Protein 8VVX (pdb70)

Foldseek 3Di:
DDDCLPVLLVLLLQLQLQLLLQQLVLQFCDPVDGNDLLSNLLRNLLSQLCSCVVSVQSYLRLLALLLVLLCVLLQLDDPVSNVSSVVSSQVSLLNSLVVNVVVDDDPRLPVSLAFDAADDDALVVLLLLLQQLLLQLSLQSLVQLWQVDPVCNDDNRNSSSVSSSVSCSPSCHRTNHPSGCSSNPNSCVVPPDCPSPCSNVRSSNNSSNVSSCCVRPVVDDVTNDNPVSNCASNVGPPGDVPPCVVVVVVVD/DDDLLVVQLVLQLQLQLPLQLQQLVQQFQDPVDGDDLLSSLLSNLVSQLVSCVPRQLHHNRPLALLLVLLCVLLLLDDDPVSVVSVVSNLVSLLVNLVVVVVVDDDPRLPQSLAWDAADDDDLVQLLQLLLQLLLQLSLLQCVQLDPPPPVPNDDHSNSNSVSQSVSSVVNCRGTNRCLHCSSNVNSCVVHPDCPPPCSVVRNNNNSSNCSSCCVCPVCPPVVCNNVVSNVVSVVSDDDDDDVVVVVVVVVD/DDDQLVVLLLLLLQLLLQLLLQLLVQQFCAVVDHRQQLSSLLRNLLSQLCSCVVSCQRHVNCSALLLLLLCVLLLVDDDPSSVSSVCSNLNSLQVSLVVSVVVDDDPRCVPSLAQDFDDDDDLVVVLVLLLVLLLVLSLLSVVQPFPVDDPCNPDSSVVRSVSSSVSSSPSSRGGSDPSHLSSNNNSCVVVVPCDSVCSSVVSSNPSSNVSSCVLRPVVDDVGSYNPVSSLQSVQGVHNRDPVVVVVVVPVD/DDDDVVVVLLVLLVLLLQLLVQLVVQVFDDDPDDDDLLSSLCRNLLSQLVVCQVCVLPFLCLNALLSVLLCDLLLLDDDPNNVSNVVSLQVSLAVSLVVVVVVDDDPRCPPVQAQAFDDDDDLVVLLLLLLVLLLQLSLLSVVQSDVVVVVRPDGSRNSSSSSSSVSQVPSCVGGNHDSHLSSNNHNCNVPVDNPSSCSVVVSSNVSSNVSSVCCPPVCPPVRQHHDVSNVCSVCVPPDDVVVVVVVVVVVD

Solvent-accessible surface area: 44309 Å² total; per-residue (Å²): 267,59,162,45,54,64,64,25,51,57,0,5,65,9,1,2,17,2,4,0,0,0,0,0,1,1,7,1,86,5,80,154,39,113,13,58,54,80,12,19,0,42,0,0,0,10,2,0,4,7,4,1,11,2,3,15,22,35,9,11,1,3,4,0,23,2,0,2,38,0,2,55,48,0,51,4,7,53,92,122,80,11,63,116,28,51,50,8,6,69,129,0,0,30,26,0,0,43,66,0,34,133,15,2,22,73,132,12,66,56,34,0,5,23,15,36,43,39,134,120,28,76,14,18,92,0,17,63,16,0,20,108,12,0,20,38,0,0,50,28,0,2,60,28,13,15,27,113,133,16,132,85,25,24,42,24,4,32,41,0,0,76,7,4,5,101,0,2,78,74,0,24,77,71,0,6,0,2,0,6,37,4,8,15,58,0,0,23,88,42,61,54,121,147,121,71,65,85,0,15,148,57,0,1,50,42,0,0,55,49,0,0,61,56,20,0,104,108,94,54,86,119,15,20,18,59,93,56,9,55,64,27,34,50,46,41,45,98,24,15,63,45,102,112,156,23,89,27,136,140,150,102,289,89,164,30,70,62,136,0,31,124,6,9,78,60,2,16,23,49,18,3,57,138,2,0,17,40,20,29,108,116,94,176,72,112,21,60,21,42,95,34,0,67,24,11,1,90,17,4,4,84,16,20,129,47,34,26,122,47,18,42,6,46,22,4,36,2,0,28,33,0,4,56,50,0,51,2,29,69,124,129,79,21,65,134,41,60,48,15,27,62,117,0,0,41,23,0,0,47,86,15,63,132,102,15,89,71,144,90,84,50,76,8,14,34,19,49,68,41,58,102,11,93,19,34,32,0,22,43,0,0,24,20,0,0,3,2,1,0,2,1,4,0,1,13,45,12,56,80,41,52,40,8,83,20,34,61,16,84,8,8,0,50,1,14,4,1,0,10,3,2,0,28,16,0,0,21,5,5,2,21,41,10,28,17,49,0,0,16,84,54,54,55,145,115,135,86,80,118,0,22,156,71,1,2,60,51,0,0,52,51,0,0,56,28,0,1,60,75,2,127,56,21,56,3,44,68,79,67,3,49,64,51,72,112,29,85,148,126,100,122,76,110,104,88,152,6,74,56,69,75,155,125,235,63,148,52,58,63,32,2,5,92,1,0,59,55,0,0,25,27,6,0,29,12,0,0,0,0,12,1,81,18,83,168,65,103,14,54,17,64,9,0,0,16,0,0,0,3,2,10,2,5,4,26,21,3,10,24,19,24,6,23,5,11,3,2,4,0,5,1,23,1,17,57,50,0,56,17,19,63,115,129,41,8,63,102,5,26,38,12,0,24,100,0,0,38,15,1,3,18,77,4,61,74,15,4,36,73,133,23,76,56,34,6,2,25,15,34,72,49,121,113,54,89,23,40,112,9,28,76,49,2,30,130,13,0,23,59,9,2,64,34,34,12,59,38,74,16,59,135,134,56,146,95,67,30,28,28,4,7,55,2,1,73,9,2,2,107,5,0,62,90,1,24,91,93,9,5,0,0,5,2,1,0,0,8,23,0,0,12,53,45,51,50,119,96,90,53,56,128,1,12,77,73,0,0,55,56,0,0,56,79,0,0,77,71,39,3,141,110,117,74,78,133,16,45,23,67,79,34,27,59,51,48,72,86,18,46,55,97,117,42,117,149,116,105,130,71,87,56,159,199,150,123,271,73,162,35,72,75,188,29,27,121,22,5,54,92,2,6,70,78,17,28,110,117,0,10,30,30,37,58,120,132,103,170,77,125,41,55,30,15,77,29,0,42,19,17,0,67,14,3,0,80,14,3,106,40,45,21,111,83,10,9,2,1,9,1,4,0,0,0,24,0,4,58,63,5,57,7,4,57,129,113,15,7,68,87,2,26,45,11,2,50,118,5,15,34,51,15,11,38,124,28,59,127,122,18,84,73,141,104,86,54,82,17,25,44,10,36,44,56,101,110,38,102,22,40,68,5,22,59,12,0,30,80,9,0,14,3,10,0,22,2,5,10,1,15,35,6,23,55,49,45,124,28,92,19,21,29,0,56,6,1,0,13,0,2,0,1,0,6,0,11,0,52,41,25,0,26,2,3,4,3,0,1,19,10,28,2,4,2,67,38,54,59,104,101,106,45,32,102,0,2,68,84,1,0,35,62,0,0,52,54,2,1,69,51,9,24,157,60,14,114,75,18,17,18,45,91,97,59,8,51,50,21,12,115,37,35,128,112,30,72,90,116,75,99,96,49,60,42,162,186,136,134

B-factor: mean 119.58, std 36.82, range [1.33, 213.24]

Secondary structure (DSSP, 8-state):
--SSHHHHHHHHHHHHHHHHHHHHHHT---SS----HHHHHHHHHHHHHHHHHHHTTTT----SHHHHHHHHHTT-S-SHHHHHHHHHHHHHHHHHHHHHHHHS-TTT-SS-S-----SS--HHHHHHHHHHHHHHHHHHHHHHS-TT--SS---HHHHHHHHHHHHHHHHHHHT---SSHHHHHHHHHHH---TTTTHHHHHHHHHHHHHHHIIIIIT-SSSS-SHHHHHHHHH-SSS--HHHHHHHHH--/--SSHHHHHHHHHHHHHHHHHHHHHTTS--SSSPPPHHHHHHHHHHHHHHHHHHHTTTT----SHHHHHHHHHTTSS-SHHHHHHHHHHHHHHHHHHHHHHHHS-TTT-SS-------SS--HHHHHHHHHHHHHHHHHHHHHHS-STTTT--S-HHHHHHHHHHHHHHHHTTTT---SSHHHHHHHHHHH---TTHHHHHHHHHHHHHHHHHIIIIIT---S--SHHHHHHHHT-SS--HHHHHHHHHH--/--SSTTHHHHHHHHHHHHHHHHHHHHHS--SSSPPPHHHHHHHHHHHHHHHHHHTHHHH-----HHHHHHHHHTTSS-SHHHHHHHHHHHHHHHHHHHHHHHHS-TTSTTT-S-----SS--HHHHHHHHHHHHHHHHHHHHHHH-TT--SS---IIIIIHHHHHHHHHHHHHHTS--SSHHHHHHHHHHH---TT-THHHHHHHHHHHHHHHIIIIIS-SSSS-SHHHHHHHHH-SS-TTHHHHHHHHHH-/--SSHHHHHHHHHHHHHHHHHHHHHHTS--SSSPPPHHHHHHHHHHHHHHHHHHTTTTS-----HHHHHHHHHTTSS-SHHHHHHHHHHHHHHHHHHHHHHHHS-TTT-SS-S-----SS--HHHHHHHHHHHHHHHHHHHHHHS-SS--SS---HHHHHHHHHHHHHHHHHHHTS--SSTHHHHHHHHHH---TTTTHHHHHHHHHHHHHHHIIIIIT---S-TTHHHHHHHHH-SSS--HHHHHHHHHT-

Radius of gyration: 34.93 Å; Cα contacts (8 Å, |Δi|>4): 1776; chains: 4; bounding box: 101×84×69 Å

InterPro domains:
  IPR000425 Major intrinsic protein [PF00230] (3-219)
  IPR000425 Major intrinsic protein [PR00783] (11-30)
  IPR000425 Major intrinsic protein [PR00783] (48-72)
  IPR000425 Major intrinsic protein [PR00783] (85-104)
  IPR000425 Major intrinsic protein [PR00783] (133-151)
  IPR000425 Major intrinsic protein [PR00783] (165-187)
  IPR000425 Major intrinsic protein [PR00783] (202-222)
  IPR000425 Major intrinsic protein [TIGR00861] (15-219)
  IPR000425 Major intrinsic protein [cd00333] (11-222)
  IPR022357 Major intrinsic protein, conserved site [PS00221] (66-74)
  IPR023271 Aquaporin-like [G3DSA:1.20.1080.10] (2-242)
  IPR023271 Aquaporin-like [SSF81338] (2-229)
  IPR034294 Aquaporin transporter [PTHR19139] (2-245)

Structure (mmCIF, N/CA/C/O backbone):
data_8VVX
#
_entry.id   8VVX
#
_cell.length_a   94.700
_cell.length_b   94.700
_cell.length_c   250.000
_cell.angle_alpha   90.00
_cell.angle_beta   90.00
_cell.angle_gamma   90.00
#
_symmetry.space_group_name_H-M   'P 2 21 2'
#
loop_
_atom_site.group_PDB
_atom_site.id
_atom_site.type_symbol
_atom_site.label_atom_id
_atom_site.label_alt_id
_atom_site.label_comp_id
_atom_site.label_asym_id
_atom_site.label_entity_id
_atom_site.label_seq_id
_atom_site.pdbx_PDB_ins_code
_atom_site.Cartn_x
_atom_site.Cartn_y
_atom_site.Cartn_z
_atom_site.occupancy
_atom_site.B_iso_or_equiv
_atom_site.auth_seq_id
_atom_site.auth_comp_id
_atom_site.auth_asym_id
_atom_site.auth_atom_id
_atom_site.pdbx_PDB_model_num
ATOM 1 N N . ARG A 1 1 ? -43.013 -35.208 -118.448 1.00 170.21 5 ARG X N 1
ATOM 2 C CA . ARG A 1 1 ? -42.360 -34.626 -117.283 1.00 176.01 5 ARG X CA 1
ATOM 3 C C . ARG A 1 1 ? -40.890 -35.024 -117.298 1.00 181.41 5 ARG X C 1
ATOM 4 O O . ARG A 1 1 ? -40.567 -36.055 -117.887 1.00 178.58 5 ARG X O 1
ATOM 12 N N . SER A 1 2 ? -39.976 -34.243 -116.707 1.00 185.70 6 SER X N 1
ATOM 13 C CA . SER A 1 2 ? -40.174 -32.899 -116.143 1.00 194.60 6 SER X CA 1
ATOM 14 C C . SER A 1 2 ? -39.014 -32.019 -116.615 1.00 198.63 6 SER X C 1
ATOM 15 O O . SER A 1 2 ? -38.045 -32.541 -117.167 1.00 197.38 6 SER X O 1
ATOM 18 N N . ILE A 1 3 ? -39.091 -30.702 -116.407 1.00 190.77 7 ILE X N 1
ATOM 19 C CA . ILE A 1 3 ? -37.940 -29.835 -116.692 1.00 184.56 7 ILE X CA 1
ATOM 20 C C . ILE A 1 3 ? -37.618 -28.911 -115.501 1.00 174.26 7 ILE X C 1
ATOM 21 O O . ILE A 1 3 ? -36.870 -29.293 -114.601 1.00 172.57 7 ILE X O 1
ATOM 26 N N . ALA A 1 4 ? -38.189 -27.708 -115.497 1.00 169.00 8 ALA X N 1
ATOM 27 C CA . ALA A 1 4 ? -37.870 -26.687 -114.502 1.00 155.99 8 ALA X CA 1
ATOM 28 C C . ALA A 1 4 ? -38.860 -26.776 -113.348 1.00 146.39 8 ALA X C 1
ATOM 29 O O . ALA A 1 4 ? -38.619 -26.236 -112.270 1.00 139.58 8 ALA X O 1
ATOM 31 N N . PHE A 1 5 ? -39.954 -27.498 -113.590 1.00 148.83 9 PHE X N 1
ATOM 32 C CA . PHE A 1 5 ? -41.051 -27.695 -112.640 1.00 144.21 9 PHE X CA 1
ATOM 33 C C . PHE A 1 5 ? -40.494 -27.832 -111.222 1.00 144.58 9 PHE X C 1
ATOM 34 O O . PHE A 1 5 ? -41.062 -27.316 -110.258 1.00 142.66 9 PHE X O 1
ATOM 42 N N . SER A 1 6 ? -39.367 -28.530 -111.130 1.00 147.40 10 SER X N 1
ATOM 43 C CA . SER A 1 6 ? -38.630 -28.761 -109.889 1.00 141.18 10 SER X CA 1
ATOM 44 C C . SER A 1 6 ? -38.140 -27.518 -109.133 1.00 134.52 10 SER X C 1
ATOM 45 O O . SER A 1 6 ? -38.338 -27.403 -107.924 1.00 131.20 10 SER X O 1
ATOM 48 N N . ARG A 1 7 ? -37.475 -26.604 -109.835 1.00 131.00 11 ARG X N 1
ATOM 49 C CA . ARG A 1 7 ? -36.834 -25.471 -109.166 1.00 126.24 11 ARG X CA 1
ATOM 50 C C . ARG A 1 7 ? -37.867 -24.671 -108.396 1.00 125.54 11 ARG X C 1
ATOM 51 O O . ARG A 1 7 ? -37.640 -24.280 -107.246 1.00 122.97 11 ARG X O 1
ATOM 59 N N . ALA A 1 8 ? -39.047 -24.566 -108.991 1.00 125.99 12 ALA X N 1
ATOM 60 C CA . ALA A 1 8 ? -40.158 -23.833 -108.412 1.00 129.11 12 ALA X CA 1
ATOM 61 C C . ALA A 1 8 ? -40.533 -24.434 -107.068 1.00 129.52 12 ALA X C 1
ATOM 62 O O . ALA A 1 8 ? -41.059 -23.746 -106.194 1.00 125.52 12 ALA X O 1
ATOM 64 N N . VAL A 1 9 ? -40.257 -25.721 -106.906 1.00 132.04 13 VAL X N 1
ATOM 65 C CA . VAL A 1 9 ? -40.454 -26.361 -105.616 1.00 134.04 13 VAL X CA 1
ATOM 66 C C . VAL A 1 9 ? -39.509 -25.751 -104.588 1.00 127.21 13 VAL X C 1
ATOM 67 O O . VAL A 1 9 ? -39.930 -25.459 -103.467 1.00 125.22 13 VAL X O 1
ATOM 71 N N . PHE A 1 10 ? -38.236 -25.575 -104.941 1.00 124.36 14 PHE X N 1
ATOM 72 C CA . PHE A 1 10 ? -37.303 -25.011 -103.974 1.00 126.10 14 PHE X CA 1
ATOM 73 C C . PHE A 1 10 ? -37.744 -23.609 -103.598 1.00 128.38 14 PHE X C 1
ATOM 74 O O . PHE A 1 10 ? -37.847 -23.285 -102.416 1.00 129.33 14 PHE X O 1
ATOM 82 N N . ALA A 1 11 ? -38.116 -22.831 -104.610 1.00 124.44 15 ALA X N 1
ATOM 83 C CA . ALA A 1 11 ? -38.585 -21.469 -104.409 1.00 125.00 15 ALA X CA 1
ATOM 84 C C . ALA A 1 11 ? -39.691 -21.474 -103.366 1.00 123.54 15 ALA X C 1
ATOM 85 O O . ALA A 1 11 ? -39.719 -20.648 -102.466 1.00 123.79 15 ALA X O 1
ATOM 87 N N . GLU A 1 12 ? -40.581 -22.445 -103.458 1.00 124.78 16 GLU X N 1
ATOM 88 C CA . GLU A 1 12 ? -41.625 -22.560 -102.463 1.00 128.33 16 GLU X CA 1
ATOM 89 C C . GLU A 1 12 ? -41.042 -23.144 -101.173 1.00 129.23 16 GLU X C 1
ATOM 90 O O . GLU A 1 12 ? -41.478 -22.778 -100.077 1.00 127.46 16 GLU X O 1
ATOM 96 N N . PHE A 1 13 ? -40.065 -24.046 -101.290 1.00 126.54 17 PHE X N 1
ATOM 97 C CA . PHE A 1 13 ? -39.440 -24.612 -100.096 1.00 126.62 17 PHE X CA 1
ATOM 98 C C . PHE A 1 13 ? -38.791 -23.521 -99.265 1.00 125.50 17 PHE X C 1
ATOM 99 O O . PHE A 1 13 ? -39.113 -23.315 -98.095 1.00 123.30 17 PHE X O 1
ATOM 107 N N . LEU A 1 14 ? -37.864 -22.829 -99.922 1.00 126.78 18 LEU X N 1
ATOM 108 C CA . LEU A 1 14 ? -37.115 -21.741 -99.325 1.00 123.68 18 LEU X CA 1
ATOM 109 C C . LEU A 1 14 ? -38.053 -20.711 -98.784 1.00 125.03 18 LEU X C 1
ATOM 110 O O . LEU A 1 14 ? -37.933 -20.322 -97.633 1.00 125.23 18 LEU X O 1
ATOM 115 N N . ALA A 1 15 ? -39.011 -20.294 -99.597 1.00 128.64 19 ALA X N 1
ATOM 116 C CA . ALA A 1 15 ? -39.892 -19.223 -99.193 1.00 128.56 19 ALA X CA 1
ATOM 117 C C . ALA A 1 15 ? -40.530 -19.499 -97.827 1.00 130.64 19 ALA X C 1
ATOM 118 O O . ALA A 1 15 ? -40.357 -18.715 -96.902 1.00 127.05 19 ALA X O 1
ATOM 120 N N . THR A 1 16 ? -41.161 -20.655 -97.660 1.00 135.23 20 THR X N 1
ATOM 121 C CA . THR A 1 16 ? -41.862 -20.956 -96.413 1.00 130.65 20 THR X CA 1
ATOM 122 C C . THR A 1 16 ? -40.916 -21.232 -95.228 1.00 127.27 20 THR X C 1
ATOM 123 O O . THR A 1 16 ? -41.237 -20.845 -94.103 1.00 124.74 20 THR X O 1
ATOM 127 N N . LEU A 1 17 ? -39.789 -21.915 -95.456 1.00 126.23 21 LEU X N 1
ATOM 128 C CA . LEU A 1 17 ? -38.762 -22.060 -94.417 1.00 127.29 21 LEU X CA 1
ATOM 129 C C . LEU A 1 17 ? -38.521 -20.719 -93.751 1.00 126.36 21 LEU X C 1
ATOM 130 O O . LEU A 1 17 ? -38.597 -20.579 -92.534 1.00 126.64 21 LEU X O 1
ATOM 135 N N . LEU A 1 18 ? -38.267 -19.726 -94.583 1.00 124.77 22 LEU X N 1
ATOM 136 C CA . LEU A 1 18 ? -38.065 -18.369 -94.135 1.00 121.02 22 LEU X CA 1
ATOM 137 C C . LEU A 1 18 ? -39.336 -17.897 -93.404 1.00 124.92 22 LEU X C 1
ATOM 138 O O . LEU A 1 18 ? -39.295 -17.633 -92.210 1.00 125.05 22 LEU X O 1
ATOM 143 N N . PHE A 1 19 ? -40.464 -17.838 -94.106 1.00 125.07 23 PHE X N 1
ATOM 144 C CA . PHE A 1 19 ? -41.709 -17.275 -93.560 1.00 122.39 23 PHE X CA 1
ATOM 145 C C . PHE A 1 19 ? -42.083 -17.751 -92.153 1.00 117.14 23 PHE X C 1
ATOM 146 O O . PHE A 1 19 ? -42.537 -16.964 -91.320 1.00 113.07 23 PHE X O 1
ATOM 154 N N . VAL A 1 20 ? -41.876 -19.034 -91.890 1.00 118.73 24 VAL X N 1
ATOM 155 C CA . VAL A 1 20 ? -42.142 -19.600 -90.574 1.00 118.59 24 VAL X CA 1
ATOM 156 C C . VAL A 1 20 ? -41.095 -19.116 -89.587 1.00 119.87 24 VAL X C 1
ATOM 157 O O . VAL A 1 20 ? -41.412 -18.664 -88.489 1.00 118.61 24 VAL X O 1
ATOM 161 N N . PHE A 1 21 ? -39.844 -19.239 -90.002 1.00 124.04 25 PHE X N 1
ATOM 162 C CA . PHE A 1 21 ? -38.700 -18.776 -89.243 1.00 128.48 25 PHE X CA 1
ATOM 163 C C . PHE A 1 21 ? -38.867 -17.350 -88.751 1.00 124.75 25 PHE X C 1
ATOM 164 O O . PHE A 1 21 ? -38.766 -17.062 -87.556 1.00 122.75 25 PHE X O 1
ATOM 172 N N . PHE A 1 22 ? -39.113 -16.471 -89.705 1.00 119.46 26 PHE X N 1
ATOM 173 C CA . PHE A 1 22 ? -39.396 -15.081 -89.438 1.00 116.83 26 PHE X CA 1
ATOM 174 C C . PHE A 1 22 ? -40.624 -14.952 -88.579 1.00 115.66 26 PHE X C 1
ATOM 175 O O . PHE A 1 22 ? -40.601 -14.342 -87.513 1.00 113.97 26 PHE X O 1
ATOM 183 N N . GLY A 1 23 ? -41.710 -15.510 -89.086 1.00 114.27 27 GLY X N 1
ATOM 184 C CA . GLY A 1 23 ? -42.993 -15.355 -88.453 1.00 115.15 27 GLY X CA 1
ATOM 185 C C . GLY A 1 23 ? -42.994 -15.755 -86.992 1.00 117.79 27 GLY X C 1
ATOM 186 O O . GLY A 1 23 ? -43.089 -14.905 -86.105 1.00 118.93 27 GLY X O 1
ATOM 187 N N . LEU A 1 24 ? -42.856 -17.055 -86.746 1.00 118.51 28 LEU X N 1
ATOM 188 C CA . LEU A 1 24 ? -42.964 -17.599 -85.401 1.00 116.93 28 LEU X CA 1
ATOM 189 C C . LEU A 1 24 ? -42.099 -16.918 -84.384 1.00 119.70 28 LEU X C 1
ATOM 190 O O . LEU A 1 24 ? -42.577 -16.605 -83.303 1.00 123.38 28 LEU X O 1
ATOM 195 N N . GLY A 1 25 ? -40.833 -16.701 -84.715 1.00 122.72 29 GLY X N 1
ATOM 196 C CA . GLY A 1 25 ? -39.966 -15.959 -83.829 1.00 123.05 29 GLY X CA 1
ATOM 197 C C . GLY A 1 25 ? -40.629 -14.623 -83.562 1.00 119.11 29 GLY X C 1
ATOM 198 O O . GLY A 1 25 ? -40.696 -14.166 -82.432 1.00 120.10 29 GLY X O 1
ATOM 199 N N . SER A 1 26 ? -41.203 -14.027 -84.598 1.00 118.30 30 SER X N 1
ATOM 200 C CA . SER A 1 26 ? -41.822 -12.719 -84.442 1.00 117.93 30 SER X CA 1
ATOM 201 C C . SER A 1 26 ? -43.139 -12.861 -83.670 1.00 119.69 30 SER X C 1
ATOM 202 O O . SER A 1 26 ? -43.759 -11.866 -83.304 1.00 119.80 30 SER X O 1
ATOM 205 N N . ALA A 1 27 ? -43.552 -14.109 -83.442 1.00 124.21 31 ALA X N 1
ATOM 206 C CA . ALA A 1 27 ? -44.864 -14.428 -82.873 1.00 123.85 31 ALA X CA 1
ATOM 207 C C . ALA A 1 27 ? -44.831 -15.160 -81.536 1.00 127.56 31 ALA X C 1
ATOM 208 O O . ALA A 1 27 ? -45.884 -15.509 -81.002 1.00 128.21 31 ALA X O 1
ATOM 210 N N . LEU A 1 28 ? -43.648 -15.386 -80.980 1.00 132.94 32 LEU X N 1
ATOM 211 C CA . LEU A 1 28 ? -43.543 -16.163 -79.749 1.00 138.96 32 LEU X CA 1
ATOM 212 C C . LEU A 1 28 ? -43.985 -15.289 -78.582 1.00 141.71 32 LEU X C 1
ATOM 213 O O . LEU A 1 28 ? -44.066 -14.074 -78.728 1.00 138.59 32 LEU X O 1
ATOM 218 N N . ASN A 1 29 ? -44.289 -15.892 -77.435 1.00 142.15 33 ASN X N 1
ATOM 219 C CA . ASN A 1 29 ? -44.613 -15.096 -76.257 1.00 146.52 33 ASN X CA 1
ATOM 220 C C . ASN A 1 29 ? -43.312 -14.759 -75.526 1.00 150.80 33 ASN X C 1
ATOM 221 O O . ASN A 1 29 ? -42.996 -15.323 -74.477 1.00 152.68 33 ASN X O 1
ATOM 226 N N . TRP A 1 30 ? -42.563 -13.828 -76.120 1.00 147.43 34 TRP X N 1
ATOM 227 C CA . TRP A 1 30 ? -41.302 -13.321 -75.566 1.00 147.73 34 TRP X CA 1
ATOM 228 C C . TRP A 1 30 ? -41.552 -12.364 -74.385 1.00 151.38 34 TRP X C 1
ATOM 229 O O . TRP A 1 30 ? -42.207 -11.344 -74.569 1.00 146.79 34 TRP X O 1
ATOM 240 N N . PRO A 1 31 ? -41.005 -12.652 -73.186 1.00 154.27 35 PRO X N 1
ATOM 241 C CA . PRO A 1 31 ? -41.363 -11.851 -72.005 1.00 157.02 35 PRO X CA 1
ATOM 242 C C . PRO A 1 31 ? -40.920 -10.382 -72.019 1.00 156.09 35 PRO X C 1
ATOM 243 O O . PRO A 1 31 ? -41.676 -9.517 -71.574 1.00 153.54 35 PRO X O 1
ATOM 247 N N . GLN A 1 32 ? -39.715 -10.111 -72.509 1.00 158.46 36 GLN X N 1
ATOM 248 C CA . GLN A 1 32 ? -39.138 -8.764 -72.449 1.00 165.43 36 GLN X CA 1
ATOM 249 C C . GLN A 1 32 ? -39.887 -7.771 -73.334 1.00 162.68 36 GLN X C 1
ATOM 250 O O . GLN A 1 32 ? -40.194 -6.654 -72.910 1.00 160.15 36 GLN X O 1
ATOM 256 N N . ALA A 1 33 ? -40.168 -8.179 -74.564 1.00 157.78 37 ALA X N 1
ATOM 257 C CA . ALA A 1 33 ? -40.984 -7.387 -75.468 1.00 149.53 37 ALA X CA 1
ATOM 258 C C . ALA A 1 33 ? -41.977 -8.359 -76.058 1.00 148.83 37 ALA X C 1
ATOM 259 O O . ALA A 1 33 ? -41.628 -9.126 -76.955 1.00 144.28 37 ALA X O 1
ATOM 261 N N . LEU A 1 34 ? -43.221 -8.319 -75.592 1.00 151.57 38 LEU X N 1
ATOM 262 C CA . LEU A 1 34 ? -44.181 -9.319 -76.027 1.00 143.85 38 LEU X CA 1
ATOM 263 C C . LEU A 1 34 ? -44.654 -8.868 -77.381 1.00 141.37 38 LEU X C 1
ATOM 264 O O . LEU A 1 34 ? -45.141 -7.741 -77.509 1.00 138.69 38 LEU X O 1
ATOM 269 N N . PRO A 1 35 ? -44.466 -9.721 -78.407 1.00 136.85 39 PRO X N 1
ATOM 270 C CA . PRO A 1 35 ? -44.877 -9.267 -79.730 1.00 129.38 39 PRO X CA 1
ATOM 271 C C . PRO A 1 35 ? -46.279 -8.732 -79.666 1.00 120.81 39 PRO X C 1
ATOM 272 O O . PRO A 1 35 ? -47.196 -9.421 -79.214 1.00 121.96 39 PRO X O 1
ATOM 276 N N . SER A 1 36 ? -46.439 -7.503 -80.128 1.00 115.02 40 SER X N 1
ATOM 277 C CA . SER A 1 36 ? -47.754 -6.934 -80.195 1.00 115.21 40 SER X CA 1
ATOM 278 C C . SER A 1 36 ? -48.423 -7.732 -81.268 1.00 113.53 40 SER X C 1
ATOM 279 O O . SER A 1 36 ? -47.766 -8.227 -82.179 1.00 114.98 40 SER X O 1
ATOM 282 N N . VAL A 1 37 ? -49.731 -7.861 -81.166 1.00 110.73 41 VAL X N 1
ATOM 283 C CA . VAL A 1 37 ? -50.460 -8.650 -82.125 1.00 114.73 41 VAL X CA 1
ATOM 284 C C . VAL A 1 37 ? -50.155 -8.207 -83.544 1.00 113.15 41 VAL X C 1
ATOM 285 O O . VAL A 1 37 ? -49.903 -9.036 -84.424 1.00 107.20 41 VAL X O 1
ATOM 289 N N . LEU A 1 38 ? -50.156 -6.898 -83.765 1.00 111.00 42 LEU X N 1
ATOM 290 C CA . LEU A 1 38 ? -49.901 -6.398 -85.098 1.00 108.26 42 LEU X CA 1
ATOM 291 C C . LEU A 1 38 ? -48.486 -6.712 -85.522 1.00 111.50 42 LEU X C 1
ATOM 292 O O . LEU A 1 38 ? -48.267 -7.058 -86.664 1.00 112.46 42 LEU X O 1
ATOM 297 N N . GLN A 1 39 ? -47.526 -6.571 -84.617 1.00 109.51 43 GLN X N 1
ATOM 298 C CA . GLN A 1 39 ? -46.158 -6.957 -84.925 1.00 108.23 43 GLN X CA 1
ATOM 299 C C . GLN A 1 39 ? -46.189 -8.360 -85.514 1.00 113.84 43 GLN X C 1
ATOM 300 O O . GLN A 1 39 ? -45.626 -8.614 -86.583 1.00 111.76 43 GLN X O 1
ATOM 306 N N . ILE A 1 40 ? -46.875 -9.263 -84.821 1.00 115.90 44 ILE X N 1
ATOM 307 C CA . ILE A 1 40 ? -46.963 -10.639 -85.278 1.00 118.58 44 ILE X CA 1
ATOM 308 C C . ILE A 1 40 ? -47.652 -10.779 -86.628 1.00 114.66 44 ILE X C 1
ATOM 309 O O . ILE A 1 40 ? -47.134 -11.448 -87.515 1.00 112.85 44 ILE X O 1
ATOM 314 N N . ALA A 1 41 ? -48.806 -10.147 -86.787 1.00 108.22 45 ALA X N 1
ATOM 315 C CA . ALA A 1 41 ? -49.552 -10.254 -88.032 1.00 104.66 45 ALA X CA 1
ATOM 316 C C . ALA A 1 41 ? -48.677 -9.731 -89.175 1.00 109.88 45 ALA X C 1
ATOM 317 O O . ALA A 1 41 ? -48.555 -10.348 -90.246 1.00 111.38 45 ALA X O 1
ATOM 319 N N . MET A 1 42 ? -48.037 -8.599 -88.905 1.00 113.78 46 MET X N 1
ATOM 320 C CA . MET A 1 42 ? -47.164 -7.936 -89.858 1.00 112.37 46 MET X CA 1
ATOM 321 C C . MET A 1 42 ? -45.981 -8.779 -90.268 1.00 110.48 46 MET X C 1
ATOM 322 O O . MET A 1 42 ? -45.660 -8.855 -91.449 1.00 109.25 46 MET X O 1
ATOM 327 N N . ALA A 1 43 ? -45.327 -9.402 -89.295 1.00 109.04 47 ALA X N 1
ATOM 328 C CA . ALA A 1 43 ? -44.184 -10.252 -89.584 1.00 111.47 47 ALA X CA 1
ATOM 329 C C . ALA A 1 43 ? -44.536 -11.271 -90.654 1.00 112.02 47 ALA X C 1
ATOM 330 O O . ALA A 1 43 ? -43.911 -11.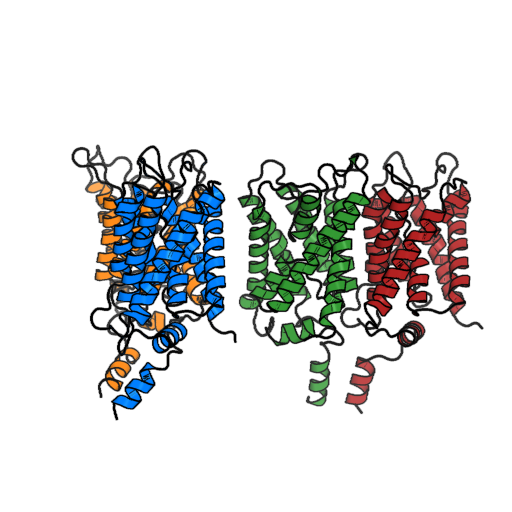313 -91.712 1.00 112.35 47 ALA X O 1
ATOM 332 N N . PHE A 1 44 ? -45.540 -12.091 -90.374 1.00 111.21 48 PHE X N 1
ATOM 333 C CA . PHE A 1 44 ? -45.907 -13.148 -91.294 1.00 111.62 48 PHE X CA 1
ATOM 334 C C . PHE A 1 44 ? -46.348 -12.538 -92.620 1.00 109.78 48 PHE X C 1
ATOM 335 O O . PHE A 1 44 ? -45.797 -12.886 -93.666 1.00 109.07 48 PHE X O 1
ATOM 343 N N . GLY A 1 45 ? -47.294 -11.601 -92.583 1.00 105.00 49 GLY X N 1
ATOM 344 C CA . GLY A 1 45 ? -47.812 -11.043 -93.822 1.00 101.46 49 GLY X CA 1
ATOM 345 C C . GLY A 1 45 ? -46.667 -10.511 -94.679 1.00 100.52 49 GLY X C 1
ATOM 346 O O . GLY A 1 45 ? -46.641 -10.717 -95.894 1.00 102.27 49 GLY X O 1
ATOM 347 N N . LEU A 1 46 ? -45.717 -9.823 -94.054 1.00 101.72 50 LEU X N 1
ATOM 348 C CA . LEU A 1 46 ? -44.499 -9.415 -94.750 1.00 101.08 50 LEU X CA 1
ATOM 349 C C . LEU A 1 46 ? -43.652 -10.547 -95.272 1.00 100.63 50 LEU X C 1
ATOM 350 O O . LEU A 1 46 ? -43.124 -10.450 -96.376 1.00 101.55 50 LEU X O 1
ATOM 355 N N . GLY A 1 47 ? -43.465 -11.574 -94.449 1.00 100.38 51 GLY X N 1
ATOM 356 C CA . GLY A 1 47 ? -42.720 -12.745 -94.856 1.00 101.61 51 GLY X CA 1
ATOM 357 C C . GLY A 1 47 ? -43.288 -13.073 -96.208 1.00 102.98 51 GLY X C 1
ATOM 358 O O . GLY A 1 47 ? -42.586 -13.084 -97.222 1.00 102.38 51 GLY X O 1
ATOM 359 N N . ILE A 1 48 ? -44.605 -13.213 -96.215 1.00 103.30 52 ILE X N 1
ATOM 360 C CA . ILE A 1 48 ? -45.334 -13.563 -97.408 1.00 101.82 52 ILE X CA 1
ATOM 361 C C . ILE A 1 48 ? -45.024 -12.518 -98.464 1.00 99.98 52 ILE X C 1
ATOM 362 O O . ILE A 1 48 ? -44.715 -12.879 -99.570 1.00 103.12 52 ILE X O 1
ATOM 367 N N . GLY A 1 49 ? -45.082 -11.233 -98.137 1.00 97.81 53 GLY X N 1
ATOM 368 C CA . GLY A 1 49 ? -44.818 -10.216 -99.148 1.00 98.73 53 GLY X CA 1
ATOM 369 C C . GLY A 1 49 ? -43.474 -10.380 -99.843 1.00 102.85 53 GLY X C 1
ATOM 370 O O . GLY A 1 49 ? -43.383 -10.331 -101.075 1.00 104.01 53 GLY X O 1
ATOM 371 N N . THR A 1 50 ? -42.433 -10.610 -99.050 1.00 104.96 54 THR X N 1
ATOM 372 C CA . THR A 1 50 ? -41.098 -10.866 -99.564 1.00 104.85 54 THR X CA 1
ATOM 373 C C . THR A 1 50 ? -41.087 -12.089 -100.454 1.00 107.78 54 THR X C 1
ATOM 374 O O . THR A 1 50 ? -40.508 -12.082 -101.528 1.00 105.39 54 THR X O 1
ATOM 378 N N . LEU A 1 51 ? -41.688 -13.157 -99.951 1.00 104.86 55 LEU X N 1
ATOM 379 C CA . LEU A 1 51 ? -41.734 -14.425 -100.655 1.00 102.89 55 LEU X CA 1
ATOM 380 C C . LEU A 1 51 ? -42.546 -14.366 -101.938 1.00 105.94 55 LEU X C 1
ATOM 381 O O . LEU A 1 51 ? -42.166 -14.918 -102.970 1.00 106.57 55 LEU X O 1
ATOM 386 N N . VAL A 1 52 ? -43.670 -13.672 -101.853 1.00 107.52 56 VAL X N 1
ATOM 387 C CA . VAL A 1 52 ? -44.592 -13.525 -102.955 1.00 110.43 56 VAL X CA 1
ATOM 388 C C . VAL A 1 52 ? -43.961 -12.622 -104.005 1.00 109.96 56 VAL X C 1
ATOM 389 O O . VAL A 1 52 ? -44.289 -12.771 -105.158 1.00 104.81 56 VAL X O 1
ATOM 393 N N . GLN A 1 53 ? -43.189 -11.600 -103.632 1.00 110.68 57 GLN X N 1
ATOM 394 C CA . GLN A 1 53 ? -42.456 -10.866 -104.671 1.00 108.30 57 GLN X CA 1
ATOM 395 C C . GLN A 1 53 ? -41.173 -11.550 -105.158 1.00 109.86 57 GLN X C 1
ATOM 396 O O . GLN A 1 53 ? -40.905 -11.582 -106.356 1.00 111.81 57 GLN X O 1
ATOM 402 N N . ALA A 1 54 ? -40.387 -12.097 -104.237 1.00 114.06 58 ALA X N 1
ATOM 403 C CA . ALA A 1 54 ? -39.079 -12.648 -104.580 1.00 116.52 58 ALA X CA 1
ATOM 404 C C . ALA A 1 54 ? -39.239 -13.872 -105.444 1.00 121.40 58 ALA X C 1
ATOM 405 O O . ALA A 1 54 ? -38.621 -13.992 -106.500 1.00 124.49 58 ALA X O 1
ATOM 407 N N . LEU A 1 55 ? -40.085 -14.773 -104.973 1.00 119.09 59 LEU X N 1
ATOM 408 C CA . LEU A 1 55 ? -40.299 -16.058 -105.599 1.00 120.44 59 LEU X CA 1
ATOM 409 C C . LEU A 1 55 ? -41.721 -15.998 -106.154 1.00 120.51 59 LEU X C 1
ATOM 410 O O . LEU A 1 55 ? -42.407 -17.006 -106.325 1.00 119.76 59 LEU X O 1
ATOM 415 N N . GLY A 1 56 ? -42.121 -14.753 -106.418 1.00 122.10 60 GLY X N 1
ATOM 416 C CA . GLY A 1 56 ? -43.381 -14.372 -107.034 1.00 120.93 60 GLY X CA 1
ATOM 417 C C . GLY A 1 56 ? -43.529 -14.780 -108.471 1.00 124.35 60 GLY X C 1
ATOM 418 O O . GLY A 1 56 ? -44.614 -15.154 -108.915 1.00 117.79 60 GLY X O 1
ATOM 419 N N . HIS A 1 57 ? -42.437 -14.656 -109.211 1.00 123.49 61 HIS X N 1
ATOM 420 C CA . HIS A 1 57 ? -42.432 -15.020 -110.616 1.00 121.98 61 HIS X CA 1
ATOM 421 C C . HIS A 1 57 ? -42.776 -16.464 -110.620 1.00 109.45 61 HIS X C 1
ATOM 422 O O . HIS A 1 57 ? -43.914 -16.879 -110.855 1.00 103.94 61 HIS X O 1
ATOM 429 N N . ILE A 1 58 ? -41.739 -17.193 -110.274 1.00 116.40 62 ILE X N 1
ATOM 430 C CA . ILE A 1 58 ? -41.680 -18.605 -110.258 1.00 122.01 62 ILE X CA 1
ATOM 431 C C . ILE A 1 58 ? -42.987 -19.281 -109.857 1.00 119.38 62 ILE X C 1
ATOM 432 O O . ILE A 1 58 ? -43.371 -20.282 -110.465 1.00 120.45 62 ILE X O 1
ATOM 437 N N . SER A 1 59 ? -43.679 -18.744 -108.857 1.00 117.44 63 SER X N 1
ATOM 438 C CA . SER A 1 59 ? -44.754 -19.510 -108.240 1.00 118.49 63 SER X CA 1
ATOM 439 C C . SER A 1 59 ? -46.206 -19.052 -108.436 1.00 124.71 63 SER X C 1
ATOM 440 O O . SER A 1 59 ? -47.092 -19.890 -108.613 1.00 121.96 63 SER X O 1
ATOM 443 N N . GLY A 1 60 ? -46.457 -17.746 -108.408 1.00 120.23 64 GLY X N 1
ATOM 444 C CA . GLY A 1 60 ? -47.816 -17.259 -108.227 1.00 116.68 64 GLY X CA 1
ATOM 445 C C . GLY A 1 60 ? -47.988 -17.123 -106.723 1.00 119.07 64 GLY X C 1
ATOM 446 O O . GLY A 1 60 ? -48.936 -16.507 -106.236 1.00 115.74 64 GLY X O 1
ATOM 447 N N . ALA A 1 61 ? -47.037 -17.723 -106.004 1.00 118.84 65 ALA X N 1
ATOM 448 C CA . ALA A 1 61 ? -46.860 -17.557 -104.575 1.00 114.89 65 ALA X CA 1
ATOM 449 C C . ALA A 1 61 ? -48.139 -17.777 -103.832 1.00 114.82 65 ALA X C 1
ATOM 450 O O . ALA A 1 61 ? -48.706 -16.852 -103.248 1.00 113.06 65 ALA X O 1
ATOM 452 N N . HIS A 1 62 ? -48.602 -19.012 -103.866 1.00 111.09 66 HIS X N 1
ATOM 453 C CA . HIS A 1 62 ? -49.769 -19.340 -103.109 1.00 114.57 66 HIS X CA 1
ATOM 454 C C . HIS A 1 62 ? -49.399 -19.162 -101.644 1.00 111.39 66 HIS X C 1
ATOM 455 O O . HIS A 1 62 ? -50.112 -18.491 -100.897 1.00 112.88 66 HIS X O 1
ATOM 462 N N . ILE A 1 63 ? -48.242 -19.723 -101.273 1.00 109.57 67 ILE X N 1
ATOM 463 C CA . ILE A 1 63 ? -47.745 -19.734 -99.890 1.00 109.08 67 ILE X CA 1
ATOM 464 C C . ILE A 1 63 ? -48.918 -19.951 -98.975 1.00 108.15 67 ILE X C 1
ATOM 465 O O . ILE A 1 63 ? -49.046 -19.353 -97.913 1.00 112.44 67 ILE X O 1
ATOM 470 N N . ASN A 1 64 ? -49.802 -20.806 -99.449 1.00 108.23 68 ASN X N 1
ATOM 471 C CA . ASN A 1 64 ? -50.981 -21.167 -98.723 1.00 109.93 68 ASN X CA 1
ATOM 472 C C . ASN A 1 64 ? -51.612 -22.324 -99.493 1.00 111.95 68 ASN X C 1
ATOM 473 O O . ASN A 1 64 ? -51.826 -22.216 -100.697 1.00 110.41 68 ASN X O 1
ATOM 478 N N . PRO A 1 65 ? -51.891 -23.442 -98.807 1.00 116.39 69 PRO X N 1
ATOM 479 C CA . PRO A 1 65 ? -52.548 -24.640 -99.346 1.00 119.98 69 PRO X CA 1
ATOM 480 C C . PRO A 1 65 ? -54.016 -24.432 -99.640 1.00 117.62 69 PRO X C 1
ATOM 481 O O . PRO A 1 65 ? -54.531 -24.931 -100.623 1.00 119.35 69 PRO X O 1
ATOM 485 N N . ALA A 1 66 ? -54.683 -23.735 -98.737 1.00 111.54 70 ALA X N 1
ATOM 486 C CA . ALA A 1 66 ? -56.065 -23.372 -98.914 1.00 116.07 70 ALA X CA 1
ATOM 487 C C . ALA A 1 66 ? -56.180 -22.679 -100.271 1.00 120.38 70 ALA X C 1
ATOM 488 O O . ALA A 1 66 ? -57.040 -23.000 -101.083 1.00 122.03 70 ALA X O 1
ATOM 490 N N . VAL A 1 67 ? -55.248 -21.771 -100.515 1.00 120.63 71 VAL X N 1
ATOM 491 C CA . VAL A 1 67 ? -55.136 -21.044 -101.773 1.00 118.39 71 VAL X CA 1
ATOM 492 C C . VAL A 1 67 ? -54.902 -21.930 -102.985 1.00 117.50 71 VAL X C 1
ATOM 493 O O . VAL A 1 67 ? -55.380 -21.647 -104.078 1.00 117.24 71 VAL X O 1
ATOM 497 N N . THR A 1 68 ? -54.102 -22.967 -102.798 1.00 124.09 72 THR X N 1
ATOM 498 C CA . THR A 1 68 ? -53.791 -23.901 -103.866 1.00 122.54 72 THR X CA 1
ATOM 499 C C . THR A 1 68 ? -55.001 -24.831 -104.128 1.00 122.99 72 THR X C 1
ATOM 500 O O . THR A 1 68 ? -55.418 -25.028 -105.275 1.00 123.84 72 THR X O 1
ATOM 504 N N . VAL A 1 69 ? -55.559 -25.406 -103.067 1.00 123.99 73 VAL X N 1
ATOM 505 C CA . VAL A 1 69 ? -56.834 -26.108 -103.137 1.00 123.03 73 VAL X CA 1
ATOM 506 C C . VAL A 1 69 ? -57.896 -25.220 -103.746 1.00 130.82 73 VAL X C 1
ATOM 507 O O . VAL A 1 69 ? -58.766 -25.677 -104.490 1.00 135.31 73 VAL X O 1
ATOM 511 N N . ALA A 1 70 ? -57.799 -23.935 -103.437 1.00 130.84 74 ALA X N 1
ATOM 512 C CA . ALA A 1 70 ? -58.691 -22.949 -104.010 1.00 130.92 74 ALA X CA 1
ATOM 513 C C . ALA A 1 70 ? -58.402 -22.943 -105.483 1.00 132.17 74 ALA X C 1
ATOM 514 O O . ALA A 1 70 ? -59.302 -22.976 -106.317 1.00 131.59 74 ALA X O 1
ATOM 516 N N . CYS A 1 71 ? -57.120 -22.879 -105.802 1.00 135.37 75 CYS X N 1
ATOM 517 C CA . CYS A 1 71 ? -56.718 -22.905 -107.186 1.00 134.50 75 CYS X CA 1
ATOM 518 C C . CYS A 1 71 ? -57.183 -24.203 -107.875 1.00 133.68 75 CYS X C 1
ATOM 519 O O . CYS A 1 71 ? -57.435 -24.207 -109.077 1.00 133.79 75 CYS X O 1
ATOM 522 N N . LEU A 1 72 ? -57.341 -25.283 -107.116 1.00 134.12 76 LEU X N 1
ATOM 523 C CA . LEU A 1 72 ? -57.811 -26.556 -107.674 1.00 138.37 76 LEU X CA 1
ATOM 524 C C . LEU A 1 72 ? -59.316 -26.626 -107.916 1.00 140.91 76 LEU X C 1
ATOM 525 O O . LEU A 1 72 ? -59.745 -26.983 -109.014 1.00 143.41 76 LEU X O 1
ATOM 530 N N . VAL A 1 73 ? -60.113 -26.292 -106.907 1.00 141.11 77 VAL X N 1
ATOM 531 C CA . VAL A 1 73 ? -61.567 -26.336 -107.038 1.00 139.23 77 VAL X CA 1
ATOM 532 C C . VAL A 1 73 ? -62.034 -25.499 -108.238 1.00 143.22 77 VAL X C 1
ATOM 533 O O . VAL A 1 73 ? -63.070 -25.792 -108.841 1.00 135.44 77 VAL X O 1
ATOM 537 N N . GLY A 1 74 ? -61.267 -24.464 -108.575 1.00 144.51 78 GLY X N 1
ATOM 538 C CA . GLY A 1 74 ? -61.479 -23.683 -109.786 1.00 143.10 78 GLY X CA 1
ATOM 539 C C . GLY A 1 74 ? -60.638 -24.096 -110.999 1.00 144.00 78 GLY X C 1
ATOM 540 O O . GLY A 1 74 ? -60.738 -23.477 -112.055 1.00 133.56 78 GLY X O 1
ATOM 541 N N . CYS A 1 75 ? -59.827 -25.146 -110.858 1.00 148.56 79 CYS X N 1
ATOM 542 C CA . CYS A 1 75 ? -58.856 -25.583 -111.892 1.00 142.69 79 CYS X CA 1
ATOM 543 C C . CYS A 1 75 ? -57.718 -24.607 -112.322 1.00 133.67 79 CYS X C 1
ATOM 544 O O . CYS A 1 75 ? -57.355 -24.555 -113.502 1.00 122.95 79 CYS X O 1
ATOM 547 N N . HIS A 1 76 ? -57.185 -23.817 -111.392 1.00 133.80 80 HIS X N 1
ATOM 548 C CA . HIS A 1 76 ? -55.984 -22.982 -111.632 1.00 132.75 80 HIS X CA 1
ATOM 549 C C . HIS A 1 76 ? -54.709 -23.715 -111.447 1.00 121.42 80 HIS X C 1
ATOM 550 O O . HIS A 1 76 ? -53.626 -23.192 -111.708 1.00 110.26 80 HIS X O 1
ATOM 557 N N . VAL A 1 77 ? -54.842 -24.922 -110.941 1.00 127.02 81 VAL X N 1
ATOM 558 C CA . VAL A 1 77 ? -53.696 -25.744 -110.697 1.00 127.93 81 VAL X CA 1
ATOM 559 C C . VAL A 1 77 ? -54.153 -27.154 -110.964 1.00 135.67 81 VAL X C 1
ATOM 560 O O . VAL A 1 77 ? -55.353 -27.441 -110.974 1.00 136.78 81 VAL X O 1
ATOM 564 N N . SER A 1 78 ? -53.196 -28.031 -111.202 1.00 139.65 82 SER X N 1
ATOM 565 C CA . SER A 1 78 ? -53.501 -29.425 -111.450 1.00 140.56 82 SER X CA 1
ATOM 566 C C . SER A 1 78 ? -53.647 -30.179 -110.137 1.00 142.88 82 SER X C 1
ATOM 567 O O . SER A 1 78 ? -53.674 -29.573 -109.069 1.00 142.77 82 SER X O 1
ATOM 570 N N . VAL A 1 79 ? -53.787 -31.497 -110.233 1.00 144.56 83 VAL X N 1
ATOM 571 C CA . VAL A 1 79 ? -53.901 -32.354 -109.056 1.00 145.93 83 VAL X CA 1
ATOM 572 C C . VAL A 1 79 ? -52.521 -32.928 -108.721 1.00 149.78 83 VAL X C 1
ATOM 573 O O . VAL A 1 79 ? -52.272 -33.295 -107.575 1.00 153.43 83 VAL X O 1
ATOM 577 N N . LEU A 1 80 ? -51.614 -32.995 -109.697 1.00 150.25 84 LEU X N 1
ATOM 578 C CA . LEU A 1 80 ? -50.288 -33.576 -109.434 1.00 156.02 84 LEU X CA 1
ATOM 579 C C . LEU A 1 80 ? -49.407 -32.490 -108.808 1.00 148.25 84 LEU X C 1
ATOM 580 O O . LEU A 1 80 ? -48.825 -32.645 -107.698 1.00 145.84 84 LEU X O 1
ATOM 585 N N . ARG A 1 81 ? -49.348 -31.382 -109.540 1.00 145.12 85 ARG X N 1
ATOM 586 C CA . ARG A 1 81 ? -48.604 -30.192 -109.167 1.00 145.37 85 ARG X CA 1
ATOM 587 C C . ARG A 1 81 ? -49.075 -29.739 -107.788 1.00 146.91 85 ARG X C 1
ATOM 588 O O . ARG A 1 81 ? -48.297 -29.215 -106.986 1.00 143.64 85 ARG X O 1
ATOM 596 N N . ALA A 1 82 ? -50.351 -29.992 -107.508 1.00 152.49 86 ALA X N 1
ATOM 597 C CA . ALA A 1 82 ? -50.936 -29.690 -106.209 1.00 157.07 86 ALA X CA 1
ATOM 598 C C . ALA A 1 82 ? -50.264 -30.472 -105.077 1.00 153.72 86 ALA X C 1
ATOM 599 O O . ALA A 1 82 ? -49.694 -29.860 -104.176 1.00 147.19 86 ALA X O 1
ATOM 601 N N . ALA A 1 83 ? -50.333 -31.802 -105.087 1.00 151.71 87 ALA X N 1
ATOM 602 C CA . ALA A 1 83 ? -49.729 -32.566 -103.998 1.00 145.59 87 ALA X CA 1
ATOM 603 C C . ALA A 1 83 ? -48.250 -32.240 -103.816 1.00 146.35 87 ALA X C 1
ATOM 604 O O . ALA A 1 83 ? -47.779 -32.052 -102.675 1.00 147.03 87 ALA X O 1
ATOM 606 N N . PHE A 1 84 ? -47.516 -32.138 -104.928 1.00 148.55 88 PHE X N 1
ATOM 607 C CA . PHE A 1 84 ? -46.090 -31.792 -104.788 1.00 150.56 88 PHE X CA 1
ATOM 608 C C . PHE A 1 84 ? -45.996 -30.372 -104.101 1.00 146.40 88 PHE X C 1
ATOM 609 O O . PHE A 1 84 ? -45.200 -30.183 -103.150 1.00 140.77 88 PHE X O 1
ATOM 617 N N . TYR A 1 85 ? -46.819 -29.404 -104.540 1.00 142.48 89 TYR X N 1
ATOM 618 C CA . TYR A 1 85 ? -46.932 -28.080 -103.864 1.00 136.02 89 TYR X CA 1
ATOM 619 C C . TYR A 1 85 ? -47.158 -28.218 -102.339 1.00 138.97 89 TYR X C 1
ATOM 620 O O . TYR A 1 85 ? -46.379 -27.676 -101.523 1.00 136.61 89 TYR X O 1
ATOM 629 N N . VAL A 1 86 ? -48.225 -28.932 -101.961 1.00 141.44 90 VAL X N 1
ATOM 630 C CA . VAL A 1 86 ? -48.570 -29.134 -100.549 1.00 140.79 90 VAL X CA 1
ATOM 631 C C . VAL A 1 86 ? -47.336 -29.582 -99.792 1.00 140.14 90 VAL X C 1
ATOM 632 O O . VAL A 1 86 ? -46.957 -28.986 -98.770 1.00 138.74 90 VAL X O 1
ATOM 636 N N . ALA A 1 87 ? -46.709 -30.636 -100.301 1.00 138.54 91 ALA X N 1
ATOM 637 C CA . ALA A 1 87 ? -45.490 -31.138 -99.682 1.00 139.18 91 ALA X CA 1
ATOM 638 C C . ALA A 1 87 ? -44.454 -30.044 -99.441 1.00 138.70 91 ALA X C 1
ATOM 639 O O . ALA A 1 87 ? -43.966 -29.885 -98.308 1.00 138.65 91 ALA X O 1
ATOM 641 N N . ALA A 1 88 ? -44.092 -29.305 -100.490 1.00 138.05 92 ALA X N 1
ATOM 642 C CA . ALA A 1 88 ? -43.095 -28.245 -100.291 1.00 136.38 92 ALA X CA 1
ATOM 643 C C . ALA A 1 88 ? -43.474 -27.245 -99.200 1.00 131.91 92 ALA X C 1
ATOM 644 O O . ALA A 1 88 ? -42.650 -26.952 -98.314 1.00 133.04 92 ALA X O 1
ATOM 646 N N . GLN A 1 89 ? -44.728 -26.789 -99.197 1.00 133.69 93 GLN X N 1
ATOM 647 C CA . GLN A 1 89 ? -45.119 -25.800 -98.188 1.00 130.76 93 GLN X CA 1
ATOM 648 C C . GLN A 1 89 ? -44.952 -26.440 -96.799 1.00 128.35 93 GLN X C 1
ATOM 649 O O . GLN A 1 89 ? -44.342 -25.846 -95.902 1.00 126.18 93 GLN X O 1
ATOM 655 N N . LEU A 1 90 ? -45.471 -27.656 -96.627 1.00 129.14 94 LEU X N 1
ATOM 656 C CA . LEU A 1 90 ? -45.351 -28.354 -95.339 1.00 128.92 94 LEU X CA 1
ATOM 657 C C . LEU A 1 90 ? -43.924 -28.569 -94.797 1.00 133.06 94 LEU X C 1
ATOM 658 O O . LEU A 1 90 ? -43.572 -28.072 -93.702 1.00 134.58 94 LEU X O 1
ATOM 663 N N . LEU A 1 91 ? -43.089 -29.285 -95.556 1.00 139.48 95 LEU X N 1
ATOM 664 C CA . LEU A 1 91 ? -41.755 -29.616 -95.038 1.00 146.34 95 LEU X CA 1
ATOM 665 C C . LEU A 1 91 ? -40.937 -28.332 -94.912 1.00 142.15 95 LEU X C 1
ATOM 666 O O . LEU A 1 91 ? -40.149 -28.193 -93.970 1.00 143.26 95 LEU X O 1
ATOM 671 N N . GLY A 1 92 ? -41.102 -27.394 -95.846 1.00 138.63 96 GLY X N 1
ATOM 672 C CA . GLY A 1 92 ? -40.439 -26.109 -95.698 1.00 137.52 96 GLY X CA 1
ATOM 673 C C . GLY A 1 92 ? -40.837 -25.403 -94.417 1.00 139.29 96 GLY X C 1
ATOM 674 O O . GLY A 1 92 ? -39.981 -24.924 -93.670 1.00 139.13 96 GLY X O 1
ATOM 675 N N . ALA A 1 93 ? -42.140 -25.360 -94.152 1.00 136.09 97 ALA X N 1
ATOM 676 C CA . ALA A 1 93 ? -42.654 -24.725 -92.946 1.00 131.83 97 ALA X CA 1
ATOM 677 C C . ALA A 1 93 ? -41.971 -25.289 -91.715 1.00 136.44 97 ALA X C 1
ATOM 678 O O . ALA A 1 93 ? -41.339 -24.559 -90.939 1.00 136.32 97 ALA X O 1
ATOM 680 N N . VAL A 1 94 ? -42.069 -26.602 -91.555 1.00 139.71 98 VAL X N 1
ATOM 681 C CA . VAL A 1 94 ? -41.497 -27.229 -90.368 1.00 141.59 98 VAL X CA 1
ATOM 682 C C . VAL A 1 94 ? -39.963 -27.129 -90.320 1.00 144.69 98 VAL X C 1
ATOM 683 O O . VAL A 1 94 ? -39.385 -27.052 -89.238 1.00 144.44 98 VAL X O 1
ATOM 687 N N . ALA A 1 95 ? -39.306 -27.133 -91.479 1.00 142.92 99 ALA X N 1
ATOM 688 C CA . ALA A 1 95 ? -37.865 -26.881 -91.533 1.00 140.52 99 ALA X CA 1
ATOM 689 C C . ALA A 1 95 ? -37.544 -25.516 -90.945 1.00 141.11 99 ALA X C 1
ATOM 690 O O . ALA A 1 95 ? -36.656 -25.383 -90.107 1.00 140.94 99 ALA X O 1
ATOM 692 N N . GLY A 1 96 ? -38.260 -24.499 -91.409 1.00 138.16 100 GLY X N 1
ATOM 693 C CA . GLY A 1 96 ? -38.106 -23.161 -90.867 1.00 134.02 100 GLY X CA 1
ATOM 694 C C . GLY A 1 96 ? -38.352 -23.105 -89.366 1.00 136.68 100 GLY X C 1
ATOM 695 O O . GLY A 1 96 ? -37.555 -22.522 -88.627 1.00 140.14 100 GLY X O 1
ATOM 696 N N . ALA A 1 97 ? -39.463 -23.679 -88.908 1.00 137.11 101 ALA X N 1
ATOM 697 C CA . ALA A 1 97 ? -39.727 -23.733 -87.468 1.00 135.71 101 ALA X CA 1
ATOM 698 C C . ALA A 1 97 ? -38.710 -24.577 -86.712 1.00 141.93 101 ALA X C 1
ATOM 699 O O . ALA A 1 97 ? -38.511 -24.370 -85.522 1.00 145.05 101 ALA X O 1
ATOM 701 N N . ALA A 1 98 ? -38.122 -25.563 -87.384 1.00 144.02 102 ALA X N 1
ATOM 702 C CA . ALA A 1 98 ? -37.067 -26.376 -86.778 1.00 148.42 102 ALA X CA 1
ATOM 703 C C . ALA A 1 98 ? -35.804 -25.575 -86.573 1.00 153.64 102 ALA X C 1
ATOM 704 O O . ALA A 1 98 ? -35.259 -25.514 -85.454 1.00 156.28 102 ALA X O 1
ATOM 706 N N . LEU A 1 99 ? -35.319 -24.973 -87.654 1.00 151.72 103 LEU X N 1
ATOM 707 C CA . LEU A 1 99 ? -34.199 -24.063 -87.519 1.00 154.01 103 LEU X CA 1
ATOM 708 C C . LEU A 1 99 ? -34.599 -23.055 -86.457 1.00 155.43 103 LEU X C 1
ATOM 709 O O . LEU A 1 99 ? -33.844 -22.841 -85.516 1.00 155.85 103 LEU X O 1
ATOM 714 N N . LEU A 1 100 ? -35.861 -22.616 -86.492 1.00 148.11 104 LEU X N 1
ATOM 715 C CA . LEU A 1 100 ? -36.308 -21.594 -85.544 1.00 143.24 104 LEU X CA 1
ATOM 716 C C . LEU A 1 100 ? -36.220 -22.089 -84.099 1.00 149.68 104 LEU X C 1
ATOM 717 O O . LEU A 1 100 ? -35.726 -21.380 -83.232 1.00 149.77 104 LEU X O 1
ATOM 722 N N . HIS A 1 101 ? -36.677 -23.303 -83.833 1.00 152.95 105 HIS X N 1
ATOM 723 C CA . HIS A 1 101 ? -36.613 -23.850 -82.491 1.00 156.77 105 HIS X CA 1
ATOM 724 C C . HIS A 1 101 ? -35.176 -24.015 -82.010 1.00 160.51 105 HIS X C 1
ATOM 725 O O . HIS A 1 101 ? -34.881 -23.755 -80.845 1.00 161.88 105 HIS X O 1
ATOM 732 N N . GLU A 1 102 ? -34.280 -24.428 -82.909 1.00 160.49 106 GLU X N 1
ATOM 733 C CA . GLU A 1 102 ? -32.871 -24.570 -82.531 1.00 163.80 106 GLU X CA 1
ATOM 734 C C . GLU A 1 102 ? -32.123 -23.232 -82.484 1.00 159.99 106 GLU X C 1
ATOM 735 O O . GLU A 1 102 ? -31.231 -23.058 -81.653 1.00 164.51 106 GLU X O 1
ATOM 741 N N . ILE A 1 103 ? -32.477 -22.285 -83.348 1.00 154.94 107 ILE X N 1
ATOM 742 C CA . ILE A 1 103 ? -31.821 -20.983 -83.332 1.00 161.30 107 ILE X CA 1
ATOM 743 C C . ILE A 1 103 ? -32.387 -20.217 -82.129 1.00 158.58 107 ILE X C 1
ATOM 744 O O . ILE A 1 103 ? -31.749 -19.299 -81.617 1.00 156.07 107 ILE X O 1
ATOM 749 N N . THR A 1 104 ? -33.560 -20.633 -81.650 1.00 154.19 108 THR X N 1
ATOM 750 C CA . THR A 1 104 ? -34.275 -19.911 -80.598 1.00 153.01 108 THR X CA 1
ATOM 751 C C . THR A 1 104 ? -33.931 -20.472 -79.218 1.00 160.17 108 THR X C 1
ATOM 752 O O . THR A 1 104 ? -33.954 -21.686 -79.020 1.00 163.52 108 THR X O 1
ATOM 756 N N . PRO A 1 105 ? -33.611 -19.584 -78.254 1.00 163.04 109 PRO X N 1
ATOM 757 C CA . PRO A 1 105 ? -33.317 -20.067 -76.897 1.00 168.26 109 PRO X CA 1
ATOM 758 C C . PRO A 1 105 ? -34.537 -20.649 -76.176 1.00 167.99 109 PRO X C 1
ATOM 759 O O . PRO A 1 105 ? -35.680 -20.402 -76.559 1.00 164.63 109 PRO X O 1
ATOM 763 N N . ALA A 1 106 ? -34.268 -21.406 -75.117 1.00 168.80 110 ALA X N 1
ATOM 764 C CA . ALA A 1 106 ? -35.273 -22.235 -74.450 1.00 173.42 110 ALA X CA 1
ATOM 765 C C . ALA A 1 106 ? -36.427 -21.492 -73.768 1.00 172.52 110 ALA X C 1
ATOM 766 O O . ALA A 1 106 ? -37.545 -22.001 -73.704 1.00 168.39 110 ALA X O 1
ATOM 768 N N . ASP A 1 107 ? -36.147 -20.320 -73.217 1.00 173.32 111 ASP X N 1
ATOM 769 C CA . ASP A 1 107 ? -37.097 -19.636 -72.341 1.00 175.10 111 ASP X CA 1
ATOM 770 C C . ASP A 1 107 ? -38.340 -19.057 -73.008 1.00 173.70 111 ASP X C 1
ATOM 771 O O . ASP A 1 107 ? -39.371 -18.915 -72.350 1.00 173.98 111 ASP X O 1
ATOM 776 N N . ILE A 1 108 ? -38.248 -18.701 -74.285 1.00 171.71 112 ILE X N 1
ATOM 777 C CA . ILE A 1 108 ? -39.373 -18.056 -74.961 1.00 169.82 112 ILE X CA 1
ATOM 778 C C . ILE A 1 108 ? -40.033 -18.962 -75.975 1.00 163.71 112 ILE X C 1
ATOM 779 O O . ILE A 1 108 ? -40.994 -18.573 -76.638 1.00 157.21 112 ILE X O 1
ATOM 784 N N . ARG A 1 109 ? -39.518 -20.178 -76.083 1.00 164.44 113 ARG X N 1
ATOM 785 C CA . ARG A 1 109 ? -40.144 -21.193 -76.908 1.00 163.50 113 ARG X CA 1
ATOM 786 C C . ARG A 1 109 ? -41.140 -22.013 -76.080 1.00 158.89 113 ARG X C 1
ATOM 787 O O . ARG A 1 109 ? -41.289 -23.220 -76.272 1.00 154.94 113 ARG X O 1
ATOM 795 N N . GLY A 1 110 ? -41.825 -21.328 -75.162 1.00 157.10 114 GLY X N 1
ATOM 796 C CA . GLY A 1 110 ? -42.782 -21.960 -74.269 1.00 151.42 114 GLY X CA 1
ATOM 797 C C . GLY A 1 110 ? -43.956 -22.422 -75.101 1.00 150.29 114 GLY X C 1
ATOM 798 O O . GLY A 1 110 ? -44.082 -23.606 -75.413 1.00 151.17 114 GLY X O 1
ATOM 799 N N . ASP A 1 111 ? -44.838 -21.490 -75.438 1.00 148.06 115 ASP X N 1
ATOM 800 C CA . ASP A 1 111 ? -45.902 -21.789 -76.379 1.00 149.89 115 ASP X CA 1
ATOM 801 C C . ASP A 1 111 ? -45.251 -22.140 -77.712 1.00 151.19 115 ASP X C 1
ATOM 802 O O . ASP A 1 111 ? -45.527 -23.195 -78.269 1.00 149.39 115 ASP X O 1
ATOM 807 N N . LEU A 1 112 ? -44.334 -21.280 -78.163 1.00 149.90 116 LEU X N 1
ATOM 808 C CA . LEU A 1 112 ? -43.681 -21.388 -79.478 1.00 142.66 116 LEU X CA 1
ATOM 809 C C . LEU A 1 112 ? -44.635 -20.845 -80.547 1.00 140.06 116 LEU X C 1
ATOM 810 O O . LEU A 1 112 ? -44.706 -21.369 -81.658 1.00 136.55 116 LEU X O 1
ATOM 815 N N . ALA A 1 113 ? -45.363 -19.788 -80.183 1.00 145.05 117 ALA X N 1
ATOM 816 C CA . ALA A 1 113 ? -46.317 -19.110 -81.068 1.00 143.05 117 ALA X CA 1
ATOM 817 C C . ALA A 1 113 ? -47.359 -20.061 -81.642 1.00 147.18 117 ALA X C 1
ATOM 818 O O . ALA A 1 113 ? -47.661 -20.029 -82.836 1.00 145.76 117 ALA X O 1
ATOM 820 N N . VAL A 1 114 ? -47.905 -20.906 -80.777 1.00 147.97 118 VAL X N 1
ATOM 821 C CA . VAL A 1 114 ? -48.923 -21.864 -81.187 1.00 144.16 118 VAL X CA 1
ATOM 822 C C . VAL A 1 114 ? -50.255 -21.262 -81.575 1.00 140.97 118 VAL X C 1
ATOM 823 O O . VAL A 1 114 ? -50.733 -20.300 -80.970 1.00 142.44 118 VAL X O 1
ATOM 827 N N . ASN A 1 115 ? -50.835 -21.843 -82.615 1.00 134.62 119 ASN X N 1
ATOM 828 C CA . ASN A 1 115 ? -52.224 -21.616 -82.940 1.00 133.90 119 ASN X CA 1
ATOM 829 C C . ASN A 1 115 ? -53.074 -22.383 -81.947 1.00 136.41 119 ASN X C 1
ATOM 830 O O . ASN A 1 115 ? -53.044 -23.614 -81.889 1.00 137.50 119 ASN X O 1
ATOM 835 N N . ALA A 1 116 ? -53.850 -21.630 -81.181 1.00 136.77 120 ALA X N 1
ATOM 836 C CA . ALA A 1 116 ? -54.556 -22.158 -80.031 1.00 138.20 120 ALA X CA 1
ATOM 837 C C . ALA A 1 116 ? -55.820 -21.365 -79.797 1.00 139.56 120 ALA X C 1
ATOM 838 O O . ALA A 1 116 ? -55.829 -20.140 -79.927 1.00 137.93 120 ALA X O 1
ATOM 840 N N . LEU A 1 117 ? -56.891 -22.069 -79.462 1.00 141.26 121 LEU X N 1
ATOM 841 C CA . LEU A 1 117 ? -58.119 -21.409 -79.083 1.00 142.92 121 LEU X CA 1
ATOM 842 C C . LEU A 1 117 ? -57.806 -20.562 -77.858 1.00 146.29 121 LEU X C 1
ATOM 843 O O . LEU A 1 117 ? -57.391 -21.102 -76.832 1.00 143.90 121 LEU X O 1
ATOM 848 N N . SER A 1 118 ? -58.000 -19.248 -77.955 1.00 145.87 122 SER X N 1
ATOM 849 C CA . SER A 1 118 ? -57.738 -18.374 -76.817 1.00 147.06 122 SER X CA 1
ATOM 850 C C . SER A 1 118 ? -59.049 -17.792 -76.298 1.00 150.75 122 SER X C 1
ATOM 851 O O . SER A 1 118 ? -59.913 -17.406 -77.080 1.00 147.14 122 SER X O 1
ATOM 854 N N . ASN A 1 119 ? -59.181 -17.737 -74.973 1.00 152.47 123 ASN X N 1
ATOM 855 C CA . ASN A 1 119 ? -60.307 -17.076 -74.306 1.00 153.32 123 ASN X CA 1
ATOM 856 C C . ASN A 1 119 ? -61.685 -17.701 -74.533 1.00 150.72 123 ASN X C 1
ATOM 857 O O . ASN A 1 119 ? -62.653 -17.001 -74.835 1.00 152.72 123 ASN X O 1
ATOM 862 N N . SER A 1 120 ? -61.751 -19.019 -74.381 1.00 150.51 124 SER X N 1
ATOM 863 C CA . SER A 1 120 ? -63.001 -19.781 -74.408 1.00 148.61 124 SER X CA 1
ATOM 864 C C . SER A 1 120 ? -63.799 -19.548 -75.676 1.00 145.26 124 SER X C 1
ATOM 865 O O . SER A 1 120 ? -64.955 -19.142 -75.610 1.00 142.84 124 SER X O 1
ATOM 868 N N . THR A 1 121 ? -63.203 -19.849 -76.823 1.00 144.92 125 THR X N 1
ATOM 869 C CA . THR A 1 121 ? -63.938 -19.798 -78.073 1.00 139.64 125 THR X CA 1
ATOM 870 C C . THR A 1 121 ? -64.031 -21.216 -78.539 1.00 140.32 125 THR X C 1
ATOM 871 O O . THR A 1 121 ? -63.061 -21.963 -78.498 1.00 139.89 125 THR X O 1
ATOM 875 N N . THR A 1 122 ? -65.222 -21.595 -78.948 1.00 139.61 126 THR X N 1
ATOM 876 C CA . THR A 1 122 ? -65.420 -22.895 -79.527 1.00 136.13 126 THR X CA 1
ATOM 877 C C . THR A 1 122 ? -64.861 -22.976 -80.929 1.00 137.30 126 THR X C 1
ATOM 878 O O . THR A 1 122 ? -64.733 -21.983 -81.644 1.00 133.35 126 THR X O 1
ATOM 882 N N . ALA A 1 123 ? -64.527 -24.196 -81.294 1.00 139.86 127 ALA X N 1
ATOM 883 C CA . ALA A 1 123 ? -63.999 -24.518 -82.598 1.00 138.35 127 ALA X CA 1
ATOM 884 C C . ALA A 1 123 ? -64.926 -24.154 -83.759 1.00 134.18 127 ALA X C 1
ATOM 885 O O . ALA A 1 123 ? -64.449 -23.921 -84.853 1.00 129.11 127 ALA X O 1
ATOM 887 N N . GLY A 1 124 ? -66.239 -24.208 -83.550 1.00 130.46 128 GLY X N 1
ATOM 888 C CA . GLY A 1 124 ? -67.176 -23.932 -84.622 1.00 122.79 128 GLY X CA 1
ATOM 889 C C . GLY A 1 124 ? -67.065 -22.490 -85.002 1.00 123.16 128 GLY X C 1
ATOM 890 O O . GLY A 1 124 ? -67.105 -22.077 -86.171 1.00 122.28 128 GLY X O 1
ATOM 891 N N . GLN A 1 125 ? -66.880 -21.712 -83.962 1.00 125.77 129 GLN X N 1
ATOM 892 C CA . GLN A 1 125 ? -66.675 -20.314 -84.127 1.00 128.09 129 GLN X CA 1
ATOM 893 C C . GLN A 1 125 ? -65.385 -20.078 -84.898 1.00 124.03 129 GLN X C 1
ATOM 894 O O . GLN A 1 125 ? -65.362 -19.420 -85.934 1.00 123.56 129 GLN X O 1
ATOM 900 N N . ALA A 1 126 ? -64.319 -20.649 -84.361 1.00 124.73 130 ALA X N 1
ATOM 901 C CA . ALA A 1 126 ? -62.992 -20.604 -84.950 1.00 127.19 130 ALA X CA 1
ATOM 902 C C . ALA A 1 126 ? -62.925 -21.085 -86.398 1.00 124.17 130 ALA X C 1
ATOM 903 O O . ALA A 1 126 ? -62.240 -20.490 -87.220 1.00 121.79 130 ALA X O 1
ATOM 905 N N . VAL A 1 127 ? -63.570 -22.208 -86.685 1.00 123.10 131 VAL X N 1
ATOM 906 C CA . VAL A 1 127 ? -63.541 -22.787 -88.021 1.00 123.60 131 VAL X CA 1
ATOM 907 C C . VAL A 1 127 ? -64.235 -21.788 -88.910 1.00 121.90 131 VAL X C 1
ATOM 908 O O . VAL A 1 127 ? -63.707 -21.403 -89.961 1.00 120.91 131 VAL X O 1
ATOM 912 N N . THR A 1 128 ? -65.393 -21.325 -88.448 1.00 123.61 132 THR X N 1
ATOM 913 C CA . THR A 1 128 ? -66.110 -20.292 -89.155 1.00 123.61 132 THR X CA 1
ATOM 914 C C . THR A 1 128 ? -65.175 -19.137 -89.416 1.00 123.76 132 THR X C 1
ATOM 915 O O . THR A 1 128 ? -65.130 -18.613 -90.508 1.00 122.49 132 THR X O 1
ATOM 919 N N . VAL A 1 129 ? -64.393 -18.766 -88.414 1.00 122.39 133 VAL X N 1
ATOM 920 C CA . VAL A 1 129 ? -63.466 -17.666 -88.583 1.00 119.11 133 VAL X CA 1
ATOM 921 C C . VAL A 1 129 ? -62.405 -17.897 -89.639 1.00 115.50 133 VAL X C 1
ATOM 922 O O . VAL A 1 129 ? -62.359 -17.191 -90.643 1.00 116.79 133 VAL X O 1
ATOM 926 N N . GLU A 1 130 ? -61.592 -18.922 -89.420 1.00 114.61 134 GLU X N 1
ATOM 927 C CA . GLU A 1 130 ? -60.457 -19.221 -90.272 1.00 118.70 134 GLU X CA 1
ATOM 928 C C . GLU A 1 130 ? -60.894 -19.344 -91.705 1.00 115.02 134 GLU X C 1
ATOM 929 O O . GLU A 1 130 ? -60.178 -18.969 -92.637 1.00 113.35 134 GLU X O 1
ATOM 935 N N . LEU A 1 131 ? -62.077 -19.919 -91.851 1.00 117.15 135 LEU X N 1
ATOM 936 C CA . LEU A 1 131 ? -62.742 -20.022 -93.126 1.00 116.60 135 LEU X CA 1
ATOM 937 C C . LEU A 1 131 ? -62.669 -18.713 -93.868 1.00 112.86 135 LEU X C 1
ATOM 938 O O . LEU A 1 131 ? -61.926 -18.572 -94.834 1.00 114.51 135 LEU X O 1
ATOM 943 N N . PHE A 1 132 ? -63.384 -17.730 -93.358 1.00 116.36 136 PHE X N 1
ATOM 944 C CA . PHE A 1 132 ? -63.466 -16.450 -94.017 1.00 115.34 136 PHE X CA 1
ATOM 945 C C . PHE A 1 132 ? -62.082 -15.790 -94.050 1.00 110.49 136 PHE X C 1
ATOM 946 O O . PHE A 1 132 ? -61.713 -15.141 -95.047 1.00 108.50 136 PHE X O 1
ATOM 954 N N . LEU A 1 133 ? -61.327 -15.972 -92.964 1.00 114.04 137 LEU X N 1
ATOM 955 C CA . LEU A 1 133 ? -59.949 -15.486 -92.877 1.00 110.25 137 LEU X CA 1
ATOM 956 C C . LEU A 1 133 ? -59.120 -15.854 -94.087 1.00 109.58 137 LEU X C 1
ATOM 957 O O . LEU A 1 133 ? -58.394 -15.029 -94.608 1.00 100.69 137 LEU X O 1
ATOM 962 N N . THR A 1 134 ? -59.158 -17.118 -94.483 1.00 114.86 138 THR X N 1
ATOM 963 C CA . THR A 1 134 ? -58.447 -17.535 -95.680 1.00 116.60 138 THR X CA 1
ATOM 964 C C . THR A 1 134 ? -59.217 -17.141 -96.918 1.00 109.74 138 THR X C 1
ATOM 965 O O . THR A 1 134 ? -58.640 -16.811 -97.944 1.00 107.76 138 THR X O 1
ATOM 969 N N . LEU A 1 135 ? -60.535 -17.234 -96.813 1.00 108.92 139 LEU X N 1
ATOM 970 C CA . LEU A 1 135 ? -61.423 -17.017 -97.937 1.00 108.72 139 LEU X CA 1
ATOM 971 C C . LEU A 1 135 ? -61.057 -15.739 -98.645 1.00 111.92 139 LEU X C 1
ATOM 972 O O . LEU A 1 135 ? -60.740 -15.724 -99.841 1.00 112.34 139 LEU X O 1
ATOM 977 N N . GLN A 1 136 ? -61.071 -14.672 -97.860 1.00 110.85 140 GLN X N 1
ATOM 978 C CA . GLN A 1 136 ? -60.675 -13.361 -98.328 1.00 107.86 140 GLN X CA 1
ATOM 979 C C . GLN A 1 136 ? -59.339 -13.411 -99.053 1.00 109.20 140 GLN X C 1
ATOM 980 O O . GLN A 1 136 ? -59.117 -12.710 -100.041 1.00 106.74 140 GLN X O 1
ATOM 986 N N . LEU A 1 137 ? -58.439 -14.229 -98.517 1.00 107.55 141 LEU X N 1
ATOM 987 C CA . LEU A 1 137 ? -57.092 -14.327 -99.038 1.00 102.40 141 LEU X CA 1
ATOM 988 C C . LEU A 1 137 ? -57.078 -15.006 -100.369 1.00 104.58 141 LEU X C 1
ATOM 989 O O . LEU A 1 137 ? -56.530 -14.490 -101.327 1.00 103.11 141 LEU X O 1
ATOM 994 N N . VAL A 1 138 ? -57.672 -16.179 -100.419 1.00 106.46 142 VAL X N 1
ATOM 995 C CA . VAL A 1 138 ? -57.796 -16.896 -101.653 1.00 111.02 142 VAL X CA 1
ATOM 996 C C . VAL A 1 138 ? -58.358 -15.965 -102.708 1.00 113.01 142 VAL X C 1
ATOM 997 O O . VAL A 1 138 ? -57.892 -15.937 -103.841 1.00 112.20 142 VAL X O 1
ATOM 1001 N N . LEU A 1 139 ? -59.333 -15.167 -102.302 1.00 107.05 143 LEU X N 1
ATOM 1002 C CA . LEU A 1 139 ? -59.937 -14.195 -103.198 1.00 103.69 143 LEU X CA 1
ATOM 1003 C C . LEU A 1 139 ? -58.919 -13.143 -103.638 1.00 103.20 143 LEU X C 1
ATOM 1004 O O . LEU A 1 139 ? -58.841 -12.786 -104.812 1.00 104.36 143 LEU X O 1
ATOM 1009 N N . CYS A 1 140 ? -58.172 -12.634 -102.664 1.00 105.30 144 CYS X N 1
ATOM 1010 C CA . CYS A 1 140 ? -57.122 -11.643 -102.891 1.00 107.51 144 CYS X CA 1
ATOM 1011 C C . CYS A 1 140 ? -56.160 -12.138 -103.959 1.00 107.78 144 CYS X C 1
ATOM 1012 O O . CYS A 1 140 ? -55.814 -11.447 -104.926 1.00 114.59 144 CYS X O 1
ATOM 1015 N N . ILE A 1 141 ? -55.713 -13.354 -103.715 1.00 104.28 145 ILE X N 1
ATOM 1016 C CA . ILE A 1 141 ? -54.858 -14.129 -104.586 1.00 106.94 145 ILE X CA 1
ATOM 1017 C C . ILE A 1 141 ? -55.439 -14.214 -105.967 1.00 107.79 145 ILE X C 1
ATOM 1018 O O . ILE A 1 141 ? -54.784 -13.929 -106.958 1.00 104.40 145 ILE X O 1
ATOM 1023 N N . PHE A 1 142 ? -56.677 -14.672 -106.001 1.00 111.56 146 PHE X N 1
ATOM 1024 C CA . PHE A 1 142 ? -57.410 -14.860 -107.226 1.00 113.44 146 PHE X CA 1
ATOM 1025 C C . PHE A 1 142 ? -57.550 -13.596 -108.003 1.00 109.81 146 PHE X C 1
ATOM 1026 O O . PHE A 1 142 ? -57.483 -13.578 -109.228 1.00 111.35 146 PHE X O 1
ATOM 1034 N N . ALA A 1 143 ? -57.717 -12.529 -107.251 1.00 109.11 147 ALA X N 1
ATOM 1035 C CA . ALA A 1 143 ? -57.882 -11.218 -107.812 1.00 103.99 147 ALA X CA 1
ATOM 1036 C C . ALA A 1 143 ? -56.563 -10.715 -108.363 1.00 108.35 147 ALA X C 1
ATOM 1037 O O . ALA A 1 143 ? -56.524 -10.050 -109.398 1.00 111.62 147 ALA X O 1
ATOM 1039 N N . SER A 1 144 ? -55.480 -11.056 -107.674 1.00 112.88 148 SER X N 1
ATOM 1040 C CA . SER A 1 144 ? -54.157 -10.632 -108.106 1.00 112.22 148 SER X CA 1
ATOM 1041 C C . SER A 1 144 ? -53.567 -11.568 -109.147 1.00 109.48 148 SER X C 1
ATOM 1042 O O . SER A 1 144 ? -52.697 -11.164 -109.921 1.00 112.28 148 SER X O 1
ATOM 1045 N N . THR A 1 145 ? -54.028 -12.814 -109.169 1.00 111.51 149 THR X N 1
ATOM 1046 C CA . THR A 1 145 ? -53.519 -13.765 -110.141 1.00 110.57 149 THR X CA 1
ATOM 1047 C C . THR A 1 145 ? -54.324 -13.756 -111.418 1.00 104.61 149 THR X C 1
ATOM 1048 O O . THR A 1 145 ? -53.884 -14.320 -112.397 1.00 94.62 149 THR X O 1
ATOM 1052 N N . ASP A 1 146 ? -55.463 -13.075 -111.440 1.00 104.84 150 ASP X N 1
ATOM 1053 C CA . ASP A 1 146 ? -56.285 -13.081 -112.642 1.00 106.52 150 ASP X CA 1
ATOM 1054 C C . ASP A 1 146 ? -55.468 -12.509 -113.781 1.00 110.27 150 ASP X C 1
ATOM 1055 O O . ASP A 1 146 ? -54.981 -11.384 -113.709 1.00 124.09 150 ASP X O 1
ATOM 1060 N N . GLU A 1 147 ? -55.344 -13.297 -114.839 1.00 112.59 151 GLU X N 1
ATOM 1061 C CA . GLU A 1 147 ? -54.658 -12.872 -116.044 1.00 124.45 151 GLU X CA 1
ATOM 1062 C C . GLU A 1 147 ? -55.277 -11.629 -116.638 1.00 142.11 151 GLU X C 1
ATOM 1063 O O . GLU A 1 147 ? -54.572 -10.754 -117.143 1.00 147.65 151 GLU X O 1
ATOM 1069 N N . ARG A 1 148 ? -56.599 -11.562 -116.581 1.00 140.19 152 ARG X N 1
ATOM 1070 C CA . ARG A 1 148 ? -57.343 -10.518 -117.263 1.00 143.25 152 ARG X CA 1
ATOM 1071 C C . ARG A 1 148 ? -56.877 -9.129 -116.791 1.00 154.00 152 ARG X C 1
ATOM 1072 O O . ARG A 1 148 ? -57.129 -8.139 -117.474 1.00 158.79 152 ARG X O 1
ATOM 1080 N N . ARG A 1 149 ? -56.221 -9.057 -115.627 1.00 156.20 153 ARG X N 1
ATOM 1081 C CA . ARG A 1 149 ? -55.613 -7.807 -115.138 1.00 171.95 153 ARG X CA 1
ATOM 1082 C C . ARG A 1 149 ? -54.066 -7.746 -115.158 1.00 180.85 153 ARG X C 1
ATOM 1083 O O . ARG A 1 149 ? -53.431 -7.829 -114.102 1.00 179.45 153 ARG X O 1
ATOM 1091 N N . GLY A 1 150 ? -53.457 -7.607 -116.335 1.00 179.35 154 GLY X N 1
ATOM 1092 C CA . GLY A 1 150 ? -52.016 -7.391 -116.419 1.00 184.03 154 GLY X CA 1
ATOM 1093 C C . GLY A 1 150 ? -51.475 -5.969 -116.560 1.00 190.88 154 GLY X C 1
ATOM 1094 O O . GLY A 1 150 ? -50.266 -5.768 -116.441 1.00 189.11 154 GLY X O 1
ATOM 1095 N N . GLU A 1 151 ? -52.338 -4.983 -116.792 1.00 197.24 155 GLU X N 1
ATOM 1096 C CA . GLU A 1 151 ? -51.914 -3.583 -116.850 1.00 206.32 155 GLU X CA 1
ATOM 1097 C C . GLU A 1 151 ? -51.713 -3.003 -115.454 1.00 203.98 155 GLU X C 1
ATOM 1098 O O . GLU A 1 151 ? -50.997 -2.015 -115.276 1.00 201.94 155 GLU X O 1
ATOM 1104 N N . ASN A 1 152 ? -52.358 -3.634 -114.477 1.00 199.58 156 ASN X N 1
ATOM 1105 C CA . ASN A 1 152 ? -52.242 -3.275 -113.070 1.00 194.68 156 ASN X CA 1
ATOM 1106 C C . ASN A 1 152 ? -51.767 -4.519 -112.338 1.00 186.93 156 ASN X C 1
ATOM 1107 O O . ASN A 1 152 ? -52.493 -5.094 -111.528 1.00 182.03 156 ASN X O 1
ATOM 1112 N N . PRO A 1 153 ? -50.527 -4.927 -112.628 1.00 187.83 157 PRO X N 1
ATOM 1113 C CA . PRO A 1 153 ? -49.932 -6.227 -112.303 1.00 185.39 157 PRO X CA 1
ATOM 1114 C C . PRO A 1 153 ? -49.809 -6.511 -110.839 1.00 175.21 157 PRO X C 1
ATOM 1115 O O . PRO A 1 153 ? -50.073 -7.609 -110.346 1.00 166.48 157 PRO X O 1
ATOM 1119 N N . GLY A 1 154 ? -49.371 -5.472 -110.152 1.00 170.77 158 GLY X N 1
ATOM 1120 C CA . GLY A 1 154 ? -49.130 -5.543 -108.740 1.00 153.38 158 GLY X CA 1
ATOM 1121 C C . GLY A 1 154 ? -50.454 -5.521 -108.018 1.00 146.87 158 GLY X C 1
ATOM 1122 O O . GLY A 1 154 ? -51.460 -5.119 -108.590 1.00 153.47 158 GLY X O 1
ATOM 1123 N N . THR A 1 155 ? -50.470 -5.978 -106.772 1.00 133.76 159 THR X N 1
ATOM 1124 C CA . THR A 1 155 ? -49.274 -6.439 -106.089 1.00 120.91 159 THR X CA 1
ATOM 1125 C C . THR A 1 155 ? -49.537 -7.776 -105.454 1.00 113.94 159 THR X C 1
ATOM 1126 O O . THR A 1 155 ? -49.981 -7.819 -104.312 1.00 108.62 159 THR X O 1
ATOM 1130 N N . PRO A 1 156 ? -49.317 -8.870 -106.209 1.00 115.87 160 PRO X N 1
ATOM 1131 C CA . PRO A 1 156 ? -49.590 -10.172 -105.610 1.00 110.45 160 PRO X CA 1
ATOM 1132 C C . PRO A 1 156 ? -48.841 -10.197 -104.287 1.00 105.89 160 PRO X C 1
ATOM 1133 O O . PRO A 1 156 ? -49.425 -10.533 -103.254 1.00 104.88 160 PRO X O 1
ATOM 1137 N N . ALA A 1 157 ? -47.606 -9.699 -104.319 1.00 102.36 161 ALA X N 1
ATOM 1138 C CA . ALA A 1 157 ? -46.726 -9.699 -103.162 1.00 103.20 161 ALA X CA 1
ATOM 1139 C C . ALA A 1 157 ? -47.395 -9.141 -101.934 1.00 99.17 161 ALA X C 1
ATOM 1140 O O . ALA A 1 157 ? -47.772 -9.864 -100.995 1.00 97.65 161 ALA X O 1
ATOM 1142 N N . LEU A 1 158 ? -47.596 -7.842 -101.987 1.00 101.08 162 LEU X N 1
ATOM 1143 C CA . LEU A 1 158 ? -48.046 -7.120 -100.834 1.00 103.61 162 LEU X CA 1
ATOM 1144 C C . LEU A 1 158 ? -49.511 -7.399 -100.560 1.00 102.63 162 LEU X C 1
ATOM 1145 O O . LEU A 1 158 ? -49.879 -7.745 -99.446 1.00 98.63 162 LEU X O 1
ATOM 1150 N N . SER A 1 159 ? -50.322 -7.354 -101.610 1.00 105.29 163 SER X N 1
ATOM 1151 C CA . SER A 1 159 ? -51.757 -7.558 -101.474 1.00 104.06 163 SER X CA 1
ATOM 1152 C C . SER A 1 159 ? -52.039 -8.852 -100.736 1.00 97.60 163 SER X C 1
ATOM 1153 O O . SER A 1 159 ? -52.732 -8.882 -99.709 1.00 98.50 163 SER X O 1
ATOM 1156 N N . ILE A 1 160 ? -51.466 -9.925 -101.262 1.00 100.49 164 ILE X N 1
ATOM 1157 C CA . ILE A 1 160 ? -51.660 -11.242 -100.688 1.00 103.51 164 ILE X CA 1
ATOM 1158 C C . ILE A 1 160 ? -51.036 -11.307 -99.288 1.00 98.68 164 ILE X C 1
ATOM 1159 O O . ILE A 1 160 ? -51.623 -11.883 -98.360 1.00 100.61 164 ILE X O 1
ATOM 1164 N N . GLY A 1 161 ? -49.857 -10.705 -99.135 1.00 97.87 165 GLY X N 1
ATOM 1165 C CA . GLY A 1 161 ? -49.227 -10.619 -97.828 1.00 98.53 165 GLY X CA 1
ATOM 1166 C C . GLY A 1 161 ? -50.154 -10.047 -96.765 1.00 104.49 165 GLY X C 1
ATOM 1167 O O . GLY A 1 161 ? -50.302 -10.594 -95.674 1.00 105.38 165 GLY X O 1
ATOM 1168 N N . PHE A 1 162 ? -50.770 -8.919 -97.087 1.00 104.96 166 PHE X N 1
ATOM 1169 C CA . PHE A 1 162 ? -51.635 -8.203 -96.153 1.00 105.21 166 PHE X CA 1
ATOM 1170 C C . PHE A 1 162 ? -53.012 -8.789 -96.027 1.00 101.74 166 PHE X C 1
ATOM 1171 O O . PHE A 1 162 ? -53.731 -8.503 -95.081 1.00 102.71 166 PHE X O 1
ATOM 1179 N N . SER A 1 163 ? -53.406 -9.553 -97.026 1.00 101.50 167 SER X N 1
ATOM 1180 C CA . SER A 1 163 ? -54.593 -10.363 -96.894 1.00 104.98 167 SER X CA 1
ATOM 1181 C C . SER A 1 163 ? -54.306 -11.456 -95.839 1.00 103.20 167 SER X C 1
ATOM 1182 O O . SER A 1 163 ? -55.158 -11.780 -94.989 1.00 102.53 167 SER X O 1
ATOM 1185 N N . VAL A 1 164 ? -53.101 -12.020 -95.884 1.00 104.69 168 VAL X N 1
ATOM 1186 C CA . VAL A 1 164 ? -52.671 -12.925 -94.818 1.00 112.03 168 VAL X CA 1
ATOM 1187 C C . VAL A 1 164 ? -52.619 -12.219 -93.457 1.00 108.01 168 VAL X C 1
ATOM 1188 O O . VAL A 1 164 ? -53.170 -12.721 -92.473 1.00 105.30 168 VAL X O 1
ATOM 1192 N N . ALA A 1 165 ? -51.933 -11.081 -93.397 1.00 104.82 169 ALA X N 1
ATOM 1193 C CA . ALA A 1 165 ? -51.899 -10.271 -92.180 1.00 102.74 169 ALA X CA 1
ATOM 1194 C C . ALA A 1 165 ? -53.312 -9.964 -91.705 1.00 94.70 169 ALA X C 1
ATOM 1195 O O . ALA A 1 165 ? -53.621 -10.046 -90.515 1.00 95.00 169 ALA X O 1
ATOM 1197 N N . LEU A 1 166 ? -54.147 -9.590 -92.667 1.00 95.25 170 LEU X N 1
ATOM 1198 C CA . LEU A 1 166 ? -55.548 -9.278 -92.445 1.00 101.42 170 LEU X CA 1
ATOM 1199 C C . LEU A 1 166 ? -56.211 -10.372 -91.668 1.00 104.21 170 LEU X C 1
ATOM 1200 O O . LEU A 1 166 ? -56.805 -10.137 -90.611 1.00 105.45 170 LEU X O 1
ATOM 1205 N N . GLY A 1 167 ? -56.134 -11.577 -92.204 1.00 103.42 171 GLY X N 1
ATOM 1206 C CA . GLY A 1 167 ? -56.631 -12.703 -91.453 1.00 106.73 171 GLY X CA 1
ATOM 1207 C C . GLY A 1 167 ? -55.959 -12.861 -90.097 1.00 108.45 171 GLY X C 1
ATOM 1208 O O . GLY A 1 167 ? -56.612 -13.170 -89.098 1.00 109.25 171 GLY X O 1
ATOM 1209 N N . HIS A 1 168 ? -54.640 -12.665 -90.083 1.00 109.61 172 HIS X N 1
ATOM 1210 C CA . HIS A 1 168 ? -53.806 -12.838 -88.885 1.00 111.66 172 HIS X CA 1
ATOM 1211 C C . HIS A 1 168 ? -54.285 -12.038 -87.686 1.00 111.61 172 HIS X C 1
ATOM 1212 O O . HIS A 1 168 ? -54.536 -12.593 -86.604 1.00 113.23 172 HIS X O 1
ATOM 1219 N N . LEU A 1 169 ? -54.453 -10.742 -87.907 1.00 109.71 173 LEU X N 1
ATOM 1220 C CA . LEU A 1 169 ? -54.915 -9.824 -86.877 1.00 113.97 173 LEU X CA 1
ATOM 1221 C C . LEU A 1 169 ? -56.216 -10.286 -86.242 1.00 113.28 173 LEU X C 1
ATOM 1222 O O . LEU A 1 169 ? -56.585 -9.823 -85.160 1.00 115.23 173 LEU X O 1
ATOM 1227 N N . LEU A 1 170 ? -56.920 -11.184 -86.923 1.00 110.59 174 LEU X N 1
ATOM 1228 C CA . LEU A 1 170 ? -58.125 -11.760 -86.350 1.00 113.05 174 LEU X CA 1
ATOM 1229 C C . LEU A 1 170 ? -57.885 -13.104 -85.706 1.00 115.85 174 LEU X C 1
ATOM 1230 O O . LEU A 1 170 ? -58.132 -13.288 -84.513 1.00 116.95 174 LEU X O 1
ATOM 1235 N N . GLY A 1 171 ? -57.426 -14.054 -86.508 1.00 111.30 175 GLY X N 1
ATOM 1236 C CA . GLY A 1 171 ? -57.330 -15.412 -86.038 1.00 111.53 175 GLY X CA 1
ATOM 1237 C C . GLY A 1 171 ? -56.356 -15.509 -84.892 1.00 118.79 175 GLY X C 1
ATOM 1238 O O . GLY A 1 171 ? -56.344 -16.517 -84.202 1.00 122.61 175 GLY X O 1
ATOM 1239 N N . ILE A 1 172 ? -55.543 -14.474 -84.673 1.00 115.77 176 ILE X N 1
ATOM 1240 C CA . ILE A 1 172 ? -54.567 -14.549 -83.592 1.00 118.16 176 ILE X CA 1
ATOM 1241 C C . ILE A 1 172 ? -55.248 -14.804 -82.246 1.00 120.32 176 ILE X C 1
ATOM 1242 O O . ILE A 1 172 ? -54.666 -15.422 -81.358 1.00 122.30 176 ILE X O 1
ATOM 1247 N N . HIS A 1 173 ? -56.489 -14.354 -82.125 1.00 118.23 177 HIS X N 1
ATOM 1248 C CA . HIS A 1 173 ? -57.190 -14.329 -80.850 1.00 120.63 177 HIS X CA 1
ATOM 1249 C C . HIS A 1 173 ? -58.219 -15.446 -80.761 1.00 125.43 177 HIS X C 1
ATOM 1250 O O . HIS A 1 173 ? -58.550 -15.922 -79.679 1.00 128.76 177 HIS X O 1
ATOM 1257 N N . TYR A 1 174 ? -58.742 -15.830 -81.918 1.00 126.95 178 TYR X N 1
ATOM 1258 C CA . TYR A 1 174 ? -59.588 -17.004 -82.022 1.00 129.27 178 TYR X CA 1
ATOM 1259 C C . TYR A 1 174 ? -58.714 -18.219 -82.018 1.00 131.66 178 TYR X C 1
ATOM 1260 O O . TYR A 1 174 ? -58.944 -19.191 -81.314 1.00 134.69 178 TYR X O 1
ATOM 1269 N N . THR A 1 175 ? -57.700 -18.117 -82.857 1.00 127.52 179 THR X N 1
ATOM 1270 C CA . THR A 1 175 ? -56.928 -19.247 -83.307 1.00 126.29 179 THR X CA 1
ATOM 1271 C C . THR A 1 175 ? -55.417 -19.109 -83.345 1.00 129.85 179 THR X C 1
ATOM 1272 O O . THR A 1 175 ? -54.713 -20.103 -83.505 1.00 135.79 179 THR X O 1
ATOM 1276 N N . GLY A 1 176 ? -54.916 -17.887 -83.208 1.00 129.35 180 GLY X N 1
ATOM 1277 C CA . GLY A 1 176 ? -53.536 -17.600 -83.556 1.00 127.12 180 GLY X CA 1
ATOM 1278 C C . GLY A 1 176 ? -53.482 -17.222 -85.035 1.00 125.00 180 GLY X C 1
ATOM 1279 O O . GLY A 1 176 ? -52.488 -16.694 -85.527 1.00 123.27 180 GLY X O 1
ATOM 1280 N N . CYS A 1 177 ? -54.586 -17.499 -85.724 1.00 123.91 181 CYS X N 1
ATOM 1281 C CA . CYS A 1 177 ? -54.779 -17.239 -87.147 1.00 121.52 181 CYS X CA 1
ATOM 1282 C C . CYS A 1 177 ? -53.901 -18.096 -87.994 1.00 118.58 181 CYS X C 1
ATOM 1283 O O . CYS A 1 177 ? -52.718 -17.814 -88.183 1.00 118.11 181 CYS X O 1
ATOM 1286 N N . SER A 1 178 ? -54.496 -19.145 -88.521 1.00 118.78 182 SER X N 1
ATOM 1287 C CA . SER A 1 178 ? -53.806 -19.957 -89.478 1.00 119.55 182 SER X CA 1
ATOM 1288 C C . SER A 1 178 ? -53.938 -19.353 -90.866 1.00 118.19 182 SER X C 1
ATOM 1289 O O . SER A 1 178 ? -52.973 -18.839 -91.435 1.00 114.07 182 SER X O 1
ATOM 1292 N N . MET A 1 179 ? -55.153 -19.434 -91.400 1.00 118.87 183 MET X N 1
ATOM 1293 C CA . MET A 1 179 ? -55.446 -19.086 -92.792 1.00 111.22 183 MET X CA 1
ATOM 1294 C C . MET A 1 179 ? -54.601 -19.865 -93.766 1.00 111.77 183 MET X C 1
ATOM 1295 O O . MET A 1 179 ? -54.724 -19.726 -94.978 1.00 108.33 183 MET X O 1
ATOM 1300 N N . ASN A 1 180 ? -53.744 -20.693 -93.210 1.00 118.06 184 ASN X N 1
ATOM 1301 C CA . ASN A 1 180 ? -52.577 -21.182 -93.888 1.00 116.49 184 ASN X CA 1
ATOM 1302 C C . ASN A 1 180 ? -51.997 -22.096 -92.842 1.00 117.69 184 ASN X C 1
ATOM 1303 O O . ASN A 1 180 ? -51.127 -21.698 -92.074 1.00 117.57 184 ASN X O 1
ATOM 1308 N N . PRO A 1 181 ? -52.520 -23.319 -92.786 1.00 119.35 185 PRO X N 1
ATOM 1309 C CA . PRO A 1 181 ? -52.231 -24.324 -91.767 1.00 121.67 185 PRO X CA 1
ATOM 1310 C C . PRO A 1 181 ? -50.773 -24.424 -91.363 1.00 124.54 185 PRO X C 1
ATOM 1311 O O . PRO A 1 181 ? -50.517 -24.618 -90.180 1.00 127.55 185 PRO X O 1
ATOM 1315 N N . ALA A 1 182 ? -49.847 -24.268 -92.303 1.00 126.17 186 ALA X N 1
ATOM 1316 C CA . ALA A 1 182 ? -48.426 -24.433 -92.010 1.00 132.87 186 ALA X CA 1
ATOM 1317 C C . ALA A 1 182 ? -47.975 -23.571 -90.836 1.00 134.50 186 ALA X C 1
ATOM 1318 O O . ALA A 1 182 ? -47.285 -24.057 -89.922 1.00 133.18 186 ALA X O 1
ATOM 1320 N N . ARG A 1 183 ? -48.375 -22.300 -90.874 1.00 134.07 187 ARG X N 1
ATOM 1321 C CA . ARG A 1 183 ? -48.139 -21.360 -89.786 1.00 132.99 187 ARG X CA 1
ATOM 1322 C C . ARG A 1 183 ? -48.568 -22.000 -88.472 1.00 133.02 187 ARG X C 1
ATOM 1323 O O . ARG A 1 183 ? -47.917 -21.828 -87.445 1.00 130.52 187 ARG X O 1
ATOM 1331 N N . SER A 1 184 ? -49.665 -22.748 -88.515 1.00 132.36 188 SER X N 1
ATOM 1332 C CA . SER A 1 184 ? -50.159 -23.433 -87.332 1.00 132.61 188 SER X CA 1
ATOM 1333 C C . SER A 1 184 ? -49.528 -24.812 -87.100 1.00 136.67 188 SER X C 1
ATOM 1334 O O . SER A 1 184 ? -49.449 -25.268 -85.962 1.00 134.15 188 SER X O 1
ATOM 1337 N N . LEU A 1 185 ? -49.101 -25.485 -88.165 1.00 138.42 189 LEU X N 1
ATOM 1338 C CA . LEU A 1 185 ? -48.510 -26.816 -88.041 1.00 143.34 189 LEU X CA 1
ATOM 1339 C C . LEU A 1 185 ? -47.074 -26.837 -87.501 1.00 142.84 189 LEU X C 1
ATOM 1340 O O . LEU A 1 185 ? -46.792 -27.547 -86.536 1.00 144.37 189 LEU X O 1
ATOM 1345 N N . ALA A 1 186 ? -46.173 -26.068 -88.113 1.00 141.12 190 ALA X N 1
ATOM 1346 C CA . ALA A 1 186 ? -44.739 -26.178 -87.782 1.00 139.05 190 ALA X CA 1
ATOM 1347 C C . ALA A 1 186 ? -44.399 -26.083 -86.274 1.00 141.64 190 ALA X C 1
ATOM 1348 O O . ALA A 1 186 ? -43.776 -26.999 -85.706 1.00 145.34 190 ALA X O 1
ATOM 1350 N N . PRO A 1 187 ? -44.808 -24.991 -85.612 1.00 139.42 191 PRO X N 1
ATOM 1351 C CA . PRO A 1 187 ? -44.521 -24.875 -84.176 1.00 142.50 191 PRO X CA 1
ATOM 1352 C C . PRO A 1 187 ? -45.142 -26.036 -83.395 1.00 145.96 191 PRO X C 1
ATOM 1353 O O . PRO A 1 187 ? -44.479 -26.672 -82.564 1.00 149.72 191 PRO X O 1
ATOM 1357 N N . ALA A 1 188 ? -46.422 -26.284 -83.658 1.00 147.78 192 ALA X N 1
ATOM 1358 C CA . ALA A 1 188 ? -47.131 -27.415 -83.074 1.00 150.64 192 ALA X CA 1
ATOM 1359 C C . ALA A 1 188 ? -46.336 -28.709 -83.246 1.00 151.98 192 ALA X C 1
ATOM 1360 O O . ALA A 1 188 ? -46.229 -29.500 -82.314 1.00 153.18 192 ALA X O 1
ATOM 1362 N N . VAL A 1 189 ? -45.778 -28.923 -84.436 1.00 150.25 193 VAL X N 1
ATOM 1363 C CA . VAL A 1 189 ? -44.879 -30.053 -84.650 1.00 148.74 193 VAL X CA 1
ATOM 1364 C C . VAL A 1 189 ? -43.736 -30.038 -83.675 1.00 150.29 193 VAL X C 1
ATOM 1365 O O . VAL A 1 189 ? -43.480 -31.029 -82.990 1.00 151.17 193 VAL X O 1
ATOM 1369 N N . VAL A 1 190 ? -43.037 -28.915 -83.614 1.00 153.33 194 VAL X N 1
ATOM 1370 C CA . VAL A 1 190 ? -41.827 -28.895 -82.818 1.00 155.38 194 VAL X CA 1
ATOM 1371 C C . VAL A 1 190 ? -42.110 -29.091 -81.322 1.00 157.08 194 VAL X C 1
ATOM 1372 O O . VAL A 1 190 ? -41.315 -29.752 -80.648 1.00 157.82 194 VAL X O 1
ATOM 1376 N N . THR A 1 191 ? -43.200 -28.528 -80.790 1.00 155.08 195 THR X N 1
ATOM 1377 C CA . THR A 1 191 ? -43.503 -28.744 -79.363 1.00 154.79 195 THR X CA 1
ATOM 1378 C C . THR A 1 191 ? -44.739 -29.635 -79.036 1.00 159.00 195 THR X C 1
ATOM 1379 O O . THR A 1 191 ? -44.773 -30.206 -77.946 1.00 161.52 195 THR X O 1
ATOM 1383 N N . GLY A 1 192 ? -45.741 -29.758 -79.921 1.00 158.60 196 GLY X N 1
ATOM 1384 C CA . GLY A 1 192 ? -46.797 -30.762 -79.717 1.00 161.64 196 GLY X CA 1
ATOM 1385 C C . GLY A 1 192 ? -48.246 -30.512 -79.264 1.00 163.77 196 GLY X C 1
ATOM 1386 O O . GLY A 1 192 ? -48.797 -31.364 -78.566 1.00 164.30 196 GLY X O 1
ATOM 1387 N N . LYS A 1 193 ? -48.863 -29.386 -79.625 1.00 162.70 197 LYS X N 1
ATOM 1388 C CA . LYS A 1 193 ? -50.217 -29.029 -79.138 1.00 163.06 197 LYS X CA 1
ATOM 1389 C C . LYS A 1 193 ? -51.404 -29.269 -80.120 1.00 157.29 197 LYS X C 1
ATOM 1390 O O . LYS A 1 193 ? -51.550 -28.537 -81.103 1.00 153.79 197 LYS X O 1
ATOM 1396 N N . PHE A 1 194 ? -52.238 -30.285 -79.846 1.00 154.22 198 PHE X N 1
ATOM 1397 C CA . PHE A 1 194 ? -53.355 -30.690 -80.733 1.00 152.91 198 PHE X CA 1
ATOM 1398 C C . PHE A 1 194 ? -54.791 -30.384 -80.234 1.00 149.53 198 PHE X C 1
ATOM 1399 O O . PHE A 1 194 ? -55.745 -31.023 -80.681 1.00 144.04 198 PHE X O 1
ATOM 1407 N N . ASP A 1 195 ? -54.980 -29.407 -79.351 1.00 150.83 199 ASP X N 1
ATOM 1408 C CA . ASP A 1 195 ? -56.331 -29.144 -78.837 1.00 151.09 199 ASP X CA 1
ATOM 1409 C C . ASP A 1 195 ? -57.200 -28.438 -79.879 1.00 150.58 199 ASP X C 1
ATOM 1410 O O . ASP A 1 195 ? -56.783 -27.433 -80.453 1.00 148.53 199 ASP X O 1
ATOM 1415 N N . ASP A 1 196 ? -58.405 -28.963 -80.108 1.00 146.24 200 ASP X N 1
ATOM 1416 C CA . ASP A 1 196 ? -59.368 -28.346 -81.025 1.00 144.30 200 ASP X CA 1
ATOM 1417 C C . ASP A 1 196 ? -58.757 -28.087 -82.409 1.00 147.15 200 ASP X C 1
ATOM 1418 O O . ASP A 1 196 ? -58.773 -26.966 -82.912 1.00 143.19 200 ASP X O 1
ATOM 1423 N N . HIS A 1 197 ? -58.152 -29.131 -82.962 1.00 145.86 201 HIS X N 1
ATOM 1424 C CA . HIS A 1 197 ? -57.378 -29.090 -84.208 1.00 140.92 201 HIS X CA 1
ATOM 1425 C C . HIS A 1 197 ? -58.071 -28.852 -85.569 1.00 134.99 201 HIS X C 1
ATOM 1426 O O . HIS A 1 197 ? -57.849 -27.832 -86.247 1.00 132.67 201 HIS X O 1
ATOM 1433 N N . TRP A 1 198 ? -58.941 -29.795 -85.926 1.00 134.81 202 TRP X N 1
ATOM 1434 C CA . TRP A 1 198 ? -59.665 -29.844 -87.203 1.00 134.70 202 TRP X CA 1
ATOM 1435 C C . TRP A 1 198 ? -60.155 -28.481 -87.678 1.00 133.81 202 TRP X C 1
ATOM 1436 O O . TRP A 1 198 ? -60.486 -28.291 -88.842 1.00 132.09 202 TRP X O 1
ATOM 1447 N N . VAL A 1 199 ? -60.318 -27.583 -86.717 1.00 135.86 203 VAL X N 1
ATOM 1448 C CA . VAL A 1 199 ? -60.815 -26.236 -86.938 1.00 131.30 203 VAL X CA 1
ATOM 1449 C C . VAL A 1 199 ? -60.120 -25.621 -88.121 1.00 131.00 203 VAL X C 1
ATOM 1450 O O . VAL A 1 199 ? -60.742 -24.968 -88.959 1.00 130.59 203 VAL X O 1
ATOM 1454 N N . PHE A 1 200 ? -58.814 -25.837 -88.169 1.00 131.25 204 PHE X N 1
ATOM 1455 C CA . PHE A 1 200 ? -57.982 -25.200 -89.174 1.00 127.99 204 PHE X CA 1
ATOM 1456 C C . PHE A 1 200 ? -57.825 -26.068 -90.403 1.00 124.75 204 PHE X C 1
ATOM 1457 O O . PHE A 1 200 ? -57.046 -25.756 -91.301 1.00 125.34 204 PHE X O 1
ATOM 1465 N N . TRP A 1 201 ? -58.582 -27.155 -90.437 1.00 126.02 205 TRP X N 1
ATOM 1466 C CA . TRP A 1 201 ? -58.646 -28.005 -91.608 1.00 126.84 205 TRP X CA 1
ATOM 1467 C C . TRP A 1 201 ? -59.797 -27.608 -92.495 1.00 125.72 205 TRP X C 1
ATOM 1468 O O . TRP A 1 201 ? -59.641 -27.495 -93.697 1.00 125.20 205 TRP X O 1
ATOM 1479 N N . ILE A 1 202 ? -60.948 -27.364 -91.889 1.00 128.78 206 ILE X N 1
ATOM 1480 C CA . ILE A 1 202 ? -62.180 -27.215 -92.646 1.00 133.95 206 ILE X CA 1
ATOM 1481 C C . ILE A 1 202 ? -62.511 -25.772 -92.899 1.00 132.41 206 ILE X C 1
ATOM 1482 O O . ILE A 1 202 ? -62.873 -25.418 -94.010 1.00 130.40 206 ILE X O 1
ATOM 1487 N N . GLY A 1 203 ? -62.400 -24.946 -91.870 1.00 130.55 207 GLY X N 1
ATOM 1488 C CA . GLY A 1 203 ? -62.712 -23.543 -92.015 1.00 130.80 207 GLY X CA 1
ATOM 1489 C C . GLY A 1 203 ? -61.923 -23.050 -93.205 1.00 128.07 207 GLY X C 1
ATOM 1490 O O . GLY A 1 203 ? -62.506 -22.753 -94.248 1.00 127.05 207 GLY X O 1
ATOM 1491 N N . PRO A 1 204 ? -60.589 -23.049 -93.089 1.00 121.65 208 PRO X N 1
ATOM 1492 C CA . PRO A 1 204 ? -59.727 -22.614 -94.189 1.00 116.72 208 PRO X CA 1
ATOM 1493 C C . PRO A 1 204 ? -60.015 -23.323 -95.509 1.00 122.58 208 PRO X C 1
ATOM 1494 O O . PRO A 1 204 ? -60.158 -22.640 -96.523 1.00 123.84 208 PRO X O 1
ATOM 1498 N N . LEU A 1 205 ? -60.070 -24.655 -95.508 1.00 125.45 209 LEU X N 1
ATOM 1499 C CA . LEU A 1 205 ? -60.401 -25.388 -96.729 1.00 123.12 209 LEU X CA 1
ATOM 1500 C C . LEU A 1 205 ? -61.730 -24.919 -97.285 1.00 124.39 209 LEU X C 1
ATOM 1501 O O . LEU A 1 205 ? -61.849 -24.696 -98.480 1.00 123.49 209 LEU X O 1
ATOM 1506 N N . VAL A 1 206 ? -62.715 -24.724 -96.419 1.00 127.47 210 VAL X N 1
ATOM 1507 C CA . VAL A 1 206 ? -64.009 -24.251 -96.874 1.00 131.36 210 VAL X CA 1
ATOM 1508 C C . VAL A 1 206 ? -63.796 -22.865 -97.442 1.00 124.57 210 VAL X C 1
ATOM 1509 O O . VAL A 1 206 ? -63.907 -22.679 -98.655 1.00 125.57 210 VAL X O 1
ATOM 1513 N N . GLY A 1 207 ? -63.389 -21.931 -96.588 1.00 120.21 211 GLY X N 1
ATOM 1514 C CA . GLY A 1 207 ? -63.177 -20.557 -97.001 1.00 122.31 211 GLY X CA 1
ATOM 1515 C C . GLY A 1 207 ? -62.396 -20.460 -98.292 1.00 124.55 211 GLY X C 1
ATOM 1516 O O . GLY A 1 207 ? -62.693 -19.647 -99.157 1.00 124.91 211 GLY X O 1
ATOM 1517 N N . ALA A 1 208 ? -61.402 -21.317 -98.439 1.00 123.41 212 ALA X N 1
ATOM 1518 C CA . ALA A 1 208 ? -60.629 -21.345 -99.664 1.00 123.61 212 ALA X CA 1
ATOM 1519 C C . ALA A 1 208 ? -61.395 -22.007 -100.800 1.00 125.54 212 ALA X C 1
ATOM 1520 O O . ALA A 1 208 ? -61.318 -21.570 -101.948 1.00 127.78 212 ALA X O 1
ATOM 1522 N N . ILE A 1 209 ? -62.116 -23.078 -100.479 1.00 127.13 213 ILE X N 1
ATOM 1523 C CA . ILE A 1 209 ? -62.902 -23.772 -101.486 1.00 124.95 213 ILE X CA 1
ATOM 1524 C C . ILE A 1 209 ? -63.970 -22.806 -101.928 1.00 123.14 213 ILE X C 1
ATOM 1525 O O . ILE A 1 209 ? -64.282 -22.697 -103.112 1.00 125.39 213 ILE X O 1
ATOM 1530 N N . LEU A 1 210 ? -64.517 -22.098 -100.950 1.00 123.89 214 LEU X N 1
ATOM 1531 C CA . LEU A 1 210 ? -65.446 -21.030 -101.218 1.00 125.33 214 LEU X CA 1
ATOM 1532 C C . LEU A 1 210 ? -64.821 -20.038 -102.168 1.00 126.21 214 LEU X C 1
ATOM 1533 O O . LEU A 1 210 ? -65.104 -20.066 -103.366 1.00 128.43 214 LEU X O 1
ATOM 1538 N N . GLY A 1 211 ? -63.882 -19.257 -101.634 1.00 122.33 215 GLY X N 1
ATOM 1539 C CA . GLY A 1 211 ? -63.225 -18.178 -102.352 1.00 119.43 215 GLY X CA 1
ATOM 1540 C C . GLY A 1 211 ? -62.961 -18.447 -103.817 1.00 123.27 215 GLY X C 1
ATOM 1541 O O . GLY A 1 211 ? -63.225 -17.604 -104.671 1.00 125.07 215 GLY X O 1
ATOM 1542 N N . SER A 1 212 ? -62.445 -19.632 -104.107 1.00 127.05 216 SER X N 1
ATOM 1543 C CA . SER A 1 212 ? -62.226 -20.054 -105.484 1.00 131.16 216 SER X CA 1
ATOM 1544 C C . SER A 1 212 ? -63.504 -20.167 -106.293 1.00 135.24 216 SER X C 1
ATOM 1545 O O . SER A 1 212 ? -63.623 -19.578 -107.365 1.00 133.16 216 SER X O 1
ATOM 1548 N N . LEU A 1 213 ? -64.491 -20.841 -105.718 1.00 135.54 217 LEU X N 1
ATOM 1549 C CA . LEU A 1 213 ? -65.731 -21.148 -106.414 1.00 136.55 217 LEU X CA 1
ATOM 1550 C C . LEU A 1 213 ? -66.443 -19.876 -106.733 1.00 135.09 217 LEU X C 1
ATOM 1551 O O . LEU A 1 213 ? -67.117 -19.737 -107.754 1.00 138.49 217 LEU X O 1
ATOM 1556 N N . LEU A 1 214 ? -66.261 -18.941 -105.821 1.00 131.12 218 LEU X N 1
ATOM 1557 C CA . LEU A 1 214 ? -66.897 -17.665 -105.902 1.00 135.43 218 LEU X CA 1
ATOM 1558 C C . LEU A 1 214 ? -66.195 -17.045 -107.064 1.00 138.83 218 LEU X C 1
ATOM 1559 O O . LEU A 1 214 ? -66.794 -16.470 -107.952 1.00 142.82 218 LEU X O 1
ATOM 1564 N N . TYR A 1 215 ? -64.897 -17.277 -107.108 1.00 132.93 219 TYR X N 1
ATOM 1565 C CA . TYR A 1 215 ? -64.109 -16.632 -108.105 1.00 129.43 219 TYR X CA 1
ATOM 1566 C C . TYR A 1 215 ? -64.331 -17.305 -109.438 1.00 125.82 219 TYR X C 1
ATOM 1567 O O . TYR A 1 215 ? -64.622 -16.659 -110.429 1.00 127.59 219 TYR X O 1
ATOM 1576 N N . ASN A 1 216 ? -64.266 -18.617 -109.446 1.00 126.98 220 ASN X N 1
ATOM 1577 C CA . ASN A 1 216 ? -64.187 -19.321 -110.707 1.00 121.17 220 ASN X CA 1
ATOM 1578 C C . ASN A 1 216 ? -65.409 -19.796 -111.374 1.00 123.68 220 ASN X C 1
ATOM 1579 O O . ASN A 1 216 ? -65.341 -20.338 -112.475 1.00 115.50 220 ASN X O 1
ATOM 1584 N N . TYR A 1 217 ? -66.513 -19.698 -110.680 1.00 129.62 221 TYR X N 1
ATOM 1585 C CA . TYR A 1 217 ? -67.725 -20.115 -111.286 1.00 133.27 221 TYR X CA 1
ATOM 1586 C C . TYR A 1 217 ? -68.683 -18.961 -111.074 1.00 140.59 221 TYR X C 1
ATOM 1587 O O . TYR A 1 217 ? -69.226 -18.436 -112.044 1.00 134.29 221 TYR X O 1
ATOM 1596 N N . VAL A 1 218 ? -68.873 -18.534 -109.829 1.00 158.96 222 VAL X N 1
ATOM 1597 C CA . VAL A 1 218 ? -69.770 -17.407 -109.589 1.00 163.24 222 VAL X CA 1
ATOM 1598 C C . VAL A 1 218 ? -69.330 -16.195 -110.387 1.00 160.76 222 VAL X C 1
ATOM 1599 O O . VAL A 1 218 ? -70.052 -15.691 -111.242 1.00 160.98 222 VAL X O 1
ATOM 1603 N N . LEU A 1 219 ? -68.104 -15.769 -110.106 1.00 157.45 223 LEU X N 1
ATOM 1604 C CA . LEU A 1 219 ? -67.551 -14.546 -110.661 1.00 157.57 223 LEU X CA 1
ATOM 1605 C C . LEU A 1 219 ? -66.843 -14.745 -112.010 1.00 153.00 223 LEU X C 1
ATOM 1606 O O . LEU A 1 219 ? -66.227 -13.816 -112.519 1.00 152.41 223 LEU X O 1
ATOM 1611 N N . PHE A 1 220 ? -66.904 -15.966 -112.545 1.00 117.09 224 PHE X N 1
ATOM 1612 C CA . PHE A 1 220 ? -66.332 -16.342 -113.852 1.00 93.23 224 PHE X CA 1
ATOM 1613 C C . PHE A 1 220 ? -67.234 -16.109 -115.095 1.00 82.48 224 PHE X C 1
ATOM 1614 O O . PHE A 1 220 ? -68.208 -16.846 -115.288 1.00 83.08 224 PHE X O 1
ATOM 1622 N N . PRO A 1 221 ? -66.887 -15.143 -115.974 1.00 71.47 225 PRO X N 1
ATOM 1623 C CA . PRO A 1 221 ? -67.674 -14.928 -117.191 1.00 56.65 225 PRO X CA 1
ATOM 1624 C C . PRO A 1 221 ? -66.864 -15.133 -118.475 1.00 43.56 225 PRO X C 1
ATOM 1625 O O . PRO A 1 221 ? -66.723 -16.310 -118.799 1.00 46.17 225 PRO X O 1
ATOM 1629 N N . PRO A 1 222 ? -66.402 -14.082 -119.209 1.00 41.33 226 PRO X N 1
ATOM 1630 C CA . PRO A 1 222 ? -65.484 -14.602 -120.228 1.00 44.52 226 PRO X CA 1
ATOM 1631 C C . PRO A 1 222 ? -64.092 -14.680 -119.639 1.00 53.17 226 PRO X C 1
ATOM 1632 O O . PRO A 1 222 ? -63.129 -14.926 -120.362 1.00 49.50 226 PRO X O 1
ATOM 1636 N N . ALA A 1 223 ? -63.994 -14.526 -118.323 1.00 51.02 227 ALA X N 1
ATOM 1637 C CA . ALA A 1 223 ? -62.719 -14.165 -117.741 1.00 54.47 227 ALA X CA 1
ATOM 1638 C C . ALA A 1 223 ? -62.001 -15.288 -116.987 1.00 68.40 227 ALA X C 1
ATOM 1639 O O . ALA A 1 223 ? -61.299 -16.054 -117.641 1.00 73.94 227 ALA X O 1
ATOM 1641 N N . LYS A 1 224 ? -62.210 -15.455 -115.674 1.00 68.82 228 LYS X N 1
ATOM 1642 C CA . LYS A 1 224 ? -61.511 -16.513 -114.913 1.00 58.54 228 LYS X CA 1
ATOM 1643 C C . LYS A 1 224 ? -61.571 -17.851 -115.598 1.00 63.05 228 LYS X C 1
ATOM 1644 O O . LYS A 1 224 ? -62.204 -18.798 -115.118 1.00 66.36 228 LYS X O 1
ATOM 1650 N N . SER A 1 225 ? -60.856 -17.917 -116.709 1.00 55.90 229 SER X N 1
ATOM 1651 C CA . SER A 1 225 ? -60.912 -19.030 -117.607 1.00 47.51 229 SER X CA 1
ATOM 1652 C C . SER A 1 225 ? -60.424 -20.248 -116.871 1.00 33.36 229 SER X C 1
ATOM 1653 O O . SER A 1 225 ? -60.153 -20.179 -115.677 1.00 27.77 229 SER X O 1
ATOM 1656 N N . LEU A 1 226 ? -60.223 -21.345 -117.587 1.00 46.98 230 LEU X N 1
ATOM 1657 C CA . LEU A 1 226 ? -59.709 -22.529 -116.938 1.00 29.44 230 LEU X CA 1
ATOM 1658 C C . LEU A 1 226 ? -58.388 -22.919 -117.552 1.00 18.81 230 LEU X C 1
ATOM 1659 O O . LEU A 1 226 ? -57.372 -22.938 -116.873 1.00 37.85 230 LEU X O 1
ATOM 1664 N N . SER A 1 227 ? -58.391 -23.249 -118.830 1.00 14.71 231 SER X N 1
ATOM 1665 C CA . SER A 1 227 ? -57.165 -23.733 -119.445 1.00 30.13 231 SER X CA 1
ATOM 1666 C C . SER A 1 227 ? -56.160 -22.602 -119.628 1.00 31.89 231 SER X C 1
ATOM 1667 O O . SER A 1 227 ? -55.027 -22.671 -119.155 1.00 21.27 231 SER X O 1
ATOM 1670 N N . GLU A 1 228 ? -5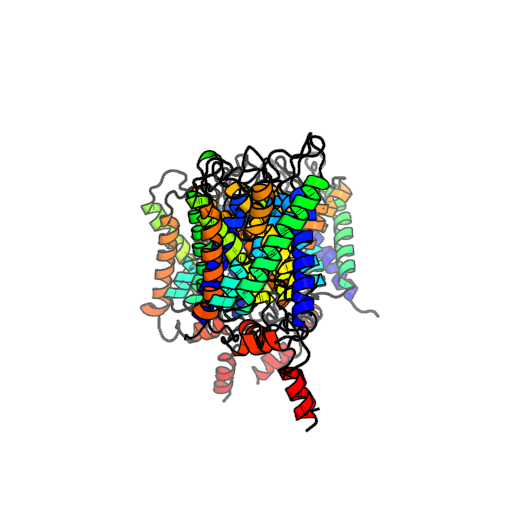6.583 -21.567 -120.333 1.00 35.07 232 GLU X N 1
ATOM 1671 C CA . GLU A 1 228 ? -55.743 -20.412 -120.615 1.00 33.18 232 GLU X CA 1
ATOM 1672 C C . GLU A 1 228 ? -55.236 -19.713 -119.346 1.00 32.09 232 GLU X C 1
ATOM 1673 O O . GLU A 1 228 ? -54.078 -19.340 -119.279 1.00 33.09 232 GLU X O 1
ATOM 1679 N N . ARG A 1 229 ? -56.110 -19.516 -118.363 1.00 36.22 233 ARG X N 1
ATOM 1680 C CA . ARG A 1 229 ? -55.695 -18.995 -117.066 1.00 51.43 233 ARG X CA 1
ATOM 1681 C C . ARG A 1 229 ? -54.440 -19.746 -116.596 1.00 36.58 233 ARG X C 1
ATOM 1682 O O . ARG A 1 229 ? -53.390 -19.119 -116.403 1.00 31.14 233 ARG X O 1
ATOM 1690 N N . LEU A 1 230 ? -54.539 -21.061 -116.387 1.00 30.00 234 LEU X N 1
ATOM 1691 C CA . LEU A 1 230 ? -53.355 -21.885 -116.112 1.00 36.65 234 LEU X CA 1
ATOM 1692 C C . LEU A 1 230 ? -52.186 -21.747 -117.086 1.00 23.69 234 LEU X C 1
ATOM 1693 O O . LEU A 1 230 ? -51.064 -21.572 -116.643 1.00 24.09 234 LEU X O 1
ATOM 1698 N N . ALA A 1 231 ? -52.453 -21.813 -118.391 1.00 22.91 235 ALA X N 1
ATOM 1699 C CA . ALA A 1 231 ? -51.419 -21.610 -119.398 1.00 14.15 235 ALA X CA 1
ATOM 1700 C C . ALA A 1 231 ? -50.630 -20.347 -119.077 1.00 34.99 235 ALA X C 1
ATOM 1701 O O . ALA A 1 231 ? -49.396 -20.383 -119.011 1.00 26.05 235 ALA X O 1
ATOM 1703 N N . VAL A 1 232 ? -51.338 -19.230 -118.925 1.00 35.82 236 VAL X N 1
ATOM 1704 C CA . VAL A 1 232 ? -50.755 -17.938 -118.543 1.00 27.02 236 VAL X CA 1
ATOM 1705 C C . VAL A 1 232 ? -50.033 -17.849 -117.212 1.00 30.68 236 VAL X C 1
ATOM 1706 O O . VAL A 1 232 ? -48.858 -17.494 -117.175 1.00 25.74 236 VAL X O 1
ATOM 1710 N N . LEU A 1 233 ? -50.743 -18.137 -116.122 1.00 37.82 237 LEU X N 1
ATOM 1711 C CA . LEU A 1 233 ? -50.146 -18.093 -114.794 1.00 33.56 237 LEU X CA 1
ATOM 1712 C C . LEU A 1 233 ? -48.948 -19.023 -114.649 1.00 32.73 237 LEU X C 1
ATOM 1713 O O . LEU A 1 233 ? -47.899 -18.625 -114.140 1.00 42.63 237 LEU X O 1
ATOM 1718 N N . LYS A 1 234 ? -49.110 -20.266 -115.090 1.00 40.66 238 LYS X N 1
ATOM 1719 C CA . LYS A 1 234 ? -48.012 -21.231 -115.090 1.00 44.17 238 LYS X CA 1
ATOM 1720 C C . LYS A 1 234 ? -46.966 -20.775 -116.094 1.00 30.68 238 LYS X C 1
ATOM 1721 O O . LYS A 1 234 ? -45.777 -20.926 -115.853 1.00 23.60 238 LYS X O 1
ATOM 1727 N N . GLY A 1 235 ? -47.419 -20.219 -117.223 1.00 32.55 239 GLY X N 1
ATOM 1728 C CA . GLY A 1 235 ? -46.513 -19.714 -118.241 1.00 32.43 239 GLY X CA 1
ATOM 1729 C C . GLY A 1 235 ? -45.579 -18.639 -117.763 1.00 18.70 239 GLY X C 1
ATOM 1730 O O . GLY A 1 235 ? -44.446 -18.575 -118.247 1.00 31.25 239 GLY X O 1
ATOM 1731 N N . LEU A 1 236 ? -46.028 -17.771 -116.864 1.00 24.06 240 LEU X N 1
ATOM 1732 C CA . LEU A 1 236 ? -45.114 -16.817 -116.246 1.00 31.77 240 LEU X CA 1
ATOM 1733 C C . LEU A 1 236 ? -44.554 -15.835 -117.281 1.00 32.09 240 LEU X C 1
ATOM 1734 O O . LEU A 1 236 ? -45.027 -15.797 -118.411 1.00 22.54 240 LEU X O 1
ATOM 1739 N N . GLU A 1 237 ? -43.450 -15.162 -116.957 1.00 41.09 241 GLU X N 1
ATOM 1740 C CA . GLU A 1 237 ? -42.919 -14.136 -117.851 1.00 45.72 241 GLU X CA 1
ATOM 1741 C C . GLU A 1 237 ? -41.840 -14.709 -118.735 1.00 29.19 241 GLU X C 1
ATOM 1742 O O . GLU A 1 237 ? -41.144 -15.630 -118.332 1.00 31.86 241 GLU X O 1
ATOM 1748 N N . PRO A 1 238 ? -41.716 -14.168 -119.962 1.00 34.51 242 PRO X N 1
ATOM 1749 C CA . PRO A 1 238 ? -42.457 -12.961 -120.376 1.00 37.23 242 PRO X CA 1
ATOM 1750 C C . PRO A 1 238 ? -43.887 -13.259 -120.920 1.00 32.49 242 PRO X C 1
ATOM 1751 O O . PRO A 1 238 ? -44.084 -13.687 -122.067 1.00 20.76 242 PRO X O 1
ATOM 1755 N N . ASP A 1 239 ? -44.878 -13.001 -120.053 1.00 22.51 243 ASP X N 1
ATOM 1756 C CA . ASP A 1 239 ? -46.272 -13.322 -120.336 1.00 27.07 243 ASP X CA 1
ATOM 1757 C C . ASP A 1 239 ? -47.058 -12.176 -120.940 1.00 32.46 243 ASP X C 1
ATOM 1758 O O . ASP A 1 239 ? -46.519 -11.405 -121.736 1.00 47.88 243 ASP X O 1
ATOM 1763 N N . THR A 1 240 ? -48.334 -12.061 -120.577 1.00 34.67 244 THR X N 1
ATOM 1764 C CA . THR A 1 240 ? -49.268 -11.418 -121.468 1.00 52.38 244 THR X CA 1
ATOM 1765 C C . THR A 1 240 ? -50.660 -11.017 -120.914 1.00 45.21 244 THR X C 1
ATOM 1766 O O . THR A 1 240 ? -51.258 -11.808 -120.168 1.00 38.53 244 THR X O 1
ATOM 1770 N N . ASP A 1 241 ? -51.224 -9.849 -121.285 1.00 49.99 245 ASP X N 1
ATOM 1771 C CA . ASP A 1 241 ? -50.538 -8.584 -121.675 1.00 63.76 245 ASP X CA 1
ATOM 1772 C C . ASP A 1 241 ? -50.065 -8.400 -123.142 1.00 48.27 245 ASP X C 1
ATOM 1773 O O . ASP A 1 241 ? -50.715 -7.735 -123.934 1.00 42.42 245 ASP X O 1
ATOM 1778 N N . TRP A 1 242 ? -48.916 -8.970 -123.459 1.00 42.41 246 TRP X N 1
ATOM 1779 C CA . TRP A 1 242 ? -48.252 -8.981 -124.771 1.00 38.63 246 TRP X CA 1
ATOM 1780 C C . TRP A 1 242 ? -48.709 -9.641 -126.117 1.00 35.98 246 TRP X C 1
ATOM 1781 O O . TRP A 1 242 ? -49.058 -8.939 -127.091 1.00 42.07 246 TRP X O 1
ATOM 1792 N N . GLU A 1 243 ? -48.665 -10.977 -126.162 1.00 25.60 247 GLU X N 1
ATOM 1793 C CA . GLU A 1 243 ? -48.777 -11.748 -127.407 1.00 24.06 247 GLU X CA 1
ATOM 1794 C C . GLU A 1 243 ? -50.083 -11.434 -128.118 1.00 39.92 247 GLU X C 1
ATOM 1795 O O . GLU A 1 243 ? -50.139 -11.293 -129.353 1.00 37.26 247 GLU X O 1
ATOM 1801 N N . GLU A 1 244 ? -51.095 -11.258 -127.287 1.00 46.25 248 GLU X N 1
ATOM 1802 C CA . GLU A 1 244 ? -52.423 -10.840 -127.668 1.00 39.47 248 GLU X CA 1
ATOM 1803 C C . GLU A 1 244 ? -52.327 -9.507 -128.432 1.00 46.70 248 GLU X C 1
ATOM 1804 O O . GLU A 1 244 ? -52.721 -9.438 -129.603 1.00 42.87 248 GLU X O 1
ATOM 1810 N N . ARG A 1 245 ? -51.778 -8.465 -127.805 1.00 41.30 249 ARG X N 1
ATOM 1811 C CA . ARG A 1 245 ? -51.665 -7.163 -128.483 1.00 41.81 249 ARG X CA 1
ATOM 1812 C C . ARG A 1 245 ? -50.802 -7.171 -129.755 1.00 42.07 249 ARG X C 1
ATOM 1813 O O . ARG A 1 245 ? -51.216 -6.592 -130.769 1.00 48.98 249 ARG X O 1
ATOM 1821 N N . GLU A 1 246 ? -49.643 -7.843 -129.740 1.00 55.18 250 GLU X N 1
ATOM 1822 C CA . GLU A 1 246 ? -48.842 -7.954 -130.981 1.00 45.60 250 GLU X CA 1
ATOM 1823 C C . GLU A 1 246 ? -49.582 -8.626 -132.112 1.00 38.32 250 GLU X C 1
ATOM 1824 O O . GLU A 1 246 ? -49.850 -8.025 -133.157 1.00 41.22 250 GLU X O 1
ATOM 1830 N N . VAL A 1 247 ? -49.887 -9.897 -131.907 1.00 39.68 251 VAL X N 1
ATOM 1831 C CA . VAL A 1 247 ? -50.489 -10.676 -132.970 1.00 44.68 251 VAL X CA 1
ATOM 1832 C C . VAL A 1 247 ? -51.779 -9.992 -133.409 1.00 56.26 251 VAL X C 1
ATOM 1833 O O . VAL A 1 247 ? -52.102 -9.975 -134.602 1.00 57.65 251 VAL X O 1
ATOM 1837 N N . ARG A 1 248 ? -52.472 -9.349 -132.468 1.00 50.58 252 ARG X N 1
ATOM 1838 C CA . ARG A 1 248 ? -53.676 -8.598 -132.812 1.00 50.97 252 ARG X CA 1
ATOM 1839 C C . ARG A 1 248 ? -53.448 -7.402 -133.713 1.00 50.72 252 ARG X C 1
ATOM 1840 O O . ARG A 1 248 ? -54.167 -7.220 -134.692 1.00 58.77 252 ARG X O 1
ATOM 1842 N N . ARG A 1 249 ? -52.454 -6.584 -133.398 1.00 52.65 253 ARG X N 1
ATOM 1843 C CA . ARG A 1 249 ? -52.137 -5.463 -134.282 1.00 53.10 253 ARG X CA 1
ATOM 1844 C C . ARG A 1 249 ? -51.656 -5.931 -135.643 1.00 50.36 253 ARG X C 1
ATOM 1845 O O . ARG A 1 249 ? -52.095 -5.416 -136.664 1.00 45.93 253 ARG X O 1
ATOM 1853 N N . ARG A 1 250 ? -50.784 -6.925 -135.667 1.00 55.30 254 ARG X N 1
ATOM 1854 C CA . ARG A 1 250 ? -50.316 -7.455 -136.939 1.00 62.72 254 ARG X CA 1
ATOM 1855 C C . ARG A 1 250 ? -51.544 -7.862 -137.748 1.00 57.85 254 ARG X C 1
ATOM 1856 O O . ARG A 1 250 ? -51.624 -7.604 -138.950 1.00 50.56 254 ARG X O 1
ATOM 1864 N N . GLN A 1 251 ? -52.490 -8.507 -137.072 1.00 56.50 255 GLN X N 1
ATOM 1865 C CA . GLN A 1 251 ? -53.776 -8.837 -137.662 1.00 59.12 255 GLN X CA 1
ATOM 1866 C C . GLN A 1 251 ? -54.596 -7.554 -137.942 1.00 53.42 255 GLN X C 1
ATOM 1867 O O . GLN A 1 251 ? -54.778 -7.160 -139.092 1.00 63.19 255 GLN X O 1
ATOM 1873 N N . SER A 1 252 ? -55.062 -6.904 -136.877 1.00 46.05 256 SER X N 1
ATOM 1874 C CA . SER A 1 252 ? -55.777 -5.637 -136.968 1.00 55.07 256 SER X CA 1
ATOM 1875 C C . SER A 1 252 ? -55.530 -4.771 -135.731 1.00 61.38 256 SER X C 1
ATOM 1876 O O . SER A 1 252 ? -56.204 -4.900 -134.707 1.00 55.60 256 SER X O 1
ATOM 1879 N N . ARG B 1 1 ? -11.573 7.625 -117.313 1.00 173.27 5 ARG Y N 1
ATOM 1880 C CA . ARG B 1 1 ? -12.372 8.000 -116.150 1.00 178.83 5 ARG Y CA 1
ATOM 1881 C C . ARG B 1 1 ? -12.326 9.529 -115.956 1.00 184.92 5 ARG Y C 1
ATOM 1882 O O . ARG B 1 1 ? -11.279 10.122 -116.225 1.00 178.55 5 ARG Y O 1
ATOM 1890 N N . SER B 1 2 ? -13.387 10.201 -115.471 1.00 183.35 6 SER Y N 1
ATOM 1891 C CA . SER B 1 2 ? -14.729 9.677 -115.156 1.00 178.61 6 SER Y CA 1
ATOM 1892 C C . SER B 1 2 ? -15.847 10.510 -115.834 1.00 173.66 6 SER Y C 1
ATOM 1893 O O . SER B 1 2 ? -15.574 11.557 -116.419 1.00 174.36 6 SER Y O 1
ATOM 1896 N N . ILE B 1 3 ? -17.092 10.026 -115.777 1.00 168.83 7 ILE Y N 1
ATOM 1897 C CA . ILE B 1 3 ? -18.270 10.781 -116.267 1.00 164.50 7 ILE Y CA 1
ATOM 1898 C C . ILE B 1 3 ? -19.170 11.350 -115.160 1.00 156.02 7 ILE Y C 1
ATOM 1899 O O . ILE B 1 3 ? -18.794 12.279 -114.449 1.00 155.38 7 ILE Y O 1
ATOM 1904 N N . ALA B 1 4 ? -20.371 10.788 -115.034 1.00 153.96 8 ALA Y N 1
ATOM 1905 C CA . ALA B 1 4 ? -21.401 11.319 -114.159 1.00 154.76 8 ALA Y CA 1
ATOM 1906 C C . ALA B 1 4 ? -21.382 10.594 -112.832 1.00 147.19 8 ALA Y C 1
ATOM 1907 O O . ALA B 1 4 ? -21.916 11.064 -111.832 1.00 140.81 8 ALA Y O 1
ATOM 1909 N N . PHE B 1 5 ? -20.747 9.433 -112.863 1.00 139.10 9 PHE Y N 1
ATOM 1910 C CA . PHE B 1 5 ? -20.625 8.536 -111.733 1.00 130.12 9 PHE Y CA 1
ATOM 1911 C C . PHE B 1 5 ? -20.398 9.242 -110.402 1.00 132.78 9 PHE Y C 1
ATOM 1912 O O . PHE B 1 5 ? -21.011 8.893 -109.391 1.00 127.46 9 PHE Y O 1
ATOM 1920 N N . SER B 1 6 ? -19.566 10.277 -110.443 1.00 138.80 10 SER Y N 1
ATOM 1921 C CA . SER B 1 6 ? -19.182 11.047 -109.268 1.00 136.67 10 SER Y CA 1
ATOM 1922 C C . SER B 1 6 ? -20.418 11.490 -108.543 1.00 131.68 10 SER Y C 1
ATOM 1923 O O . SER B 1 6 ? -20.536 11.387 -107.322 1.00 131.64 10 SER Y O 1
ATOM 1926 N N . ARG B 1 7 ? -21.341 11.987 -109.342 1.00 133.68 11 ARG Y N 1
ATOM 1927 C CA . ARG B 1 7 ? -22.588 12.520 -108.868 1.00 139.72 11 ARG Y CA 1
ATOM 1928 C C . ARG B 1 7 ? -23.308 11.440 -108.033 1.00 135.11 11 ARG Y C 1
ATOM 1929 O O . ARG B 1 7 ? -23.972 11.759 -107.049 1.00 134.62 11 ARG Y O 1
ATOM 1937 N N . ALA B 1 8 ? -23.180 10.172 -108.441 1.00 129.40 12 ALA Y N 1
ATOM 1938 C CA . ALA B 1 8 ? -23.785 9.041 -107.718 1.00 125.58 12 ALA Y CA 1
ATOM 1939 C C . ALA B 1 8 ? -23.122 8.744 -106.414 1.00 124.85 12 ALA Y C 1
ATOM 1940 O O . ALA B 1 8 ? -23.756 8.283 -105.466 1.00 119.33 12 ALA Y O 1
ATOM 1942 N N . VAL B 1 9 ? -21.821 8.955 -106.390 1.00 127.60 13 VAL Y N 1
ATOM 1943 C CA . VAL B 1 9 ? -21.097 8.790 -105.164 1.00 126.83 13 VAL Y CA 1
ATOM 1944 C C . VAL B 1 9 ? -21.592 9.879 -104.266 1.00 126.35 13 VAL Y C 1
ATOM 1945 O O . VAL B 1 9 ? -22.044 9.594 -103.167 1.00 122.08 13 VAL Y O 1
ATOM 1949 N N . PHE B 1 10 ? -21.587 11.113 -104.760 1.00 127.75 14 PHE Y N 1
ATOM 1950 C CA . PHE B 1 10 ? -22.089 12.198 -103.947 1.00 126.92 14 PHE Y CA 1
ATOM 1951 C C . PHE B 1 10 ? -23.516 11.884 -103.594 1.00 124.27 14 PHE Y C 1
ATOM 1952 O O . PHE B 1 10 ? -23.953 12.128 -102.474 1.00 122.90 14 PHE Y O 1
ATOM 1960 N N . ALA B 1 11 ? -24.251 11.361 -104.565 1.00 122.80 15 ALA Y N 1
ATOM 1961 C CA . ALA B 1 11 ? -25.592 10.915 -104.280 1.00 124.28 15 ALA Y CA 1
ATOM 1962 C C . ALA B 1 11 ? -25.513 9.930 -103.116 1.00 118.41 15 ALA Y C 1
ATOM 1963 O O . ALA B 1 11 ? -26.293 9.998 -102.175 1.00 118.73 15 ALA Y O 1
ATOM 1965 N N . GLU B 1 12 ? -24.536 9.031 -103.159 1.00 118.44 16 GLU Y N 1
ATOM 1966 C CA . GLU B 1 12 ? -24.429 8.029 -102.106 1.00 124.21 16 GLU Y CA 1
ATOM 1967 C C . GLU B 1 12 ? -23.699 8.498 -100.844 1.00 122.34 16 GLU Y C 1
ATOM 1968 O O . GLU B 1 12 ? -24.050 8.064 -99.744 1.00 120.92 16 GLU Y O 1
ATOM 1974 N N . PHE B 1 13 ? -22.663 9.325 -100.988 1.00 121.40 17 PHE Y N 1
ATOM 1975 C CA . PHE B 1 13 ? -22.066 9.961 -99.820 1.00 120.13 17 PHE Y CA 1
ATOM 1976 C C . PHE B 1 13 ? -23.200 10.590 -99.071 1.00 119.38 17 PHE Y C 1
ATOM 1977 O O . PHE B 1 13 ? -23.325 10.451 -97.854 1.00 119.35 17 PHE Y O 1
ATOM 1985 N N . LEU B 1 14 ? -24.006 11.321 -99.821 1.00 118.19 18 LEU Y N 1
ATOM 1986 C CA . LEU B 1 14 ? -25.166 11.951 -99.262 1.00 113.18 18 LEU Y CA 1
ATOM 1987 C C . LEU B 1 14 ? -26.033 10.902 -98.596 1.00 115.69 18 LEU Y C 1
ATOM 1988 O O . LEU B 1 14 ? -26.326 11.008 -97.419 1.00 115.32 18 LEU Y O 1
ATOM 1993 N N . ALA B 1 15 ? -26.355 9.845 -99.335 1.00 119.17 19 ALA Y N 1
ATOM 1994 C CA . ALA B 1 15 ? -27.323 8.841 -98.892 1.00 121.05 19 ALA Y CA 1
ATOM 1995 C C . ALA B 1 15 ? -27.096 8.217 -97.507 1.00 119.67 19 ALA Y C 1
ATOM 1996 O O . ALA B 1 15 ? -28.020 8.162 -96.698 1.00 115.32 19 ALA Y O 1
ATOM 1998 N N . THR B 1 16 ? -25.891 7.727 -97.237 1.00 119.33 20 THR Y N 1
ATOM 1999 C CA . THR B 1 16 ? -25.627 7.036 -95.973 1.00 115.30 20 THR Y CA 1
ATOM 2000 C C . THR B 1 16 ? -25.523 7.952 -94.751 1.00 113.49 20 THR Y C 1
ATOM 2001 O O . THR B 1 16 ? -25.963 7.564 -93.666 1.00 113.97 20 THR Y O 1
ATOM 2005 N N . LEU B 1 17 ? -24.903 9.123 -94.907 1.00 117.68 21 LEU Y N 1
ATOM 2006 C CA . LEU B 1 17 ? -24.903 10.138 -93.852 1.00 120.86 21 LEU Y CA 1
ATOM 2007 C C . LEU B 1 17 ? -26.309 10.239 -93.309 1.00 117.69 21 LEU Y C 1
ATOM 2008 O O . LEU B 1 17 ? -26.547 10.144 -92.109 1.00 118.51 21 LEU Y O 1
ATOM 2013 N N . LEU B 1 18 ? -27.239 10.394 -94.239 1.00 116.26 22 LEU Y N 1
ATOM 2014 C CA . LEU B 1 18 ? -28.654 10.486 -93.938 1.00 118.12 22 LEU Y CA 1
ATOM 2015 C C . LEU B 1 18 ? -29.205 9.257 -93.208 1.00 119.58 22 LEU Y C 1
ATOM 2016 O O . LEU B 1 18 ? -29.621 9.366 -92.058 1.00 118.32 22 LEU Y O 1
ATOM 2021 N N . PHE B 1 19 ? -29.206 8.100 -93.873 1.00 117.76 23 PHE Y N 1
ATOM 2022 C CA . PHE B 1 19 ? -29.886 6.904 -93.360 1.00 114.38 23 PHE Y CA 1
ATOM 2023 C C . PHE B 1 19 ? -29.478 6.653 -91.916 1.00 116.87 23 PHE Y C 1
ATOM 2024 O O . PHE B 1 19 ? -30.285 6.245 -91.081 1.00 115.96 23 PHE Y O 1
ATOM 2032 N N . VAL B 1 20 ? -28.201 6.895 -91.649 1.00 117.61 24 VAL Y N 1
ATOM 2033 C CA . VAL B 1 20 ? -27.625 6.765 -90.317 1.00 120.13 24 VAL Y CA 1
ATOM 2034 C C . VAL B 1 20 ? -27.992 7.918 -89.367 1.00 118.85 24 VAL Y C 1
ATOM 2035 O O . VAL B 1 20 ? -28.449 7.672 -88.251 1.00 119.06 24 VAL Y O 1
ATOM 2039 N N . PHE B 1 21 ? -27.783 9.161 -89.803 1.00 117.95 25 PHE Y N 1
ATOM 2040 C CA . PHE B 1 21 ? -28.119 10.347 -89.006 1.00 118.77 25 PHE Y CA 1
ATOM 2041 C C . PHE B 1 21 ? -29.574 10.226 -88.541 1.00 114.37 25 PHE Y C 1
ATOM 2042 O O . PHE B 1 21 ? -29.859 10.343 -87.347 1.00 114.40 25 PHE Y O 1
ATOM 2050 N N . PHE B 1 22 ? -30.490 9.992 -89.479 1.00 113.24 26 PHE Y N 1
ATOM 2051 C CA . PHE B 1 22 ? -31.879 9.711 -89.123 1.00 115.98 26 PHE Y CA 1
ATOM 2052 C C . PHE B 1 22 ? -31.972 8.501 -88.209 1.00 119.30 26 PHE Y C 1
ATOM 2053 O O . PHE B 1 22 ? -32.462 8.550 -87.084 1.00 118.88 26 PHE Y O 1
ATOM 2061 N N . GLY B 1 23 ? -31.468 7.399 -88.748 1.00 120.23 27 GLY Y N 1
ATOM 2062 C CA . GLY B 1 23 ? -31.644 6.078 -88.182 1.00 119.13 27 GLY Y CA 1
ATOM 2063 C C . GLY B 1 23 ? -31.320 5.891 -86.716 1.00 121.00 27 GLY Y C 1
ATOM 2064 O O . GLY B 1 23 ? -32.207 5.616 -85.910 1.00 121.94 27 GLY Y O 1
ATOM 2065 N N . LEU B 1 24 ? -30.045 6.047 -86.378 1.00 119.14 28 LEU Y N 1
ATOM 2066 C CA . LEU B 1 24 ? -29.546 5.756 -85.039 1.00 121.87 28 LEU Y CA 1
ATOM 2067 C C . LEU B 1 24 ? -30.392 6.488 -84.001 1.00 123.76 28 LEU Y C 1
ATOM 2068 O O . LEU B 1 24 ? -30.861 5.904 -83.014 1.00 124.94 28 LEU Y O 1
ATOM 2073 N N . GLY B 1 25 ? -30.637 7.761 -84.284 1.00 122.34 29 GLY Y N 1
ATOM 2074 C CA . GLY B 1 25 ? -31.484 8.600 -83.461 1.00 120.75 29 GLY Y CA 1
ATOM 2075 C C . GLY B 1 25 ? -32.849 7.993 -83.228 1.00 124.03 29 GLY Y C 1
ATOM 2076 O O . GLY B 1 25 ? -33.418 8.125 -82.147 1.00 126.21 29 GLY Y O 1
ATOM 2077 N N . SER B 1 26 ? -33.387 7.333 -84.247 1.00 120.60 30 SER Y N 1
ATOM 2078 C CA . SER B 1 26 ? -34.729 6.784 -84.150 1.00 119.70 30 SER Y CA 1
ATOM 2079 C C . SER B 1 26 ? -34.806 5.582 -83.208 1.00 118.23 30 SER Y C 1
ATOM 2080 O O . SER B 1 26 ? -35.905 5.132 -82.875 1.00 114.58 30 SER Y O 1
ATOM 2083 N N . ALA B 1 27 ? -33.656 5.065 -82.768 1.00 124.48 31 ALA Y N 1
ATOM 2084 C CA . ALA B 1 27 ? -33.648 3.797 -82.032 1.00 129.96 31 ALA Y CA 1
ATOM 2085 C C . ALA B 1 27 ? -33.086 3.896 -80.620 1.00 132.94 31 ALA Y C 1
ATOM 2086 O O . ALA B 1 27 ? -32.881 2.877 -79.957 1.00 129.07 31 ALA Y O 1
ATOM 2088 N N . LEU B 1 28 ? -32.849 5.114 -80.155 1.00 134.01 32 LEU Y N 1
ATOM 2089 C CA . LEU B 1 28 ? -32.228 5.314 -78.857 1.00 137.21 32 LEU Y CA 1
ATOM 2090 C C . LEU B 1 28 ? -33.235 4.992 -77.757 1.00 140.99 32 LEU Y C 1
ATOM 2091 O O . LEU B 1 28 ? -34.439 4.946 -78.005 1.00 140.86 32 LEU Y O 1
ATOM 2096 N N . ASN B 1 29 ? -32.738 4.777 -76.543 1.00 142.83 33 ASN Y N 1
ATOM 2097 C CA . ASN B 1 29 ? -33.605 4.452 -75.416 1.00 146.09 33 ASN Y CA 1
ATOM 2098 C C . ASN B 1 29 ? -34.073 5.729 -74.756 1.00 151.39 33 ASN Y C 1
ATOM 2099 O O . ASN B 1 29 ? -33.605 6.094 -73.678 1.00 150.02 33 ASN Y O 1
ATOM 2104 N N . TRP B 1 30 ? -35.005 6.406 -75.417 1.00 149.72 34 TRP Y N 1
ATOM 2105 C CA . TRP B 1 30 ? -35.565 7.630 -74.880 1.00 151.12 34 TRP Y CA 1
ATOM 2106 C C . TRP B 1 30 ? -36.515 7.240 -73.744 1.00 154.44 34 TRP Y C 1
ATOM 2107 O O . TRP B 1 30 ? -37.476 6.505 -73.975 1.00 151.58 34 TRP Y O 1
ATOM 2118 N N . PRO B 1 31 ? -36.268 7.736 -72.520 1.00 155.20 35 PRO Y N 1
ATOM 2119 C CA . PRO B 1 31 ? -37.027 7.274 -71.349 1.00 155.30 35 PRO Y CA 1
ATOM 2120 C C . PRO B 1 31 ? -38.531 7.589 -71.407 1.00 158.03 35 PRO Y C 1
ATOM 2121 O O . PRO B 1 31 ? -39.321 6.785 -70.911 1.00 156.39 35 PRO Y O 1
ATOM 2125 N N . GLN B 1 32 ? -38.919 8.730 -71.969 1.00 157.97 36 GLN Y N 1
ATOM 2126 C CA . GLN B 1 32 ? -40.332 9.105 -72.031 1.00 161.17 36 GLN Y CA 1
ATOM 2127 C C . GLN B 1 32 ? -41.137 8.159 -72.929 1.00 158.07 36 GLN Y C 1
ATOM 2128 O O . GLN B 1 32 ? -42.225 7.714 -72.557 1.00 154.46 36 GLN Y O 1
ATOM 2134 N N . ALA B 1 33 ? -40.602 7.870 -74.112 1.00 153.81 37 ALA Y N 1
ATOM 2135 C CA . ALA B 1 33 ? -41.221 6.939 -75.051 1.00 145.66 37 ALA Y CA 1
ATOM 2136 C C . ALA B 1 33 ? -40.149 6.007 -75.576 1.00 144.22 37 ALA Y C 1
ATOM 2137 O O . ALA B 1 33 ? -39.363 6.402 -76.434 1.00 143.75 37 ALA Y O 1
ATOM 2139 N N . LEU B 1 34 ? -40.114 4.772 -75.086 1.00 142.59 38 LEU Y N 1
ATOM 2140 C CA . LEU B 1 34 ? -39.015 3.884 -75.440 1.00 135.44 38 LEU Y CA 1
ATOM 2141 C C . LEU B 1 34 ? -39.410 3.185 -76.742 1.00 131.90 38 LEU Y C 1
ATOM 2142 O O . LEU B 1 34 ? -40.409 2.465 -76.771 1.00 131.25 38 LEU Y O 1
ATOM 2147 N N . PRO B 1 35 ? -38.628 3.387 -77.823 1.00 129.65 39 PRO Y N 1
ATOM 2148 C CA . PRO B 1 35 ? -38.969 2.824 -79.135 1.00 124.96 39 PRO Y CA 1
ATOM 2149 C C . PRO B 1 35 ? -39.262 1.333 -79.133 1.00 118.43 39 PRO Y C 1
ATOM 2150 O O . PRO B 1 35 ? -38.450 0.552 -78.638 1.00 120.49 39 PRO Y O 1
ATOM 2154 N N . SER B 1 36 ? -40.404 0.947 -79.687 1.00 109.97 40 SER Y N 1
ATOM 2155 C CA . SER B 1 36 ? -40.695 -0.459 -79.886 1.00 110.36 40 SER Y CA 1
ATOM 2156 C C . SER B 1 36 ? -39.852 -0.978 -81.039 1.00 108.95 40 SER Y C 1
ATOM 2157 O O . SER B 1 36 ? -39.425 -0.216 -81.910 1.00 105.78 40 SER Y O 1
ATOM 2160 N N . VAL B 1 37 ? -39.624 -2.284 -81.021 1.00 115.39 41 VAL Y N 1
ATOM 2161 C CA . VAL B 1 37 ? -38.837 -2.983 -82.024 1.00 116.56 41 VAL Y CA 1
ATOM 2162 C C . VAL B 1 37 ? -39.337 -2.583 -83.405 1.00 117.06 41 VAL Y C 1
ATOM 2163 O O . VAL B 1 37 ? -38.569 -2.273 -84.329 1.00 113.64 41 VAL Y O 1
ATOM 2167 N N . LEU B 1 38 ? -40.658 -2.551 -83.498 1.00 116.10 42 LEU Y N 1
ATOM 2168 C CA . LEU B 1 38 ? -41.366 -2.232 -84.717 1.00 112.32 42 LEU Y CA 1
ATOM 2169 C C . LEU B 1 38 ? -41.152 -0.790 -85.187 1.00 112.52 42 LEU Y C 1
ATOM 2170 O O . LEU B 1 38 ? -40.862 -0.564 -86.356 1.00 110.39 42 LEU Y O 1
ATOM 2175 N N . GLN B 1 39 ? -41.267 0.173 -84.274 1.00 110.83 43 GLN Y N 1
ATOM 2176 C CA . GLN B 1 39 ? -41.015 1.583 -84.592 1.00 111.02 43 GLN Y CA 1
ATOM 2177 C C . GLN B 1 39 ? -39.636 1.744 -85.238 1.00 111.44 43 GLN Y C 1
ATOM 2178 O O . GLN B 1 39 ? -39.483 2.354 -86.307 1.00 107.01 43 GLN Y O 1
ATOM 2184 N N . ILE B 1 40 ? -38.635 1.176 -84.578 1.00 111.11 44 ILE Y N 1
ATOM 2185 C CA . ILE B 1 40 ? -37.270 1.224 -85.075 1.00 110.50 44 ILE Y CA 1
ATOM 2186 C C . ILE B 1 40 ? -37.166 0.542 -86.420 1.00 111.09 44 ILE Y C 1
ATOM 2187 O O . ILE B 1 40 ? -36.510 1.054 -87.324 1.00 109.77 44 ILE Y O 1
ATOM 2192 N N . ALA B 1 41 ? -37.795 -0.619 -86.551 1.00 114.27 45 ALA Y N 1
ATOM 2193 C CA . ALA B 1 41 ? -37.744 -1.338 -87.813 1.00 117.25 45 ALA Y CA 1
ATOM 2194 C C . ALA B 1 41 ? -38.289 -0.441 -88.929 1.00 116.10 45 ALA Y C 1
ATOM 2195 O O . ALA B 1 41 ? -37.705 -0.315 -90.028 1.00 111.15 45 ALA Y O 1
ATOM 2197 N N . MET B 1 42 ? -39.406 0.204 -88.609 1.00 110.39 46 MET Y N 1
ATOM 2198 C CA . MET B 1 42 ? -40.077 1.102 -89.525 1.00 102.88 46 MET Y CA 1
ATOM 2199 C C . MET B 1 42 ? -39.188 2.258 -89.927 1.00 104.27 46 MET Y C 1
ATOM 2200 O O . MET B 1 42 ? -39.077 2.567 -91.113 1.00 102.74 46 MET Y O 1
ATOM 2205 N N . ALA B 1 43 ? -38.504 2.840 -88.948 1.00 104.72 47 ALA Y N 1
ATOM 2206 C CA . ALA B 1 43 ? -37.607 3.960 -89.203 1.00 101.34 47 ALA Y CA 1
ATOM 2207 C C . ALA B 1 43 ? -36.674 3.657 -90.374 1.00 99.46 47 ALA Y C 1
ATOM 2208 O O . ALA B 1 43 ? -36.667 4.358 -91.396 1.00 99.80 47 ALA Y O 1
ATOM 2210 N N . PHE B 1 44 ? -35.884 2.605 -90.216 1.00 102.36 48 PHE Y N 1
ATOM 2211 C CA . PHE B 1 44 ? -34.910 2.236 -91.227 1.00 103.11 48 PHE Y CA 1
ATOM 2212 C C . PHE B 1 44 ? -35.579 1.836 -92.524 1.00 97.73 48 PHE Y C 1
ATOM 2213 O O . PHE B 1 44 ? -35.237 2.381 -93.559 1.00 96.59 48 PHE Y O 1
ATOM 2221 N N . GLY B 1 45 ? -36.539 0.914 -92.481 1.00 101.30 49 GLY Y N 1
ATOM 2222 C CA . GLY B 1 45 ? -37.138 0.439 -93.722 1.00 101.85 49 GLY Y CA 1
ATOM 2223 C C . GLY B 1 45 ? -37.645 1.614 -94.547 1.00 103.20 49 GLY Y C 1
ATOM 2224 O O . GLY B 1 45 ? -37.434 1.686 -95.768 1.00 102.85 49 GLY Y O 1
ATOM 2225 N N . LEU B 1 46 ? -38.285 2.557 -93.864 1.00 102.43 50 LEU Y N 1
ATOM 2226 C CA . LEU B 1 46 ? -38.731 3.801 -94.491 1.00 107.25 50 LEU Y CA 1
ATOM 2227 C C . LEU B 1 46 ? -37.526 4.545 -95.084 1.00 99.44 50 LEU Y C 1
ATOM 2228 O O . LEU B 1 46 ? -37.552 5.005 -96.242 1.00 96.64 50 LEU Y O 1
ATOM 2233 N N . GLY B 1 47 ? -36.472 4.649 -94.275 1.00 96.91 51 GLY Y N 1
ATOM 2234 C CA . GLY B 1 47 ? -35.217 5.227 -94.716 1.00 98.41 51 GLY Y CA 1
ATOM 2235 C C . GLY B 1 47 ? -34.787 4.627 -96.037 1.00 96.18 51 GLY Y C 1
ATOM 2236 O O . GLY B 1 47 ? -34.587 5.325 -97.035 1.00 96.83 51 GLY Y O 1
ATOM 2237 N N . ILE B 1 48 ? -34.709 3.304 -96.045 1.00 96.23 52 ILE Y N 1
ATOM 2238 C CA . ILE B 1 48 ? -34.250 2.562 -97.193 1.00 99.37 52 ILE Y CA 1
ATOM 2239 C C . ILE B 1 48 ? -35.112 2.947 -98.371 1.00 98.44 52 ILE Y C 1
ATOM 2240 O O . ILE B 1 48 ? -34.598 3.365 -99.392 1.00 95.57 52 ILE Y O 1
ATOM 2245 N N . GLY B 1 49 ? -36.427 2.876 -98.214 1.00 99.01 53 GLY Y N 1
ATOM 2246 C CA . GLY B 1 49 ? -37.295 3.184 -99.336 1.00 95.37 53 GLY Y CA 1
ATOM 2247 C C . GLY B 1 49 ? -37.046 4.552 -99.928 1.00 92.30 53 GLY Y C 1
ATOM 2248 O O . GLY B 1 49 ? -36.899 4.702 -101.141 1.00 93.82 53 GLY Y O 1
ATOM 2249 N N . THR B 1 50 ? -36.953 5.548 -99.062 1.00 96.68 54 THR Y N 1
ATOM 2250 C CA . THR B 1 50 ? -36.676 6.904 -99.507 1.00 104.57 54 THR Y CA 1
ATOM 2251 C C . THR B 1 50 ? -35.333 7.109 -100.212 1.00 105.35 54 THR Y C 1
ATOM 2252 O O . THR B 1 50 ? -35.274 7.703 -101.286 1.00 103.79 54 THR Y O 1
ATOM 2256 N N . LEU B 1 51 ? -34.261 6.648 -99.583 1.00 98.59 55 LEU Y N 1
ATOM 2257 C CA . LEU B 1 51 ? -32.917 6.815 -100.118 1.00 90.95 55 LEU Y CA 1
ATOM 2258 C C . LEU B 1 51 ? -32.734 6.012 -101.383 1.00 95.25 55 LEU Y C 1
ATOM 2259 O O . LEU B 1 51 ? -32.073 6.436 -102.331 1.00 100.51 55 LEU Y O 1
ATOM 2264 N N . VAL B 1 52 ? -33.328 4.831 -101.373 1.00 95.83 56 VAL Y N 1
ATOM 2265 C CA . VAL B 1 52 ? -33.316 3.961 -102.523 1.00 98.95 56 VAL Y CA 1
ATOM 2266 C C . VAL B 1 52 ? -34.092 4.680 -103.611 1.00 102.02 56 VAL Y C 1
ATOM 2267 O O . VAL B 1 52 ? -33.719 4.644 -104.784 1.00 105.07 56 VAL Y O 1
ATOM 2271 N N . GLN B 1 53 ? -35.164 5.356 -103.211 1.00 103.47 57 GLN Y N 1
ATOM 2272 C CA . GLN B 1 53 ? -35.939 6.160 -104.141 1.00 104.78 57 GLN Y CA 1
ATOM 2273 C C . GLN B 1 53 ? -35.247 7.432 -104.638 1.00 103.46 57 GLN Y C 1
ATOM 2274 O O . GLN B 1 53 ? -35.329 7.753 -105.816 1.00 110.49 57 GLN Y O 1
ATOM 2280 N N . ALA B 1 54 ? -34.538 8.127 -103.757 1.00 107.86 58 ALA Y N 1
ATOM 2281 C CA . ALA B 1 54 ? -34.016 9.457 -104.070 1.00 111.76 58 ALA Y CA 1
ATOM 2282 C C . ALA B 1 54 ? -32.973 9.499 -105.170 1.00 110.91 58 ALA Y C 1
ATOM 2283 O O . ALA B 1 54 ? -33.086 10.270 -106.122 1.00 111.48 58 ALA Y O 1
ATOM 2285 N N . LEU B 1 55 ? -31.962 8.660 -105.034 1.00 114.23 59 LEU Y N 1
ATOM 2286 C CA . LEU B 1 55 ? -30.751 8.800 -105.825 1.00 117.71 59 LEU Y CA 1
ATOM 2287 C C . LEU B 1 55 ? -30.439 7.655 -106.821 1.00 122.89 59 LEU Y C 1
ATOM 2288 O O . LEU B 1 55 ? -29.277 7.381 -107.115 1.00 120.79 59 LEU Y O 1
ATOM 2293 N N . GLY B 1 56 ? -31.489 7.019 -107.345 1.00 121.97 60 GLY Y N 1
ATOM 2294 C CA . GLY B 1 56 ? -31.387 5.911 -108.298 1.00 119.18 60 GLY Y CA 1
ATOM 2295 C C . GLY B 1 56 ? -30.874 6.085 -109.723 1.00 116.91 60 GLY Y C 1
ATOM 2296 O O . GLY B 1 56 ? -30.096 5.258 -110.195 1.00 108.24 60 GLY Y O 1
ATOM 2297 N N . HIS B 1 57 ? -31.280 7.153 -110.408 1.00 114.58 61 HIS Y N 1
ATOM 2298 C CA . HIS B 1 57 ? -30.889 7.392 -111.816 1.00 103.65 61 HIS Y CA 1
ATOM 2299 C C . HIS B 1 57 ? -29.417 7.680 -111.855 1.00 102.54 61 HIS Y C 1
ATOM 2300 O O . HIS B 1 57 ? -28.825 7.934 -112.910 1.00 94.68 61 HIS Y O 1
ATOM 2307 N N . ILE B 1 58 ? -28.855 7.736 -110.664 1.00 109.02 62 ILE Y N 1
ATOM 2308 C CA . ILE B 1 58 ? -27.498 8.065 -110.483 1.00 111.88 62 ILE Y CA 1
ATOM 2309 C C . ILE B 1 58 ? -26.746 6.899 -109.819 1.00 116.54 62 ILE Y C 1
ATOM 2310 O O . ILE B 1 58 ? -25.709 6.479 -110.330 1.00 114.76 62 ILE Y O 1
ATOM 2315 N N . SER B 1 59 ? -27.296 6.328 -108.746 1.00 121.60 63 SER Y N 1
ATOM 2316 C CA . SER B 1 59 ? -26.539 5.368 -107.931 1.00 114.21 63 SER Y CA 1
ATOM 2317 C C . SER B 1 59 ? -26.997 3.900 -107.929 1.00 111.85 63 SER Y C 1
ATOM 2318 O O . SER B 1 59 ? -26.157 3.001 -107.966 1.00 113.84 63 SER Y O 1
ATOM 2321 N N . GLY B 1 60 ? -28.304 3.651 -107.882 1.00 115.33 64 GLY Y N 1
ATOM 2322 C CA . GLY B 1 60 ? -28.834 2.300 -107.703 1.00 114.57 64 GLY Y CA 1
ATOM 2323 C C . GLY B 1 60 ? -29.136 1.739 -106.310 1.00 113.96 64 GLY Y C 1
ATOM 2324 O O . GLY B 1 60 ? -29.850 0.743 -106.207 1.00 118.53 64 GLY Y O 1
ATOM 2325 N N . ALA B 1 61 ? -28.607 2.348 -105.253 1.00 114.12 65 ALA Y N 1
ATOM 2326 C CA . ALA B 1 61 ? -29.029 2.068 -103.870 1.00 114.71 65 ALA Y CA 1
ATOM 2327 C C . ALA B 1 61 ? -29.150 0.607 -103.416 1.00 114.24 65 ALA Y C 1
ATOM 2328 O O . ALA B 1 61 ? -30.253 0.138 -103.128 1.00 109.99 65 ALA Y O 1
ATOM 2330 N N . HIS B 1 62 ? -28.041 -0.116 -103.355 1.00 118.43 66 HIS Y N 1
ATOM 2331 C CA . HIS B 1 62 ? -28.038 -1.427 -102.717 1.00 123.88 66 HIS Y CA 1
ATOM 2332 C C . HIS B 1 62 ? -28.303 -1.220 -101.236 1.00 126.04 66 HIS Y C 1
ATOM 2333 O O . HIS B 1 62 ? -29.040 -1.981 -100.606 1.00 126.21 66 HIS Y O 1
ATOM 2340 N N . ILE B 1 63 ? -27.701 -0.156 -100.710 1.00 119.94 67 ILE Y N 1
ATOM 2341 C CA . ILE B 1 63 ? -27.786 0.203 -99.299 1.00 122.47 67 ILE Y CA 1
ATOM 2342 C C . ILE B 1 63 ? -27.564 -1.050 -98.438 1.00 125.35 67 ILE Y C 1
ATOM 2343 O O . ILE B 1 63 ? -28.188 -1.251 -97.396 1.00 124.89 67 ILE Y O 1
ATOM 2348 N N . ASN B 1 64 ? -26.641 -1.881 -98.922 1.00 119.55 68 ASN Y N 1
ATOM 2349 C CA . ASN B 1 64 ? -26.177 -3.082 -98.238 1.00 114.24 68 ASN Y CA 1
ATOM 2350 C C . ASN B 1 64 ? -24.987 -3.650 -99.015 1.00 120.16 68 ASN Y C 1
ATOM 2351 O O . ASN B 1 64 ? -25.084 -3.873 -100.221 1.00 122.39 68 ASN Y O 1
ATOM 2356 N N . PRO B 1 65 ? -23.856 -3.893 -98.326 1.00 121.27 69 PRO Y N 1
ATOM 2357 C CA . PRO B 1 65 ? -22.697 -4.506 -98.987 1.00 117.27 69 PRO Y CA 1
ATOM 2358 C C . PRO B 1 65 ? -22.901 -5.965 -99.330 1.00 126.27 69 PRO Y C 1
ATOM 2359 O O . PRO B 1 65 ? -22.492 -6.395 -100.396 1.00 125.77 69 PRO Y O 1
ATOM 2363 N N . ALA B 1 66 ? -23.505 -6.712 -98.412 1.00 124.40 70 ALA Y N 1
ATOM 2364 C CA . ALA B 1 66 ? -23.828 -8.109 -98.640 1.00 117.51 70 ALA Y CA 1
ATOM 2365 C C . ALA B 1 66 ? -24.607 -8.215 -99.943 1.00 119.49 70 ALA Y C 1
ATOM 2366 O O . ALA B 1 66 ? -24.371 -9.110 -100.743 1.00 119.60 70 ALA Y O 1
ATOM 2368 N N . VAL B 1 67 ? -25.547 -7.298 -100.130 1.00 125.43 71 VAL Y N 1
ATOM 2369 C CA . VAL B 1 67 ? -26.309 -7.193 -101.370 1.00 127.70 71 VAL Y CA 1
ATOM 2370 C C . VAL B 1 67 ? -25.390 -6.950 -102.558 1.00 123.58 71 VAL Y C 1
ATOM 2371 O O . VAL B 1 67 ? -25.693 -7.367 -103.669 1.00 123.57 71 VAL Y O 1
ATOM 2375 N N . THR B 1 68 ? -24.305 -6.211 -102.349 1.00 121.95 72 THR Y N 1
ATOM 2376 C CA . THR B 1 68 ? -23.352 -6.007 -103.430 1.00 121.52 72 THR Y CA 1
ATOM 2377 C C . THR B 1 68 ? -22.590 -7.295 -103.683 1.00 125.10 72 THR Y C 1
ATOM 2378 O O . THR B 1 68 ? -22.447 -7.708 -104.818 1.00 129.29 72 THR Y O 1
ATOM 2382 N N . VAL B 1 69 ? -22.082 -7.898 -102.614 1.00 123.76 73 VAL Y N 1
ATOM 2383 C CA . VAL B 1 69 ? -21.473 -9.217 -102.651 1.00 130.28 73 VAL Y CA 1
ATOM 2384 C C . VAL B 1 69 ? -22.427 -10.214 -103.284 1.00 128.01 73 VAL Y C 1
ATOM 2385 O O . VAL B 1 69 ? -22.013 -11.171 -103.928 1.00 129.33 73 VAL Y O 1
ATOM 2389 N N . ALA B 1 70 ? -23.714 -9.995 -103.066 1.00 125.70 74 ALA Y N 1
ATOM 2390 C CA . ALA B 1 70 ? -24.735 -10.816 -103.677 1.00 124.18 74 ALA Y CA 1
ATOM 2391 C C . ALA B 1 70 ? -24.736 -10.552 -105.178 1.00 124.92 74 ALA Y C 1
ATOM 2392 O O . ALA B 1 70 ? -24.522 -11.452 -105.988 1.00 128.92 74 ALA Y O 1
ATOM 2394 N N . CYS B 1 71 ? -24.916 -9.284 -105.520 1.00 125.53 75 CYS Y N 1
ATOM 2395 C CA . CYS B 1 71 ? -24.923 -8.816 -106.895 1.00 124.74 75 CYS Y CA 1
ATOM 2396 C C . CYS B 1 71 ? -23.564 -9.067 -107.565 1.00 130.21 75 CYS Y C 1
ATOM 2397 O O . CYS B 1 71 ? -23.442 -9.164 -108.777 1.00 130.47 75 CYS Y O 1
ATOM 2400 N N . LEU B 1 72 ? -22.534 -9.182 -106.746 1.00 132.57 76 LEU Y N 1
ATOM 2401 C CA . LEU B 1 72 ? -21.176 -9.364 -107.223 1.00 135.01 76 LEU Y CA 1
ATOM 2402 C C . LEU B 1 72 ? -21.004 -10.822 -107.580 1.00 141.61 76 LEU Y C 1
ATOM 2403 O O . LEU B 1 72 ? -20.655 -11.174 -108.708 1.00 144.42 76 LEU Y O 1
ATOM 2408 N N . VAL B 1 73 ? -21.256 -11.661 -106.588 1.00 136.58 77 VAL Y N 1
ATOM 2409 C CA . VAL B 1 73 ? -21.225 -13.101 -106.746 1.00 137.01 77 VAL Y CA 1
ATOM 2410 C C . VAL B 1 73 ? -22.268 -13.583 -107.758 1.00 135.55 77 VAL Y C 1
ATOM 2411 O O . VAL B 1 73 ? -22.081 -14.611 -108.413 1.00 131.79 77 VAL Y O 1
ATOM 2415 N N . GLY B 1 74 ? -23.354 -12.827 -107.891 1.00 138.92 78 GLY Y N 1
ATOM 2416 C CA . GLY B 1 74 ? -24.376 -13.113 -108.882 1.00 142.10 78 GLY Y CA 1
ATOM 2417 C C . GLY B 1 74 ? -23.987 -12.539 -110.230 1.00 140.01 78 GLY Y C 1
ATOM 2418 O O . GLY B 1 74 ? -24.745 -12.610 -111.199 1.00 126.80 78 GLY Y O 1
ATOM 2419 N N . CYS B 1 75 ? -22.794 -11.955 -110.275 1.00 139.55 79 CYS Y N 1
ATOM 2420 C CA . CYS B 1 75 ? -22.303 -11.247 -111.448 1.00 134.53 79 CYS Y CA 1
ATOM 2421 C C . CYS B 1 75 ? -23.221 -10.112 -111.867 1.00 128.37 79 CYS Y C 1
ATOM 2422 O O . CYS B 1 75 ? -23.293 -9.788 -113.037 1.00 117.51 79 CYS Y O 1
ATOM 2425 N N . HIS B 1 76 ? -23.919 -9.505 -110.914 1.00 132.49 80 HIS Y N 1
ATOM 2426 C CA . HIS B 1 76 ? -24.685 -8.297 -111.202 1.00 125.98 80 HIS Y CA 1
ATOM 2427 C C . HIS B 1 76 ? -23.771 -7.069 -111.193 1.00 118.35 80 HIS Y C 1
ATOM 2428 O O . HIS B 1 76 ? -24.181 -6.002 -111.639 1.00 110.59 80 HIS Y O 1
ATOM 2435 N N . VAL B 1 77 ? -22.540 -7.223 -110.698 1.00 123.17 81 VAL Y N 1
ATOM 2436 C CA . VAL B 1 77 ? -21.567 -6.121 -110.667 1.00 130.68 81 VAL Y CA 1
ATOM 2437 C C . VAL B 1 77 ? -20.103 -6.594 -110.700 1.00 136.82 81 VAL Y C 1
ATOM 2438 O O . VAL B 1 77 ? -19.801 -7.741 -110.371 1.00 138.36 81 VAL Y O 1
ATOM 2442 N N . SER B 1 78 ? -19.209 -5.686 -111.095 1.00 136.27 82 SER Y N 1
ATOM 2443 C CA . SER B 1 78 ? -17.754 -5.923 -111.155 1.00 137.60 82 SER Y CA 1
ATOM 2444 C C . SER B 1 78 ? -16.933 -5.636 -109.868 1.00 150.03 82 SER Y C 1
ATOM 2445 O O . SER B 1 78 ? -17.493 -5.494 -108.780 1.00 151.23 82 SER Y O 1
ATOM 2448 N N . VAL B 1 79 ? -15.601 -5.573 -110.014 1.00 146.86 83 VAL Y N 1
ATOM 2449 C CA . VAL B 1 79 ? -14.658 -5.513 -108.872 1.00 148.12 83 VAL Y CA 1
ATOM 2450 C C . VAL B 1 79 ? -14.142 -4.133 -108.296 1.00 147.61 83 VAL Y C 1
ATOM 2451 O O . VAL B 1 79 ? -13.786 -4.101 -107.119 1.00 150.11 83 VAL Y O 1
ATOM 2455 N N . LEU B 1 80 ? -14.087 -3.024 -109.050 1.00 147.50 84 LEU Y N 1
ATOM 2456 C CA . LEU B 1 80 ? -13.584 -1.710 -108.513 1.00 153.81 84 LEU Y CA 1
ATOM 2457 C C . LEU B 1 80 ? -14.637 -0.787 -107.816 1.00 156.48 84 LEU Y C 1
ATOM 2458 O O . LEU B 1 80 ? -14.442 -0.252 -106.676 1.00 161.05 84 LEU Y O 1
ATOM 2463 N N . ARG B 1 81 ? -15.734 -0.577 -108.543 1.00 151.22 85 ARG Y N 1
ATOM 2464 C CA . ARG B 1 81 ? -16.853 0.256 -108.103 1.00 150.61 85 ARG Y CA 1
ATOM 2465 C C . ARG B 1 81 ? -17.307 -0.145 -106.699 1.00 148.74 85 ARG Y C 1
ATOM 2466 O O . ARG B 1 81 ? -17.748 0.698 -105.897 1.00 145.61 85 ARG Y O 1
ATOM 2474 N N . ALA B 1 82 ? -17.122 -1.423 -106.386 1.00 152.12 86 ALA Y N 1
ATOM 2475 C CA . ALA B 1 82 ? -17.442 -1.949 -105.073 1.00 151.50 86 ALA Y CA 1
ATOM 2476 C C . ALA B 1 82 ? -16.632 -1.238 -103.998 1.00 149.41 86 ALA Y C 1
ATOM 2477 O O . ALA B 1 82 ? -17.192 -0.541 -103.152 1.00 147.64 86 ALA Y O 1
ATOM 2479 N N . ALA B 1 83 ? -15.313 -1.391 -104.044 1.00 152.52 87 ALA Y N 1
ATOM 2480 C CA . ALA B 1 83 ? -14.452 -0.787 -103.037 1.00 149.86 87 ALA Y CA 1
ATOM 2481 C C . ALA B 1 83 ? -14.662 0.714 -102.881 1.00 146.03 87 ALA Y C 1
ATOM 2482 O O . ALA B 1 83 ? -14.877 1.212 -101.745 1.00 143.90 87 ALA Y O 1
ATOM 2484 N N . PHE B 1 84 ? -14.697 1.439 -104.002 1.00 149.55 88 PHE Y N 1
ATOM 2485 C CA . PHE B 1 84 ? -14.881 2.891 -103.841 1.00 150.20 88 PHE Y CA 1
ATOM 2486 C C . PHE B 1 84 ? -16.276 3.207 -103.190 1.00 146.95 88 PHE Y C 1
ATOM 2487 O O . PHE B 1 84 ? -16.343 3.989 -102.212 1.00 142.47 88 PHE Y O 1
ATOM 2495 N N . TYR B 1 85 ? -17.374 2.605 -103.674 1.00 145.70 89 TYR Y N 1
ATOM 2496 C CA . TYR B 1 85 ? -18.671 2.775 -102.971 1.00 136.65 89 TYR Y CA 1
ATOM 2497 C C . TYR B 1 85 ? -18.587 2.438 -101.458 1.00 134.15 89 TYR Y C 1
ATOM 2498 O O . TYR B 1 85 ? -19.042 3.252 -100.633 1.00 132.25 89 TYR Y O 1
ATOM 2507 N N . VAL B 1 86 ? -18.062 1.261 -101.086 1.00 137.36 90 VAL Y N 1
ATOM 2508 C CA . VAL B 1 86 ? -17.973 0.894 -99.660 1.00 135.95 90 VAL Y CA 1
ATOM 2509 C C . VAL B 1 86 ? -17.377 2.068 -98.886 1.00 135.08 90 VAL Y C 1
ATOM 2510 O O . VAL B 1 86 ? -17.957 2.528 -97.888 1.00 134.59 90 VAL Y O 1
ATOM 2514 N N . ALA B 1 87 ? -16.228 2.560 -99.348 1.00 136.19 91 ALA Y N 1
ATOM 2515 C CA . ALA B 1 87 ? -15.634 3.739 -98.702 1.00 134.82 91 ALA Y CA 1
ATOM 2516 C C . ALA B 1 87 ? -16.620 4.902 -98.547 1.00 130.73 91 ALA Y C 1
ATOM 2517 O O . ALA B 1 87 ? -16.804 5.420 -97.432 1.00 134.31 91 ALA Y O 1
ATOM 2519 N N . ALA B 1 88 ? -17.247 5.320 -99.650 1.00 131.47 92 ALA Y N 1
ATOM 2520 C CA . ALA B 1 88 ? -18.197 6.440 -99.557 1.00 132.32 92 ALA Y CA 1
ATOM 2521 C C . ALA B 1 88 ? -19.271 6.211 -98.482 1.00 133.98 92 ALA Y C 1
ATOM 2522 O O . ALA B 1 88 ? -19.549 7.105 -97.666 1.00 133.24 92 ALA Y O 1
ATOM 2524 N N . GLN B 1 89 ? -19.822 4.999 -98.430 1.00 130.69 93 GLN Y N 1
ATOM 2525 C CA . GLN B 1 89 ? -20.854 4.708 -97.431 1.00 133.08 93 GLN Y CA 1
ATOM 2526 C C . GLN B 1 89 ? -20.315 4.830 -96.013 1.00 133.81 93 GLN Y C 1
ATOM 2527 O O . GLN B 1 89 ? -20.915 5.496 -95.158 1.00 132.70 93 GLN Y O 1
ATOM 2533 N N . LEU B 1 90 ? -19.184 4.175 -95.766 1.00 133.93 94 LEU Y N 1
ATOM 2534 C CA . LEU B 1 90 ? -18.594 4.188 -94.431 1.00 136.47 94 LEU Y CA 1
ATOM 2535 C C . LEU B 1 90 ? -18.372 5.631 -93.963 1.00 139.53 94 LEU Y C 1
ATOM 2536 O O . LEU B 1 90 ? -18.779 6.020 -92.844 1.00 138.56 94 LEU Y O 1
ATOM 2541 N N . LEU B 1 91 ? -17.710 6.433 -94.797 1.00 141.71 95 LEU Y N 1
ATOM 2542 C CA . LEU B 1 91 ? -17.381 7.779 -94.342 1.00 144.05 95 LEU Y CA 1
ATOM 2543 C C . LEU B 1 91 ? -18.658 8.600 -94.160 1.00 141.11 95 LEU Y C 1
ATOM 2544 O O . LEU B 1 91 ? -18.727 9.414 -93.244 1.00 139.98 95 LEU Y O 1
ATOM 2549 N N . GLY B 1 92 ? -19.655 8.418 -95.025 1.00 138.89 96 GLY Y N 1
ATOM 2550 C CA . GLY B 1 92 ? -20.945 9.053 -94.786 1.00 135.62 96 GLY Y CA 1
ATOM 2551 C C . GLY B 1 92 ? -21.512 8.677 -93.421 1.00 137.14 96 GLY Y C 1
ATOM 2552 O O . GLY B 1 92 ? -21.988 9.535 -92.674 1.00 134.39 96 GLY Y O 1
ATOM 2553 N N . ALA B 1 93 ? -21.457 7.390 -93.092 1.00 133.88 97 ALA Y N 1
ATOM 2554 C CA . ALA B 1 93 ? -21.932 6.908 -91.798 1.00 130.77 97 ALA Y CA 1
ATOM 2555 C C . ALA B 1 93 ? -21.277 7.649 -90.638 1.00 137.00 97 ALA Y C 1
ATOM 2556 O O . ALA B 1 93 ? -21.962 8.236 -89.785 1.00 135.38 97 ALA Y O 1
ATOM 2558 N N . VAL B 1 94 ? -19.949 7.605 -90.588 1.00 139.50 98 VAL Y N 1
ATOM 2559 C CA . VAL B 1 94 ? -19.254 8.289 -89.498 1.00 138.77 98 VAL Y CA 1
ATOM 2560 C C . VAL B 1 94 ? -19.421 9.808 -89.599 1.00 138.58 98 VAL Y C 1
ATOM 2561 O O . VAL B 1 94 ? -19.351 10.501 -88.590 1.00 138.15 98 VAL Y O 1
ATOM 2565 N N . ALA B 1 95 ? -19.606 10.330 -90.809 1.00 138.31 99 ALA Y N 1
ATOM 2566 C CA . ALA B 1 95 ? -19.922 11.748 -90.976 1.00 138.11 99 ALA Y CA 1
ATOM 2567 C C . ALA B 1 95 ? -21.203 12.122 -90.242 1.00 141.16 99 ALA Y C 1
ATOM 2568 O O . ALA B 1 95 ? -21.219 13.062 -89.448 1.00 143.87 99 ALA Y O 1
ATOM 2570 N N . GLY B 1 96 ? -22.277 11.388 -90.517 1.00 135.98 100 GLY Y N 1
ATOM 2571 C CA . GLY B 1 96 ? -23.528 11.603 -89.816 1.00 131.13 100 GLY Y CA 1
ATOM 2572 C C . GLY B 1 96 ? -23.377 11.421 -88.322 1.00 134.22 100 GLY Y C 1
ATOM 2573 O O . GLY B 1 96 ? -23.808 12.269 -87.552 1.00 133.46 100 GLY Y O 1
ATOM 2574 N N . ALA B 1 97 ? -22.777 10.309 -87.911 1.00 137.14 101 ALA Y N 1
ATOM 2575 C CA . ALA B 1 97 ? -22.592 10.036 -86.485 1.00 138.67 101 ALA Y CA 1
ATOM 2576 C C . ALA B 1 97 ? -21.658 10.997 -85.724 1.00 138.94 101 ALA Y C 1
ATOM 2577 O O . ALA B 1 97 ? -21.839 11.202 -84.528 1.00 140.03 101 ALA Y O 1
ATOM 2579 N N . ALA B 1 98 ? -20.639 11.540 -86.387 1.00 138.64 102 ALA Y N 1
ATOM 2580 C CA . ALA B 1 98 ? -19.825 12.604 -85.794 1.00 136.47 102 ALA Y CA 1
ATOM 2581 C C . ALA B 1 98 ? -20.614 13.898 -85.766 1.00 140.94 102 ALA Y C 1
ATOM 2582 O O . ALA B 1 98 ? -20.663 14.566 -84.736 1.00 144.73 102 ALA Y O 1
ATOM 2584 N N . LEU B 1 99 ? -21.187 14.279 -86.907 1.00 141.63 103 LEU Y N 1
ATOM 2585 C CA . LEU B 1 99 ? -22.092 15.415 -86.927 1.00 140.77 103 LEU Y CA 1
ATOM 2586 C C . LEU B 1 99 ? -23.105 15.203 -85.814 1.00 140.45 103 LEU Y C 1
ATOM 2587 O O . LEU B 1 99 ? -23.469 16.157 -85.155 1.00 143.80 103 LEU Y O 1
ATOM 2592 N N . LEU B 1 100 ? -23.496 13.941 -85.598 1.00 137.65 104 LEU Y N 1
ATOM 2593 C CA . LEU B 1 100 ? -24.478 13.534 -84.583 1.00 138.49 104 LEU Y CA 1
ATOM 2594 C C . LEU B 1 100 ? -23.901 13.670 -83.177 1.00 141.96 104 LEU Y C 1
ATOM 2595 O O . LEU B 1 100 ? -24.568 14.176 -82.282 1.00 140.74 104 LEU Y O 1
ATOM 2600 N N . HIS B 1 101 ? -22.658 13.241 -82.995 1.00 145.14 105 HIS Y N 1
ATOM 2601 C CA . HIS B 1 101 ? -21.970 13.402 -81.720 1.00 148.35 105 HIS Y CA 1
ATOM 2602 C C . HIS B 1 101 ? -21.892 14.874 -81.381 1.00 149.65 105 HIS Y C 1
ATOM 2603 O O . HIS B 1 101 ? -21.997 15.273 -80.221 1.00 152.21 105 HIS Y O 1
ATOM 2610 N N . GLU B 1 102 ? -21.703 15.670 -82.422 1.00 150.12 106 GLU Y N 1
ATOM 2611 C CA . GLU B 1 102 ? -21.719 17.110 -82.313 1.00 151.28 106 GLU Y CA 1
ATOM 2612 C C . GLU B 1 102 ? -23.188 17.543 -82.252 1.00 145.13 106 GLU Y C 1
ATOM 2613 O O . GLU B 1 102 ? -23.535 18.496 -81.561 1.00 140.69 106 GLU Y O 1
ATOM 2619 N N . ILE B 1 103 ? -24.054 16.797 -82.936 1.00 145.50 107 ILE Y N 1
ATOM 2620 C CA . ILE B 1 103 ? -25.485 17.086 -82.953 1.00 148.09 107 ILE Y CA 1
ATOM 2621 C C . ILE B 1 103 ? -26.149 16.643 -81.654 1.00 147.40 107 ILE Y C 1
ATOM 2622 O O . ILE B 1 103 ? -27.218 17.122 -81.296 1.00 145.89 107 ILE Y O 1
ATOM 2627 N N . THR B 1 104 ? -25.505 15.715 -80.960 1.00 143.88 108 THR Y N 1
ATOM 2628 C CA . THR B 1 104 ? -26.068 15.130 -79.753 1.00 141.30 108 THR Y CA 1
ATOM 2629 C C . THR B 1 104 ? -25.419 15.688 -78.473 1.00 147.61 108 THR Y C 1
ATOM 2630 O O . THR B 1 104 ? -24.195 15.756 -78.386 1.00 149.99 108 THR Y O 1
ATOM 2634 N N . PRO B 1 105 ? -26.238 16.084 -77.478 1.00 149.83 109 PRO Y N 1
ATOM 2635 C CA . PRO B 1 105 ? -25.754 16.542 -76.163 1.00 153.69 109 PRO Y CA 1
ATOM 2636 C C . PRO B 1 105 ? -25.145 15.441 -75.284 1.00 157.29 109 PRO Y C 1
ATOM 2637 O O . PRO B 1 105 ? -25.381 14.259 -75.521 1.00 156.14 109 PRO Y O 1
ATOM 2641 N N . ALA B 1 106 ? -24.397 15.849 -74.259 1.00 160.23 110 ALA Y N 1
ATOM 2642 C CA . ALA B 1 106 ? -23.585 14.929 -73.452 1.00 162.59 110 ALA Y CA 1
ATOM 2643 C C . ALA B 1 106 ? -24.338 13.906 -72.597 1.00 161.43 110 ALA Y C 1
ATOM 2644 O O . ALA B 1 106 ? -23.879 12.775 -72.448 1.00 161.28 110 ALA Y O 1
ATOM 2646 N N . ASP B 1 107 ? -25.477 14.283 -72.030 1.00 164.78 111 ASP Y N 1
ATOM 2647 C CA . ASP B 1 107 ? -26.104 13.449 -71.004 1.00 169.83 111 ASP Y CA 1
ATOM 2648 C C . ASP B 1 107 ? -26.683 12.122 -71.529 1.00 170.59 111 ASP Y C 1
ATOM 2649 O O . ASP B 1 107 ? -26.723 11.141 -70.786 1.00 170.10 111 ASP Y O 1
ATOM 2654 N N . ILE B 1 108 ? -27.137 12.090 -72.783 1.00 169.48 112 ILE Y N 1
ATOM 2655 C CA . ILE B 1 108 ? -27.782 10.889 -73.352 1.00 169.68 112 ILE Y CA 1
ATOM 2656 C C . ILE B 1 108 ? -27.085 10.142 -74.515 1.00 166.95 112 ILE Y C 1
ATOM 2657 O O . ILE B 1 108 ? -27.638 9.172 -75.033 1.00 164.48 112 ILE Y O 1
ATOM 2662 N N . ARG B 1 109 ? -25.882 10.549 -74.903 1.00 165.04 113 ARG Y N 1
ATOM 2663 C CA . ARG B 1 109 ? -25.145 9.870 -75.985 1.00 164.46 113 ARG Y CA 1
ATOM 2664 C C . ARG B 1 109 ? -24.280 8.644 -75.583 1.00 162.79 113 ARG Y C 1
ATOM 2665 O O . ARG B 1 109 ? -23.177 8.453 -76.099 1.00 160.74 113 ARG Y O 1
ATOM 2673 N N . GLY B 1 110 ? -24.802 7.814 -74.674 1.00 163.20 114 GLY Y N 1
ATOM 2674 C CA . GLY B 1 110 ? -24.078 6.661 -74.141 1.00 162.44 114 GLY Y CA 1
ATOM 2675 C C . GLY B 1 110 ? -23.796 5.405 -74.973 1.00 155.91 114 GLY Y C 1
ATOM 2676 O O . GLY B 1 110 ? -22.709 5.293 -75.542 1.00 155.98 114 GLY Y O 1
ATOM 2677 N N . ASP B 1 111 ? -24.731 4.449 -75.041 1.00 153.31 115 ASP Y N 1
ATOM 2678 C CA . ASP B 1 111 ? -24.511 3.253 -75.869 1.00 150.12 115 ASP Y CA 1
ATOM 2679 C C . ASP B 1 111 ? -24.404 3.653 -77.334 1.00 148.60 115 ASP Y C 1
ATOM 2680 O O . ASP B 1 111 ? -23.442 3.280 -78.001 1.00 146.80 115 ASP Y O 1
ATOM 2685 N N . LEU B 1 112 ? -25.377 4.436 -77.801 1.00 151.79 116 LEU Y N 1
ATOM 2686 C CA . LEU B 1 112 ? -25.454 4.900 -79.194 1.00 153.15 116 LEU Y CA 1
ATOM 2687 C C . LEU B 1 112 ? -26.038 3.851 -80.158 1.00 148.62 116 LEU Y C 1
ATOM 2688 O O . LEU B 1 112 ? -25.610 3.748 -81.302 1.00 147.34 116 LEU Y O 1
ATOM 2693 N N . ALA B 1 113 ? -27.025 3.090 -79.684 1.00 145.97 117 ALA Y N 1
ATOM 2694 C CA . ALA B 1 113 ? -27.739 2.100 -80.507 1.00 144.78 117 ALA Y CA 1
ATOM 2695 C C . ALA B 1 113 ? -26.810 1.098 -81.186 1.00 142.41 117 ALA Y C 1
ATOM 2696 O O . ALA B 1 113 ? -26.952 0.797 -82.372 1.00 138.77 117 ALA Y O 1
ATOM 2698 N N . VAL B 1 114 ? -25.865 0.586 -80.413 1.00 144.08 118 VAL Y N 1
ATOM 2699 C CA . VAL B 1 114 ? -24.900 -0.392 -80.889 1.00 141.56 118 VAL Y CA 1
ATOM 2700 C C . VAL B 1 114 ? -25.581 -1.717 -81.216 1.00 144.23 118 VAL Y C 1
ATOM 2701 O O . VAL B 1 114 ? -26.482 -2.146 -80.497 1.00 142.02 118 VAL Y O 1
ATOM 2705 N N . ASN B 1 115 ? -25.159 -2.368 -82.296 1.00 142.85 119 ASN Y N 1
ATOM 2706 C CA . ASN B 1 115 ? -25.581 -3.742 -82.547 1.00 142.39 119 ASN Y CA 1
ATOM 2707 C C . ASN B 1 115 ? -24.886 -4.704 -81.593 1.00 145.80 119 ASN Y C 1
ATOM 2708 O O . ASN B 1 115 ? -23.656 -4.760 -81.515 1.00 143.87 119 ASN Y O 1
ATOM 2713 N N . ALA B 1 116 ? -25.708 -5.435 -80.848 1.00 144.90 120 ALA Y N 1
ATOM 2714 C CA . ALA B 1 116 ? -25.260 -6.266 -79.738 1.00 145.39 120 ALA Y CA 1
ATOM 2715 C C . ALA B 1 116 ? -26.193 -7.474 -79.590 1.00 145.98 120 ALA Y C 1
ATOM 2716 O O . ALA B 1 116 ? -27.402 -7.354 -79.779 1.00 146.86 120 ALA Y O 1
ATOM 2718 N N . LEU B 1 117 ? -25.623 -8.639 -79.284 1.00 147.38 121 LEU Y N 1
ATOM 2719 C CA . LEU B 1 117 ? -26.393 -9.869 -79.051 1.00 157.94 121 LEU Y CA 1
ATOM 2720 C C . LEU B 1 117 ? -27.406 -9.713 -77.892 1.00 160.37 121 LEU Y C 1
ATOM 2721 O O . LEU B 1 117 ? -27.012 -9.427 -76.761 1.00 157.00 121 LEU Y O 1
ATOM 2726 N N . SER B 1 118 ? -28.698 -9.919 -78.176 1.00 155.09 122 SER Y N 1
ATOM 2727 C CA . SER B 1 118 ? -29.774 -9.801 -77.170 1.00 152.61 122 SER Y CA 1
ATOM 2728 C C . SER B 1 118 ? -30.493 -11.129 -76.846 1.00 154.30 122 SER Y C 1
ATOM 2729 O O . SER B 1 118 ? -30.645 -11.990 -77.711 1.00 152.33 122 SER Y O 1
ATOM 2732 N N . ASN B 1 119 ? -30.899 -11.281 -75.580 1.00 157.21 123 ASN Y N 1
ATOM 2733 C CA . ASN B 1 119 ? -31.698 -12.424 -75.089 1.00 157.33 123 ASN Y CA 1
ATOM 2734 C C . ASN B 1 119 ? -30.995 -13.789 -75.089 1.00 158.78 123 ASN Y C 1
ATOM 2735 O O . ASN B 1 119 ? -31.558 -14.797 -75.523 1.00 158.17 123 ASN Y O 1
ATOM 2740 N N . SER B 1 120 ? -29.763 -13.790 -74.588 1.00 157.80 124 SER Y N 1
ATOM 2741 C CA . SER B 1 120 ? -28.958 -14.994 -74.335 1.00 156.17 124 SER Y CA 1
ATOM 2742 C C . SER B 1 120 ? -28.851 -15.884 -75.560 1.00 150.85 124 SER Y C 1
ATOM 2743 O O . SER B 1 120 ? -29.225 -17.058 -75.519 1.00 150.87 124 SER Y O 1
ATOM 2746 N N . THR B 1 121 ? -28.348 -15.320 -76.647 1.00 148.80 125 THR Y N 1
ATOM 2747 C CA . THR B 1 121 ? -28.059 -16.097 -77.835 1.00 146.95 125 THR Y CA 1
ATOM 2748 C C . THR B 1 121 ? -26.587 -15.986 -78.170 1.00 148.25 125 THR Y C 1
ATOM 2749 O O . THR B 1 121 ? -25.974 -14.922 -78.076 1.00 149.16 125 THR Y O 1
ATOM 2753 N N . THR B 1 122 ? -26.039 -17.127 -78.545 1.00 145.86 126 THR Y N 1
ATOM 2754 C CA . THR B 1 122 ? -24.669 -17.243 -78.985 1.00 144.58 126 THR Y CA 1
ATOM 2755 C C . THR B 1 122 ? -24.463 -16.540 -80.313 1.00 144.28 126 THR Y C 1
ATOM 2756 O O . THR B 1 122 ? -25.408 -16.316 -81.070 1.00 144.49 126 THR Y O 1
ATOM 2760 N N . ALA B 1 123 ? -23.210 -16.203 -80.587 1.00 140.69 127 ALA Y N 1
ATOM 2761 C CA . ALA B 1 123 ? -22.843 -15.488 -81.799 1.00 138.75 127 ALA Y CA 1
ATOM 2762 C C . ALA B 1 123 ? -23.324 -16.216 -83.058 1.00 139.21 127 ALA Y C 1
ATOM 2763 O O . ALA B 1 123 ? -23.761 -15.597 -84.039 1.00 138.85 127 ALA Y O 1
ATOM 2765 N N . GLY B 1 124 ? -23.269 -17.541 -83.004 1.00 137.87 128 GLY Y N 1
ATOM 2766 C CA . GLY B 1 124 ? -23.640 -18.370 -84.134 1.00 135.19 128 GLY Y CA 1
ATOM 2767 C C . GLY B 1 124 ? -25.118 -18.286 -84.488 1.00 140.80 128 GLY Y C 1
ATOM 2768 O O . GLY B 1 124 ? -25.499 -18.304 -85.658 1.00 138.13 128 GLY Y O 1
ATOM 2769 N N . GLN B 1 125 ? -25.970 -18.194 -83.475 1.00 144.29 129 GLN Y N 1
ATOM 2770 C CA . GLN B 1 125 ? -27.393 -17.964 -83.708 1.00 142.19 129 GLN Y CA 1
ATOM 2771 C C . GLN B 1 125 ? -27.602 -16.653 -84.455 1.00 136.77 129 GLN Y C 1
ATOM 2772 O O . GLN B 1 125 ? -28.256 -16.608 -85.499 1.00 132.94 129 GLN Y O 1
ATOM 2778 N N . ALA B 1 126 ? -27.030 -15.591 -83.908 1.00 136.06 130 ALA Y N 1
ATOM 2779 C CA . ALA B 1 126 ? -27.075 -14.278 -84.524 1.00 135.56 130 ALA Y CA 1
ATOM 2780 C C . ALA B 1 126 ? -26.649 -14.286 -85.996 1.00 134.19 130 ALA Y C 1
ATOM 2781 O O . ALA B 1 126 ? -27.371 -13.776 -86.876 1.00 131.42 130 ALA Y O 1
ATOM 2783 N N . VAL B 1 127 ? -25.493 -14.885 -86.265 1.00 137.31 131 VAL Y N 1
ATOM 2784 C CA . VAL B 1 127 ? -24.966 -14.899 -87.622 1.00 139.94 131 VAL Y CA 1
ATOM 2785 C C . VAL B 1 127 ? -25.934 -15.709 -88.509 1.00 133.84 131 VAL Y C 1
ATOM 2786 O O . VAL B 1 127 ? -26.327 -15.273 -89.614 1.00 131.88 131 VAL Y O 1
ATOM 2790 N N . THR B 1 128 ? -26.343 -16.872 -88.000 1.00 131.54 132 THR Y N 1
ATOM 2791 C CA . THR B 1 128 ? -27.305 -17.714 -88.697 1.00 126.74 132 THR Y CA 1
ATOM 2792 C C . THR B 1 128 ? -28.576 -16.986 -89.082 1.00 129.77 132 THR Y C 1
ATOM 2793 O O . THR B 1 128 ? -29.009 -17.065 -90.217 1.00 129.33 132 THR Y O 1
ATOM 2797 N N . VAL B 1 129 ? -29.163 -16.262 -88.140 1.00 133.85 133 VAL Y N 1
ATOM 2798 C CA . VAL B 1 129 ? -30.401 -15.546 -88.411 1.00 133.37 133 VAL Y CA 1
ATOM 2799 C C . VAL B 1 129 ? -30.148 -14.486 -89.469 1.00 128.74 133 VAL Y C 1
ATOM 2800 O O . VAL B 1 129 ? -30.869 -14.421 -90.473 1.00 128.75 133 VAL Y O 1
ATOM 2804 N N . GLU B 1 130 ? -29.135 -13.651 -89.238 1.00 130.50 134 GLU Y N 1
ATOM 2805 C CA . GLU B 1 130 ? -28.833 -12.570 -90.176 1.00 131.70 134 GLU Y CA 1
ATOM 2806 C C . GLU B 1 130 ? -28.721 -13.106 -91.595 1.00 131.30 134 GLU Y C 1
ATOM 2807 O O . GLU B 1 130 ? -29.130 -12.420 -92.543 1.00 126.94 134 GLU Y O 1
ATOM 2813 N N . LEU B 1 131 ? -28.168 -14.317 -91.734 1.00 131.94 135 LEU Y N 1
ATOM 2814 C CA . LEU B 1 131 ? -28.180 -15.007 -93.028 1.00 128.77 135 LEU Y CA 1
ATOM 2815 C C . LEU B 1 131 ? -29.542 -14.836 -93.678 1.00 130.21 135 LEU Y C 1
ATOM 2816 O O . LEU B 1 131 ? -29.674 -14.176 -94.696 1.00 129.06 135 LEU Y O 1
ATOM 2821 N N . PHE B 1 132 ? -30.550 -15.439 -93.063 1.00 129.61 136 PHE Y N 1
ATOM 2822 C CA . PHE B 1 132 ? -31.898 -15.486 -93.612 1.00 125.37 136 PHE Y CA 1
ATOM 2823 C C . PHE B 1 132 ? -32.561 -14.117 -93.703 1.00 121.61 136 PHE Y C 1
ATOM 2824 O O . PHE B 1 132 ? -33.242 -13.816 -94.697 1.00 121.05 136 PHE Y O 1
ATOM 2832 N N . LEU B 1 133 ? -32.372 -13.306 -92.661 1.00 120.60 137 LEU Y N 1
ATOM 2833 C CA . LEU B 1 133 ? -32.879 -11.934 -92.634 1.00 115.57 137 LEU Y CA 1
ATOM 2834 C C . LEU B 1 133 ? -32.493 -11.234 -93.909 1.00 111.98 137 LEU Y C 1
ATOM 2835 O O . LEU B 1 133 ? -33.286 -10.547 -94.540 1.00 111.98 137 LEU Y O 1
ATOM 2840 N N . THR B 1 134 ? -31.221 -11.384 -94.245 1.00 113.77 138 THR Y N 1
ATOM 2841 C CA . THR B 1 134 ? -30.700 -10.833 -95.472 1.00 115.73 138 THR Y CA 1
ATOM 2842 C C . THR B 1 134 ? -31.125 -11.648 -96.682 1.00 114.19 138 THR Y C 1
ATOM 2843 O O . THR B 1 134 ? -31.427 -11.082 -97.701 1.00 112.26 138 THR Y O 1
ATOM 2847 N N . LEU B 1 135 ? -31.128 -12.971 -96.578 1.00 117.04 139 LEU Y N 1
ATOM 2848 C CA . LEU B 1 135 ? -31.443 -13.834 -97.716 1.00 119.88 139 LEU Y CA 1
ATOM 2849 C C . LEU B 1 135 ? -32.801 -13.495 -98.331 1.00 112.64 139 LEU Y C 1
ATOM 2850 O O . LEU B 1 135 ? -32.904 -13.257 -99.538 1.00 113.20 139 LEU Y O 1
ATOM 2855 N N . GLN B 1 136 ? -33.834 -13.498 -97.496 1.00 109.21 140 GLN Y N 1
ATOM 2856 C CA . GLN B 1 136 ? -35.172 -13.100 -97.919 1.00 105.44 140 GLN Y CA 1
ATOM 2857 C C . GLN B 1 136 ? -35.106 -11.767 -98.646 1.00 103.24 140 GLN Y C 1
ATOM 2858 O O . GLN B 1 136 ? -35.738 -11.556 -99.690 1.00 105.77 140 GLN Y O 1
ATOM 2864 N N . LEU B 1 137 ? -34.283 -10.887 -98.093 1.00 103.56 141 LEU Y N 1
ATOM 2865 C CA . LEU B 1 137 ? -34.103 -9.559 -98.632 1.00 108.21 141 LEU Y CA 1
ATOM 2866 C C . LEU B 1 137 ? -33.380 -9.557 -99.960 1.00 106.65 141 LEU Y C 1
ATOM 2867 O O . LEU B 1 137 ? -33.919 -9.098 -100.930 1.00 106.69 141 LEU Y O 1
ATOM 2872 N N . VAL B 1 138 ? -32.181 -10.105 -100.004 1.00 106.51 142 VAL Y N 1
ATOM 2873 C CA . VAL B 1 138 ? -31.394 -10.196 -101.214 1.00 106.89 142 VAL Y CA 1
ATOM 2874 C C . VAL B 1 138 ? -32.217 -10.783 -102.327 1.00 109.33 142 VAL Y C 1
ATOM 2875 O O . VAL B 1 138 ? -32.109 -10.379 -103.478 1.00 109.33 142 VAL Y O 1
ATOM 2879 N N . LEU B 1 139 ? -33.026 -11.766 -101.978 1.00 111.37 143 LEU Y N 1
ATOM 2880 C CA . LEU B 1 139 ? -33.928 -12.355 -102.940 1.00 109.73 143 LEU Y CA 1
ATOM 2881 C C . LEU B 1 139 ? -34.959 -11.310 -103.366 1.00 111.48 143 LEU Y C 1
ATOM 2882 O O . LEU B 1 139 ? -35.244 -11.152 -104.554 1.00 112.59 143 LEU Y O 1
ATOM 2887 N N . CYS B 1 140 ? -35.525 -10.616 -102.378 1.00 113.38 144 CYS Y N 1
ATOM 2888 C CA . CYS B 1 140 ? -36.489 -9.544 -102.632 1.00 116.55 144 CYS Y CA 1
ATOM 2889 C C . CYS B 1 140 ? -35.867 -8.512 -103.577 1.00 114.36 144 CYS Y C 1
ATOM 2890 O O . CYS B 1 140 ? -36.455 -8.122 -104.582 1.00 114.35 144 CYS Y O 1
ATOM 2893 N N . ILE B 1 141 ? -34.669 -8.079 -103.206 1.00 111.43 145 ILE Y N 1
ATOM 2894 C CA . ILE B 1 141 ? -33.816 -7.199 -103.979 1.00 113.70 145 ILE Y CA 1
ATOM 2895 C C . ILE B 1 141 ? -33.639 -7.649 -105.406 1.00 117.80 145 ILE Y C 1
ATOM 2896 O O . ILE B 1 141 ? -33.991 -6.938 -106.344 1.00 117.90 145 ILE Y O 1
ATOM 2901 N N . PHE B 1 142 ? -33.098 -8.846 -105.556 1.00 115.53 146 PHE Y N 1
ATOM 2902 C CA . PHE B 1 142 ? -32.773 -9.384 -106.859 1.00 113.76 146 PHE Y CA 1
ATOM 2903 C C . PHE B 1 142 ? -34.008 -9.528 -107.711 1.00 113.79 146 PHE Y C 1
ATOM 2904 O O . PHE B 1 142 ? -33.975 -9.329 -108.924 1.00 114.23 146 PHE Y O 1
ATOM 2912 N N . ALA B 1 143 ? -35.098 -9.898 -107.057 1.00 114.23 147 ALA Y N 1
ATOM 2913 C CA . ALA B 1 143 ? -36.372 -10.054 -107.724 1.00 117.69 147 ALA Y CA 1
ATOM 2914 C C . ALA B 1 143 ? -36.946 -8.688 -108.052 1.00 118.83 147 ALA Y C 1
ATOM 2915 O O . ALA B 1 143 ? -37.633 -8.520 -109.059 1.00 117.62 147 ALA Y O 1
ATOM 2917 N N . SER B 1 144 ? -36.671 -7.716 -107.186 1.00 117.03 148 SER Y N 1
ATOM 2918 C CA . SER B 1 144 ? -37.187 -6.373 -107.389 1.00 114.73 148 SER Y CA 1
ATOM 2919 C C . SER B 1 144 ? -36.268 -5.566 -108.290 1.00 119.64 148 SER Y C 1
ATOM 2920 O O . SER B 1 144 ? -36.713 -4.632 -108.956 1.00 116.36 148 SER Y O 1
ATOM 2923 N N . THR B 1 145 ? -34.990 -5.936 -108.322 1.00 122.74 149 THR Y N 1
ATOM 2924 C CA . THR B 1 145 ? -34.034 -5.287 -109.211 1.00 116.32 149 THR Y CA 1
ATOM 2925 C C . THR B 1 145 ? -34.095 -6.007 -110.549 1.00 120.43 149 THR Y C 1
ATOM 2926 O O . THR B 1 145 ? -33.375 -5.663 -111.485 1.00 111.35 149 THR Y O 1
ATOM 2930 N N . ASP B 1 146 ? -34.947 -7.028 -110.619 1.00 123.21 150 ASP Y N 1
ATOM 2931 C CA . ASP B 1 146 ? -35.121 -7.802 -111.834 1.00 123.19 150 ASP Y CA 1
ATOM 2932 C C . ASP B 1 146 ? -35.600 -6.894 -112.958 1.00 127.23 150 ASP Y C 1
ATOM 2933 O O . ASP B 1 146 ? -36.662 -6.280 -112.861 1.00 125.81 150 ASP Y O 1
ATOM 2938 N N . GLU B 1 147 ? -34.812 -6.807 -114.021 1.00 123.63 151 GLU Y N 1
ATOM 2939 C CA . GLU B 1 147 ? -35.245 -6.126 -115.228 1.00 127.57 151 GLU Y CA 1
ATOM 2940 C C . GLU B 1 147 ? -36.412 -6.890 -115.810 1.00 142.34 151 GLU Y C 1
ATOM 2941 O O . GLU B 1 147 ? -37.407 -6.334 -116.272 1.00 149.53 151 GLU Y O 1
ATOM 2947 N N . ARG B 1 148 ? -36.226 -8.201 -115.773 1.00 138.40 152 ARG Y N 1
ATOM 2948 C CA . ARG B 1 148 ? -37.047 -9.172 -116.469 1.00 142.90 152 ARG Y CA 1
ATOM 2949 C C . ARG B 1 148 ? -38.535 -9.123 -116.032 1.00 150.51 152 ARG Y C 1
ATOM 2950 O O . ARG B 1 148 ? -39.392 -9.631 -116.757 1.00 148.44 152 ARG Y O 1
ATOM 2958 N N . ARG B 1 149 ? -38.841 -8.539 -114.864 1.00 151.75 153 ARG Y N 1
ATOM 2959 C CA . ARG B 1 149 ? -40.248 -8.330 -114.437 1.00 167.24 153 ARG Y CA 1
ATOM 2960 C C . ARG B 1 149 ? -40.743 -6.918 -114.626 1.00 177.54 153 ARG Y C 1
ATOM 2961 O O . ARG B 1 149 ? -40.909 -6.158 -113.671 1.00 178.58 153 ARG Y O 1
ATOM 2969 N N . GLY B 1 150 ? -41.000 -6.588 -115.879 1.00 182.72 154 GLY Y N 1
ATOM 2970 C CA . GLY B 1 150 ? -41.638 -5.340 -116.209 1.00 189.82 154 GLY Y CA 1
ATOM 2971 C C . GLY B 1 150 ? -43.141 -5.497 -116.346 1.00 198.62 154 GLY Y C 1
ATOM 2972 O O . GLY B 1 150 ? -43.855 -4.503 -116.485 1.00 193.87 154 GLY Y O 1
ATOM 2973 N N . GLU B 1 151 ? -43.641 -6.730 -116.301 1.00 200.49 155 GLU Y N 1
ATOM 2974 C CA . GLU B 1 151 ? -45.082 -6.905 -116.275 1.00 200.19 155 GLU Y CA 1
ATOM 2975 C C . GLU B 1 151 ? -45.584 -6.592 -114.902 1.00 197.17 155 GLU Y C 1
ATOM 2976 O O . GLU B 1 151 ? -46.699 -6.195 -114.789 1.00 191.75 155 GLU Y O 1
ATOM 2982 N N . ASN B 1 152 ? -44.754 -6.768 -113.878 1.00 195.11 156 ASN Y N 1
ATOM 2983 C CA . ASN B 1 152 ? -45.092 -6.407 -112.504 1.00 189.47 156 ASN Y CA 1
ATOM 2984 C C . ASN B 1 152 ? -43.947 -5.575 -111.953 1.00 183.93 156 ASN Y C 1
ATOM 2985 O O . ASN B 1 152 ? -43.231 -6.028 -111.061 1.00 178.66 156 ASN Y O 1
ATOM 2990 N N . PRO B 1 153 ? -43.761 -4.358 -112.488 1.00 183.82 157 PRO Y N 1
ATOM 2991 C CA . PRO B 1 153 ? -42.542 -3.608 -112.171 1.00 183.48 157 PRO Y CA 1
ATOM 2992 C C . PRO B 1 153 ? -42.396 -3.323 -110.690 1.00 175.74 157 PRO Y C 1
ATOM 2993 O O . PRO B 1 153 ? -41.282 -3.144 -110.207 1.00 168.60 157 PRO Y O 1
ATOM 2997 N N . GLY B 1 154 ? -43.511 -3.263 -109.979 1.00 168.57 158 GLY Y N 1
ATOM 2998 C CA . GLY B 1 154 ? -43.445 -2.958 -108.570 1.00 156.65 158 GLY Y CA 1
ATOM 2999 C C . GLY B 1 154 ? -42.879 -4.145 -107.807 1.00 147.89 158 GLY Y C 1
ATOM 3000 O O . GLY B 1 154 ? -42.985 -5.269 -108.290 1.00 154.58 158 GLY Y O 1
ATOM 3001 N N . THR B 1 155 ? -42.293 -3.933 -106.624 1.00 134.78 159 THR Y N 1
ATOM 3002 C CA . THR B 1 155 ? -42.133 -2.618 -106.002 1.00 135.61 159 THR Y CA 1
ATOM 3003 C C . THR B 1 155 ? -40.751 -2.466 -105.342 1.00 130.17 159 THR Y C 1
ATOM 3004 O O . THR B 1 155 ? -40.639 -2.645 -104.133 1.00 122.88 159 THR Y O 1
ATOM 3008 N N . PRO B 1 156 ? -39.715 -2.073 -106.107 1.00 131.22 160 PRO Y N 1
ATOM 3009 C CA . PRO B 1 156 ? -38.350 -2.192 -105.556 1.00 124.86 160 PRO Y CA 1
ATOM 3010 C C . PRO B 1 156 ? -38.013 -1.495 -104.234 1.00 117.20 160 PRO Y C 1
ATOM 3011 O O . PRO B 1 156 ? -37.583 -2.162 -103.278 1.00 112.96 160 PRO Y O 1
ATOM 3015 N N . ALA B 1 157 ? -38.264 -0.192 -104.171 1.00 113.34 161 ALA Y N 1
ATOM 3016 C CA . ALA B 1 157 ? -37.870 0.618 -103.026 1.00 105.05 161 ALA Y CA 1
ATOM 3017 C C . ALA B 1 157 ? -38.412 0.026 -101.744 1.00 101.62 161 ALA Y C 1
ATOM 3018 O O . ALA B 1 157 ? -37.669 -0.394 -100.849 1.00 102.53 161 ALA Y O 1
ATOM 3020 N N . LEU B 1 158 ? -39.732 -0.003 -101.685 1.00 99.09 162 LEU Y N 1
ATOM 3021 C CA . LEU B 1 158 ? -40.446 -0.418 -100.504 1.00 97.44 162 LEU Y CA 1
ATOM 3022 C C . LEU B 1 158 ? -40.292 -1.907 -100.271 1.00 104.31 162 LEU Y C 1
ATOM 3023 O O . LEU B 1 158 ? -40.226 -2.326 -99.133 1.00 107.27 162 LEU Y O 1
ATOM 3028 N N . SER B 1 159 ? -40.303 -2.715 -101.330 1.00 103.89 163 SER Y N 1
ATOM 3029 C CA . SER B 1 159 ? -40.110 -4.152 -101.150 1.00 112.41 163 SER Y CA 1
ATOM 3030 C C . SER B 1 159 ? -38.836 -4.377 -100.362 1.00 109.39 163 SER Y C 1
ATOM 3031 O O . SER B 1 159 ? -38.839 -5.046 -99.325 1.00 110.97 163 SER Y O 1
ATOM 3034 N N . ILE B 1 160 ? -37.741 -3.805 -100.845 1.00 106.20 164 ILE Y N 1
ATOM 3035 C CA . ILE B 1 160 ? -36.480 -3.952 -100.136 1.00 101.08 164 ILE Y CA 1
ATOM 3036 C C . ILE B 1 160 ? -36.532 -3.308 -98.746 1.00 103.70 164 ILE Y C 1
ATOM 3037 O O . ILE B 1 160 ? -36.071 -3.906 -97.779 1.00 101.91 164 ILE Y O 1
ATOM 3042 N N . GLY B 1 161 ? -37.114 -2.116 -98.635 1.00 108.49 165 GLY Y N 1
ATOM 3043 C CA . GLY B 1 161 ? -37.289 -1.475 -97.336 1.00 105.17 165 GLY Y CA 1
ATOM 3044 C C . GLY B 1 161 ? -38.005 -2.339 -96.305 1.00 102.72 165 GLY Y C 1
ATOM 3045 O O . GLY B 1 161 ? -37.573 -2.476 -95.163 1.00 100.76 165 GLY Y O 1
ATOM 3046 N N . PHE B 1 162 ? -39.132 -2.903 -96.716 1.00 107.52 166 PHE Y N 1
ATOM 3047 C CA . PHE B 1 162 ? -39.975 -3.729 -95.860 1.00 112.75 166 PHE Y CA 1
ATOM 3048 C C . PHE B 1 162 ? -39.418 -5.105 -95.662 1.00 112.26 166 PHE Y C 1
ATOM 3049 O O . PHE B 1 162 ? -39.794 -5.809 -94.735 1.00 109.25 166 PHE Y O 1
ATOM 3057 N N . SER B 1 163 ? -38.596 -5.528 -96.601 1.00 107.88 167 SER Y N 1
ATOM 3058 C CA . SER B 1 163 ? -37.847 -6.741 -96.411 1.00 107.14 167 SER Y CA 1
ATOM 3059 C C . SER B 1 163 ? -36.798 -6.504 -95.335 1.00 108.54 167 SER Y C 1
ATOM 3060 O O . SER B 1 163 ? -36.534 -7.365 -94.494 1.00 106.63 167 SER Y O 1
ATOM 3063 N N . VAL B 1 164 ? -36.195 -5.323 -95.391 1.00 110.04 168 VAL Y N 1
ATOM 3064 C CA . VAL B 1 164 ? -35.260 -4.882 -94.379 1.00 111.11 168 VAL Y CA 1
ATOM 3065 C C . VAL B 1 164 ? -36.014 -4.858 -93.028 1.00 113.16 168 VAL Y C 1
ATOM 3066 O O . VAL B 1 164 ? -35.573 -5.486 -92.059 1.00 112.96 168 VAL Y O 1
ATOM 3070 N N . ALA B 1 165 ? -37.166 -4.189 -92.977 1.00 111.82 169 ALA Y N 1
ATOM 3071 C CA . ALA B 1 165 ? -38.034 -4.214 -91.788 1.00 113.32 169 ALA Y CA 1
ATOM 3072 C C . ALA B 1 165 ? -38.473 -5.630 -91.371 1.00 110.88 169 ALA Y C 1
ATOM 3073 O O . ALA B 1 165 ? -38.516 -5.948 -90.181 1.00 112.67 169 ALA Y O 1
ATOM 3075 N N . LEU B 1 166 ? -38.869 -6.451 -92.341 1.00 104.88 170 LEU Y N 1
ATOM 3076 C CA . LEU B 1 166 ? -39.265 -7.830 -92.067 1.00 111.60 170 LEU Y CA 1
ATOM 3077 C C . LEU B 1 166 ? -38.138 -8.469 -91.296 1.00 113.90 170 LEU Y C 1
ATOM 3078 O O . LEU B 1 166 ? -38.337 -9.063 -90.237 1.00 114.00 170 LEU Y O 1
ATOM 3083 N N . GLY B 1 167 ? -36.945 -8.345 -91.861 1.00 111.89 171 GLY Y N 1
ATOM 3084 C CA . GLY B 1 167 ? -35.746 -8.799 -91.199 1.00 113.63 171 GLY Y CA 1
ATOM 3085 C C . GLY B 1 167 ? -35.645 -8.193 -89.812 1.00 114.77 171 GLY Y C 1
ATOM 3086 O O . GLY B 1 167 ? -35.302 -8.883 -88.854 1.00 115.16 171 GLY Y O 1
ATOM 3087 N N . HIS B 1 168 ? -35.940 -6.898 -89.704 1.00 112.89 172 HIS Y N 1
ATOM 3088 C CA . HIS B 1 168 ? -35.840 -6.207 -88.420 1.00 113.55 172 HIS Y CA 1
ATOM 3089 C C . HIS B 1 168 ? -36.722 -6.854 -87.336 1.00 112.91 172 HIS Y C 1
ATOM 3090 O O . HIS B 1 168 ? -36.248 -7.163 -86.242 1.00 115.42 172 HIS Y O 1
ATOM 3097 N N . LEU B 1 169 ? -37.995 -7.077 -87.662 1.00 112.26 173 LEU Y N 1
ATOM 3098 C CA . LEU B 1 169 ? -38.994 -7.601 -86.714 1.00 116.91 173 LEU Y CA 1
ATOM 3099 C C . LEU B 1 169 ? -38.683 -8.922 -85.980 1.00 118.93 173 LEU Y C 1
ATOM 3100 O O . LEU B 1 169 ? -39.200 -9.169 -84.886 1.00 121.80 173 LEU Y O 1
ATOM 3105 N N . LEU B 1 170 ? -37.847 -9.757 -86.584 1.00 114.80 174 LEU Y N 1
ATOM 3106 C CA . LEU B 1 170 ? -37.320 -10.966 -85.956 1.00 116.55 174 LEU Y CA 1
ATOM 3107 C C . LEU B 1 170 ? -35.936 -10.631 -85.455 1.00 121.97 174 LEU Y C 1
ATOM 3108 O O . LEU B 1 170 ? -35.601 -10.816 -84.285 1.00 122.81 174 LEU Y O 1
ATOM 3113 N N . GLY B 1 171 ? -35.141 -10.132 -86.393 1.00 120.02 175 GLY Y N 1
ATOM 3114 C CA . GLY B 1 171 ? -33.728 -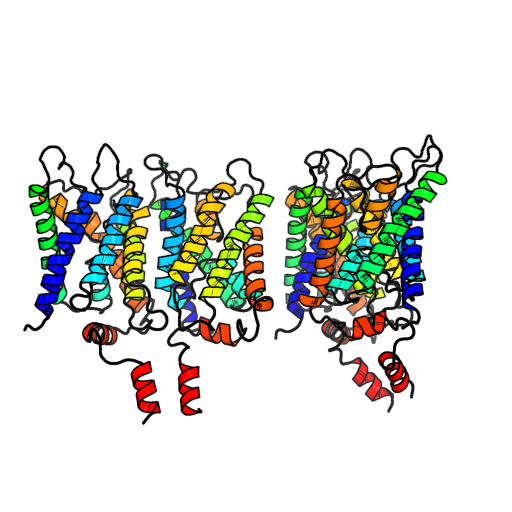9.908 -86.201 1.00 117.51 175 GLY Y CA 1
ATOM 3115 C C . GLY B 1 171 ? -33.359 -8.944 -85.102 1.00 124.11 175 GLY Y C 1
ATOM 3116 O O . GLY B 1 171 ? -32.195 -8.864 -84.742 1.00 124.45 175 GLY Y O 1
ATOM 3117 N N . ILE B 1 172 ? -34.306 -8.163 -84.596 1.00 126.40 176 ILE Y N 1
ATOM 3118 C CA . ILE B 1 172 ? -33.953 -7.254 -83.514 1.00 126.76 176 ILE Y CA 1
ATOM 3119 C C . ILE B 1 172 ? -33.612 -7.990 -82.213 1.00 127.02 176 ILE Y C 1
ATOM 3120 O O . ILE B 1 172 ? -32.754 -7.535 -81.457 1.00 127.74 176 ILE Y O 1
ATOM 3125 N N . HIS B 1 173 ? -34.248 -9.128 -81.962 1.00 125.96 177 HIS Y N 1
ATOM 3126 C CA . HIS B 1 173 ? -34.045 -9.838 -80.699 1.00 130.25 177 HIS Y CA 1
ATOM 3127 C C . HIS B 1 173 ? -32.862 -10.780 -80.833 1.00 138.84 177 HIS Y C 1
ATOM 3128 O O . HIS B 1 173 ? -32.158 -11.050 -79.865 1.00 142.58 177 HIS Y O 1
ATOM 3135 N N . TYR B 1 174 ? -32.644 -11.272 -82.044 1.00 136.60 178 TYR Y N 1
ATOM 3136 C CA . TYR B 1 174 ? -31.498 -12.117 -82.318 1.00 136.68 178 TYR Y CA 1
ATOM 3137 C C . TYR B 1 174 ? -30.246 -11.251 -82.492 1.00 140.12 178 TYR Y C 1
ATOM 3138 O O . TYR B 1 174 ? -29.194 -11.566 -81.936 1.00 141.61 178 TYR Y O 1
ATOM 3147 N N . THR B 1 175 ? -30.356 -10.170 -83.260 1.00 134.97 179 THR Y N 1
ATOM 3148 C CA . THR B 1 175 ? -29.176 -9.404 -83.662 1.00 134.74 179 THR Y CA 1
ATOM 3149 C C . THR B 1 175 ? -29.302 -7.878 -83.558 1.00 135.56 179 THR Y C 1
ATOM 3150 O O . THR B 1 175 ? -28.296 -7.174 -83.667 1.00 135.60 179 THR Y O 1
ATOM 3154 N N . GLY B 1 176 ? -30.514 -7.365 -83.353 1.00 134.66 180 GLY Y N 1
ATOM 3155 C CA . GLY B 1 176 ? -30.749 -5.930 -83.452 1.00 130.36 180 GLY Y CA 1
ATOM 3156 C C . GLY B 1 176 ? -31.024 -5.541 -84.895 1.00 129.23 180 GLY Y C 1
ATOM 3157 O O . GLY B 1 176 ? -31.453 -4.429 -85.201 1.00 127.93 180 GLY Y O 1
ATOM 3158 N N . CYS B 1 177 ? -30.750 -6.500 -85.771 1.00 128.67 181 CYS Y N 1
ATOM 3159 C CA . CYS B 1 177 ? -30.922 -6.423 -87.215 1.00 126.10 181 CYS Y CA 1
ATOM 3160 C C . CYS B 1 177 ? -29.933 -5.453 -87.798 1.00 127.21 181 CYS Y C 1
ATOM 3161 O O . CYS B 1 177 ? -30.157 -4.242 -87.872 1.00 123.25 181 CYS Y O 1
ATOM 3164 N N . SER B 1 178 ? -28.818 -6.029 -88.205 1.00 125.46 182 SER Y N 1
ATOM 3165 C CA . SER B 1 178 ? -27.817 -5.329 -88.952 1.00 117.92 182 SER Y CA 1
ATOM 3166 C C . SER B 1 178 ? -28.214 -5.465 -90.410 1.00 116.47 182 SER Y C 1
ATOM 3167 O O . SER B 1 178 ? -28.574 -4.487 -91.066 1.00 117.22 182 SER Y O 1
ATOM 3170 N N . MET B 1 179 ? -28.127 -6.700 -90.907 1.00 118.36 183 MET Y N 1
ATOM 3171 C CA . MET B 1 179 ? -28.359 -7.016 -92.316 1.00 119.43 183 MET Y CA 1
ATOM 3172 C C . MET B 1 179 ? -27.420 -6.186 -93.210 1.00 118.30 183 MET Y C 1
ATOM 3173 O O . MET B 1 179 ? -27.499 -6.252 -94.432 1.00 116.14 183 MET Y O 1
ATOM 3178 N N . ASN B 1 180 ? -26.540 -5.410 -92.576 1.00 122.87 184 ASN Y N 1
ATOM 3179 C CA . ASN B 1 180 ? -25.842 -4.288 -93.209 1.00 126.47 184 ASN Y CA 1
ATOM 3180 C C . ASN B 1 180 ? -24.910 -3.560 -92.209 1.00 130.25 184 ASN Y C 1
ATOM 3181 O O . ASN B 1 180 ? -25.355 -2.624 -91.544 1.00 129.05 184 ASN Y O 1
ATOM 3186 N N . PRO B 1 181 ? -23.640 -3.984 -92.079 1.00 128.08 185 PRO Y N 1
ATOM 3187 C CA . PRO B 1 181 ? -22.707 -3.502 -91.040 1.00 130.07 185 PRO Y CA 1
ATOM 3188 C C . PRO B 1 181 ? -22.612 -1.998 -90.693 1.00 132.74 185 PRO Y C 1
ATOM 3189 O O . PRO B 1 181 ? -22.418 -1.706 -89.507 1.00 132.39 185 PRO Y O 1
ATOM 3193 N N . ALA B 1 182 ? -22.705 -1.084 -91.659 1.00 134.29 186 ALA Y N 1
ATOM 3194 C CA . ALA B 1 182 ? -22.503 0.347 -91.373 1.00 133.46 186 ALA Y CA 1
ATOM 3195 C C . ALA B 1 182 ? -23.372 0.867 -90.220 1.00 132.28 186 ALA Y C 1
ATOM 3196 O O . ALA B 1 182 ? -22.876 1.579 -89.327 1.00 129.80 186 ALA Y O 1
ATOM 3198 N N . ARG B 1 183 ? -24.654 0.506 -90.251 1.00 135.00 187 ARG Y N 1
ATOM 3199 C CA . ARG B 1 183 ? -25.599 0.800 -89.173 1.00 137.09 187 ARG Y CA 1
ATOM 3200 C C . ARG B 1 183 ? -25.018 0.462 -87.810 1.00 138.69 187 ARG Y C 1
ATOM 3201 O O . ARG B 1 183 ? -25.230 1.184 -86.839 1.00 134.44 187 ARG Y O 1
ATOM 3209 N N . SER B 1 184 ? -24.276 -0.635 -87.743 1.00 136.93 188 SER Y N 1
ATOM 3210 C CA . SER B 1 184 ? -23.646 -1.043 -86.500 1.00 134.29 188 SER Y CA 1
ATOM 3211 C C . SER B 1 184 ? -22.316 -0.351 -86.319 1.00 138.27 188 SER Y C 1
ATOM 3212 O O . SER B 1 184 ? -21.854 -0.130 -85.199 1.00 138.31 188 SER Y O 1
ATOM 3215 N N . LEU B 1 185 ? -21.697 -0.029 -87.445 1.00 138.73 189 LEU Y N 1
ATOM 3216 C CA . LEU B 1 185 ? -20.363 0.541 -87.451 1.00 138.66 189 LEU Y CA 1
ATOM 3217 C C . LEU B 1 185 ? -20.264 1.990 -86.943 1.00 140.95 189 LEU Y C 1
ATOM 3218 O O . LEU B 1 185 ? -19.451 2.265 -86.062 1.00 141.85 189 LEU Y O 1
ATOM 3223 N N . ALA B 1 186 ? -21.067 2.908 -87.485 1.00 140.55 190 ALA Y N 1
ATOM 3224 C CA . ALA B 1 186 ? -20.928 4.335 -87.127 1.00 141.17 190 ALA Y CA 1
ATOM 3225 C C . ALA B 1 186 ? -20.902 4.614 -85.600 1.00 143.35 190 ALA Y C 1
ATOM 3226 O O . ALA B 1 186 ? -19.933 5.200 -85.046 1.00 142.30 190 ALA Y O 1
ATOM 3228 N N . PRO B 1 187 ? -21.958 4.177 -84.900 1.00 144.03 191 PRO Y N 1
ATOM 3229 C CA . PRO B 1 187 ? -22.007 4.439 -83.459 1.00 145.75 191 PRO Y CA 1
ATOM 3230 C C . PRO B 1 187 ? -20.833 3.819 -82.706 1.00 151.66 191 PRO Y C 1
ATOM 3231 O O . PRO B 1 187 ? -20.162 4.463 -81.877 1.00 150.72 191 PRO Y O 1
ATOM 3235 N N . ALA B 1 188 ? -20.617 2.542 -82.986 1.00 153.00 192 ALA Y N 1
ATOM 3236 C CA . ALA B 1 188 ? -19.493 1.808 -82.438 1.00 156.36 192 ALA Y CA 1
ATOM 3237 C C . ALA B 1 188 ? -18.182 2.573 -82.617 1.00 154.20 192 ALA Y C 1
ATOM 3238 O O . ALA B 1 188 ? -17.358 2.607 -81.702 1.00 154.62 192 ALA Y O 1
ATOM 3240 N N . VAL B 1 189 ? -17.983 3.174 -83.792 1.00 149.09 193 VAL Y N 1
ATOM 3241 C CA . VAL B 1 189 ? -16.811 4.016 -84.019 1.00 149.50 193 VAL Y CA 1
ATOM 3242 C C . VAL B 1 189 ? -16.808 5.077 -82.949 1.00 148.08 193 VAL Y C 1
ATOM 3243 O O . VAL B 1 189 ? -15.807 5.261 -82.253 1.00 150.97 193 VAL Y O 1
ATOM 3247 N N . VAL B 1 190 ? -17.926 5.784 -82.812 1.00 146.35 194 VAL Y N 1
ATOM 3248 C CA . VAL B 1 190 ? -17.936 6.872 -81.830 1.00 151.41 194 VAL Y CA 1
ATOM 3249 C C . VAL B 1 190 ? -17.756 6.443 -80.361 1.00 153.52 194 VAL Y C 1
ATOM 3250 O O . VAL B 1 190 ? -17.100 7.178 -79.624 1.00 151.59 194 VAL Y O 1
ATOM 3254 N N . THR B 1 191 ? -18.275 5.294 -79.915 1.00 155.60 195 THR Y N 1
ATOM 3255 C CA . THR B 1 191 ? -18.139 4.983 -78.470 1.00 155.52 195 THR Y CA 1
ATOM 3256 C C . THR B 1 191 ? -17.130 3.925 -77.920 1.00 151.47 195 THR Y C 1
ATOM 3257 O O . THR B 1 191 ? -16.697 4.069 -76.774 1.00 141.71 195 THR Y O 1
ATOM 3261 N N . GLY B 1 192 ? -16.761 2.888 -78.679 1.00 155.66 196 GLY Y N 1
ATOM 3262 C CA . GLY B 1 192 ? -15.695 1.971 -78.256 1.00 156.27 196 GLY Y CA 1
ATOM 3263 C C . GLY B 1 192 ? -15.973 0.568 -77.687 1.00 160.25 196 GLY Y C 1
ATOM 3264 O O . GLY B 1 192 ? -15.108 0.013 -77.007 1.00 151.87 196 GLY Y O 1
ATOM 3265 N N . LYS B 1 193 ? -17.156 0.002 -77.936 1.00 161.01 197 LYS Y N 1
ATOM 3266 C CA . LYS B 1 193 ? -17.547 -1.331 -77.421 1.00 156.69 197 LYS Y CA 1
ATOM 3267 C C . LYS B 1 193 ? -17.451 -2.415 -78.527 1.00 154.69 197 LYS Y C 1
ATOM 3268 O O . LYS B 1 193 ? -18.321 -2.472 -79.397 1.00 156.56 197 LYS Y O 1
ATOM 3274 N N . PHE B 1 194 ? -16.418 -3.264 -78.499 1.00 151.83 198 PHE Y N 1
ATOM 3275 C CA . PHE B 1 194 ? -16.119 -4.186 -79.621 1.00 152.82 198 PHE Y CA 1
ATOM 3276 C C . PHE B 1 194 ? -16.191 -5.750 -79.457 1.00 152.13 198 PHE Y C 1
ATOM 3277 O O . PHE B 1 194 ? -15.520 -6.460 -80.210 1.00 146.06 198 PHE Y O 1
ATOM 3285 N N . ASP B 1 195 ? -16.988 -6.316 -78.548 1.00 154.67 199 ASP Y N 1
ATOM 3286 C CA . ASP B 1 195 ? -16.943 -7.787 -78.333 1.00 152.00 199 ASP Y CA 1
ATOM 3287 C C . ASP B 1 195 ? -17.579 -8.651 -79.438 1.00 150.79 199 ASP Y C 1
ATOM 3288 O O . ASP B 1 195 ? -18.717 -8.410 -79.841 1.00 152.14 199 ASP Y O 1
ATOM 3293 N N . ASP B 1 196 ? -16.844 -9.671 -79.894 1.00 148.05 200 ASP Y N 1
ATOM 3294 C CA . ASP B 1 196 ? -17.348 -10.639 -80.888 1.00 149.20 200 ASP Y CA 1
ATOM 3295 C C . ASP B 1 196 ? -17.928 -9.958 -82.132 1.00 149.59 200 ASP Y C 1
ATOM 3296 O O . ASP B 1 196 ? -19.074 -10.176 -82.519 1.00 149.35 200 ASP Y O 1
ATOM 3301 N N . HIS B 1 197 ? -17.090 -9.125 -82.728 1.00 146.77 201 HIS Y N 1
ATOM 3302 C CA . HIS B 1 197 ? -17.405 -8.236 -83.841 1.00 146.26 201 HIS Y CA 1
ATOM 3303 C C . HIS B 1 197 ? -17.861 -9.008 -85.090 1.00 140.75 201 HIS Y C 1
ATOM 3304 O O . HIS B 1 197 ? -19.001 -8.887 -85.592 1.00 137.87 201 HIS Y O 1
ATOM 3311 N N . TRP B 1 198 ? -16.944 -9.859 -85.523 1.00 141.44 202 TRP Y N 1
ATOM 3312 C CA . TRP B 1 198 ? -17.047 -10.698 -86.707 1.00 140.70 202 TRP Y CA 1
ATOM 3313 C C . TRP B 1 198 ? -18.412 -11.336 -86.971 1.00 135.59 202 TRP Y C 1
ATOM 3314 O O . TRP B 1 198 ? -18.728 -11.650 -88.110 1.00 134.47 202 TRP Y O 1
ATOM 3325 N N . VAL B 1 199 ? -19.196 -11.569 -85.923 1.00 139.28 203 VAL Y N 1
ATOM 3326 C CA . VAL B 1 199 ? -20.520 -12.171 -86.084 1.00 140.36 203 VAL Y CA 1
ATOM 3327 C C . VAL B 1 199 ? -21.295 -11.459 -87.150 1.00 137.85 203 VAL Y C 1
ATOM 3328 O O . VAL B 1 199 ? -21.947 -12.087 -87.987 1.00 136.43 203 VAL Y O 1
ATOM 3332 N N . PHE B 1 200 ? -21.232 -10.136 -87.113 1.00 136.64 204 PHE Y N 1
ATOM 3333 C CA . PHE B 1 200 ? -22.082 -9.374 -88.001 1.00 135.72 204 PHE Y CA 1
ATOM 3334 C C . PHE B 1 200 ? -21.317 -9.062 -89.302 1.00 134.22 204 PHE Y C 1
ATOM 3335 O O . PHE B 1 200 ? -21.752 -8.236 -90.103 1.00 130.96 204 PHE Y O 1
ATOM 3343 N N . TRP B 1 201 ? -20.175 -9.732 -89.494 1.00 136.70 205 TRP Y N 1
ATOM 3344 C CA . TRP B 1 201 ? -19.443 -9.712 -90.770 1.00 139.36 205 TRP Y CA 1
ATOM 3345 C C . TRP B 1 201 ? -19.909 -10.889 -91.625 1.00 137.32 205 TRP Y C 1
ATOM 3346 O O . TRP B 1 201 ? -20.000 -10.788 -92.849 1.00 135.69 205 TRP Y O 1
ATOM 3357 N N . ILE B 1 202 ? -20.188 -12.013 -90.966 1.00 137.84 206 ILE Y N 1
ATOM 3358 C CA . ILE B 1 202 ? -20.296 -13.304 -91.645 1.00 139.69 206 ILE Y CA 1
ATOM 3359 C C . ILE B 1 202 ? -21.677 -13.672 -92.187 1.00 135.28 206 ILE Y C 1
ATOM 3360 O O . ILE B 1 202 ? -21.816 -14.051 -93.349 1.00 135.38 206 ILE Y O 1
ATOM 3365 N N . GLY B 1 203 ? -22.688 -13.549 -91.338 1.00 134.01 207 GLY Y N 1
ATOM 3366 C CA . GLY B 1 203 ? -24.051 -13.935 -91.663 1.00 135.09 207 GLY Y CA 1
ATOM 3367 C C . GLY B 1 203 ? -24.575 -13.328 -92.944 1.00 131.47 207 GLY Y C 1
ATOM 3368 O O . GLY B 1 203 ? -24.938 -14.050 -93.873 1.00 130.89 207 GLY Y O 1
ATOM 3369 N N . PRO B 1 204 ? -24.634 -11.992 -92.988 1.00 129.53 208 PRO Y N 1
ATOM 3370 C CA . PRO B 1 204 ? -25.095 -11.247 -94.160 1.00 128.11 208 PRO Y CA 1
ATOM 3371 C C . PRO B 1 204 ? -24.392 -11.739 -95.414 1.00 130.29 208 PRO Y C 1
ATOM 3372 O O . PRO B 1 204 ? -25.053 -11.997 -96.422 1.00 131.45 208 PRO Y O 1
ATOM 3376 N N . LEU B 1 205 ? -23.068 -11.849 -95.353 1.00 130.80 209 LEU Y N 1
ATOM 3377 C CA . LEU B 1 205 ? -22.303 -12.401 -96.462 1.00 126.40 209 LEU Y CA 1
ATOM 3378 C C . LEU B 1 205 ? -22.811 -13.780 -96.838 1.00 128.90 209 LEU Y C 1
ATOM 3379 O O . LEU B 1 205 ? -22.894 -14.090 -98.019 1.00 130.66 209 LEU Y O 1
ATOM 3384 N N . VAL B 1 206 ? -23.147 -14.615 -95.859 1.00 131.53 210 VAL Y N 1
ATOM 3385 C CA . VAL B 1 206 ? -23.639 -15.939 -96.205 1.00 130.27 210 VAL Y CA 1
ATOM 3386 C C . VAL B 1 206 ? -24.972 -15.735 -96.909 1.00 125.32 210 VAL Y C 1
ATOM 3387 O O . VAL B 1 206 ? -25.085 -15.938 -98.114 1.00 129.65 210 VAL Y O 1
ATOM 3391 N N . GLY B 1 207 ? -25.955 -15.250 -96.160 1.00 125.43 211 GLY Y N 1
ATOM 3392 C CA . GLY B 1 207 ? -27.294 -15.053 -96.684 1.00 131.09 211 GLY Y CA 1
ATOM 3393 C C . GLY B 1 207 ? -27.371 -14.327 -98.010 1.00 131.36 211 GLY Y C 1
ATOM 3394 O O . GLY B 1 207 ? -28.181 -14.674 -98.870 1.00 131.16 211 GLY Y O 1
ATOM 3395 N N . ALA B 1 208 ? -26.539 -13.308 -98.178 1.00 133.34 212 ALA Y N 1
ATOM 3396 C CA . ALA B 1 208 ? -26.521 -12.559 -99.426 1.00 135.30 212 ALA Y CA 1
ATOM 3397 C C . ALA B 1 208 ? -25.805 -13.290 -100.552 1.00 139.35 212 ALA Y C 1
ATOM 3398 O O . ALA B 1 208 ? -26.263 -13.271 -101.695 1.00 139.29 212 ALA Y O 1
ATOM 3400 N N . ILE B 1 209 ? -24.675 -13.916 -100.236 1.00 138.57 213 ILE Y N 1
ATOM 3401 C CA . ILE B 1 209 ? -23.962 -14.693 -101.235 1.00 137.77 213 ILE Y CA 1
ATOM 3402 C C . ILE B 1 209 ? -24.906 -15.814 -101.616 1.00 140.76 213 ILE Y C 1
ATOM 3403 O O . ILE B 1 209 ? -25.037 -16.152 -102.791 1.00 137.10 213 ILE Y O 1
ATOM 3408 N N . LEU B 1 210 ? -25.590 -16.367 -100.619 1.00 139.10 214 LEU Y N 1
ATOM 3409 C CA . LEU B 1 210 ? -26.633 -17.340 -100.888 1.00 134.94 214 LEU Y CA 1
ATOM 3410 C C . LEU B 1 210 ? -27.699 -16.777 -101.810 1.00 132.99 214 LEU Y C 1
ATOM 3411 O O . LEU B 1 210 ? -27.739 -17.115 -102.993 1.00 134.41 214 LEU Y O 1
ATOM 3416 N N . GLY B 1 211 ? -28.526 -15.885 -101.259 1.00 132.88 215 GLY Y N 1
ATOM 3417 C CA . GLY B 1 211 ? -29.644 -15.299 -101.975 1.00 130.94 215 GLY Y CA 1
ATOM 3418 C C . GLY B 1 211 ? -29.339 -15.000 -103.416 1.00 133.83 215 GLY Y C 1
ATOM 3419 O O . GLY B 1 211 ? -30.089 -15.405 -104.289 1.00 138.39 215 GLY Y O 1
ATOM 3420 N N . SER B 1 212 ? -28.215 -14.346 -103.675 1.00 134.83 216 SER Y N 1
ATOM 3421 C CA . SER B 1 212 ? -27.808 -14.107 -105.049 1.00 137.17 216 SER Y CA 1
ATOM 3422 C C . SER B 1 212 ? -27.556 -15.388 -105.781 1.00 135.26 216 SER Y C 1
ATOM 3423 O O . SER B 1 212 ? -28.014 -15.566 -106.894 1.00 136.37 216 SER Y O 1
ATOM 3426 N N . LEU B 1 213 ? -26.807 -16.278 -105.151 1.00 135.41 217 LEU Y N 1
ATOM 3427 C CA . LEU B 1 213 ? -26.418 -17.495 -105.819 1.00 139.59 217 LEU Y CA 1
ATOM 3428 C C . LEU B 1 213 ? -27.652 -18.339 -105.957 1.00 139.11 217 LEU Y C 1
ATOM 3429 O O . LEU B 1 213 ? -27.831 -19.046 -106.946 1.00 143.20 217 LEU Y O 1
ATOM 3434 N N . LEU B 1 214 ? -28.525 -18.241 -104.965 1.00 139.32 218 LEU Y N 1
ATOM 3435 C CA . LEU B 1 214 ? -29.757 -18.977 -105.043 1.00 148.71 218 LEU Y CA 1
ATOM 3436 C C . LEU B 1 214 ? -30.537 -18.315 -106.140 1.00 150.99 218 LEU Y C 1
ATOM 3437 O O . LEU B 1 214 ? -31.069 -18.980 -107.017 1.00 155.28 218 LEU Y O 1
ATOM 3442 N N . TYR B 1 215 ? -30.513 -16.991 -106.158 1.00 141.51 219 TYR Y N 1
ATOM 3443 C CA . TYR B 1 215 ? -31.340 -16.296 -107.110 1.00 133.78 219 TYR Y CA 1
ATOM 3444 C C . TYR B 1 215 ? -30.707 -16.372 -108.487 1.00 130.73 219 TYR Y C 1
ATOM 3445 O O . TYR B 1 215 ? -31.384 -16.726 -109.420 1.00 125.67 219 TYR Y O 1
ATOM 3454 N N . ASN B 1 216 ? -29.403 -16.132 -108.595 1.00 131.21 220 ASN Y N 1
ATOM 3455 C CA . ASN B 1 216 ? -28.739 -15.972 -109.891 1.00 127.37 220 ASN Y CA 1
ATOM 3456 C C . ASN B 1 216 ? -28.343 -17.287 -110.546 1.00 124.31 220 ASN Y C 1
ATOM 3457 O O . ASN B 1 216 ? -28.063 -17.335 -111.744 1.00 112.12 220 ASN Y O 1
ATOM 3462 N N . TYR B 1 217 ? -28.288 -18.349 -109.750 1.00 134.06 221 TYR Y N 1
ATOM 3463 C CA . TYR B 1 217 ? -27.809 -19.639 -110.244 1.00 135.81 221 TYR Y CA 1
ATOM 3464 C C . TYR B 1 217 ? -28.652 -20.817 -109.885 1.00 143.95 221 TYR Y C 1
ATOM 3465 O O . TYR B 1 217 ? -29.036 -21.588 -110.740 1.00 136.79 221 TYR Y O 1
ATOM 3474 N N . VAL B 1 218 ? -28.844 -21.016 -108.594 1.00 159.99 222 VAL Y N 1
ATOM 3475 C CA . VAL B 1 218 ? -29.683 -22.101 -108.143 1.00 165.84 222 VAL Y CA 1
ATOM 3476 C C . VAL B 1 218 ? -30.958 -21.911 -108.940 1.00 161.53 222 VAL Y C 1
ATOM 3477 O O . VAL B 1 218 ? -31.460 -22.839 -109.578 1.00 160.59 222 VAL Y O 1
ATOM 3481 N N . LEU B 1 219 ? -31.470 -20.688 -108.902 1.00 161.19 223 LEU Y N 1
ATOM 3482 C CA . LEU B 1 219 ? -32.632 -20.334 -109.689 1.00 161.56 223 LEU Y CA 1
ATOM 3483 C C . LEU B 1 219 ? -32.156 -19.818 -111.080 1.00 153.00 223 LEU Y C 1
ATOM 3484 O O . LEU B 1 219 ? -32.732 -18.884 -111.606 1.00 152.41 223 LEU Y O 1
ATOM 3489 N N . PHE B 1 220 ? -31.091 -20.399 -111.654 1.00 116.38 224 PHE Y N 1
ATOM 3490 C CA . PHE B 1 220 ? -30.534 -19.935 -112.956 1.00 97.10 224 PHE Y CA 1
ATOM 3491 C C . PHE B 1 220 ? -31.551 -19.837 -114.098 1.00 80.83 224 PHE Y C 1
ATOM 3492 O O . PHE B 1 220 ? -32.438 -20.666 -114.220 1.00 80.20 224 PHE Y O 1
ATOM 3500 N N . PRO B 1 221 ? -31.443 -18.797 -114.934 1.00 80.17 225 PRO Y N 1
ATOM 3501 C CA . PRO B 1 221 ? -30.482 -17.688 -114.954 1.00 79.45 225 PRO Y CA 1
ATOM 3502 C C . PRO B 1 221 ? -30.695 -16.679 -1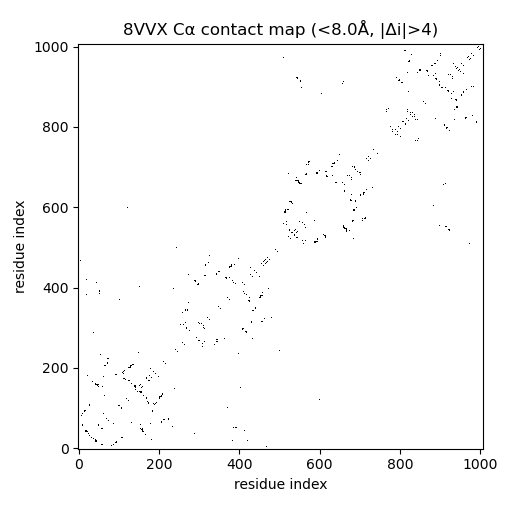13.842 1.00 81.46 225 PRO Y C 1
ATOM 3503 O O . PRO B 1 221 ? -29.697 -16.106 -113.397 1.00 81.54 225 PRO Y O 1
ATOM 3507 N N . PRO B 1 222 ? -31.946 -16.414 -113.422 1.00 71.73 226 PRO Y N 1
ATOM 3508 C CA . PRO B 1 222 ? -33.336 -16.695 -113.808 1.00 63.41 226 PRO Y CA 1
ATOM 3509 C C . PRO B 1 222 ? -33.813 -15.696 -114.841 1.00 67.12 226 PRO Y C 1
ATOM 3510 O O . PRO B 1 222 ? -34.323 -14.623 -114.513 1.00 63.48 226 PRO Y O 1
ATOM 3514 N N . ALA B 1 223 ? -33.594 -16.067 -116.098 1.00 59.21 227 ALA Y N 1
ATOM 3515 C CA . ALA B 1 223 ? -33.665 -15.172 -117.246 1.00 57.41 227 ALA Y CA 1
ATOM 3516 C C . ALA B 1 223 ? -32.499 -14.166 -117.234 1.00 63.58 227 ALA Y C 1
ATOM 3517 O O . ALA B 1 223 ? -31.985 -13.795 -118.282 1.00 52.10 227 ALA Y O 1
ATOM 3519 N N . LYS B 1 224 ? -32.070 -13.764 -116.046 1.00 51.31 228 LYS Y N 1
ATOM 3520 C CA . LYS B 1 224 ? -31.034 -12.764 -115.844 1.00 43.42 228 LYS Y CA 1
ATOM 3521 C C . LYS B 1 224 ? -29.660 -12.895 -116.536 1.00 50.22 228 LYS Y C 1
ATOM 3522 O O . LYS B 1 224 ? -29.027 -11.882 -116.823 1.00 41.20 228 LYS Y O 1
ATOM 3528 N N . SER B 1 225 ? -29.191 -14.119 -116.762 1.00 52.88 229 SER Y N 1
ATOM 3529 C CA . SER B 1 225 ? -27.849 -14.345 -117.286 1.00 43.60 229 SER Y CA 1
ATOM 3530 C C . SER B 1 225 ? -26.896 -13.873 -116.197 1.00 36.08 229 SER Y C 1
ATOM 3531 O O . SER B 1 225 ? -27.243 -13.897 -115.013 1.00 45.22 229 SER Y O 1
ATOM 3534 N N . LEU B 1 226 ? -25.725 -13.395 -116.608 1.00 29.76 230 LEU Y N 1
ATOM 3535 C CA . LEU B 1 226 ? -24.823 -12.703 -115.701 1.00 52.97 230 LEU Y CA 1
ATOM 3536 C C . LEU B 1 226 ? -24.583 -11.324 -116.258 1.00 44.89 230 LEU Y C 1
ATOM 3537 O O . LEU B 1 226 ? -24.994 -10.318 -115.689 1.00 40.82 230 LEU Y O 1
ATOM 3542 N N . SER B 1 227 ? -23.927 -11.311 -117.407 1.00 45.83 231 SER Y N 1
ATOM 3543 C CA . SER B 1 227 ? -23.466 -10.094 -118.051 1.00 38.33 231 SER Y CA 1
ATOM 3544 C C . SER B 1 227 ? -24.660 -9.314 -118.608 1.00 34.37 231 SER Y C 1
ATOM 3545 O O . SER B 1 227 ? -24.723 -8.098 -118.446 1.00 30.29 231 SER Y O 1
ATOM 3548 N N . GLU B 1 228 ? -25.587 -10.000 -119.280 1.00 34.59 232 GLU Y N 1
ATOM 3549 C CA . GLU B 1 228 ? -26.801 -9.357 -119.794 1.00 40.72 232 GLU Y CA 1
ATOM 3550 C C . GLU B 1 228 ? -27.429 -8.460 -118.733 1.00 27.84 232 GLU Y C 1
ATOM 3551 O O . GLU B 1 228 ? -27.765 -7.281 -118.962 1.00 35.83 232 GLU Y O 1
ATOM 3557 N N . ARG B 1 229 ? -27.544 -9.051 -117.559 1.00 29.60 233 ARG Y N 1
ATOM 3558 C CA . ARG B 1 229 ? -27.953 -8.375 -116.358 1.00 45.35 233 ARG Y CA 1
ATOM 3559 C C . ARG B 1 229 ? -27.179 -7.061 -116.177 1.00 26.41 233 ARG Y C 1
ATOM 3560 O O . ARG B 1 229 ? -27.784 -5.978 -116.086 1.00 39.22 233 ARG Y O 1
ATOM 3568 N N . LEU B 1 230 ? -25.853 -7.159 -116.088 1.00 42.58 234 LEU Y N 1
ATOM 3569 C CA . LEU B 1 230 ? -24.973 -5.980 -116.019 1.00 47.36 234 LEU Y CA 1
ATOM 3570 C C . LEU B 1 230 ? -25.214 -4.938 -117.116 1.00 24.49 234 LEU Y C 1
ATOM 3571 O O . LEU B 1 230 ? -25.274 -3.746 -116.825 1.00 49.16 234 LEU Y O 1
ATOM 3576 N N . ALA B 1 231 ? -25.345 -5.371 -118.369 1.00 32.26 235 ALA Y N 1
ATOM 3577 C CA . ALA B 1 231 ? -25.703 -4.458 -119.461 1.00 38.21 235 ALA Y CA 1
ATOM 3578 C C . ALA B 1 231 ? -26.944 -3.631 -119.139 1.00 31.23 235 ALA Y C 1
ATOM 3579 O O . ALA B 1 231 ? -26.904 -2.393 -119.124 1.00 22.28 235 ALA Y O 1
ATOM 3581 N N . VAL B 1 232 ? -28.044 -4.319 -118.847 1.00 41.20 236 VAL Y N 1
ATOM 3582 C CA . VAL B 1 232 ? -29.291 -3.613 -118.560 1.00 42.21 236 VAL Y CA 1
ATOM 3583 C C . VAL B 1 232 ? -29.127 -2.653 -117.416 1.00 29.17 236 VAL Y C 1
ATOM 3584 O O . VAL B 1 232 ? -29.456 -1.478 -117.544 1.00 45.66 236 VAL Y O 1
ATOM 3588 N N . LEU B 1 233 ? -28.608 -3.158 -116.303 1.00 29.06 237 LEU Y N 1
ATOM 3589 C CA . LEU B 1 233 ? -28.413 -2.323 -115.131 1.00 37.68 237 LEU Y CA 1
ATOM 3590 C C . LEU B 1 233 ? -27.562 -1.080 -115.528 1.00 32.35 237 LEU Y C 1
ATOM 3591 O O . LEU B 1 233 ? -27.853 0.043 -115.107 1.00 25.51 237 LEU Y O 1
ATOM 3596 N N . LYS B 1 234 ? -26.537 -1.279 -116.362 1.00 35.76 238 LYS Y N 1
ATOM 3597 C CA . LYS B 1 234 ? -25.698 -0.160 -116.859 1.00 51.10 238 LYS Y CA 1
ATOM 3598 C C . LYS B 1 234 ? -26.403 0.847 -117.761 1.00 42.80 238 LYS Y C 1
ATOM 3599 O O . LYS B 1 234 ? -26.093 2.036 -117.665 1.00 57.33 238 LYS Y O 1
ATOM 3605 N N . GLY B 1 235 ? -27.270 0.421 -118.681 1.00 38.21 239 GLY Y N 1
ATOM 3606 C CA . GLY B 1 235 ? -27.980 1.405 -119.492 1.00 40.14 239 GLY Y CA 1
ATOM 3607 C C . GLY B 1 235 ? -28.776 2.436 -118.689 1.00 52.46 239 GLY Y C 1
ATOM 3608 O O . GLY B 1 235 ? -29.093 3.508 -119.211 1.00 46.30 239 GLY Y O 1
ATOM 3609 N N . LEU B 1 236 ? -29.056 2.130 -117.418 1.00 55.54 240 LEU Y N 1
ATOM 3610 C CA . LEU B 1 236 ? -29.802 3.014 -116.509 1.00 43.87 240 LEU Y CA 1
ATOM 3611 C C . LEU B 1 236 ? -31.279 3.165 -116.893 1.00 38.87 240 LEU Y C 1
ATOM 3612 O O . LEU B 1 236 ? -32.150 2.969 -116.051 1.00 45.69 240 LEU Y O 1
ATOM 3617 N N . GLU B 1 237 ? -31.507 3.483 -118.171 1.00 45.32 241 GLU Y N 1
ATOM 3618 C CA . GLU B 1 237 ? -32.789 3.846 -118.806 1.00 44.19 241 GLU Y CA 1
ATOM 3619 C C . GLU B 1 237 ? -32.638 5.272 -119.285 1.00 36.69 241 GLU Y C 1
ATOM 3620 O O . GLU B 1 237 ? -32.280 6.159 -118.512 1.00 43.63 241 GLU Y O 1
ATOM 3626 N N . PRO B 1 238 ? -32.931 5.499 -120.574 1.00 43.81 242 PRO Y N 1
ATOM 3627 C CA . PRO B 1 238 ? -33.531 4.568 -121.551 1.00 52.29 242 PRO Y CA 1
ATOM 3628 C C . PRO B 1 238 ? -32.529 3.699 -122.349 1.00 38.67 242 PRO Y C 1
ATOM 3629 O O . PRO B 1 238 ? -31.339 3.999 -122.332 1.00 21.19 242 PRO Y O 1
ATOM 3633 N N . ASP B 1 239 ? -33.034 2.659 -123.036 1.00 39.98 243 ASP Y N 1
ATOM 3634 C CA . ASP B 1 239 ? -32.232 1.724 -123.849 1.00 30.42 243 ASP Y CA 1
ATOM 3635 C C . ASP B 1 239 ? -33.089 0.530 -124.392 1.00 18.32 243 ASP Y C 1
ATOM 3636 O O . ASP B 1 239 ? -34.235 0.733 -124.797 1.00 13.53 243 ASP Y O 1
ATOM 3641 N N . THR B 1 240 ? -32.579 -0.704 -124.361 1.00 13.78 244 THR Y N 1
ATOM 3642 C CA . THR B 1 240 ? -33.123 -1.792 -125.192 1.00 18.26 244 THR Y CA 1
ATOM 3643 C C . THR B 1 240 ? -34.122 -2.743 -124.474 1.00 20.77 244 THR Y C 1
ATOM 3644 O O . THR B 1 240 ? -33.758 -3.501 -123.567 1.00 3.13 244 THR Y O 1
ATOM 3648 N N . ASP B 1 241 ? -35.391 -2.641 -124.902 1.00 28.62 245 ASP Y N 1
ATOM 3649 C CA . ASP B 1 241 ? -36.556 -3.335 -124.304 1.00 30.19 245 ASP Y CA 1
ATOM 3650 C C . ASP B 1 241 ? -37.200 -4.387 -125.241 1.00 23.36 245 ASP Y C 1
ATOM 3651 O O . ASP B 1 241 ? -37.011 -4.333 -126.451 1.00 38.79 245 ASP Y O 1
ATOM 3656 N N . TRP B 1 242 ? -38.001 -5.294 -124.684 1.00 23.26 246 TRP Y N 1
ATOM 3657 C CA . TRP B 1 242 ? -38.766 -6.280 -125.463 1.00 49.42 246 TRP Y CA 1
ATOM 3658 C C . TRP B 1 242 ? -39.942 -5.609 -126.263 1.00 32.09 246 TRP Y C 1
ATOM 3659 O O . TRP B 1 242 ? -39.995 -5.696 -127.513 1.00 41.17 246 TRP Y O 1
ATOM 3670 N N . GLU B 1 243 ? -40.877 -4.948 -125.576 1.00 29.48 247 GLU Y N 1
ATOM 3671 C CA . GLU B 1 243 ? -42.023 -4.330 -126.278 1.00 32.94 247 GLU Y CA 1
ATOM 3672 C C . GLU B 1 243 ? -41.619 -3.203 -127.241 1.00 31.72 247 GLU Y C 1
ATOM 3673 O O . GLU B 1 243 ? -42.272 -2.989 -128.260 1.00 41.92 247 GLU Y O 1
ATOM 3679 N N . GLU B 1 244 ? -40.534 -2.505 -126.945 1.00 32.52 248 GLU Y N 1
ATOM 3680 C CA . GLU B 1 244 ? -39.999 -1.522 -127.876 1.00 46.37 248 GLU Y CA 1
ATOM 3681 C C . GLU B 1 244 ? -39.776 -2.119 -129.266 1.00 48.88 248 GLU Y C 1
ATOM 3682 O O . GLU B 1 244 ? -40.383 -1.678 -130.259 1.00 44.32 248 GLU Y O 1
ATOM 3688 N N . ARG B 1 245 ? -38.919 -3.137 -129.323 1.00 32.55 249 ARG Y N 1
ATOM 3689 C CA . ARG B 1 245 ? -38.581 -3.796 -130.576 1.00 23.31 249 ARG Y CA 1
ATOM 3690 C C . ARG B 1 245 ? -39.845 -4.365 -131.214 1.00 41.82 249 ARG Y C 1
ATOM 3691 O O . ARG B 1 245 ? -40.024 -4.289 -132.438 1.00 44.40 249 ARG Y O 1
ATOM 3699 N N . GLU B 1 246 ? -40.747 -4.866 -130.370 1.00 50.23 250 GLU Y N 1
ATOM 3700 C CA . GLU B 1 246 ? -42.077 -5.288 -130.828 1.00 41.49 250 GLU Y CA 1
ATOM 3701 C C . GLU B 1 246 ? -42.825 -4.208 -131.648 1.00 37.15 250 GLU Y C 1
ATOM 3702 O O . GLU B 1 246 ? -43.005 -4.339 -132.873 1.00 55.32 250 GLU Y O 1
ATOM 3708 N N . VAL B 1 247 ? -43.226 -3.127 -130.986 1.00 47.23 251 VAL Y N 1
ATOM 3709 C CA . VAL B 1 247 ? -43.999 -2.062 -131.652 1.00 59.13 251 VAL Y CA 1
ATOM 3710 C C . VAL B 1 247 ? -43.232 -1.497 -132.875 1.00 58.52 251 VAL Y C 1
ATOM 3711 O O . VAL B 1 247 ? -43.839 -1.141 -133.933 1.00 63.01 251 VAL Y O 1
ATOM 3715 N N . ARG B 1 248 ? -41.899 -1.468 -132.742 1.00 55.15 252 ARG Y N 1
ATOM 3716 C CA . ARG B 1 248 ? -40.991 -1.016 -133.809 1.00 57.02 252 ARG Y CA 1
ATOM 3717 C C . ARG B 1 248 ? -40.892 -1.868 -135.086 1.00 59.66 252 ARG Y C 1
ATOM 3718 O O . ARG B 1 248 ? -40.809 -1.291 -136.170 1.00 57.55 252 ARG Y O 1
ATOM 3720 N N . ARG B 1 249 ? -40.806 -3.197 -135.001 1.00 54.37 253 ARG Y N 1
ATOM 3721 C CA . ARG B 1 249 ? -40.974 -4.015 -136.220 1.00 67.68 253 ARG Y CA 1
ATOM 3722 C C . ARG B 1 249 ? -42.409 -4.043 -136.737 1.00 60.50 253 ARG Y C 1
ATOM 3723 O O . ARG B 1 249 ? -42.611 -4.037 -137.948 1.00 62.66 253 ARG Y O 1
ATOM 3731 N N . ARG B 1 250 ? -43.399 -4.094 -135.841 1.00 65.18 254 ARG Y N 1
ATOM 3732 C CA . ARG B 1 250 ? -44.790 -4.105 -136.303 1.00 56.21 254 ARG Y CA 1
ATOM 3733 C C . ARG B 1 250 ? -45.034 -2.997 -137.335 1.00 49.24 254 ARG Y C 1
ATOM 3734 O O . ARG B 1 250 ? -45.553 -3.265 -138.417 1.00 51.42 254 ARG Y O 1
ATOM 3742 N N . GLN B 1 251 ? -44.655 -1.762 -137.017 1.00 44.98 255 GLN Y N 1
ATOM 3743 C CA . GLN B 1 251 ? -44.666 -0.704 -138.048 1.00 64.60 255 GLN Y CA 1
ATOM 3744 C C . GLN B 1 251 ? -43.577 -0.816 -139.181 1.00 49.22 255 GLN Y C 1
ATOM 3745 O O . GLN B 1 251 ? -43.623 -0.049 -140.132 1.00 51.26 255 GLN Y O 1
ATOM 3751 N N . SER B 1 252 ? -42.641 -1.769 -139.111 1.00 51.80 256 SER Y N 1
ATOM 3752 C CA . SER B 1 252 ? -41.642 -2.003 -140.189 1.00 54.15 256 SER Y CA 1
ATOM 3753 C C . SER B 1 252 ? -40.648 -3.096 -139.804 1.00 47.69 256 SER Y C 1
ATOM 3754 O O . SER B 1 252 ? -39.662 -3.348 -140.507 1.00 45.63 256 SER Y O 1
ATOM 3757 N N . ARG C 1 1 ? -61.913 -34.324 -120.841 1.00 175.85 5 ARG A N 1
ATOM 3758 C CA . ARG C 1 1 ? -62.069 -34.083 -119.413 1.00 174.58 5 ARG A CA 1
ATOM 3759 C C . ARG C 1 1 ? -61.882 -32.591 -119.112 1.00 174.90 5 ARG A C 1
ATOM 3760 O O . ARG C 1 1 ? -61.133 -31.927 -119.829 1.00 177.16 5 ARG A O 1
ATOM 3768 N N . SER C 1 2 ? -62.551 -32.037 -118.092 1.00 172.71 6 SER A N 1
ATOM 3769 C CA . SER C 1 2 ? -63.575 -32.713 -117.293 1.00 168.18 6 SER A CA 1
ATOM 3770 C C . SER C 1 2 ? -64.898 -32.173 -117.758 1.00 163.09 6 SER A C 1
ATOM 3771 O O . SER C 1 2 ? -64.960 -31.144 -118.437 1.00 163.60 6 SER A O 1
ATOM 3774 N N . ILE C 1 3 ? -65.960 -32.860 -117.375 1.00 157.79 7 ILE A N 1
ATOM 3775 C CA . ILE C 1 3 ? -67.289 -32.399 -117.695 1.00 154.17 7 ILE A CA 1
ATOM 3776 C C . ILE C 1 3 ? -68.154 -32.403 -116.448 1.00 148.57 7 ILE A C 1
ATOM 3777 O O . ILE C 1 3 ? -68.148 -31.427 -115.695 1.00 144.83 7 ILE A O 1
ATOM 3782 N N . ALA C 1 4 ? -68.874 -33.499 -116.210 1.00 144.34 8 ALA A N 1
ATOM 3783 C CA . ALA C 1 4 ? -69.898 -33.469 -115.176 1.00 143.80 8 ALA A CA 1
ATOM 3784 C C . ALA C 1 4 ? -69.592 -34.029 -113.775 1.00 138.32 8 ALA A C 1
ATOM 3785 O O . ALA C 1 4 ? -70.186 -33.604 -112.789 1.00 134.24 8 ALA A O 1
ATOM 3787 N N . PHE C 1 5 ? -68.654 -34.956 -113.704 1.00 132.13 9 PHE A N 1
ATOM 3788 C CA . PHE C 1 5 ? -68.238 -35.638 -112.475 1.00 130.10 9 PHE A CA 1
ATOM 3789 C C . PHE C 1 5 ? -68.022 -34.802 -111.204 1.00 132.81 9 PHE A C 1
ATOM 3790 O O . PHE C 1 5 ? -68.293 -35.249 -110.085 1.00 129.37 9 PHE A O 1
ATOM 3798 N N . SER C 1 6 ? -67.517 -33.593 -111.385 1.00 132.80 10 SER A N 1
ATOM 3799 C CA . SER C 1 6 ? -67.126 -32.732 -110.277 1.00 124.95 10 SER A CA 1
ATOM 3800 C C . SER C 1 6 ? -68.177 -32.493 -109.164 1.00 120.58 10 SER A C 1
ATOM 3801 O O . SER C 1 6 ? -68.037 -32.980 -108.009 1.00 118.47 10 SER A O 1
ATOM 3804 N N . ARG C 1 7 ? -69.252 -31.798 -109.514 1.00 120.98 11 ARG A N 1
ATOM 3805 C CA . ARG C 1 7 ? -70.314 -31.514 -108.560 1.00 125.32 11 ARG A CA 1
ATOM 3806 C C . ARG C 1 7 ? -70.810 -32.839 -108.055 1.00 125.19 11 ARG A C 1
ATOM 3807 O O . ARG C 1 7 ? -71.188 -32.999 -106.889 1.00 122.13 11 ARG A O 1
ATOM 3815 N N . ALA C 1 8 ? -70.773 -33.801 -108.968 1.00 126.87 12 ALA A N 1
ATOM 3816 C CA . ALA C 1 8 ? -71.260 -35.126 -108.696 1.00 127.43 12 ALA A CA 1
ATOM 3817 C C . ALA C 1 8 ? -70.453 -35.783 -107.589 1.00 125.51 12 ALA A C 1
ATOM 3818 O O . ALA C 1 8 ? -70.999 -36.574 -106.823 1.00 124.75 12 ALA A O 1
ATOM 3820 N N . VAL C 1 9 ? -69.164 -35.476 -107.486 1.00 121.06 13 VAL A N 1
ATOM 3821 C CA . VAL C 1 9 ? -68.433 -35.919 -106.294 1.00 119.00 13 VAL A CA 1
ATOM 3822 C C . VAL C 1 9 ? -68.850 -35.133 -105.049 1.00 121.44 13 VAL A C 1
ATOM 3823 O O . VAL C 1 9 ? -69.116 -35.715 -104.000 1.00 121.58 13 VAL A O 1
ATOM 3827 N N . PHE C 1 10 ? -68.898 -33.808 -105.175 1.00 122.95 14 PHE A N 1
ATOM 3828 C CA . PHE C 1 10 ? -69.258 -32.928 -104.033 1.00 124.27 14 PHE A CA 1
ATOM 3829 C C . PHE C 1 10 ? -70.592 -33.309 -103.328 1.00 121.43 14 PHE A C 1
ATOM 3830 O O . PHE C 1 10 ? -70.733 -33.292 -102.068 1.00 120.99 14 PHE A O 1
ATOM 3838 N N . ALA C 1 11 ? -71.551 -33.699 -104.154 1.00 120.40 15 ALA A N 1
ATOM 3839 C CA . ALA C 1 11 ? -72.850 -34.161 -103.681 1.00 116.35 15 ALA A CA 1
ATOM 3840 C C . ALA C 1 11 ? -72.780 -35.256 -102.605 1.00 120.58 15 ALA A C 1
ATOM 3841 O O . ALA C 1 11 ? -73.639 -35.301 -101.734 1.00 119.09 15 ALA A O 1
ATOM 3843 N N . GLU C 1 12 ? -71.799 -36.157 -102.675 1.00 124.75 16 GLU A N 1
ATOM 3844 C CA . GLU C 1 12 ? -71.702 -37.246 -101.691 1.00 122.93 16 GLU A CA 1
ATOM 3845 C C . GLU C 1 12 ? -71.220 -36.763 -100.322 1.00 121.63 16 GLU A C 1
ATOM 3846 O O . GLU C 1 12 ? -71.666 -37.275 -99.286 1.00 118.06 16 GLU A O 1
ATOM 3852 N N . PHE C 1 13 ? -70.289 -35.809 -100.325 1.00 122.46 17 PHE A N 1
ATOM 3853 C CA . PHE C 1 13 ? -69.835 -35.161 -99.098 1.00 124.29 17 PHE A CA 1
ATOM 3854 C C . PHE C 1 13 ? -71.088 -34.727 -98.406 1.00 120.99 17 PHE A C 1
ATOM 3855 O O . PHE C 1 13 ? -71.427 -35.157 -97.280 1.00 121.03 17 PHE A O 1
ATOM 3863 N N . LEU C 1 14 ? -71.830 -33.954 -99.183 1.00 117.55 18 LEU A N 1
ATOM 3864 C CA . LEU C 1 14 ? -73.081 -33.389 -98.721 1.00 119.64 18 LEU A CA 1
ATOM 3865 C C . LEU C 1 14 ? -74.052 -34.503 -98.241 1.00 119.90 18 LEU A C 1
ATOM 3866 O O . LEU C 1 14 ? -74.593 -34.465 -97.127 1.00 116.54 18 LEU A O 1
ATOM 3871 N N . ALA C 1 15 ? -74.229 -35.508 -99.091 1.00 117.42 19 ALA A N 1
ATOM 3872 C CA . ALA C 1 15 ? -75.152 -36.621 -98.866 1.00 112.12 19 ALA A CA 1
ATOM 3873 C C . ALA C 1 15 ? -74.930 -37.381 -97.562 1.00 118.00 19 ALA A C 1
ATOM 3874 O O . ALA C 1 15 ? -75.865 -37.650 -96.791 1.00 117.66 19 ALA A O 1
ATOM 3876 N N . THR C 1 16 ? -73.685 -37.772 -97.331 1.00 119.11 20 THR A N 1
ATOM 3877 C CA . THR C 1 16 ? -73.381 -38.572 -96.160 1.00 118.80 20 THR A CA 1
ATOM 3878 C C . THR C 1 16 ? -73.522 -37.688 -94.930 1.00 115.19 20 THR A C 1
ATOM 3879 O O . THR C 1 16 ? -74.059 -38.122 -93.893 1.00 113.97 20 THR A O 1
ATOM 3883 N N . LEU C 1 17 ? -73.054 -36.446 -95.072 1.00 116.42 21 LEU A N 1
ATOM 3884 C CA . LEU C 1 17 ? -73.248 -35.418 -94.053 1.00 114.20 21 LEU A CA 1
ATOM 3885 C C . LEU C 1 17 ? -74.727 -35.494 -93.636 1.00 116.77 21 LEU A C 1
ATOM 3886 O O . LEU C 1 17 ? -75.043 -35.609 -92.437 1.00 119.29 21 LEU A O 1
ATOM 3891 N N . LEU C 1 18 ? -75.634 -35.505 -94.621 1.00 116.26 22 LEU A N 1
ATOM 3892 C CA . LEU C 1 18 ? -77.061 -35.695 -94.305 1.00 115.06 22 LEU A CA 1
ATOM 3893 C C . LEU C 1 18 ? -77.389 -36.962 -93.542 1.00 117.09 22 LEU A C 1
ATOM 3894 O O . LEU C 1 18 ? -77.683 -36.920 -92.332 1.00 117.25 22 LEU A O 1
ATOM 3899 N N . PHE C 1 19 ? -77.283 -38.090 -94.252 1.00 117.11 23 PHE A N 1
ATOM 3900 C CA . PHE C 1 19 ? -77.796 -39.361 -93.739 1.00 116.45 23 PHE A CA 1
ATOM 3901 C C . PHE C 1 19 ? -77.349 -39.581 -92.325 1.00 116.07 23 PHE A C 1
ATOM 3902 O O . PHE C 1 19 ? -78.098 -40.074 -91.482 1.00 116.79 23 PHE A O 1
ATOM 3910 N N . VAL C 1 20 ? -76.121 -39.179 -92.057 1.00 117.40 24 VAL A N 1
ATOM 3911 C CA . VAL C 1 20 ? -75.605 -39.312 -90.717 1.00 119.30 24 VAL A CA 1
ATOM 3912 C C . VAL C 1 20 ? -76.208 -38.303 -89.752 1.00 122.19 24 VAL A C 1
ATOM 3913 O O . VAL C 1 20 ? -76.557 -38.679 -88.633 1.00 119.93 24 VAL A O 1
ATOM 3917 N N . PHE C 1 21 ? -76.282 -37.030 -90.146 1.00 122.03 25 PHE A N 1
ATOM 3918 C CA . PHE C 1 21 ? -76.895 -36.025 -89.277 1.00 120.16 25 PHE A CA 1
ATOM 3919 C C . PHE C 1 21 ? -78.237 -36.574 -88.773 1.00 118.34 25 PHE A C 1
ATOM 3920 O O . PHE C 1 21 ? -78.450 -36.746 -87.550 1.00 116.92 25 PHE A O 1
ATOM 3928 N N . PHE C 1 22 ? -79.093 -36.947 -89.731 1.00 116.23 26 PHE A N 1
ATOM 3929 C CA . PHE C 1 22 ? -80.423 -37.470 -89.391 1.00 116.18 26 PHE A CA 1
ATOM 3930 C C . PHE C 1 22 ? -80.229 -38.687 -88.523 1.00 117.60 26 PHE A C 1
ATOM 3931 O O . PHE C 1 22 ? -80.794 -38.823 -87.427 1.00 117.51 26 PHE A O 1
ATOM 3939 N N . GLY C 1 23 ? -79.433 -39.590 -89.085 1.00 115.95 27 GLY A N 1
ATOM 3940 C CA . GLY C 1 23 ? -79.240 -40.914 -88.548 1.00 115.57 27 GLY A CA 1
ATOM 3941 C C . GLY C 1 23 ? -78.935 -40.840 -87.076 1.00 115.86 27 GLY A C 1
ATOM 3942 O O . GLY C 1 23 ? -79.734 -41.275 -86.245 1.00 115.11 27 GLY A O 1
ATOM 3943 N N . LEU C 1 24 ? -77.775 -40.293 -86.748 1.00 116.61 28 LEU A N 1
ATOM 3944 C CA . LEU C 1 24 ? -77.379 -40.217 -85.361 1.00 118.42 28 LEU A CA 1
ATOM 3945 C C . LEU C 1 24 ? -78.443 -39.509 -84.562 1.00 114.54 28 LEU A C 1
ATOM 3946 O O . LEU C 1 24 ? -78.832 -39.975 -83.500 1.00 115.57 28 LEU A O 1
ATOM 3951 N N . GLY C 1 25 ? -78.955 -38.405 -85.090 1.00 112.40 29 GLY A N 1
ATOM 3952 C CA . GLY C 1 25 ? -79.998 -37.715 -84.368 1.00 112.64 29 GLY A CA 1
ATOM 3953 C C . GLY C 1 25 ? -81.175 -38.591 -83.958 1.00 115.57 29 GLY A C 1
ATOM 3954 O O . GLY C 1 25 ? -81.683 -38.448 -82.847 1.00 118.07 29 GLY A O 1
ATOM 3955 N N . SER C 1 26 ? -81.615 -39.495 -84.830 1.00 115.02 30 SER A N 1
ATOM 3956 C CA . SER C 1 26 ? -82.764 -40.347 -84.507 1.00 114.24 30 SER A CA 1
ATOM 3957 C C . SER C 1 26 ? -82.501 -41.481 -83.516 1.00 114.33 30 SER A C 1
ATOM 3958 O O . SER C 1 26 ? -83.450 -42.056 -83.001 1.00 116.12 30 SER A O 1
ATOM 3961 N N . ALA C 1 27 ? -81.239 -41.756 -83.201 1.00 115.93 31 ALA A N 1
ATOM 3962 C CA . ALA C 1 27 ? -80.863 -42.987 -82.496 1.00 123.37 31 ALA A CA 1
ATOM 3963 C C . ALA C 1 27 ? -80.250 -42.749 -81.112 1.00 125.76 31 ALA A C 1
ATOM 3964 O O . ALA C 1 27 ? -79.678 -43.660 -80.505 1.00 123.39 31 ALA A O 1
ATOM 3966 N N . LEU C 1 28 ? -80.354 -41.516 -80.632 1.00 122.81 32 LEU A N 1
ATOM 3967 C CA . LEU C 1 28 ? -79.737 -41.104 -79.375 1.00 122.52 32 LEU A CA 1
ATOM 3968 C C . LEU C 1 28 ? -80.482 -41.620 -78.154 1.00 129.90 32 LEU A C 1
ATOM 3969 O O . LEU C 1 28 ? -81.656 -41.934 -78.239 1.00 133.20 32 LEU A O 1
ATOM 3974 N N . ASN C 1 29 ? -79.799 -41.676 -77.014 1.00 134.62 33 ASN A N 1
ATOM 3975 C CA . ASN C 1 29 ? -80.414 -42.120 -75.768 1.00 140.20 33 ASN A CA 1
ATOM 3976 C C . ASN C 1 29 ? -80.895 -40.885 -75.047 1.00 139.54 33 ASN A C 1
ATOM 3977 O O . ASN C 1 29 ? -80.291 -40.443 -74.069 1.00 144.00 33 ASN A O 1
ATOM 3982 N N . TRP C 1 30 ? -81.987 -40.326 -75.543 1.00 141.43 34 TRP A N 1
ATOM 3983 C CA . TRP C 1 30 ? -82.581 -39.168 -74.911 1.00 147.92 34 TRP A CA 1
ATOM 3984 C C . TRP C 1 30 ? -83.219 -39.691 -73.632 1.00 151.58 34 TRP A C 1
ATOM 3985 O O . TRP C 1 30 ? -84.017 -40.623 -73.686 1.00 149.03 34 TRP A O 1
ATOM 3996 N N . PRO C 1 31 ? -82.887 -39.092 -72.478 1.00 156.77 35 PRO A N 1
ATOM 3997 C CA . PRO C 1 31 ? -83.301 -39.675 -71.198 1.00 157.35 35 PRO A CA 1
ATOM 3998 C C . PRO C 1 31 ? -84.813 -39.816 -71.104 1.00 158.61 35 PRO A C 1
ATOM 3999 O O . PRO C 1 31 ? -85.323 -40.786 -70.542 1.00 152.87 35 PRO A O 1
ATOM 4003 N N . GLN C 1 32 ? -85.513 -38.829 -71.649 1.00 161.03 36 GLN A N 1
ATOM 4004 C CA . GLN C 1 32 ? -86.963 -38.769 -71.571 1.00 158.42 36 GLN A CA 1
ATOM 4005 C C . GLN C 1 32 ? -87.686 -39.836 -72.409 1.00 155.34 36 GLN A C 1
ATOM 4006 O O . GLN C 1 32 ? -88.575 -40.531 -71.911 1.00 154.27 36 GLN A O 1
ATOM 4012 N N . ALA C 1 33 ? -87.309 -39.942 -73.683 1.00 154.96 37 ALA A N 1
ATOM 4013 C CA . ALA C 1 33 ? -87.886 -40.921 -74.609 1.00 147.66 37 ALA A CA 1
ATOM 4014 C C . ALA C 1 33 ? -86.799 -41.587 -75.421 1.00 142.72 37 ALA A C 1
ATOM 4015 O O . ALA C 1 33 ? -86.244 -40.978 -76.338 1.00 140.83 37 ALA A O 1
ATOM 4017 N N . LEU C 1 34 ? -86.514 -42.842 -75.114 1.00 137.68 38 LEU A N 1
ATOM 4018 C CA . LEU C 1 34 ? -85.411 -43.511 -75.761 1.00 132.26 38 LEU A CA 1
ATOM 4019 C C . LEU C 1 34 ? -86.032 -43.999 -77.046 1.00 130.38 38 LEU A C 1
ATOM 4020 O O . LEU C 1 34 ? -86.986 -44.785 -77.003 1.00 125.62 38 LEU A O 1
ATOM 4025 N N . PRO C 1 35 ? -85.487 -43.544 -78.193 1.00 126.93 39 PRO A N 1
ATOM 4026 C CA . PRO C 1 35 ? -86.120 -43.781 -79.482 1.00 120.92 39 PRO A CA 1
ATOM 4027 C C . PRO C 1 35 ? -86.563 -45.210 -79.595 1.00 114.96 39 PRO A C 1
ATOM 4028 O O . PRO C 1 35 ? -85.745 -46.117 -79.420 1.00 118.04 39 PRO A O 1
ATOM 4032 N N . SER C 1 36 ? -87.845 -45.418 -79.884 1.00 110.36 40 SER A N 1
ATOM 4033 C CA . SER C 1 36 ? -88.269 -46.769 -80.119 1.00 108.75 40 SER A CA 1
ATOM 4034 C C . SER C 1 36 ? -87.613 -47.035 -81.422 1.00 107.96 40 SER A C 1
ATOM 4035 O O . SER C 1 36 ? -87.402 -46.156 -82.253 1.00 105.32 40 SER A O 1
ATOM 4038 N N . VAL C 1 37 ? -87.296 -48.285 -81.578 1.00 109.07 41 VAL A N 1
ATOM 4039 C CA . VAL C 1 37 ? -86.535 -48.747 -82.685 1.00 106.86 41 VAL A CA 1
ATOM 4040 C C . VAL C 1 37 ? -87.151 -48.447 -84.048 1.00 105.47 41 VAL A C 1
ATOM 4041 O O . VAL C 1 37 ? -86.428 -48.142 -84.995 1.00 106.49 41 VAL A O 1
ATOM 4045 N N . LEU C 1 38 ? -88.463 -48.572 -84.172 1.00 105.98 42 LEU A N 1
ATOM 4046 C CA . LEU C 1 38 ? -89.105 -48.270 -85.442 1.00 106.49 42 LEU A CA 1
ATOM 4047 C C . LEU C 1 38 ? -89.035 -46.789 -85.806 1.00 104.82 42 LEU A C 1
ATOM 4048 O O . LEU C 1 38 ? -88.855 -46.452 -86.969 1.00 104.00 42 LEU A O 1
ATOM 4053 N N . GLN C 1 39 ? -89.227 -45.907 -84.835 1.00 108.83 43 GLN A N 1
ATOM 4054 C CA . GLN C 1 39 ? -89.051 -44.480 -85.068 1.00 115.16 43 GLN A CA 1
ATOM 4055 C C . GLN C 1 39 ? -87.715 -44.244 -85.759 1.00 108.46 43 GLN A C 1
ATOM 4056 O O . GLN C 1 39 ? -87.626 -43.654 -86.841 1.00 105.14 43 GLN A O 1
ATOM 4062 N N . ILE C 1 40 ? -86.686 -44.792 -85.132 1.00 106.20 44 ILE A N 1
ATOM 4063 C CA . ILE C 1 40 ? -85.324 -44.716 -85.619 1.00 109.01 44 ILE A CA 1
ATOM 4064 C C . ILE C 1 40 ? -85.245 -45.380 -86.978 1.00 107.79 44 ILE A C 1
ATOM 4065 O O . ILE C 1 40 ? -84.534 -44.931 -87.876 1.00 106.23 44 ILE A O 1
ATOM 4070 N N . ALA C 1 41 ? -85.927 -46.511 -87.092 1.00 104.85 45 ALA A N 1
ATOM 4071 C CA . ALA C 1 41 ? -85.868 -47.290 -88.310 1.00 102.29 45 ALA A CA 1
ATOM 4072 C C . ALA C 1 41 ? -86.364 -46.539 -89.523 1.00 96.63 45 ALA A C 1
ATOM 4073 O O . ALA C 1 41 ? -85.636 -46.324 -90.497 1.00 97.79 45 ALA A O 1
ATOM 4075 N N . MET C 1 42 ? -87.595 -46.073 -89.416 1.00 101.40 46 MET A N 1
ATOM 4076 C CA . MET C 1 42 ? -88.228 -45.372 -90.499 1.00 103.92 46 MET A CA 1
ATOM 4077 C C . MET C 1 42 ? -87.372 -44.124 -90.692 1.00 103.20 46 MET A C 1
ATOM 4078 O O . MET C 1 42 ? -87.150 -43.696 -91.822 1.00 101.12 46 MET A O 1
ATOM 4083 N N . ALA C 1 43 ? -86.885 -43.554 -89.587 1.00 104.10 47 ALA A N 1
ATOM 4084 C CA . ALA C 1 43 ? -86.017 -42.376 -89.667 1.00 104.83 47 ALA A CA 1
ATOM 4085 C C . ALA C 1 43 ? -84.856 -42.612 -90.636 1.00 103.82 47 ALA A C 1
ATOM 4086 O O . ALA C 1 43 ? -84.817 -42.001 -91.721 1.00 104.12 47 ALA A O 1
ATOM 4088 N N . PHE C 1 44 ? -83.963 -43.548 -90.308 1.00 100.70 48 PHE A N 1
ATOM 4089 C CA . PHE C 1 44 ? -82.817 -43.753 -91.184 1.00 102.51 48 PHE A CA 1
ATOM 4090 C C . PHE C 1 44 ? -83.260 -44.177 -92.557 1.00 102.16 48 PHE A C 1
ATOM 4091 O O . PHE C 1 44 ? -82.919 -43.541 -93.554 1.00 103.18 48 PHE A O 1
ATOM 4099 N N . GLY C 1 45 ? -84.034 -45.251 -92.606 1.00 102.90 49 GLY A N 1
ATOM 4100 C CA . GLY C 1 45 ? -84.375 -45.840 -93.879 1.00 105.12 49 GLY A CA 1
ATOM 4101 C C . GLY C 1 45 ? -85.119 -44.961 -94.852 1.00 101.67 49 GLY A C 1
ATOM 4102 O O . GLY C 1 45 ? -84.707 -44.824 -96.015 1.00 99.72 49 GLY A O 1
ATOM 4103 N N . LEU C 1 46 ? -86.170 -44.311 -94.374 1.00 99.60 50 LEU A N 1
ATOM 4104 C CA . LEU C 1 46 ? -86.903 -43.398 -95.223 1.00 99.52 50 LEU A CA 1
ATOM 4105 C C . LEU C 1 46 ? -85.894 -42.319 -95.623 1.00 97.05 50 LEU A C 1
ATOM 4106 O O . LEU C 1 46 ? -85.868 -41.870 -96.777 1.00 99.11 50 LEU A O 1
ATOM 4111 N N . GLY C 1 47 ? -85.071 -41.911 -94.653 1.00 97.81 51 GLY A N 1
ATOM 4112 C CA . GLY C 1 47 ? -83.977 -40.990 -94.917 1.00 94.51 51 GLY A CA 1
ATOM 4113 C C . GLY C 1 47 ? -83.157 -41.367 -96.134 1.00 92.28 51 GLY A C 1
ATOM 4114 O O . GLY C 1 47 ? -83.002 -40.582 -97.077 1.00 93.70 51 GLY A O 1
ATOM 4115 N N . ILE C 1 48 ? -82.627 -42.581 -96.123 1.00 96.94 52 ILE A N 1
ATOM 4116 C CA . ILE C 1 48 ? -81.810 -43.040 -97.238 1.00 101.89 52 ILE A CA 1
ATOM 4117 C C . ILE C 1 48 ? -82.584 -43.042 -98.530 1.00 98.68 52 ILE A C 1
ATOM 4118 O O . ILE C 1 48 ? -82.094 -42.550 -99.533 1.00 97.70 52 ILE A O 1
ATOM 4123 N N . GLY C 1 49 ? -83.779 -43.623 -98.509 1.00 93.09 53 GLY A N 1
ATOM 4124 C CA . GLY C 1 49 ? -84.573 -43.730 -99.720 1.00 92.64 53 GLY A CA 1
ATOM 4125 C C . GLY C 1 49 ? -84.691 -42.357 -100.348 1.00 95.80 53 GLY A C 1
ATOM 4126 O O . GLY C 1 49 ? -84.543 -42.160 -101.571 1.00 95.78 53 GLY A O 1
ATOM 4127 N N . THR C 1 50 ? -84.924 -41.391 -99.469 1.00 99.13 54 THR A N 1
ATOM 4128 C CA . THR C 1 50 ? -84.972 -39.994 -99.853 1.00 100.30 54 THR A CA 1
ATOM 4129 C C . THR C 1 50 ? -83.648 -39.591 -100.487 1.00 99.82 54 THR A C 1
ATOM 4130 O O . THR C 1 50 ? -83.629 -39.095 -101.615 1.00 104.46 54 THR A O 1
ATOM 4134 N N . LEU C 1 51 ? -82.541 -39.883 -99.809 1.00 101.17 55 LEU A N 1
ATOM 4135 C CA . LEU C 1 51 ? -81.237 -39.477 -100.326 1.00 106.76 55 LEU A CA 1
ATOM 4136 C C . LEU C 1 51 ? -80.942 -40.140 -101.678 1.00 102.40 55 LEU A C 1
ATOM 4137 O O . LEU C 1 51 ? -80.307 -39.539 -102.535 1.00 102.15 55 LEU A O 1
ATOM 4142 N N . VAL C 1 52 ? -81.373 -41.386 -101.850 1.00 99.93 56 VAL A N 1
ATOM 4143 C CA . VAL C 1 52 ? -81.158 -42.127 -103.093 1.00 104.46 56 VAL A CA 1
ATOM 4144 C C . VAL C 1 52 ? -81.952 -41.690 -104.303 1.00 103.72 56 VAL A C 1
ATOM 4145 O O . VAL C 1 52 ? -81.385 -41.521 -105.380 1.00 104.28 56 VAL A O 1
ATOM 4149 N N . GLN C 1 53 ? -83.252 -41.490 -104.144 1.00 104.78 57 GLN A N 1
ATOM 4150 C CA . GLN C 1 53 ? -84.021 -41.004 -105.275 1.00 108.40 57 GLN A CA 1
ATOM 4151 C C . GLN C 1 53 ? -83.553 -39.593 -105.527 1.00 108.82 57 GLN A C 1
ATOM 4152 O O . GLN C 1 53 ? -83.499 -39.134 -106.666 1.00 110.50 57 GLN A O 1
ATOM 4158 N N . ALA C 1 54 ? -83.222 -38.901 -104.446 1.00 110.64 58 ALA A N 1
ATOM 4159 C CA . ALA C 1 54 ? -82.786 -37.523 -104.553 1.00 116.05 58 ALA A CA 1
ATOM 4160 C C . ALA C 1 54 ? -81.454 -37.393 -105.291 1.00 112.13 58 ALA A C 1
ATOM 4161 O O . ALA C 1 54 ? -81.344 -36.623 -106.246 1.00 110.00 58 ALA A O 1
ATOM 4163 N N . LEU C 1 55 ? -80.457 -38.168 -104.872 1.00 111.34 59 LEU A N 1
ATOM 4164 C CA . LEU C 1 55 ? -79.102 -37.996 -105.381 1.00 115.46 59 LEU A CA 1
ATOM 4165 C C . LEU C 1 55 ? -78.722 -39.198 -106.232 1.00 114.38 59 LEU A C 1
ATOM 4166 O O . LEU C 1 55 ? -77.544 -39.512 -106.404 1.00 113.94 59 LEU A O 1
ATOM 4171 N N . GLY C 1 56 ? -79.739 -39.872 -106.750 1.00 113.08 60 GLY A N 1
ATOM 4172 C CA . GLY C 1 56 ? -79.548 -41.000 -107.635 1.00 110.80 60 GLY A CA 1
ATOM 4173 C C . GLY C 1 56 ? -79.001 -40.641 -108.998 1.00 113.96 60 GLY A C 1
ATOM 4174 O O . GLY C 1 56 ? -78.137 -41.330 -109.535 1.00 113.26 60 GLY A O 1
ATOM 4175 N N . HIS C 1 57 ? -79.518 -39.561 -109.572 1.00 116.59 61 HIS A N 1
ATOM 4176 C CA . HIS C 1 57 ? -79.141 -39.200 -110.935 1.00 116.86 61 HIS A CA 1
ATOM 4177 C C . HIS C 1 57 ? -77.730 -38.631 -111.085 1.00 110.14 61 HIS A C 1
ATOM 4178 O O . HIS C 1 57 ? -77.240 -38.527 -112.197 1.00 100.16 61 HIS A O 1
ATOM 4185 N N . ILE C 1 58 ? -77.037 -38.336 -109.995 1.00 114.09 62 ILE A N 1
ATOM 4186 C CA . ILE C 1 58 ? -75.732 -37.693 -110.128 1.00 116.89 62 ILE A CA 1
ATOM 4187 C C . ILE C 1 58 ? -74.589 -38.593 -109.699 1.00 113.58 62 ILE A C 1
ATOM 4188 O O . ILE C 1 58 ? -73.581 -38.708 -110.399 1.00 111.53 62 ILE A O 1
ATOM 4193 N N . SER C 1 59 ? -74.755 -39.237 -108.554 1.00 111.44 63 SER A N 1
ATOM 4194 C CA . SER C 1 59 ? -73.661 -39.942 -107.908 1.00 108.93 63 SER A CA 1
ATOM 4195 C C . SER C 1 59 ? -73.881 -41.441 -107.918 1.00 110.57 63 SER A C 1
ATOM 4196 O O . SER C 1 59 ? -72.938 -42.224 -108.033 1.00 108.87 63 SER A O 1
ATOM 4199 N N . GLY C 1 60 ? -75.147 -41.826 -107.820 1.00 111.05 64 GLY A N 1
ATOM 4200 C CA . GLY C 1 60 ? -75.520 -43.180 -107.479 1.00 111.54 64 GLY A CA 1
ATOM 4201 C C . GLY C 1 60 ? -75.754 -43.239 -105.985 1.00 114.94 64 GLY A C 1
ATOM 4202 O O . GLY C 1 60 ? -76.329 -44.214 -105.501 1.00 115.72 64 GLY A O 1
ATOM 4203 N N . ALA C 1 61 ? -75.322 -42.194 -105.271 1.00 114.43 65 ALA A N 1
ATOM 4204 C CA . ALA C 1 61 ? -75.659 -42.002 -103.863 1.00 109.20 65 ALA A CA 1
ATOM 4205 C C . ALA C 1 61 ? -75.420 -43.297 -103.145 1.00 118.11 65 ALA A C 1
ATOM 4206 O O . ALA C 1 61 ? -76.352 -43.972 -102.714 1.00 119.52 65 ALA A O 1
ATOM 4208 N N . HIS C 1 62 ? -74.154 -43.667 -103.078 1.00 121.93 66 HIS A N 1
ATOM 4209 C CA . HIS C 1 62 ? -73.758 -44.858 -102.376 1.00 117.27 66 HIS A CA 1
ATOM 4210 C C . HIS C 1 62 ? -74.101 -44.601 -100.913 1.00 117.94 66 HIS A C 1
ATOM 4211 O O . HIS C 1 62 ? -74.608 -45.493 -100.233 1.00 117.37 66 HIS A O 1
ATOM 4218 N N . ILE C 1 63 ? -73.871 -43.362 -100.460 1.00 115.49 67 ILE A N 1
ATOM 4219 C CA . ILE C 1 63 ? -74.137 -42.958 -99.076 1.00 116.07 67 ILE A CA 1
ATOM 4220 C C . ILE C 1 63 ? -73.633 -44.037 -98.179 1.00 119.64 67 ILE A C 1
ATOM 4221 O O . ILE C 1 63 ? -74.241 -44.381 -97.176 1.00 118.52 67 ILE A O 1
ATOM 4226 N N . ASN C 1 64 ? -72.531 -44.618 -98.596 1.00 118.63 68 ASN A N 1
ATOM 4227 C CA . ASN C 1 64 ? -71.936 -45.670 -97.847 1.00 119.39 68 ASN A CA 1
ATOM 4228 C C . ASN C 1 64 ? -70.639 -46.003 -98.521 1.00 120.51 68 ASN A C 1
ATOM 4229 O O . ASN C 1 64 ? -70.608 -46.207 -99.735 1.00 118.55 68 ASN A O 1
ATOM 4234 N N . PRO C 1 65 ? -69.567 -46.082 -97.742 1.00 123.65 69 PRO A N 1
ATOM 4235 C CA . PRO C 1 65 ? -68.297 -46.545 -98.292 1.00 129.97 69 PRO A CA 1
ATOM 4236 C C . PRO C 1 65 ? -68.428 -48.019 -98.695 1.00 127.90 69 PRO A C 1
ATOM 4237 O O . PRO C 1 65 ? -67.893 -48.423 -99.734 1.00 127.67 69 PRO A O 1
ATOM 4241 N N . ALA C 1 66 ? -69.129 -48.810 -97.882 1.00 120.95 70 ALA A N 1
ATOM 4242 C CA . ALA C 1 66 ? -69.420 -50.204 -98.225 1.00 122.30 70 ALA A CA 1
ATOM 4243 C C . ALA C 1 66 ? -70.120 -50.336 -99.571 1.00 119.13 70 ALA A C 1
ATOM 4244 O O . ALA C 1 66 ? -69.639 -51.030 -100.464 1.00 120.63 70 ALA A O 1
ATOM 4246 N N . VAL C 1 67 ? -71.198 -49.580 -99.738 1.00 116.44 71 VAL A N 1
ATOM 4247 C CA . VAL C 1 67 ? -71.999 -49.623 -100.956 1.00 119.86 71 VAL A CA 1
ATOM 4248 C C . VAL C 1 67 ? -71.111 -49.281 -102.145 1.00 123.21 71 VAL A C 1
ATOM 4249 O O . VAL C 1 67 ? -71.272 -49.833 -103.234 1.00 123.22 71 VAL A O 1
ATOM 4253 N N . THR C 1 68 ? -70.161 -48.374 -101.935 1.00 122.85 72 THR A N 1
ATOM 4254 C CA . THR C 1 68 ? -69.237 -48.009 -103.008 1.00 120.12 72 THR A CA 1
ATOM 4255 C C . THR C 1 68 ? -68.251 -49.131 -103.328 1.00 118.33 72 THR A C 1
ATOM 4256 O O . THR C 1 68 ? -68.082 -49.489 -104.492 1.00 119.75 72 THR A O 1
ATOM 4260 N N . VAL C 1 69 ? -67.584 -49.671 -102.308 1.00 119.49 73 VAL A N 1
ATOM 4261 C CA . VAL C 1 69 ? -66.711 -50.822 -102.520 1.00 118.64 73 VAL A CA 1
ATOM 4262 C C . VAL C 1 69 ? -67.486 -51.966 -103.184 1.00 123.83 73 VAL A C 1
ATOM 4263 O O . VAL C 1 69 ? -66.912 -52.769 -103.908 1.00 126.26 73 VAL A O 1
ATOM 4267 N N . ALA C 1 70 ? -68.778 -52.080 -102.902 1.00 124.53 74 ALA A N 1
ATOM 4268 C CA . ALA C 1 70 ? -69.603 -53.041 -103.635 1.00 122.04 74 ALA A CA 1
ATOM 4269 C C . ALA C 1 70 ? -69.695 -52.619 -105.085 1.00 121.55 74 ALA A C 1
ATOM 4270 O O . ALA C 1 70 ? -69.494 -53.425 -105.993 1.00 124.15 74 ALA A O 1
ATOM 4272 N N . CYS C 1 71 ? -70.033 -51.353 -105.292 1.00 122.82 75 CYS A N 1
ATOM 4273 C CA . CYS C 1 71 ? -70.144 -50.810 -106.631 1.00 121.04 75 CYS A CA 1
ATOM 4274 C C . CYS C 1 71 ? -68.786 -50.962 -107.312 1.00 124.32 75 CYS A C 1
ATOM 4275 O O . CYS C 1 71 ? -68.689 -51.050 -108.532 1.00 132.03 75 CYS A O 1
ATOM 4278 N N . LEU C 1 72 ? -67.745 -51.051 -106.492 1.00 126.29 76 LEU A N 1
ATOM 4279 C CA . LEU C 1 72 ? -66.378 -51.190 -106.951 1.00 136.17 76 LEU A CA 1
ATOM 4280 C C . LEU C 1 72 ? -66.055 -52.618 -107.402 1.00 139.69 76 LEU A C 1
ATOM 4281 O O . LEU C 1 72 ? -65.715 -52.863 -108.561 1.00 137.95 76 LEU A O 1
ATOM 4286 N N . VAL C 1 73 ? -66.176 -53.560 -106.476 1.00 136.24 77 VAL A N 1
ATOM 4287 C CA . VAL C 1 73 ? -65.891 -54.964 -106.751 1.00 136.70 77 VAL A CA 1
ATOM 4288 C C . VAL C 1 73 ? -66.829 -55.537 -107.817 1.00 139.58 77 VAL A C 1
ATOM 4289 O O . VAL C 1 73 ? -66.495 -56.516 -108.486 1.00 137.62 77 VAL A O 1
ATOM 4293 N N . GLY C 1 74 ? -67.994 -54.918 -107.984 1.00 137.81 78 GLY A N 1
ATOM 4294 C CA . GLY C 1 74 ? -68.929 -55.324 -109.020 1.00 136.88 78 GLY A CA 1
ATOM 4295 C C . GLY C 1 74 ? -68.541 -54.763 -110.369 1.00 133.29 78 GLY A C 1
ATOM 4296 O O . GLY C 1 74 ? -69.241 -54.958 -111.363 1.00 128.84 78 GLY A O 1
ATOM 4297 N N . CYS C 1 75 ? -67.413 -54.060 -110.390 1.00 137.61 79 CYS A N 1
ATOM 4298 C CA . CYS C 1 75 ? -66.939 -53.376 -111.580 1.00 136.35 79 CYS A CA 1
ATOM 4299 C C . CYS C 1 75 ? -68.001 -52.405 -112.060 1.00 128.92 79 CYS A C 1
ATOM 4300 O O . CYS C 1 75 ? -68.083 -52.085 -113.242 1.00 118.64 79 CYS A O 1
ATOM 4303 N N . HIS C 1 76 ? -68.808 -51.940 -111.113 1.00 137.14 80 HIS A N 1
ATOM 4304 C CA . HIS C 1 76 ? -69.813 -50.917 -111.367 1.00 145.39 80 HIS A CA 1
ATOM 4305 C C . HIS C 1 76 ? -69.305 -49.468 -111.270 1.00 136.40 80 HIS A C 1
ATOM 4306 O O . HIS C 1 76 ? -70.060 -48.535 -111.549 1.00 120.13 80 HIS A O 1
ATOM 4313 N N . VAL C 1 77 ? -68.043 -49.271 -110.890 1.00 135.49 81 VAL A N 1
ATOM 4314 C CA . VAL C 1 77 ? -67.502 -47.918 -110.757 1.00 137.86 81 VAL A CA 1
ATOM 4315 C C . VAL C 1 77 ? -66.026 -47.860 -111.132 1.00 143.69 81 VAL A C 1
ATOM 4316 O O . VAL C 1 77 ? -65.356 -48.889 -111.212 1.00 140.88 81 VAL A O 1
ATOM 4320 N N . SER C 1 78 ? -65.519 -46.651 -111.357 1.00 150.17 82 SER A N 1
ATOM 4321 C CA . SER C 1 78 ? -64.100 -46.488 -111.629 1.00 153.72 82 SER A CA 1
ATOM 4322 C C . SER C 1 78 ? -63.404 -46.512 -110.266 1.00 151.92 82 SER A C 1
ATOM 4323 O O . SER C 1 78 ? -64.068 -46.717 -109.250 1.00 149.70 82 SER A O 1
ATOM 4326 N N . VAL C 1 79 ? -62.092 -46.302 -110.221 1.00 153.33 83 VAL A N 1
ATOM 4327 C CA . VAL C 1 79 ? -61.369 -46.462 -108.956 1.00 160.16 83 VAL A CA 1
ATOM 4328 C C . VAL C 1 79 ? -61.205 -45.129 -108.244 1.00 158.18 83 VAL A C 1
ATOM 4329 O O . VAL C 1 79 ? -61.047 -45.069 -107.025 1.00 157.71 83 VAL A O 1
ATOM 4333 N N . LEU C 1 80 ? -61.239 -44.060 -109.026 1.00 153.17 84 LEU A N 1
ATOM 4334 C CA . LEU C 1 80 ? -60.941 -42.734 -108.518 1.00 157.61 84 LEU A CA 1
ATOM 4335 C C . LEU C 1 80 ? -62.137 -42.018 -107.898 1.00 154.20 84 LEU A C 1
ATOM 4336 O O . LEU C 1 80 ? -62.074 -41.541 -106.762 1.00 148.28 84 LEU A O 1
ATOM 4341 N N . ARG C 1 81 ? -63.217 -41.946 -108.670 1.00 151.40 85 ARG A N 1
ATOM 4342 C CA . ARG C 1 81 ? -64.478 -41.367 -108.224 1.00 146.50 85 ARG A CA 1
ATOM 4343 C C . ARG C 1 81 ? -64.864 -41.957 -106.877 1.00 140.78 85 ARG A C 1
ATOM 4344 O O . ARG C 1 81 ? -65.506 -41.302 -106.060 1.00 136.57 85 ARG A O 1
ATOM 4352 N N . ALA C 1 82 ? -64.465 -43.206 -106.666 1.00 142.00 86 ALA A N 1
ATOM 4353 C CA . ALA C 1 82 ? -64.648 -43.894 -105.395 1.00 141.30 86 ALA A CA 1
ATOM 4354 C C . ALA C 1 82 ? -63.854 -43.279 -104.247 1.00 139.63 86 ALA A C 1
ATOM 4355 O O . ALA C 1 82 ? -64.436 -42.844 -103.259 1.00 137.50 86 ALA A O 1
ATOM 4357 N N . ALA C 1 83 ? -62.525 -43.287 -104.368 1.00 142.11 87 ALA A N 1
ATOM 4358 C CA . ALA C 1 83 ? -61.649 -42.740 -103.335 1.00 140.16 87 ALA A CA 1
ATOM 4359 C C . ALA C 1 83 ? -62.135 -41.345 -103.005 1.00 132.56 87 ALA A C 1
ATOM 4360 O O . ALA C 1 83 ? -62.162 -40.913 -101.849 1.00 129.96 87 ALA A O 1
ATOM 4362 N N . PHE C 1 84 ? -62.523 -40.657 -104.068 1.00 133.75 88 PHE A N 1
ATOM 4363 C CA . PHE C 1 84 ? -63.089 -39.325 -103.987 1.00 132.40 88 PHE A CA 1
ATOM 4364 C C . PHE C 1 84 ? -64.405 -39.271 -103.200 1.00 131.48 88 PHE A C 1
ATOM 4365 O O . PHE C 1 84 ? -64.543 -38.460 -102.284 1.00 126.67 88 PHE A O 1
ATOM 4373 N N . TYR C 1 85 ? -65.370 -40.118 -103.562 1.00 130.06 89 TYR A N 1
ATOM 4374 C CA . TYR C 1 85 ? -66.615 -40.221 -102.802 1.00 122.83 89 TYR A CA 1
ATOM 4375 C C . TYR C 1 85 ? -66.381 -40.530 -101.353 1.00 125.06 89 TYR A C 1
ATOM 4376 O O . TYR C 1 85 ? -66.796 -39.791 -100.484 1.00 120.30 89 TYR A O 1
ATOM 4385 N N . VAL C 1 86 ? -65.744 -41.672 -101.124 1.00 126.71 90 VAL A N 1
ATOM 4386 C CA . VAL C 1 86 ? -65.463 -42.166 -99.790 1.00 121.91 90 VAL A CA 1
ATOM 4387 C C . VAL C 1 86 ? -64.786 -41.118 -98.954 1.00 123.60 90 VAL A C 1
ATOM 4388 O O . VAL C 1 86 ? -65.190 -40.896 -97.816 1.00 124.97 90 VAL A O 1
ATOM 4392 N N . ALA C 1 87 ? -63.713 -40.530 -99.473 1.00 124.40 91 ALA A N 1
ATOM 4393 C CA . ALA C 1 87 ? -63.118 -39.419 -98.764 1.00 126.47 91 ALA A CA 1
ATOM 4394 C C . ALA C 1 87 ? -64.256 -38.461 -98.469 1.00 123.88 91 ALA A C 1
ATOM 4395 O O . ALA C 1 87 ? -64.610 -38.256 -97.324 1.00 124.31 91 ALA A O 1
ATOM 4397 N N . ALA C 1 88 ? -64.932 -38.012 -99.515 1.00 119.45 92 ALA A N 1
ATOM 4398 C CA . ALA C 1 88 ? -66.039 -37.087 -99.349 1.00 119.74 92 ALA A CA 1
ATOM 4399 C C . ALA C 1 88 ? -67.075 -37.616 -98.328 1.00 122.11 92 ALA A C 1
ATOM 4400 O O . ALA C 1 88 ? -67.652 -36.835 -97.587 1.00 123.81 92 ALA A O 1
ATOM 4402 N N . GLN C 1 89 ? -67.293 -38.929 -98.269 1.00 122.30 93 GLN A N 1
ATOM 4403 C CA . GLN C 1 89 ? -68.284 -39.515 -97.358 1.00 125.84 93 GLN A CA 1
ATOM 4404 C C . GLN C 1 89 ? -67.849 -39.365 -95.904 1.00 124.55 93 GLN A C 1
ATOM 4405 O O . GLN C 1 89 ? -68.605 -38.915 -95.050 1.00 125.67 93 GLN A O 1
ATOM 4411 N N . LEU C 1 90 ? -66.622 -39.803 -95.654 1.00 121.44 94 LEU A N 1
ATOM 4412 C CA . LEU C 1 90 ? -65.956 -39.741 -94.359 1.00 124.08 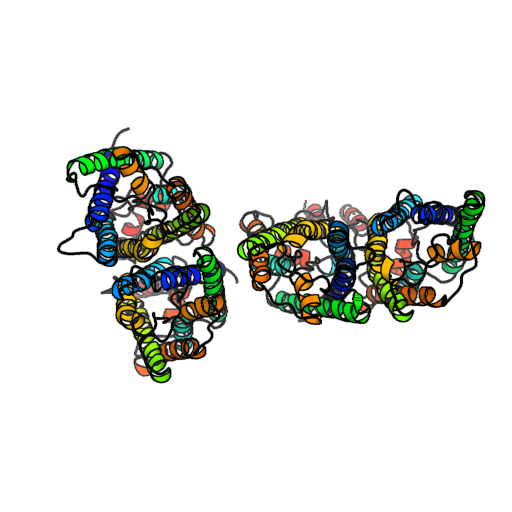94 LEU A CA 1
ATOM 4413 C C . LEU C 1 90 ? -65.893 -38.303 -93.865 1.00 131.65 94 LEU A C 1
ATOM 4414 O O . LEU C 1 90 ? -66.336 -37.945 -92.763 1.00 131.08 94 LEU A O 1
ATOM 4419 N N . LEU C 1 91 ? -65.331 -37.490 -94.745 1.00 127.77 95 LEU A N 1
ATOM 4420 C CA . LEU C 1 91 ? -65.035 -36.109 -94.486 1.00 121.67 95 LEU A CA 1
ATOM 4421 C C . LEU C 1 91 ? -66.361 -35.364 -94.309 1.00 126.17 95 LEU A C 1
ATOM 4422 O O . LEU C 1 91 ? -66.524 -34.532 -93.408 1.00 129.28 95 LEU A O 1
ATOM 4427 N N . GLY C 1 92 ? -67.317 -35.707 -95.165 1.00 122.15 96 GLY A N 1
ATOM 4428 C CA . GLY C 1 92 ? -68.681 -35.227 -95.059 1.00 117.58 96 GLY A CA 1
ATOM 4429 C C . GLY C 1 92 ? -69.306 -35.615 -93.748 1.00 120.78 96 GLY A C 1
ATOM 4430 O O . GLY C 1 92 ? -69.912 -34.802 -93.058 1.00 128.48 96 GLY A O 1
ATOM 4431 N N . ALA C 1 93 ? -69.118 -36.878 -93.400 1.00 118.97 97 ALA A N 1
ATOM 4432 C CA . ALA C 1 93 ? -69.666 -37.444 -92.184 1.00 124.95 97 ALA A CA 1
ATOM 4433 C C . ALA C 1 93 ? -69.229 -36.608 -90.998 1.00 134.72 97 ALA A C 1
ATOM 4434 O O . ALA C 1 93 ? -70.057 -36.107 -90.236 1.00 138.16 97 ALA A O 1
ATOM 4436 N N . VAL C 1 94 ? -67.922 -36.458 -90.844 1.00 134.08 98 VAL A N 1
ATOM 4437 C CA . VAL C 1 94 ? -67.392 -35.677 -89.733 1.00 136.01 98 VAL A CA 1
ATOM 4438 C C . VAL C 1 94 ? -67.707 -34.176 -89.818 1.00 137.36 98 VAL A C 1
ATOM 4439 O O . VAL C 1 94 ? -67.871 -33.530 -88.782 1.00 136.44 98 VAL A O 1
ATOM 4443 N N . ALA C 1 95 ? -67.805 -33.620 -91.029 1.00 134.22 99 ALA A N 1
ATOM 4444 C CA . ALA C 1 95 ? -68.273 -32.236 -91.180 1.00 130.76 99 ALA A CA 1
ATOM 4445 C C . ALA C 1 95 ? -69.614 -32.133 -90.482 1.00 142.13 99 ALA A C 1
ATOM 4446 O O . ALA C 1 95 ? -69.855 -31.264 -89.622 1.00 145.51 99 ALA A O 1
ATOM 4448 N N . GLY C 1 96 ? -70.476 -33.067 -90.858 1.00 136.78 100 GLY A N 1
ATOM 4449 C CA . GLY C 1 96 ? -71.777 -33.204 -90.251 1.00 132.53 100 GLY A CA 1
ATOM 4450 C C . GLY C 1 96 ? -71.654 -33.397 -88.759 1.00 139.55 100 GLY A C 1
ATOM 4451 O O . GLY C 1 96 ? -72.379 -32.774 -88.008 1.00 139.60 100 GLY A O 1
ATOM 4452 N N . ALA C 1 97 ? -70.751 -34.272 -88.330 1.00 141.02 101 ALA A N 1
ATOM 4453 C CA . ALA C 1 97 ? -70.578 -34.542 -86.907 1.00 139.23 101 ALA A CA 1
ATOM 4454 C C . ALA C 1 97 ? -70.146 -33.319 -86.110 1.00 144.73 101 ALA A C 1
ATOM 4455 O O . ALA C 1 97 ? -70.497 -33.186 -84.936 1.00 144.15 101 ALA A O 1
ATOM 4457 N N . ALA C 1 98 ? -69.398 -32.420 -86.739 1.00 146.03 102 ALA A N 1
ATOM 4458 C CA . ALA C 1 98 ? -69.112 -31.144 -86.104 1.00 142.92 102 ALA A CA 1
ATOM 4459 C C . ALA C 1 98 ? -70.392 -30.326 -86.025 1.00 142.68 102 ALA A C 1
ATOM 4460 O O . ALA C 1 98 ? -70.781 -29.862 -84.952 1.00 142.07 102 ALA A O 1
ATOM 4462 N N . LEU C 1 99 ? -71.047 -30.158 -87.167 1.00 139.89 103 LEU A N 1
ATOM 4463 C CA . LEU C 1 99 ? -72.327 -29.460 -87.202 1.00 139.58 103 LEU A CA 1
ATOM 4464 C C . LEU C 1 99 ? -73.350 -30.039 -86.178 1.00 140.46 103 LEU A C 1
ATOM 4465 O O . LEU C 1 99 ? -74.067 -29.289 -85.508 1.00 144.30 103 LEU A O 1
ATOM 4470 N N . LEU C 1 100 ? -73.369 -31.364 -86.022 1.00 140.05 104 LEU A N 1
ATOM 4471 C CA . LEU C 1 100 ? -74.285 -32.069 -85.108 1.00 142.87 104 LEU A CA 1
ATOM 4472 C C . LEU C 1 100 ? -73.868 -31.882 -83.653 1.00 143.36 104 LEU A C 1
ATOM 4473 O O . LEU C 1 100 ? -74.703 -31.642 -82.779 1.00 142.89 104 LEU A O 1
ATOM 4478 N N . HIS C 1 101 ? -72.570 -32.010 -83.404 1.00 144.85 105 HIS A N 1
ATOM 4479 C CA . HIS C 1 101 ? -72.005 -31.757 -82.084 1.00 146.71 105 HIS A CA 1
ATOM 4480 C C . HIS C 1 101 ? -72.311 -30.317 -81.685 1.00 147.86 105 HIS A C 1
ATOM 4481 O O . HIS C 1 101 ? -72.475 -30.009 -80.506 1.00 150.38 105 HIS A O 1
ATOM 4488 N N . GLU C 1 102 ? -72.358 -29.435 -82.680 1.00 149.00 106 GLU A N 1
ATOM 4489 C CA . GLU C 1 102 ? -72.726 -28.030 -82.468 1.00 153.55 106 GLU A CA 1
ATOM 4490 C C . GLU C 1 102 ? -74.189 -27.788 -82.310 1.00 154.37 106 GLU A C 1
ATOM 4491 O O . GLU C 1 102 ? -74.617 -26.893 -81.579 1.00 152.85 106 GLU A O 1
ATOM 4497 N N . ILE C 1 103 ? -74.967 -28.585 -83.006 1.00 153.05 107 ILE A N 1
ATOM 4498 C CA . ILE C 1 103 ? -76.388 -28.428 -82.921 1.00 150.08 107 ILE A CA 1
ATOM 4499 C C . ILE C 1 103 ? -76.909 -28.888 -81.562 1.00 146.06 107 ILE A C 1
ATOM 4500 O O . ILE C 1 103 ? -77.981 -28.465 -81.133 1.00 145.50 107 ILE A O 1
ATOM 4505 N N . THR C 1 104 ? -76.137 -29.733 -80.881 1.00 147.67 108 THR A N 1
ATOM 4506 C CA . THR C 1 104 ? -76.596 -30.351 -79.640 1.00 149.25 108 THR A CA 1
ATOM 4507 C C . THR C 1 104 ? -75.970 -29.761 -78.354 1.00 152.79 108 THR A C 1
ATOM 4508 O O . THR C 1 104 ? -74.755 -29.576 -78.294 1.00 153.84 108 THR A O 1
ATOM 4512 N N . PRO C 1 105 ? -76.796 -29.468 -77.323 1.00 153.97 109 PRO A N 1
ATOM 4513 C CA . PRO C 1 105 ? -76.309 -29.019 -76.006 1.00 154.11 109 PRO A CA 1
ATOM 4514 C C . PRO C 1 105 ? -75.600 -30.144 -75.257 1.00 158.10 109 PRO A C 1
ATOM 4515 O O . PRO C 1 105 ? -75.727 -31.298 -75.657 1.00 159.47 109 PRO A O 1
ATOM 4519 N N . ALA C 1 106 ? -74.881 -29.819 -74.188 1.00 161.09 110 ALA A N 1
ATOM 4520 C CA . ALA C 1 106 ? -74.034 -30.797 -73.504 1.00 169.29 110 ALA A CA 1
ATOM 4521 C C . ALA C 1 106 ? -74.809 -31.955 -72.857 1.00 173.64 110 ALA A C 1
ATOM 4522 O O . ALA C 1 106 ? -74.301 -33.073 -72.791 1.00 169.22 110 ALA A O 1
ATOM 4524 N N . ASP C 1 107 ? -76.017 -31.695 -72.364 1.00 172.35 111 ASP A N 1
ATOM 4525 C CA . ASP C 1 107 ? -76.709 -32.670 -71.516 1.00 168.95 111 ASP A CA 1
ATOM 4526 C C . ASP C 1 107 ? -77.223 -33.955 -72.183 1.00 159.79 111 ASP A C 1
ATOM 4527 O O . ASP C 1 107 ? -77.241 -35.000 -71.530 1.00 157.24 111 ASP A O 1
ATOM 4532 N N . ILE C 1 108 ? -77.655 -33.896 -73.443 1.00 161.24 112 ILE A N 1
ATOM 4533 C CA . ILE C 1 108 ? -78.208 -35.085 -74.110 1.00 160.75 112 ILE A CA 1
ATOM 4534 C C . ILE C 1 108 ? -77.377 -35.598 -75.291 1.00 161.00 112 ILE A C 1
ATOM 4535 O O . ILE C 1 108 ? -77.783 -36.547 -75.962 1.00 157.26 112 ILE A O 1
ATOM 4540 N N . ARG C 1 109 ? -76.215 -34.998 -75.540 1.00 161.54 113 ARG A N 1
ATOM 4541 C CA . ARG C 1 109 ? -75.311 -35.511 -76.573 1.00 157.90 113 ARG A CA 1
ATOM 4542 C C . ARG C 1 109 ? -74.423 -36.602 -75.975 1.00 156.81 113 ARG A C 1
ATOM 4543 O O . ARG C 1 109 ? -73.253 -36.738 -76.327 1.00 150.72 113 ARG A O 1
ATOM 4551 N N . GLY C 1 110 ? -75.015 -37.392 -75.081 1.00 153.72 114 GLY A N 1
ATOM 4552 C CA . GLY C 1 110 ? -74.297 -38.414 -74.345 1.00 150.37 114 GLY A CA 1
ATOM 4553 C C . GLY C 1 110 ? -73.831 -39.565 -75.210 1.00 151.67 114 GLY A C 1
ATOM 4554 O O . GLY C 1 110 ? -72.660 -39.623 -75.588 1.00 151.06 114 GLY A O 1
ATOM 4555 N N . ASP C 1 111 ? -74.732 -40.493 -75.518 1.00 149.80 115 ASP A N 1
ATOM 4556 C CA . ASP C 1 111 ? -74.381 -41.596 -76.404 1.00 150.87 115 ASP A CA 1
ATOM 4557 C C . ASP C 1 111 ? -73.994 -41.058 -77.778 1.00 145.52 115 ASP A C 1
ATOM 4558 O O . ASP C 1 111 ? -72.951 -41.427 -78.286 1.00 142.96 115 ASP A O 1
ATOM 4563 N N . LEU C 1 112 ? -74.834 -40.202 -78.364 1.00 143.11 116 LEU A N 1
ATOM 4564 C CA . LEU C 1 112 ? -74.605 -39.622 -79.700 1.00 141.36 116 LEU A CA 1
ATOM 4565 C C . LEU C 1 112 ? -74.909 -40.624 -80.806 1.00 138.57 116 LEU A C 1
ATOM 4566 O O . LEU C 1 112 ? -74.322 -40.553 -81.887 1.00 138.43 116 LEU A O 1
ATOM 4571 N N . ALA C 1 113 ? -75.841 -41.536 -80.541 1.00 138.06 117 ALA A N 1
ATOM 4572 C CA . ALA C 1 113 ? -76.227 -42.568 -81.501 1.00 137.55 117 ALA A CA 1
ATOM 4573 C C . ALA C 1 113 ? -74.972 -43.202 -82.005 1.00 140.65 117 ALA A C 1
ATOM 4574 O O . ALA C 1 113 ? -74.851 -43.520 -83.188 1.00 138.07 117 ALA A O 1
ATOM 4576 N N . VAL C 1 114 ? -74.029 -43.391 -81.104 1.00 142.03 118 VAL A N 1
ATOM 4577 C CA . VAL C 1 114 ? -72.826 -44.051 -81.503 1.00 138.57 118 VAL A CA 1
ATOM 4578 C C . VAL C 1 114 ? -73.287 -45.412 -81.899 1.00 136.57 118 VAL A C 1
ATOM 4579 O O . VAL C 1 114 ? -74.210 -45.961 -81.292 1.00 133.11 118 VAL A O 1
ATOM 4583 N N . ASN C 1 115 ? -72.692 -45.957 -82.941 1.00 135.85 119 ASN A N 1
ATOM 4584 C CA . ASN C 1 115 ? -72.948 -47.339 -83.180 1.00 127.57 119 ASN A CA 1
ATOM 4585 C C . ASN C 1 115 ? -72.218 -47.949 -82.017 1.00 134.88 119 ASN A C 1
ATOM 4586 O O . ASN C 1 115 ? -70.993 -47.875 -81.935 1.00 139.07 119 ASN A O 1
ATOM 4591 N N . ALA C 1 116 ? -72.965 -48.530 -81.096 1.00 136.96 120 ALA A N 1
ATOM 4592 C CA . ALA C 1 116 ? -72.365 -48.974 -79.854 1.00 139.30 120 ALA A CA 1
ATOM 4593 C C . ALA C 1 116 ? -73.104 -50.161 -79.321 1.00 141.23 120 ALA A C 1
ATOM 4594 O O . ALA C 1 116 ? -74.331 -50.211 -79.307 1.00 140.25 120 ALA A O 1
ATOM 4596 N N . LEU C 1 117 ? -72.319 -51.114 -78.854 1.00 141.99 121 LEU A N 1
ATOM 4597 C CA . LEU C 1 117 ? -72.846 -52.306 -78.255 1.00 141.72 121 LEU A CA 1
ATOM 4598 C C . LEU C 1 117 ? -73.696 -51.937 -77.033 1.00 146.51 121 LEU A C 1
ATOM 4599 O O . LEU C 1 117 ? -73.175 -51.460 -76.023 1.00 144.76 121 LEU A O 1
ATOM 4604 N N . SER C 1 118 ? -75.006 -52.151 -77.152 1.00 147.19 122 SER A N 1
ATOM 4605 C CA . SER C 1 118 ? -75.962 -51.939 -76.066 1.00 148.77 122 SER A CA 1
ATOM 4606 C C . SER C 1 118 ? -76.617 -53.294 -75.768 1.00 151.71 122 SER A C 1
ATOM 4607 O O . SER C 1 118 ? -76.843 -54.085 -76.680 1.00 150.28 122 SER A O 1
ATOM 4610 N N . ASN C 1 119 ? -76.893 -53.566 -74.497 1.00 149.77 123 ASN A N 1
ATOM 4611 C CA . ASN C 1 119 ? -77.594 -54.788 -74.075 1.00 152.71 123 ASN A CA 1
ATOM 4612 C C . ASN C 1 119 ? -76.840 -56.132 -74.315 1.00 157.84 123 ASN A C 1
ATOM 4613 O O . ASN C 1 119 ? -77.429 -57.093 -74.809 1.00 157.98 123 ASN A O 1
ATOM 4618 N N . SER C 1 120 ? -75.554 -56.189 -73.949 1.00 164.15 124 SER A N 1
ATOM 4619 C CA . SER C 1 120 ? -74.751 -57.446 -73.839 1.00 167.35 124 SER A CA 1
ATOM 4620 C C . SER C 1 120 ? -74.449 -58.476 -74.989 1.00 165.91 124 SER A C 1
ATOM 4621 O O . SER C 1 120 ? -74.940 -59.605 -74.920 1.00 165.11 124 SER A O 1
ATOM 4624 N N . THR C 1 121 ? -73.690 -58.108 -76.034 1.00 164.59 125 THR A N 1
ATOM 4625 C CA . THR C 1 121 ? -73.178 -59.087 -77.046 1.00 161.39 125 THR A CA 1
ATOM 4626 C C . THR C 1 121 ? -71.718 -58.808 -77.532 1.00 157.84 125 THR A C 1
ATOM 4627 O O . THR C 1 121 ? -71.331 -57.646 -77.667 1.00 153.98 125 THR A O 1
ATOM 4631 N N . THR C 1 122 ? -70.919 -59.858 -77.789 1.00 156.87 126 THR A N 1
ATOM 4632 C CA . THR C 1 122 ? -69.522 -59.710 -78.286 1.00 155.39 126 THR A CA 1
ATOM 4633 C C . THR C 1 122 ? -69.394 -59.151 -79.714 1.00 151.91 126 THR A C 1
ATOM 4634 O O . THR C 1 122 ? -70.304 -59.303 -80.530 1.00 151.31 126 THR A O 1
ATOM 4638 N N . ALA C 1 123 ? -68.245 -58.541 -80.019 1.00 151.86 127 ALA A N 1
ATOM 4639 C CA . ALA C 1 123 ? -68.019 -57.907 -81.330 1.00 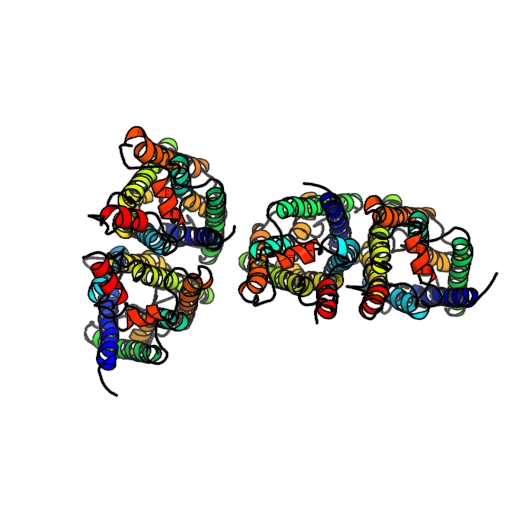154.37 127 ALA A CA 1
ATOM 4640 C C . ALA C 1 123 ? -68.108 -58.814 -82.568 1.00 151.62 127 ALA A C 1
ATOM 4641 O O . ALA C 1 123 ? -68.560 -58.362 -83.616 1.00 147.46 127 ALA A O 1
ATOM 4643 N N . GLY C 1 124 ? -67.668 -60.066 -82.469 1.00 150.74 128 GLY A N 1
ATOM 4644 C CA . GLY C 1 124 ? -67.663 -60.949 -83.629 1.00 153.74 128 GLY A CA 1
ATOM 4645 C C . GLY C 1 124 ? -69.075 -61.241 -84.102 1.00 153.63 128 GLY A C 1
ATOM 4646 O O . GLY C 1 124 ? -69.400 -61.257 -85.298 1.00 149.15 128 GLY A O 1
ATOM 4647 N N . GLN C 1 125 ? -69.937 -61.436 -83.123 1.00 151.92 129 GLN A N 1
ATOM 4648 C CA . GLN C 1 125 ? -71.354 -61.612 -83.357 1.00 149.79 129 GLN A CA 1
ATOM 4649 C C . GLN C 1 125 ? -71.895 -60.310 -84.008 1.00 143.68 129 GLN A C 1
ATOM 4650 O O . GLN C 1 125 ? -72.547 -60.353 -85.069 1.00 142.97 129 GLN A O 1
ATOM 4656 N N . ALA C 1 126 ? -71.595 -59.163 -83.400 1.00 144.27 130 ALA A N 1
ATOM 4657 C CA . ALA C 1 126 ? -71.961 -57.856 -83.965 1.00 140.72 130 ALA A CA 1
ATOM 4658 C C . ALA C 1 126 ? -71.529 -57.670 -85.447 1.00 142.85 130 ALA A C 1
ATOM 4659 O O . ALA C 1 126 ? -72.312 -57.193 -86.278 1.00 142.03 130 ALA A O 1
ATOM 4661 N N . VAL C 1 127 ? -70.279 -57.983 -85.778 1.00 142.41 131 VAL A N 1
ATOM 4662 C CA . VAL C 1 127 ? -69.809 -57.853 -87.166 1.00 144.83 131 VAL A CA 1
ATOM 4663 C C . VAL C 1 127 ? -70.528 -58.818 -88.111 1.00 142.87 131 VAL A C 1
ATOM 4664 O O . VAL C 1 127 ? -70.959 -58.421 -89.224 1.00 142.92 131 VAL A O 1
ATOM 4668 N N . THR C 1 128 ? -70.655 -60.071 -87.665 1.00 140.93 132 THR A N 1
ATOM 4669 C CA . THR C 1 128 ? -71.369 -61.088 -88.424 1.00 142.52 132 THR A CA 1
ATOM 4670 C C . THR C 1 128 ? -72.703 -60.442 -88.789 1.00 140.96 132 THR A C 1
ATOM 4671 O O . THR C 1 128 ? -73.181 -60.577 -89.910 1.00 138.11 132 THR A O 1
ATOM 4675 N N . VAL C 1 129 ? -73.289 -59.732 -87.826 1.00 143.39 133 VAL A N 1
ATOM 4676 C CA . VAL C 1 129 ? -74.521 -58.964 -88.060 1.00 141.44 133 VAL A CA 1
ATOM 4677 C C . VAL C 1 129 ? -74.427 -57.785 -89.078 1.00 138.52 133 VAL A C 1
ATOM 4678 O O . VAL C 1 129 ? -75.198 -57.756 -90.063 1.00 136.36 133 VAL A O 1
ATOM 4682 N N . GLU C 1 130 ? -73.519 -56.824 -88.860 1.00 137.27 134 GLU A N 1
ATOM 4683 C CA . GLU C 1 130 ? -73.411 -55.669 -89.780 1.00 136.24 134 GLU A CA 1
ATOM 4684 C C . GLU C 1 130 ? -73.294 -56.104 -91.246 1.00 135.15 134 GLU A C 1
ATOM 4685 O O . GLU C 1 130 ? -73.890 -55.475 -92.143 1.00 133.06 134 GLU A O 1
ATOM 4691 N N . LEU C 1 131 ? -72.543 -57.182 -91.485 1.00 131.92 135 LEU A N 1
ATOM 4692 C CA . LEU C 1 131 ? -72.434 -57.749 -92.839 1.00 126.88 135 LEU A CA 1
ATOM 4693 C C . LEU C 1 131 ? -73.806 -57.917 -93.518 1.00 128.30 135 LEU A C 1
ATOM 4694 O O . LEU C 1 131 ? -74.109 -57.244 -94.516 1.00 127.32 135 LEU A O 1
ATOM 4699 N N . PHE C 1 132 ? -74.633 -58.812 -92.977 1.00 130.13 136 PHE A N 1
ATOM 4700 C CA . PHE C 1 132 ? -75.922 -59.124 -93.595 1.00 127.63 136 PHE A CA 1
ATOM 4701 C C . PHE C 1 132 ? -76.797 -57.870 -93.636 1.00 127.05 136 PHE A C 1
ATOM 4702 O O . PHE C 1 132 ? -77.474 -57.593 -94.660 1.00 122.95 136 PHE A O 1
ATOM 4710 N N . LEU C 1 133 ? -76.760 -57.111 -92.532 1.00 133.19 137 LEU A N 1
ATOM 4711 C CA . LEU C 1 133 ? -77.485 -55.835 -92.437 1.00 130.56 137 LEU A CA 1
ATOM 4712 C C . LEU C 1 133 ? -77.278 -54.938 -93.647 1.00 129.03 137 LEU A C 1
ATOM 4713 O O . LEU C 1 133 ? -78.244 -54.481 -94.252 1.00 125.96 137 LEU A O 1
ATOM 4718 N N . THR C 1 134 ? -76.024 -54.716 -94.023 1.00 128.88 138 THR A N 1
ATOM 4719 C CA . THR C 1 134 ? -75.737 -53.896 -95.198 1.00 131.64 138 THR A CA 1
ATOM 4720 C C . THR C 1 134 ? -76.026 -54.633 -96.514 1.00 126.81 138 THR A C 1
ATOM 4721 O O . THR C 1 134 ? -76.522 -54.033 -97.478 1.00 123.95 138 THR A O 1
ATOM 4725 N N . LEU C 1 135 ? -75.682 -55.917 -96.573 1.00 127.96 139 LEU A N 1
ATOM 4726 C CA . LEU C 1 135 ? -75.854 -56.670 -97.816 1.00 123.85 139 LEU A CA 1
ATOM 4727 C C . LEU C 1 135 ? -77.301 -56.661 -98.330 1.00 119.52 139 LEU A C 1
ATOM 4728 O O . LEU C 1 135 ? -77.508 -56.374 -99.507 1.00 118.96 139 LEU A O 1
ATOM 4733 N N . GLN C 1 136 ? -78.292 -56.996 -97.498 1.00 118.60 140 GLN A N 1
ATOM 4734 C CA . GLN C 1 136 ? -79.689 -57.000 -97.993 1.00 115.54 140 GLN A CA 1
ATOM 4735 C C . GLN C 1 136 ? -80.009 -55.680 -98.710 1.00 122.26 140 GLN A C 1
ATOM 4736 O O . GLN C 1 136 ? -80.714 -55.662 -99.725 1.00 119.78 140 GLN A O 1
ATOM 4742 N N . LEU C 1 137 ? -79.473 -54.581 -98.183 1.00 123.58 141 LEU A N 1
ATOM 4743 C CA . LEU C 1 137 ? -79.634 -53.279 -98.815 1.00 118.03 141 LEU A CA 1
ATOM 4744 C C . LEU C 1 137 ? -78.892 -53.304 -100.144 1.00 119.81 141 LEU A C 1
ATOM 4745 O O . LEU C 1 137 ? -79.460 -52.937 -101.162 1.00 116.37 141 LEU A O 1
ATOM 4750 N N . VAL C 1 138 ? -77.623 -53.714 -100.137 1.00 120.51 142 VAL A N 1
ATOM 4751 C CA . VAL C 1 138 ? -76.859 -53.778 -101.386 1.00 121.50 142 VAL A CA 1
ATOM 4752 C C . VAL C 1 138 ? -77.622 -54.533 -102.477 1.00 119.18 142 VAL A C 1
ATOM 4753 O O . VAL C 1 138 ? -77.685 -54.094 -103.630 1.00 121.09 142 VAL A O 1
ATOM 4757 N N . LEU C 1 139 ? -78.207 -55.668 -102.106 1.00 120.45 143 LEU A N 1
ATOM 4758 C CA . LEU C 1 139 ? -78.977 -56.473 -103.047 1.00 118.75 143 LEU A CA 1
ATOM 4759 C C . LEU C 1 139 ? -80.273 -55.782 -103.483 1.00 117.26 143 LEU A C 1
ATOM 4760 O O . LEU C 1 139 ? -80.583 -55.783 -104.668 1.00 118.28 143 LEU A O 1
ATOM 4765 N N . CYS C 1 140 ? -81.051 -55.244 -102.540 1.00 116.87 144 CYS A N 1
ATOM 4766 C CA . CYS C 1 140 ? -82.273 -54.519 -102.903 1.00 112.13 144 CYS A CA 1
ATOM 4767 C C . CYS C 1 140 ? -81.906 -53.391 -103.870 1.00 113.05 144 CYS A C 1
ATOM 4768 O O . CYS C 1 140 ? -82.568 -53.204 -104.888 1.00 119.40 144 CYS A O 1
ATOM 4771 N N . ILE C 1 141 ? -80.882 -52.616 -103.516 1.00 114.27 145 ILE A N 1
ATOM 4772 C CA . ILE C 1 141 ? -80.331 -51.594 -104.406 1.00 114.18 145 ILE A CA 1
ATOM 4773 C C . ILE C 1 141 ? -80.084 -52.197 -105.790 1.00 120.44 145 ILE A C 1
ATOM 4774 O O . ILE C 1 141 ? -80.610 -51.700 -106.786 1.00 121.15 145 ILE A O 1
ATOM 4779 N N . PHE C 1 142 ? -79.283 -53.258 -105.847 1.00 122.19 146 PHE A N 1
ATOM 4780 C CA . PHE C 1 142 ? -78.959 -53.907 -107.117 1.00 121.14 146 PHE A CA 1
ATOM 4781 C C . PHE C 1 142 ? -80.252 -54.387 -107.794 1.00 117.32 146 PHE A C 1
ATOM 4782 O O . PHE C 1 142 ? -80.357 -54.392 -109.021 1.00 119.07 146 PHE A O 1
ATOM 4790 N N . ALA C 1 143 ? -81.224 -54.801 -106.981 1.00 115.45 147 ALA A N 1
ATOM 4791 C CA . ALA C 1 143 ? -82.490 -55.359 -107.465 1.00 119.21 147 ALA A CA 1
ATOM 4792 C C . ALA C 1 143 ? -83.438 -54.318 -108.044 1.00 116.60 147 ALA A C 1
ATOM 4793 O O . ALA C 1 143 ? -84.175 -54.599 -108.988 1.00 118.24 147 ALA A O 1
ATOM 4795 N N . SER C 1 144 ? -83.435 -53.128 -107.460 1.00 121.31 148 SER A N 1
ATOM 4796 C CA . SER C 1 144 ? -84.296 -52.050 -107.920 1.00 124.88 148 SER A CA 1
ATOM 4797 C C . SER C 1 144 ? -83.643 -51.219 -109.024 1.00 129.95 148 SER A C 1
ATOM 4798 O O . SER C 1 144 ? -84.339 -50.556 -109.793 1.00 126.01 148 SER A O 1
ATOM 4801 N N . THR C 1 145 ? -82.313 -51.244 -109.093 1.00 131.48 149 THR A N 1
ATOM 4802 C CA . THR C 1 145 ? -81.585 -50.476 -110.109 1.00 131.27 149 THR A CA 1
ATOM 4803 C C . THR C 1 145 ? -81.330 -51.163 -111.456 1.00 131.35 149 THR A C 1
ATOM 4804 O O . THR C 1 145 ? -80.768 -50.536 -112.357 1.00 125.77 149 THR A O 1
ATOM 4808 N N . ASP C 1 146 ? -81.726 -52.420 -111.620 1.00 126.21 150 ASP A N 1
ATOM 4809 C CA . ASP C 1 146 ? -81.423 -53.114 -112.869 1.00 129.74 150 ASP A CA 1
ATOM 4810 C C . ASP C 1 146 ? -82.012 -52.426 -114.100 1.00 136.70 150 ASP A C 1
ATOM 4811 O O . ASP C 1 146 ? -83.220 -52.227 -114.219 1.00 144.21 150 ASP A O 1
ATOM 4816 N N . GLU C 1 147 ? -81.117 -52.076 -115.013 1.00 127.62 151 GLU A N 1
ATOM 4817 C CA . GLU C 1 147 ? -81.469 -51.563 -116.328 1.00 135.34 151 GLU A CA 1
ATOM 4818 C C . GLU C 1 147 ? -82.236 -52.651 -117.090 1.00 148.66 151 GLU A C 1
ATOM 4819 O O . GLU C 1 147 ? -83.175 -52.356 -117.828 1.00 149.44 151 GLU A O 1
ATOM 4825 N N . ARG C 1 148 ? -81.808 -53.901 -116.936 1.00 149.79 152 ARG A N 1
ATOM 4826 C CA . ARG C 1 148 ? -82.492 -55.041 -117.553 1.00 150.13 152 ARG A CA 1
ATOM 4827 C C . ARG C 1 148 ? -83.952 -55.297 -117.053 1.00 151.82 152 ARG A C 1
ATOM 4828 O O . ARG C 1 148 ? -84.723 -55.936 -117.768 1.00 150.35 152 ARG A O 1
ATOM 4836 N N . ARG C 1 149 ? -84.325 -54.824 -115.852 1.00 158.72 153 ARG A N 1
ATOM 4837 C CA . ARG C 1 149 ? -85.703 -54.986 -115.297 1.00 165.39 153 ARG A CA 1
ATOM 4838 C C . ARG C 1 149 ? -86.596 -53.735 -115.265 1.00 178.31 153 ARG A C 1
ATOM 4839 O O . ARG C 1 149 ? -86.522 -52.949 -114.318 1.00 176.62 153 ARG A O 1
ATOM 4847 N N . GLY C 1 150 ? -87.408 -53.534 -116.301 1.00 182.60 154 GLY A N 1
ATOM 4848 C CA . GLY C 1 150 ? -88.387 -52.451 -116.324 1.00 192.15 154 GLY A CA 1
ATOM 4849 C C . GLY C 1 150 ? -89.882 -52.612 -116.011 1.00 198.51 154 GLY A C 1
ATOM 4850 O O . GLY C 1 150 ? -90.562 -51.589 -115.931 1.00 200.96 154 GLY A O 1
ATOM 4851 N N . GLU C 1 151 ? -90.424 -53.818 -115.819 1.00 191.64 155 GLU A N 1
ATOM 4852 C CA . GLU C 1 151 ? -91.868 -53.931 -115.532 1.00 193.98 155 GLU A CA 1
ATOM 4853 C C . GLU C 1 151 ? -92.279 -53.553 -114.120 1.00 194.98 155 GLU A C 1
ATOM 4854 O O . GLU C 1 151 ? -93.436 -53.238 -113.915 1.00 192.76 155 GLU A O 1
ATOM 4860 N N . ASN C 1 152 ? -91.372 -53.592 -113.149 1.00 190.36 156 ASN A N 1
ATOM 4861 C CA . ASN C 1 152 ? -91.719 -53.174 -111.791 1.00 187.56 156 ASN A CA 1
ATOM 4862 C C . ASN C 1 152 ? -90.800 -52.076 -111.269 1.00 184.16 156 ASN A C 1
ATOM 4863 O O . ASN C 1 152 ? -90.053 -52.288 -110.311 1.00 175.92 156 ASN A O 1
ATOM 4868 N N . PRO C 1 153 ? -90.847 -50.894 -111.909 1.00 185.18 157 PRO A N 1
ATOM 4869 C CA . PRO C 1 153 ? -89.865 -49.858 -111.586 1.00 181.02 157 PRO A CA 1
ATOM 4870 C C . PRO C 1 153 ? -90.013 -49.315 -110.193 1.00 165.41 157 PRO A C 1
ATOM 4871 O O . PRO C 1 153 ? -89.056 -49.289 -109.423 1.00 156.29 157 PRO A O 1
ATOM 4875 N N . GLY C 1 154 ? -91.241 -48.949 -109.846 1.00 161.61 158 GLY A N 1
ATOM 4876 C CA . GLY C 1 154 ? -91.452 -48.343 -108.562 1.00 150.83 158 GLY A CA 1
ATOM 4877 C C . GLY C 1 154 ? -91.420 -49.442 -107.534 1.00 139.98 158 GLY A C 1
ATOM 4878 O O . GLY C 1 154 ? -91.806 -50.567 -107.837 1.00 142.05 158 GLY A O 1
ATOM 4879 N N . THR C 1 155 ? -90.986 -49.143 -106.317 1.00 128.04 159 THR A N 1
ATOM 4880 C CA . THR C 1 155 ? -90.533 -47.829 -105.896 1.00 124.01 159 THR A CA 1
ATOM 4881 C C . THR C 1 155 ? -89.179 -48.000 -105.244 1.00 115.29 159 THR A C 1
ATOM 4882 O O . THR C 1 155 ? -89.117 -48.275 -104.050 1.00 111.38 159 THR A O 1
ATOM 4886 N N . PRO C 1 156 ? -88.095 -47.867 -106.034 1.00 118.98 160 PRO A N 1
ATOM 4887 C CA . PRO C 1 156 ? -86.781 -48.229 -105.508 1.00 113.30 160 PRO A CA 1
ATOM 4888 C C . PRO C 1 156 ? -86.568 -47.519 -104.196 1.00 110.48 160 PRO A C 1
ATOM 4889 O O . PRO C 1 156 ? -86.312 -48.152 -103.174 1.00 109.53 160 PRO A O 1
ATOM 4893 N N . ALA C 1 157 ? -86.837 -46.219 -104.225 1.00 112.62 161 ALA A N 1
ATOM 4894 C CA . ALA C 1 157 ? -86.613 -45.350 -103.085 1.00 107.91 161 ALA A CA 1
ATOM 4895 C C . ALA C 1 157 ? -87.344 -45.926 -101.887 1.00 98.38 161 ALA A C 1
ATOM 4896 O O . ALA C 1 157 ? -86.751 -46.117 -100.835 1.00 95.73 161 ALA A O 1
ATOM 4898 N N . LEU C 1 158 ? -88.635 -46.179 -102.030 1.00 99.51 162 LEU A N 1
ATOM 4899 C CA . LEU C 1 158 ? -89.424 -46.588 -100.879 1.00 101.49 162 LEU A CA 1
ATOM 4900 C C . LEU C 1 158 ? -89.130 -47.969 -100.354 1.00 102.05 162 LEU A C 1
ATOM 4901 O O . LEU C 1 158 ? -88.830 -48.121 -99.184 1.00 104.14 162 LEU A O 1
ATOM 4906 N N . SER C 1 159 ? -89.173 -48.958 -101.235 1.00 102.54 163 SER A N 1
ATOM 4907 C CA . SER C 1 159 ? -88.901 -50.332 -100.851 1.00 100.36 163 SER A CA 1
ATOM 4908 C C . SER C 1 159 ? -87.581 -50.295 -100.110 1.00 103.00 163 SER A C 1
ATOM 4909 O O . SER C 1 159 ? -87.408 -50.937 -99.074 1.00 105.01 163 SER A O 1
ATOM 4912 N N . ILE C 1 160 ? -86.650 -49.529 -100.659 1.00 104.49 164 ILE A N 1
ATOM 4913 C CA . ILE C 1 160 ? -85.391 -49.273 -99.989 1.00 104.96 164 ILE A CA 1
ATOM 4914 C C . ILE C 1 160 ? -85.547 -48.499 -98.667 1.00 107.46 164 ILE A C 1
ATOM 4915 O O . ILE C 1 160 ? -84.850 -48.792 -97.684 1.00 101.96 164 ILE A O 1
ATOM 4920 N N . GLY C 1 161 ? -86.443 -47.513 -98.655 1.00 104.64 165 GLY A N 1
ATOM 4921 C CA . GLY C 1 161 ? -86.721 -46.735 -97.461 1.00 98.79 165 GLY A CA 1
ATOM 4922 C C . GLY C 1 161 ? -87.037 -47.696 -96.341 1.00 100.72 165 GLY A C 1
ATOM 4923 O O . GLY C 1 161 ? -86.539 -47.637 -95.214 1.00 100.55 165 GLY A O 1
ATOM 4924 N N . PHE C 1 162 ? -87.893 -48.617 -96.728 1.00 103.22 166 PHE A N 1
ATOM 4925 C CA . PHE C 1 162 ? -88.492 -49.596 -95.890 1.00 103.48 166 PHE A CA 1
ATOM 4926 C C . PHE C 1 162 ? -87.509 -50.702 -95.590 1.00 104.91 166 PHE A C 1
ATOM 4927 O O . PHE C 1 162 ? -87.606 -51.382 -94.568 1.00 107.80 166 PHE A O 1
ATOM 4935 N N . SER C 1 163 ? -86.569 -50.891 -96.512 1.00 108.20 167 SER A N 1
ATOM 4936 C CA . SER C 1 163 ? -85.487 -51.840 -96.293 1.00 110.21 167 SER A CA 1
ATOM 4937 C C . SER C 1 163 ? -84.526 -51.409 -95.205 1.00 108.44 167 SER A C 1
ATOM 4938 O O . SER C 1 163 ? -84.238 -52.172 -94.279 1.00 108.51 167 SER A O 1
ATOM 4941 N N . VAL C 1 164 ? -84.049 -50.174 -95.295 1.00 107.66 168 VAL A N 1
ATOM 4942 C CA . VAL C 1 164 ? -83.183 -49.646 -94.247 1.00 108.18 168 VAL A CA 1
ATOM 4943 C C . VAL C 1 164 ? -84.007 -49.538 -92.961 1.00 109.27 168 VAL A C 1
ATOM 4944 O O . VAL C 1 164 ? -83.497 -49.867 -91.883 1.00 107.26 168 VAL A O 1
ATOM 4948 N N . ALA C 1 165 ? -85.253 -49.060 -93.051 1.00 108.76 169 ALA A N 1
ATOM 4949 C CA . ALA C 1 165 ? -86.103 -49.041 -91.858 1.00 105.86 169 ALA A CA 1
ATOM 4950 C C . ALA C 1 165 ? -86.094 -50.406 -91.206 1.00 102.31 169 ALA A C 1
ATOM 4951 O O . ALA C 1 165 ? -85.647 -50.579 -90.072 1.00 103.56 169 ALA A O 1
ATOM 4953 N N . LEU C 1 166 ? -86.449 -51.394 -92.001 1.00 101.66 170 LEU A N 1
ATOM 4954 C CA . LEU C 1 166 ? -86.444 -52.770 -91.564 1.00 106.57 170 LEU A CA 1
ATOM 4955 C C . LEU C 1 166 ? -85.129 -53.187 -90.892 1.00 108.13 170 LEU A C 1
ATOM 4956 O O . LEU C 1 166 ? -85.140 -53.802 -89.834 1.00 106.85 170 LEU A O 1
ATOM 4961 N N . GLY C 1 167 ? -84.001 -52.915 -91.536 1.00 107.23 171 GLY A N 1
ATOM 4962 C CA . GLY C 1 167 ? -82.709 -53.169 -90.915 1.00 99.42 171 GLY A CA 1
ATOM 4963 C C . GLY C 1 167 ? -82.451 -52.510 -89.563 1.00 106.50 171 GLY A C 1
ATOM 4964 O O . GLY C 1 167 ? -82.001 -53.171 -88.621 1.00 108.59 171 GLY A O 1
ATOM 4965 N N . HIS C 1 168 ? -82.713 -51.210 -89.454 1.00 107.01 172 HIS A N 1
ATOM 4966 C CA . HIS C 1 168 ? -82.507 -50.515 -88.181 1.00 112.27 172 HIS A CA 1
ATOM 4967 C C . HIS C 1 168 ? -83.387 -51.126 -87.126 1.00 111.51 172 HIS A C 1
ATOM 4968 O O . HIS C 1 168 ? -82.957 -51.334 -85.983 1.00 115.96 172 HIS A O 1
ATOM 4975 N N . LEU C 1 169 ? -84.615 -51.436 -87.535 1.00 105.68 173 LEU A N 1
ATOM 4976 C CA . LEU C 1 169 ? -85.618 -52.006 -86.649 1.00 105.52 173 LEU A CA 1
ATOM 4977 C C . LEU C 1 169 ? -85.084 -53.120 -85.792 1.00 110.94 173 LEU A C 1
ATOM 4978 O O . LEU C 1 169 ? -85.673 -53.531 -84.795 1.00 114.00 173 LEU A O 1
ATOM 4983 N N . LEU C 1 170 ? -83.986 -53.652 -86.271 1.00 111.60 174 LEU A N 1
ATOM 4984 C CA . LEU C 1 170 ? -83.190 -54.612 -85.583 1.00 112.88 174 LEU A CA 1
ATOM 4985 C C . LEU C 1 170 ? -81.975 -53.910 -84.986 1.00 117.38 174 LEU A C 1
ATOM 4986 O O . LEU C 1 170 ? -81.699 -54.006 -83.787 1.00 118.63 174 LEU A O 1
ATOM 4991 N N . GLY C 1 171 ? -81.261 -53.182 -85.838 1.00 114.90 175 GLY A N 1
ATOM 4992 C CA . GLY C 1 171 ? -79.973 -52.632 -85.459 1.00 116.15 175 GLY A CA 1
ATOM 4993 C C . GLY C 1 171 ? -79.905 -51.639 -84.303 1.00 125.17 175 GLY A C 1
ATOM 4994 O O . GLY C 1 171 ? -78.824 -51.426 -83.753 1.00 128.23 175 GLY A O 1
ATOM 4995 N N . ILE C 1 172 ? -81.023 -51.025 -83.925 1.00 122.50 176 ILE A N 1
ATOM 4996 C CA . ILE C 1 172 ? -81.003 -50.056 -82.816 1.00 122.53 176 ILE A CA 1
ATOM 4997 C C . ILE C 1 172 ? -80.782 -50.649 -81.473 1.00 127.30 176 ILE A C 1
ATOM 4998 O O . ILE C 1 172 ? -80.142 -50.064 -80.601 1.00 126.50 176 ILE A O 1
ATOM 5003 N N . HIS C 1 173 ? -81.299 -51.850 -81.325 1.00 126.50 177 HIS A N 1
ATOM 5004 C CA . HIS C 1 173 ? -81.332 -52.449 -80.021 1.00 128.00 177 HIS A CA 1
ATOM 5005 C C . HIS C 1 173 ? -79.998 -52.954 -79.631 1.00 125.21 177 HIS A C 1
ATOM 5006 O O . HIS C 1 173 ? -79.597 -52.872 -78.475 1.00 130.48 177 HIS A O 1
ATOM 5013 N N . TYR C 1 174 ? -79.307 -53.466 -80.635 1.00 127.32 178 TYR A N 1
ATOM 5014 C CA . TYR C 1 174 ? -77.975 -53.960 -80.439 1.00 136.42 178 TYR A CA 1
ATOM 5015 C C . TYR C 1 174 ? -77.009 -52.776 -80.490 1.00 140.54 178 TYR A C 1
ATOM 5016 O O . TYR C 1 174 ? -76.190 -52.584 -79.583 1.00 140.77 178 TYR A O 1
ATOM 5025 N N . THR C 1 175 ? -77.117 -51.985 -81.565 1.00 137.01 179 THR A N 1
ATOM 5026 C CA . THR C 1 175 ? -76.094 -50.986 -81.888 1.00 137.03 179 THR A CA 1
ATOM 5027 C C . THR C 1 175 ? -76.514 -49.587 -82.347 1.00 133.40 179 THR A C 1
ATOM 5028 O O . THR C 1 175 ? -75.687 -48.684 -82.357 1.00 133.61 179 THR A O 1
ATOM 5032 N N . GLY C 1 176 ? -77.766 -49.391 -82.735 1.00 129.73 180 GLY A N 1
ATOM 5033 C CA . GLY C 1 176 ? -78.136 -48.154 -83.410 1.00 124.24 180 GLY A CA 1
ATOM 5034 C C . GLY C 1 176 ? -77.936 -48.190 -84.915 1.00 125.86 180 GLY A C 1
ATOM 5035 O O . GLY C 1 176 ? -78.464 -47.328 -85.614 1.00 122.02 180 GLY A O 1
ATOM 5036 N N . CYS C 1 177 ? -77.177 -49.175 -85.405 1.00 129.07 181 CYS A N 1
ATOM 5037 C CA . CYS C 1 177 ? -77.015 -49.423 -86.852 1.00 123.75 181 CYS A CA 1
ATOM 5038 C C . CYS C 1 177 ? -76.244 -48.450 -87.747 1.00 122.33 181 CYS A C 1
ATOM 5039 O O . CYS C 1 177 ? -76.730 -47.369 -88.082 1.00 119.74 181 CYS A O 1
ATOM 5042 N N . SER C 1 178 ? -75.027 -48.852 -88.117 1.00 124.28 182 SER A N 1
ATOM 5043 C CA . SER C 1 178 ? -74.221 -48.100 -89.074 1.00 127.17 182 SER A CA 1
ATOM 5044 C C . SER C 1 178 ? -74.621 -48.398 -90.518 1.00 123.66 182 SER A C 1
ATOM 5045 O O . SER C 1 178 ? -75.189 -47.542 -91.197 1.00 123.31 182 SER A O 1
ATOM 5048 N N . MET C 1 179 ? -74.318 -49.617 -90.976 1.00 120.32 183 MET A N 1
ATOM 5049 C CA . MET C 1 179 ? -74.537 -50.020 -92.374 1.00 119.70 183 MET A CA 1
ATOM 5050 C C . MET C 1 179 ? -73.777 -49.168 -93.339 1.00 117.33 183 MET A C 1
ATOM 5051 O O . MET C 1 179 ? -73.997 -49.224 -94.540 1.00 116.58 183 MET A O 1
ATOM 5056 N N . ASN C 1 180 ? -72.893 -48.362 -92.789 1.00 115.51 184 ASN A N 1
ATOM 5057 C CA . ASN C 1 180 ? -72.388 -47.206 -93.466 1.00 114.02 184 ASN A CA 1
ATOM 5058 C C . ASN C 1 180 ? -71.271 -46.682 -92.582 1.00 117.20 184 ASN A C 1
ATOM 5059 O O . ASN C 1 180 ? -71.496 -45.835 -91.731 1.00 118.89 184 ASN A O 1
ATOM 5064 N N . PRO C 1 181 ? -70.063 -47.243 -92.752 1.00 122.57 185 PRO A N 1
ATOM 5065 C CA . PRO C 1 181 ? -68.866 -46.972 -91.955 1.00 123.66 185 PRO A CA 1
ATOM 5066 C C . PRO C 1 181 ? -68.747 -45.495 -91.666 1.00 120.96 185 PRO A C 1
ATOM 5067 O O . PRO C 1 181 ? -68.343 -45.108 -90.577 1.00 122.65 185 PRO A O 1
ATOM 5071 N N . ALA C 1 182 ? -69.091 -44.697 -92.668 1.00 122.95 186 ALA A N 1
ATOM 5072 C CA . ALA C 1 182 ? -69.077 -43.251 -92.559 1.00 128.85 186 ALA A CA 1
ATOM 5073 C C . ALA C 1 182 ? -69.980 -42.811 -91.409 1.00 125.80 186 ALA A C 1
ATOM 5074 O O . ALA C 1 182 ? -69.579 -42.028 -90.526 1.00 125.55 186 ALA A O 1
ATOM 5076 N N . ARG C 1 183 ? -71.204 -43.338 -91.447 1.00 122.19 187 ARG A N 1
ATOM 5077 C CA . ARG C 1 183 ? -72.193 -43.136 -90.398 1.00 119.21 187 ARG A CA 1
ATOM 5078 C C . ARG C 1 183 ? -71.613 -43.493 -89.037 1.00 118.32 187 ARG A C 1
ATOM 5079 O O . ARG C 1 183 ? -71.902 -42.824 -88.058 1.00 119.08 187 ARG A O 1
ATOM 5087 N N . SER C 1 184 ? -70.791 -44.533 -88.972 1.00 118.91 188 SER A N 1
ATOM 5088 C CA . SER C 1 184 ? -70.173 -44.934 -87.708 1.00 119.18 188 SER A CA 1
ATOM 5089 C C . SER C 1 184 ? -68.884 -44.178 -87.399 1.00 126.64 188 SER A C 1
ATOM 5090 O O . SER C 1 184 ? -68.504 -44.046 -86.237 1.00 126.64 188 SER A O 1
ATOM 5093 N N . LEU C 1 185 ? -68.204 -43.690 -88.429 1.00 128.71 189 LEU A N 1
ATOM 5094 C CA . LEU C 1 185 ? -66.971 -42.949 -88.221 1.00 129.99 189 LEU A CA 1
ATOM 5095 C C . LEU C 1 185 ? -67.307 -41.624 -87.578 1.00 130.45 189 LEU A C 1
ATOM 5096 O O . LEU C 1 185 ? -66.812 -41.319 -86.500 1.00 131.35 189 LEU A O 1
ATOM 5101 N N . ALA C 1 186 ? -68.223 -40.885 -88.187 1.00 128.97 190 ALA A N 1
ATOM 5102 C CA . ALA C 1 186 ? -68.524 -39.534 -87.724 1.00 129.14 190 ALA A CA 1
ATOM 5103 C C . ALA C 1 186 ? -68.753 -39.414 -86.208 1.00 129.81 190 ALA A C 1
ATOM 5104 O O . ALA C 1 186 ? -68.098 -38.601 -85.544 1.00 134.95 190 ALA A O 1
ATOM 5106 N N . PRO C 1 187 ? -69.684 -40.206 -85.652 1.00 127.35 191 PRO A N 1
ATOM 5107 C CA . PRO C 1 187 ? -69.901 -40.069 -84.211 1.00 128.35 191 PRO A CA 1
ATOM 5108 C C . PRO C 1 187 ? -68.647 -40.366 -83.420 1.00 131.52 191 PRO A C 1
ATOM 5109 O O . PRO C 1 187 ? -68.165 -39.498 -82.708 1.00 133.37 191 PRO A O 1
ATOM 5113 N N . ALA C 1 188 ? -68.102 -41.559 -83.632 1.00 133.33 192 ALA A N 1
ATOM 5114 C CA . ALA C 1 188 ? -66.868 -42.014 -83.002 1.00 136.87 192 ALA A CA 1
ATOM 5115 C C . ALA C 1 188 ? -65.772 -40.996 -83.137 1.00 137.01 192 ALA A C 1
ATOM 5116 O O . ALA C 1 188 ? -64.999 -40.738 -82.216 1.00 140.70 192 ALA A O 1
ATOM 5118 N N . VAL C 1 189 ? -65.699 -40.452 -84.337 1.00 133.45 193 VAL A N 1
ATOM 5119 C CA . VAL C 1 189 ? -64.768 -39.399 -84.641 1.00 132.28 193 VAL A CA 1
ATOM 5120 C C . VAL C 1 189 ? -64.932 -38.225 -83.689 1.00 135.68 193 VAL A C 1
ATOM 5121 O O . VAL C 1 189 ? -63.978 -37.834 -83.019 1.00 134.01 193 VAL A O 1
ATOM 5125 N N . VAL C 1 190 ? -66.129 -37.653 -83.640 1.00 138.64 194 VAL A N 1
ATOM 5126 C CA . VAL C 1 190 ? -66.368 -36.499 -82.773 1.00 139.43 194 VAL A CA 1
ATOM 5127 C C . VAL C 1 190 ? -66.435 -36.795 -81.270 1.00 140.48 194 VAL A C 1
ATOM 5128 O O . VAL C 1 190 ? -66.063 -35.948 -80.460 1.00 134.87 194 VAL A O 1
ATOM 5132 N N . THR C 1 191 ? -66.884 -37.981 -80.885 1.00 142.56 195 THR A N 1
ATOM 5133 C CA . THR C 1 191 ? -67.139 -38.244 -79.475 1.00 146.04 195 THR A CA 1
ATOM 5134 C C . THR C 1 191 ? -65.923 -38.912 -78.870 1.00 147.03 195 THR A C 1
ATOM 5135 O O . THR C 1 191 ? -65.681 -38.852 -77.661 1.00 145.95 195 THR A O 1
ATOM 5139 N N . GLY C 1 192 ? -65.187 -39.577 -79.746 1.00 144.52 196 GLY A N 1
ATOM 5140 C CA . GLY C 1 192 ? -63.873 -40.094 -79.450 1.00 141.50 196 GLY A CA 1
ATOM 5141 C C . GLY C 1 192 ? -63.820 -41.563 -79.137 1.00 142.18 196 GLY A C 1
ATOM 5142 O O . GLY C 1 192 ? -62.817 -42.066 -78.659 1.00 136.88 196 GLY A O 1
ATOM 5143 N N . LYS C 1 193 ? -64.872 -42.286 -79.465 1.00 147.30 197 LYS A N 1
ATOM 5144 C CA . LYS C 1 193 ? -64.892 -43.679 -79.093 1.00 149.95 197 LYS A CA 1
ATOM 5145 C C . LYS C 1 193 ? -64.572 -44.511 -80.309 1.00 155.31 197 LYS A C 1
ATOM 5146 O O . LYS C 1 193 ? -65.423 -44.746 -81.165 1.00 154.48 197 LYS A O 1
ATOM 5152 N N . PHE C 1 194 ? -63.330 -44.982 -80.352 1.00 155.46 198 PHE A N 1
ATOM 5153 C CA . PHE C 1 194 ? -62.825 -45.723 -81.496 1.00 157.06 198 PHE A CA 1
ATOM 5154 C C . PHE C 1 194 ? -62.801 -47.157 -81.030 1.00 153.66 198 PHE A C 1
ATOM 5155 O O . PHE C 1 194 ? -61.952 -47.975 -81.398 1.00 151.47 198 PHE A O 1
ATOM 5163 N N . ASP C 1 195 ? -63.774 -47.415 -80.164 1.00 155.96 199 ASP A N 1
ATOM 5164 C CA . ASP C 1 195 ? -63.991 -48.700 -79.570 1.00 158.11 199 ASP A CA 1
ATOM 5165 C C . ASP C 1 195 ? -64.511 -49.526 -80.710 1.00 156.74 199 ASP A C 1
ATOM 5166 O O . ASP C 1 195 ? -65.460 -49.106 -81.378 1.00 157.63 199 ASP A O 1
ATOM 5171 N N . ASP C 1 196 ? -63.920 -50.687 -80.935 1.00 155.44 200 ASP A N 1
ATOM 5172 C CA . ASP C 1 196 ? -64.440 -51.582 -81.943 1.00 154.57 200 ASP A CA 1
ATOM 5173 C C . ASP C 1 196 ? -64.568 -50.849 -83.284 1.00 151.82 200 ASP A C 1
ATOM 5174 O O . ASP C 1 196 ? -65.594 -50.932 -83.955 1.00 146.54 200 ASP A O 1
ATOM 5179 N N . HIS C 1 197 ? -63.512 -50.126 -83.649 1.00 155.10 201 HIS A N 1
ATOM 5180 C CA . HIS C 1 197 ? -63.492 -49.269 -84.836 1.00 153.17 201 HIS A CA 1
ATOM 5181 C C . HIS C 1 197 ? -63.637 -50.064 -86.126 1.00 146.27 201 HIS A C 1
ATOM 5182 O O . HIS C 1 197 ? -64.638 -49.962 -86.846 1.00 142.07 201 HIS A O 1
ATOM 5189 N N . TRP C 1 198 ? -62.628 -50.889 -86.370 1.00 149.45 202 TRP A N 1
ATOM 5190 C CA . TRP C 1 198 ? -62.561 -51.778 -87.520 1.00 148.78 202 TRP A CA 1
ATOM 5191 C C . TRP C 1 198 ? -63.871 -52.514 -87.787 1.00 146.13 202 TRP A C 1
ATOM 5192 O O . TRP C 1 198 ? -64.190 -52.816 -88.938 1.00 144.27 202 TRP A O 1
ATOM 5203 N N . VAL C 1 199 ? -64.631 -52.772 -86.722 1.00 143.90 203 VAL A N 1
ATOM 5204 C CA . VAL C 1 199 ? -65.903 -53.474 -86.836 1.00 139.18 203 VAL A CA 1
ATOM 5205 C C . VAL C 1 199 ? -66.733 -52.832 -87.918 1.00 138.08 203 VAL A C 1
ATOM 5206 O O . VAL C 1 199 ? -67.317 -53.518 -88.756 1.00 137.16 203 VAL A O 1
ATOM 5210 N N . PHE C 1 200 ? -66.784 -51.507 -87.888 1.00 140.20 204 PHE A N 1
ATOM 5211 C CA . PHE C 1 200 ? -67.628 -50.784 -88.812 1.00 139.78 204 PHE A CA 1
ATOM 5212 C C . PHE C 1 200 ? -66.843 -50.326 -90.042 1.00 140.14 204 PHE A C 1
ATOM 5213 O O . PHE C 1 200 ? -67.379 -49.585 -90.851 1.00 138.55 204 PHE A O 1
ATOM 5221 N N . TRP C 1 201 ? -65.579 -50.743 -90.177 1.00 141.10 205 TRP A N 1
ATOM 5222 C CA . TRP C 1 201 ? -64.856 -50.544 -91.440 1.00 136.38 205 TRP A CA 1
ATOM 5223 C C . TRP C 1 201 ? -64.869 -51.849 -92.235 1.00 134.92 205 TRP A C 1
ATOM 5224 O O . TRP C 1 201 ? -64.985 -51.830 -93.454 1.00 134.76 205 TRP A O 1
ATOM 5235 N N . ILE C 1 202 ? -64.766 -52.982 -91.541 1.00 137.74 206 ILE A N 1
ATOM 5236 C CA . ILE C 1 202 ? -64.543 -54.271 -92.192 1.00 138.04 206 ILE A CA 1
ATOM 5237 C C . ILE C 1 202 ? -65.870 -54.898 -92.596 1.00 135.46 206 ILE A C 1
ATOM 5238 O O . ILE C 1 202 ? -66.026 -55.330 -93.734 1.00 134.06 206 ILE A O 1
ATOM 5243 N N . GLY C 1 203 ? -66.826 -54.933 -91.673 1.00 135.20 207 GLY A N 1
ATOM 5244 C CA . GLY C 1 203 ? -68.127 -55.518 -91.947 1.00 134.46 207 GLY A CA 1
ATOM 5245 C C . GLY C 1 203 ? -68.715 -54.925 -93.203 1.00 135.37 207 GLY A C 1
ATOM 5246 O O . GLY C 1 203 ? -68.928 -55.633 -94.190 1.00 134.87 207 GLY A O 1
ATOM 5247 N N . PRO C 1 204 ? -68.992 -53.618 -93.168 1.00 138.42 208 PRO A N 1
ATOM 5248 C CA . PRO C 1 204 ? -69.470 -52.926 -94.364 1.00 136.20 208 PRO A CA 1
ATOM 5249 C C . PRO C 1 204 ? -68.539 -53.168 -95.563 1.00 133.29 208 PRO A C 1
ATOM 5250 O O . PRO C 1 204 ? -69.059 -53.513 -96.621 1.00 129.19 208 PRO A O 1
ATOM 5254 N N . LEU C 1 205 ? -67.219 -53.006 -95.425 1.00 136.80 209 LEU A N 1
ATOM 5255 C CA . LEU C 1 205 ? -66.333 -53.347 -96.546 1.00 137.38 209 LEU A CA 1
ATOM 5256 C C . LEU C 1 205 ? -66.594 -54.781 -97.006 1.00 136.96 209 LEU A C 1
ATOM 5257 O O . LEU C 1 205 ? -66.701 -55.038 -98.197 1.00 135.24 209 LEU A O 1
ATOM 5262 N N . VAL C 1 206 ? -66.737 -55.702 -96.061 1.00 137.61 210 VAL A N 1
ATOM 5263 C CA . VAL C 1 206 ? -66.966 -57.110 -96.387 1.00 138.41 210 VAL A CA 1
ATOM 5264 C C . VAL C 1 206 ? -68.340 -57.390 -97.011 1.00 131.76 210 VAL A C 1
ATOM 5265 O O . VAL C 1 206 ? -68.425 -57.813 -98.167 1.00 134.02 210 VAL A O 1
ATOM 5269 N N . GLY C 1 207 ? -69.402 -57.160 -96.246 1.00 126.67 211 GLY A N 1
ATOM 5270 C CA . GLY C 1 207 ? -70.762 -57.411 -96.698 1.00 125.70 211 GLY A CA 1
ATOM 5271 C C . GLY C 1 207 ? -71.076 -56.849 -98.067 1.00 123.43 211 GLY A C 1
ATOM 5272 O O . GLY C 1 207 ? -71.832 -57.432 -98.842 1.00 123.08 211 GLY A O 1
ATOM 5273 N N . ALA C 1 208 ? -70.491 -55.701 -98.362 1.00 130.87 212 ALA A N 1
ATOM 5274 C CA . ALA C 1 208 ? -70.708 -55.043 -99.633 1.00 130.61 212 ALA A CA 1
ATOM 5275 C C . ALA C 1 208 ? -70.042 -55.795 -100.784 1.00 128.75 212 ALA A C 1
ATOM 5276 O O . ALA C 1 208 ? -70.601 -55.919 -101.871 1.00 128.09 212 ALA A O 1
ATOM 5278 N N . ILE C 1 209 ? -68.846 -56.303 -100.528 1.00 135.46 213 ILE A N 1
ATOM 5279 C CA . ILE C 1 209 ? -68.074 -57.025 -101.529 1.00 140.95 213 ILE A CA 1
ATOM 5280 C C . ILE C 1 209 ? -68.723 -58.367 -102.004 1.00 143.14 213 ILE A C 1
ATOM 5281 O O . ILE C 1 209 ? -68.599 -58.701 -103.182 1.00 144.08 213 ILE A O 1
ATOM 5286 N N . LEU C 1 210 ? -69.376 -59.146 -101.129 1.00 142.58 214 LEU A N 1
ATOM 5287 C CA . LEU C 1 210 ? -70.118 -60.357 -101.585 1.00 138.58 214 LEU A CA 1
ATOM 5288 C C . LEU C 1 210 ? -71.204 -60.153 -102.648 1.00 140.95 214 LEU A C 1
ATOM 5289 O O . LEU C 1 210 ? -71.061 -60.621 -103.778 1.00 142.39 214 LEU A O 1
ATOM 5294 N N . GLY C 1 211 ? -72.312 -59.527 -102.250 1.00 139.14 215 GLY A N 1
ATOM 5295 C CA . GLY C 1 211 ? -73.434 -59.232 -103.134 1.00 133.82 215 GLY A CA 1
ATOM 5296 C C . GLY C 1 211 ? -72.973 -58.827 -104.514 1.00 140.46 215 GLY A C 1
ATOM 5297 O O . GLY C 1 211 ? -73.588 -59.149 -105.532 1.00 141.51 215 GLY A O 1
ATOM 5298 N N . SER C 1 212 ? -71.881 -58.079 -104.520 1.00 142.54 216 SER A N 1
ATOM 5299 C CA . SER C 1 212 ? -71.255 -57.626 -105.739 1.00 142.15 216 SER A CA 1
ATOM 5300 C C . SER C 1 212 ? -70.837 -58.813 -106.630 1.00 145.24 216 SER A C 1
ATOM 5301 O O . SER C 1 212 ? -71.065 -58.759 -107.834 1.00 145.92 216 SER A O 1
ATOM 5304 N N . LEU C 1 213 ? -70.220 -59.865 -106.081 1.00 149.09 217 LEU A N 1
ATOM 5305 C CA . LEU C 1 213 ? -69.850 -61.022 -106.920 1.00 156.16 217 LEU A CA 1
ATOM 5306 C C . LEU C 1 213 ? -71.052 -61.841 -107.404 1.00 148.27 217 LEU A C 1
ATOM 5307 O O . LEU C 1 213 ? -71.034 -62.377 -108.515 1.00 149.33 217 LEU A O 1
ATOM 5312 N N . LEU C 1 214 ? -72.087 -61.953 -106.575 1.00 144.60 218 LEU A N 1
ATOM 5313 C CA . LEU C 1 214 ? -73.204 -62.837 -106.893 1.00 148.44 218 LEU A CA 1
ATOM 5314 C C . LEU C 1 214 ? -74.014 -62.283 -108.056 1.00 149.96 218 LEU A C 1
ATOM 5315 O O . LEU C 1 214 ? -74.380 -63.015 -108.967 1.00 152.56 218 LEU A O 1
ATOM 5320 N N . TYR C 1 215 ? -74.237 -60.975 -108.048 1.00 147.52 219 TYR A N 1
ATOM 5321 C CA . TYR C 1 215 ? -75.064 -60.322 -109.050 1.00 140.57 219 TYR A CA 1
ATOM 5322 C C . TYR C 1 215 ? -74.202 -60.302 -110.325 1.00 129.63 219 TYR A C 1
ATOM 5323 O O . TYR C 1 215 ? -74.693 -60.604 -111.413 1.00 116.24 219 TYR A O 1
ATOM 5332 N N . ASN C 1 216 ? -72.915 -59.966 -110.185 1.00 133.96 220 ASN A N 1
ATOM 5333 C CA . ASN C 1 216 ? -72.039 -59.766 -111.352 1.00 126.09 220 ASN A CA 1
ATOM 5334 C C . ASN C 1 216 ? -71.268 -60.997 -111.915 1.00 125.86 220 ASN A C 1
ATOM 5335 O O . ASN C 1 216 ? -70.776 -60.911 -113.039 1.00 116.50 220 ASN A O 1
ATOM 5340 N N . TYR C 1 217 ? -71.126 -62.106 -111.174 1.00 138.67 221 TYR A N 1
ATOM 5341 C CA . TYR C 1 217 ? -70.442 -63.319 -111.706 1.00 145.58 221 TYR A CA 1
ATOM 5342 C C . TYR C 1 217 ? -71.193 -64.651 -111.568 1.00 154.13 221 TYR A C 1
ATOM 5343 O O . TYR C 1 217 ? -71.561 -65.272 -112.563 1.00 145.59 221 TYR A O 1
ATOM 5352 N N . VAL C 1 218 ? -71.386 -65.094 -110.328 1.00 165.83 222 VAL A N 1
ATOM 5353 C CA . VAL C 1 218 ? -72.043 -66.374 -110.047 1.00 177.30 222 VAL A CA 1
ATOM 5354 C C . VAL C 1 218 ? -73.432 -66.426 -110.712 1.00 174.74 222 VAL A C 1
ATOM 5355 O O . VAL C 1 218 ? -73.711 -67.332 -111.502 1.00 172.07 222 VAL A O 1
ATOM 5359 N N . LEU C 1 219 ? -74.299 -65.468 -110.391 1.00 175.33 223 LEU A N 1
ATOM 5360 C CA . LEU C 1 219 ? -75.634 -65.381 -111.007 1.00 171.78 223 LEU A CA 1
ATOM 5361 C C . LEU C 1 219 ? -75.653 -64.499 -112.274 1.00 153.00 223 LEU A C 1
ATOM 5362 O O . LEU C 1 219 ? -76.637 -63.813 -112.541 1.00 152.41 223 LEU A O 1
ATOM 5367 N N . PHE C 1 220 ? -74.540 -64.477 -113.012 1.00 119.96 224 PHE A N 1
ATOM 5368 C CA . PHE C 1 220 ? -74.393 -63.684 -114.249 1.00 91.76 224 PHE A CA 1
ATOM 5369 C C . PHE C 1 220 ? -74.806 -64.538 -115.480 1.00 73.50 224 PHE A C 1
ATOM 5370 O O . PHE C 1 220 ? -74.247 -65.617 -115.690 1.00 85.36 224 PHE A O 1
ATOM 5378 N N . PRO C 1 221 ? -75.784 -64.078 -116.289 1.00 52.08 225 PRO A N 1
ATOM 5379 C CA . PRO C 1 221 ? -76.185 -64.817 -117.492 1.00 41.72 225 PRO A CA 1
ATOM 5380 C C . PRO C 1 221 ? -76.139 -63.912 -118.757 1.00 18.99 225 PRO A C 1
ATOM 5381 O O . PRO C 1 221 ? -75.072 -63.344 -118.929 1.00 19.60 225 PRO A O 1
ATOM 5385 N N . PRO C 1 222 ? -77.212 -63.745 -119.583 1.00 32.50 226 PRO A N 1
ATOM 5386 C CA . PRO C 1 222 ? -76.928 -62.755 -120.641 1.00 34.80 226 PRO A CA 1
ATOM 5387 C C . PRO C 1 222 ? -77.125 -61.297 -120.214 1.00 29.93 226 PRO A C 1
ATOM 5388 O O . PRO C 1 222 ? -77.428 -60.473 -121.070 1.00 13.35 226 PRO A O 1
ATOM 5392 N N . ALA C 1 223 ? -76.942 -60.969 -118.934 1.00 39.10 227 ALA A N 1
ATOM 5393 C CA . ALA C 1 223 ? -77.436 -59.693 -118.435 1.00 25.56 227 ALA A CA 1
ATOM 5394 C C . ALA C 1 223 ? -76.537 -58.900 -117.488 1.00 30.51 227 ALA A C 1
ATOM 5395 O O . ALA C 1 223 ? -75.672 -58.152 -117.933 1.00 36.42 227 ALA A O 1
ATOM 5397 N N . LYS C 1 224 ? -76.685 -59.169 -116.195 1.00 33.63 228 LYS A N 1
ATOM 5398 C CA . LYS C 1 224 ? -76.025 -58.441 -115.097 1.00 36.51 228 LYS A CA 1
ATOM 5399 C C . LYS C 1 224 ? -74.528 -58.161 -115.338 1.00 44.59 228 LYS A C 1
ATOM 5400 O O . LYS C 1 224 ? -73.651 -58.681 -114.645 1.00 53.19 228 LYS A O 1
ATOM 5406 N N . SER C 1 225 ? -74.288 -57.239 -116.278 1.00 44.52 229 SER A N 1
ATOM 5407 C CA . SER C 1 225 ? -72.975 -56.950 -116.871 1.00 46.70 229 SER A CA 1
ATOM 5408 C C . SER C 1 225 ? -71.892 -56.238 -116.044 1.00 20.17 229 SER A C 1
ATOM 5409 O O . SER C 1 225 ? -71.892 -56.261 -114.815 1.00 37.81 229 SER A O 1
ATOM 5412 N N . LEU C 1 226 ? -70.968 -55.632 -116.789 1.00 28.57 230 LEU A N 1
ATOM 5413 C CA . LEU C 1 226 ? -69.888 -54.787 -116.315 1.00 46.60 230 LEU A CA 1
ATOM 5414 C C . LEU C 1 226 ? -70.079 -53.440 -117.018 1.00 34.99 230 LEU A C 1
ATOM 5415 O O . LEU C 1 226 ? -70.228 -52.383 -116.406 1.00 31.58 230 LEU A O 1
ATOM 5420 N N . SER C 1 227 ? -70.024 -53.548 -118.342 1.00 34.30 231 SER A N 1
ATOM 5421 C CA . SER C 1 227 ? -69.990 -52.449 -119.295 1.00 25.56 231 SER A CA 1
ATOM 5422 C C . SER C 1 227 ? -71.280 -51.652 -119.521 1.00 44.26 231 SER A C 1
ATOM 5423 O O . SER C 1 227 ? -71.309 -50.439 -119.298 1.00 26.61 231 SER A O 1
ATOM 5426 N N . GLU C 1 228 ? -72.338 -52.345 -119.947 1.00 56.09 232 GLU A N 1
ATOM 5427 C CA . GLU C 1 228 ? -73.577 -51.708 -120.376 1.00 32.51 232 GLU A CA 1
ATOM 5428 C C . GLU C 1 228 ? -74.120 -50.840 -119.263 1.00 32.71 232 GLU A C 1
ATOM 5429 O O . GLU C 1 228 ? -74.416 -49.652 -119.451 1.00 40.39 232 GLU A O 1
ATOM 5435 N N . ARG C 1 229 ? -74.166 -51.443 -118.086 1.00 38.16 233 ARG A N 1
ATOM 5436 C CA . ARG C 1 229 ? -74.506 -50.793 -116.830 1.00 33.58 233 ARG A CA 1
ATOM 5437 C C . ARG C 1 229 ? -73.725 -49.478 -116.551 1.00 31.53 233 ARG A C 1
ATOM 5438 O O . ARG C 1 229 ? -74.329 -48.407 -116.390 1.00 28.17 233 ARG A O 1
ATOM 5446 N N . LEU C 1 230 ? -72.396 -49.590 -116.441 1.00 40.21 234 LEU A N 1
ATOM 5447 C CA . LEU C 1 230 ? -71.496 -48.444 -116.262 1.00 40.52 234 LEU A CA 1
ATOM 5448 C C . LEU C 1 230 ? -71.752 -47.338 -117.261 1.00 32.28 234 LEU A C 1
ATOM 5449 O O . LEU C 1 230 ? -71.887 -46.183 -116.872 1.00 35.27 234 LEU A O 1
ATOM 5454 N N . ALA C 1 231 ? -71.833 -47.681 -118.543 1.00 37.91 235 ALA A N 1
ATOM 5455 C CA . ALA C 1 231 ? -72.223 -46.713 -119.568 1.00 27.96 235 ALA A CA 1
ATOM 5456 C C . ALA C 1 231 ? -73.523 -46.005 -119.202 1.00 31.86 235 ALA A C 1
ATOM 5457 O O . ALA C 1 231 ? -73.566 -44.766 -119.179 1.00 32.87 235 ALA A O 1
ATOM 5459 N N . VAL C 1 232 ? -74.579 -46.767 -118.918 1.00 45.01 236 VAL A N 1
ATOM 5460 C CA . VAL C 1 232 ? -75.852 -46.157 -118.526 1.00 38.76 236 VAL A CA 1
ATOM 5461 C C . VAL C 1 232 ? -75.715 -45.197 -117.329 1.00 14.63 236 VAL A C 1
ATOM 5462 O O . VAL C 1 232 ? -76.135 -44.055 -117.434 1.00 30.76 236 VAL A O 1
ATOM 5466 N N . LEU C 1 233 ? -75.132 -45.640 -116.212 1.00 27.86 237 LEU A N 1
ATOM 5467 C CA . LEU C 1 233 ? -74.874 -44.746 -115.071 1.00 25.00 237 LEU A CA 1
ATOM 5468 C C . LEU C 1 233 ? -74.060 -43.501 -115.455 1.00 39.96 237 LEU A C 1
ATOM 5469 O O . LEU C 1 233 ? -74.363 -42.388 -115.006 1.00 44.03 237 LEU A O 1
ATOM 5474 N N . LYS C 1 234 ? -73.020 -43.696 -116.258 1.00 23.85 238 LYS A N 1
ATOM 5475 C CA . LYS C 1 234 ? -72.162 -42.613 -116.668 1.00 24.59 238 LYS A CA 1
ATOM 5476 C C . LYS C 1 234 ? -72.868 -41.583 -117.561 1.00 21.86 238 LYS A C 1
ATOM 5477 O O . LYS C 1 234 ? -72.580 -40.393 -117.463 1.00 30.30 238 LYS A O 1
ATOM 5483 N N . GLY C 1 235 ? -73.764 -42.013 -118.440 1.00 21.26 239 GLY A N 1
ATOM 5484 C CA . GLY C 1 235 ? -74.525 -41.066 -119.262 1.00 26.87 239 GLY A CA 1
ATOM 5485 C C . GLY C 1 235 ? -75.450 -40.004 -118.641 1.00 29.82 239 GLY A C 1
ATOM 5486 O O . GLY C 1 235 ? -75.165 -38.812 -118.776 1.00 34.62 239 GLY A O 1
ATOM 5487 N N . LEU C 1 236 ? -76.525 -40.433 -117.959 1.00 30.04 240 LEU A N 1
ATOM 5488 C CA . LEU C 1 236 ? -77.581 -39.564 -117.359 1.00 32.56 240 LEU A CA 1
ATOM 5489 C C . LEU C 1 236 ? -78.582 -38.964 -118.378 1.00 38.26 240 LEU A C 1
ATOM 5490 O O . LEU C 1 236 ? -78.667 -39.428 -119.507 1.00 28.06 240 LEU A O 1
ATOM 5495 N N . GLU C 1 237 ? -79.376 -37.979 -117.942 1.00 53.84 241 GLU A N 1
ATOM 5496 C CA . GLU C 1 237 ? -80.370 -37.289 -118.785 1.00 53.65 241 GLU A CA 1
ATOM 5497 C C . GLU C 1 237 ? -79.974 -35.852 -119.096 1.00 51.01 241 GLU A C 1
ATOM 5498 O O . GLU C 1 237 ? -80.125 -34.980 -118.243 1.00 36.12 241 GLU A O 1
ATOM 5504 N N . PRO C 1 238 ? -79.491 -35.590 -120.330 1.00 43.90 242 PRO A N 1
ATOM 5505 C CA . PRO C 1 238 ? -79.332 -36.444 -121.510 1.00 24.30 242 PRO A CA 1
ATOM 5506 C C . PRO C 1 238 ? -77.928 -37.071 -121.523 1.00 32.36 242 PRO A C 1
ATOM 5507 O O . PRO C 1 238 ? -77.418 -37.455 -120.474 1.00 36.52 242 PRO A O 1
ATOM 5511 N N . ASP C 1 239 ? -77.279 -37.078 -122.685 1.00 36.47 243 ASP A N 1
ATOM 5512 C CA . ASP C 1 239 ? -75.944 -37.632 -122.856 1.00 34.87 243 ASP A CA 1
ATOM 5513 C C . ASP C 1 239 ? -75.917 -39.166 -122.744 1.00 48.07 243 ASP A C 1
ATOM 5514 O O . ASP C 1 239 ? -74.839 -39.761 -122.731 1.00 36.06 243 ASP A O 1
ATOM 5519 N N . THR C 1 240 ? -77.091 -39.795 -122.655 1.00 33.50 244 THR A N 1
ATOM 5520 C CA . THR C 1 240 ? -77.216 -41.249 -122.760 1.00 38.84 244 THR A CA 1
ATOM 5521 C C . THR C 1 240 ? -77.241 -41.598 -124.268 1.00 44.87 244 THR A C 1
ATOM 5522 O O . THR C 1 240 ? -77.692 -40.779 -125.070 1.00 28.46 244 THR A O 1
ATOM 5526 N N . ASP C 1 241 ? -76.741 -42.774 -124.676 1.00 39.68 245 ASP A N 1
ATOM 5527 C CA . ASP C 1 241 ? -76.681 -43.094 -126.131 1.00 46.49 245 ASP A CA 1
ATOM 5528 C C . ASP C 1 241 ? -76.917 -44.554 -126.633 1.00 46.06 245 ASP A C 1
ATOM 5529 O O . ASP C 1 241 ? -77.087 -44.793 -127.833 1.00 40.06 245 ASP A O 1
ATOM 5534 N N . TRP C 1 242 ? -76.924 -45.524 -125.734 1.00 43.25 246 TRP A N 1
ATOM 5535 C CA . TRP C 1 242 ? -77.178 -46.930 -126.088 1.00 38.82 246 TRP A CA 1
ATOM 5536 C C . TRP C 1 242 ? -78.668 -47.108 -126.526 1.00 44.30 246 TRP A C 1
ATOM 5537 O O . TRP C 1 242 ? -78.935 -47.843 -127.507 1.00 51.15 246 TRP A O 1
ATOM 5548 N N . GLU C 1 243 ? -79.631 -46.457 -125.844 1.00 44.03 247 GLU A N 1
ATOM 5549 C CA . GLU C 1 243 ? -81.068 -46.699 -126.123 1.00 29.16 247 GLU A CA 1
ATOM 5550 C C . GLU C 1 243 ? -81.556 -46.335 -127.563 1.00 30.39 247 GLU A C 1
ATOM 5551 O O . GLU C 1 243 ? -82.351 -47.083 -128.155 1.00 26.44 247 GLU A O 1
ATOM 5557 N N . GLU C 1 244 ? -81.091 -45.219 -128.130 1.00 37.25 248 GLU A N 1
ATOM 5558 C CA . GLU C 1 244 ? -81.397 -44.872 -129.526 1.00 33.35 248 GLU A CA 1
ATOM 5559 C C . GLU C 1 244 ? -80.846 -45.895 -130.497 1.00 31.39 248 GLU A C 1
ATOM 5560 O O . GLU C 1 244 ? -81.556 -46.329 -131.387 1.00 38.65 248 GLU A O 1
ATOM 5566 N N . ARG C 1 245 ? -79.566 -46.225 -130.380 1.00 43.22 249 ARG A N 1
ATOM 5567 C CA . ARG C 1 245 ? -78.972 -47.179 -131.296 1.00 30.65 249 ARG A CA 1
ATOM 5568 C C . ARG C 1 245 ? -79.759 -48.470 -131.276 1.00 42.12 249 ARG A C 1
ATOM 5569 O O . ARG C 1 245 ? -80.026 -49.051 -132.344 1.00 40.85 249 ARG A O 1
ATOM 5577 N N . GLU C 1 246 ? -80.174 -48.901 -130.088 1.00 47.62 250 GLU A N 1
ATOM 5578 C CA . GLU C 1 246 ? -81.079 -50.047 -130.000 1.00 33.94 250 GLU A CA 1
ATOM 5579 C C . GLU C 1 246 ? -82.400 -49.769 -130.769 1.00 40.44 250 GLU A C 1
ATOM 5580 O O . GLU C 1 246 ? -82.707 -50.536 -131.685 1.00 37.98 250 GLU A O 1
ATOM 5586 N N . VAL C 1 247 ? -83.198 -48.740 -130.424 1.00 36.78 251 VAL A N 1
ATOM 5587 C CA . VAL C 1 247 ? -84.463 -48.505 -131.191 1.00 38.57 251 VAL A CA 1
ATOM 5588 C C . VAL C 1 247 ? -84.274 -48.352 -132.710 1.00 51.02 251 VAL A C 1
ATOM 5589 O O . VAL C 1 247 ? -85.129 -48.783 -133.499 1.00 53.53 251 VAL A O 1
ATOM 5593 N N . ARG C 1 248 ? -83.158 -47.751 -133.110 1.00 46.84 252 ARG A N 1
ATOM 5594 C CA . ARG C 1 248 ? -82.802 -47.575 -134.518 1.00 62.52 252 ARG A CA 1
ATOM 5595 C C . ARG C 1 248 ? -82.494 -48.902 -135.202 1.00 49.87 252 ARG A C 1
ATOM 5596 O O . ARG C 1 248 ? -82.856 -49.104 -136.358 1.00 63.32 252 ARG A O 1
ATOM 5598 N N . ARG C 1 249 ? -81.780 -49.780 -134.510 1.00 48.69 253 ARG A N 1
ATOM 5599 C CA . ARG C 1 249 ? -81.589 -51.148 -134.991 1.00 71.81 253 ARG A CA 1
ATOM 5600 C C . ARG C 1 249 ? -82.920 -51.939 -135.062 1.00 62.24 253 ARG A C 1
ATOM 5601 O O . ARG C 1 249 ? -83.184 -52.636 -136.045 1.00 53.66 253 ARG A O 1
ATOM 5609 N N . ARG C 1 250 ? -83.737 -51.836 -134.013 1.00 51.96 254 ARG A N 1
ATOM 5610 C CA . ARG C 1 250 ? -85.061 -52.488 -133.938 1.00 53.48 254 ARG A CA 1
ATOM 5611 C C . ARG C 1 250 ? -86.217 -52.046 -134.908 1.00 63.51 254 ARG A C 1
ATOM 5612 O O . ARG C 1 250 ? -86.870 -52.928 -135.469 1.00 56.83 254 ARG A O 1
ATOM 5620 N N . GLN C 1 251 ? -86.501 -50.748 -135.118 1.00 61.94 255 GLN A N 1
ATOM 5621 C CA . GLN C 1 251 ? -87.595 -50.379 -136.067 1.00 69.92 255 GLN A CA 1
ATOM 5622 C C . GLN C 1 251 ? -87.363 -50.795 -137.516 1.00 80.02 255 GLN A C 1
ATOM 5623 O O . GLN C 1 251 ? -88.291 -50.751 -138.323 1.00 73.99 255 GLN A O 1
ATOM 5629 N N . SER C 1 252 ? -86.144 -51.222 -137.823 1.00 73.85 256 SER A N 1
ATOM 5630 C CA . SER C 1 252 ? -85.808 -51.811 -139.114 1.00 67.32 256 SER A CA 1
ATOM 5631 C C . SER C 1 252 ? -84.299 -51.992 -139.203 1.00 86.36 256 SER A C 1
ATOM 5632 O O . SER C 1 252 ? -83.675 -51.609 -140.199 1.00 100.50 256 SER A O 1
ATOM 5635 N N . ARG D 1 1 ? -107.742 -11.668 -119.737 1.00 184.74 5 ARG B N 1
ATOM 5636 C CA . ARG D 1 1 ? -108.141 -12.455 -118.578 1.00 191.19 5 ARG B CA 1
ATOM 5637 C C . ARG D 1 1 ? -109.674 -12.466 -118.471 1.00 191.19 5 ARG B C 1
ATOM 5638 O O . ARG D 1 1 ? -110.324 -11.569 -119.005 1.00 183.90 5 ARG B O 1
ATOM 5646 N N . SER D 1 2 ? -110.269 -13.469 -117.815 1.00 187.50 6 SER B N 1
ATOM 5647 C CA . SER D 1 2 ? -109.569 -14.615 -117.219 1.00 185.90 6 SER B CA 1
ATOM 5648 C C . SER D 1 2 ? -110.026 -16.016 -117.583 1.00 183.29 6 SER B C 1
ATOM 5649 O O . SER D 1 2 ? -111.097 -16.241 -118.155 1.00 179.63 6 SER B O 1
ATOM 5652 N N . ILE D 1 3 ? -109.145 -16.949 -117.235 1.00 181.92 7 ILE B N 1
ATOM 5653 C CA . ILE D 1 3 ? -109.485 -18.349 -117.085 1.00 178.10 7 ILE B CA 1
ATOM 5654 C C . ILE D 1 3 ? -109.066 -18.663 -115.642 1.00 170.20 7 ILE B C 1
ATOM 5655 O O . ILE D 1 3 ? -109.377 -17.904 -114.726 1.00 168.22 7 ILE B O 1
ATOM 5660 N N . ALA D 1 4 ? -108.320 -19.739 -115.452 1.00 165.87 8 ALA B N 1
ATOM 5661 C CA . ALA D 1 4 ? -108.473 -20.551 -114.247 1.00 156.96 8 ALA B CA 1
ATOM 5662 C C . ALA D 1 4 ? -107.553 -20.418 -113.029 1.00 149.44 8 ALA B C 1
ATOM 5663 O O . ALA D 1 4 ? -107.917 -20.924 -111.975 1.00 148.28 8 ALA B O 1
ATOM 5665 N N . PHE D 1 5 ? -106.403 -19.760 -113.139 1.00 145.36 9 PHE B N 1
ATOM 5666 C CA . PHE D 1 5 ? -105.403 -19.725 -112.054 1.00 141.41 9 PHE B CA 1
ATOM 5667 C C . PHE D 1 5 ? -106.051 -19.714 -110.665 1.00 142.03 9 PHE B C 1
ATOM 5668 O O . PHE D 1 5 ? -105.513 -20.315 -109.731 1.00 143.94 9 PHE B O 1
ATOM 5676 N N . SER D 1 6 ? -107.232 -19.105 -110.556 1.00 142.65 10 SER B N 1
ATOM 5677 C CA . SER D 1 6 ? -107.991 -19.098 -109.306 1.00 143.67 10 SER B CA 1
ATOM 5678 C C . SER D 1 6 ? -108.141 -20.538 -108.744 1.00 151.19 10 SER B C 1
ATOM 5679 O O . SER D 1 6 ? -107.852 -20.772 -107.552 1.00 149.43 10 SER B O 1
ATOM 5682 N N . ARG D 1 7 ? -108.571 -21.501 -109.573 1.00 147.12 11 ARG B N 1
ATOM 5683 C CA . ARG D 1 7 ? -108.757 -22.881 -109.079 1.00 141.49 11 ARG B CA 1
ATOM 5684 C C . ARG D 1 7 ? -107.422 -23.408 -108.524 1.00 142.62 11 ARG B C 1
ATOM 5685 O O . ARG D 1 7 ? -107.375 -24.030 -107.442 1.00 139.13 11 ARG B O 1
ATOM 5693 N N . ALA D 1 8 ? -106.329 -23.102 -109.218 1.00 143.67 12 ALA B N 1
ATOM 5694 C CA . ALA D 1 8 ? -105.022 -23.538 -108.752 1.00 141.34 12 ALA B CA 1
ATOM 5695 C C . ALA D 1 8 ? -104.675 -22.826 -107.444 1.00 145.44 12 ALA B C 1
ATOM 5696 O O . ALA D 1 8 ? -104.000 -23.409 -106.596 1.00 141.20 12 ALA B O 1
ATOM 5698 N N . VAL D 1 9 ? -105.143 -21.592 -107.248 1.00 143.81 13 VAL B N 1
ATOM 5699 C CA . VAL D 1 9 ? -104.943 -20.966 -105.936 1.00 143.41 13 VAL B CA 1
ATOM 5700 C C . VAL D 1 9 ? -105.685 -21.653 -104.796 1.00 136.17 13 VAL B C 1
ATOM 5701 O O . VAL D 1 9 ? -105.078 -22.007 -103.789 1.00 135.51 13 VAL B O 1
ATOM 5705 N N . PHE D 1 10 ? -106.992 -21.845 -104.953 1.00 138.39 14 PHE B N 1
ATOM 5706 C CA . PHE D 1 10 ? -107.796 -22.441 -103.873 1.00 137.70 14 PHE B CA 1
ATOM 5707 C C . PHE D 1 10 ? -107.254 -23.853 -103.555 1.00 138.31 14 PHE B C 1
ATOM 5708 O O . PHE D 1 10 ? -107.285 -24.312 -102.402 1.00 136.45 14 PHE B O 1
ATOM 5716 N N . ALA D 1 11 ? -106.774 -24.553 -104.581 1.00 137.68 15 ALA B N 1
ATOM 5717 C CA . ALA D 1 11 ? -106.183 -25.882 -104.366 1.00 137.23 15 ALA B CA 1
ATOM 5718 C C . ALA D 1 11 ? -105.078 -26.002 -103.270 1.00 137.04 15 ALA B C 1
ATOM 5719 O O . ALA D 1 11 ? -105.097 -26.956 -102.485 1.00 135.62 15 ALA B O 1
ATOM 5721 N N . GLU D 1 12 ? -104.134 -25.064 -103.185 1.00 138.34 16 GLU B N 1
ATOM 5722 C CA . GLU D 1 12 ? -103.073 -25.151 -102.161 1.00 136.02 16 GLU B CA 1
ATOM 5723 C C . GLU D 1 12 ? -103.618 -24.763 -100.755 1.00 137.19 16 GLU B C 1
ATOM 5724 O O . GLU D 1 12 ? -103.211 -25.349 -99.731 1.00 135.92 16 GLU B O 1
ATOM 5730 N N . PHE D 1 13 ? -104.549 -23.803 -100.738 1.00 137.79 17 PHE B N 1
ATOM 5731 C CA . PHE D 1 13 ? -105.328 -23.393 -99.552 1.00 135.38 17 PHE B CA 1
ATOM 5732 C C . PHE D 1 13 ? -105.821 -24.711 -98.940 1.00 133.73 17 PHE B C 1
ATOM 5733 O O . PHE D 1 13 ? -105.526 -25.079 -97.774 1.00 136.03 17 PHE B O 1
ATOM 5741 N N . LEU D 1 14 ? -106.486 -25.466 -99.802 1.00 131.14 18 LEU B N 1
ATOM 5742 C CA . LEU D 1 14 ? -107.034 -26.778 -99.471 1.00 136.24 18 LEU B CA 1
ATOM 5743 C C . LEU D 1 14 ? -105.974 -27.824 -99.007 1.00 137.03 18 LEU B C 1
ATOM 5744 O O . LEU D 1 14 ? -106.098 -28.441 -97.916 1.00 136.56 18 LEU B O 1
ATOM 5749 N N . ALA D 1 15 ? -104.936 -28.025 -99.822 1.00 135.43 19 ALA B N 1
ATOM 5750 C CA . ALA D 1 15 ? -103.915 -29.034 -99.511 1.00 131.23 19 ALA B CA 1
ATOM 5751 C C . ALA D 1 15 ? -103.312 -28.831 -98.109 1.00 131.89 19 ALA B C 1
ATOM 5752 O O . ALA D 1 15 ? -103.224 -29.782 -97.289 1.00 128.16 19 ALA B O 1
ATOM 5754 N N . THR D 1 16 ? -102.918 -27.597 -97.803 1.00 137.18 20 THR B N 1
ATOM 5755 C CA . THR D 1 16 ? -102.302 -27.370 -96.500 1.00 134.65 20 THR B CA 1
ATOM 5756 C C . THR D 1 16 ? -103.346 -27.525 -95.384 1.00 132.06 20 THR B C 1
ATOM 5757 O O . THR D 1 16 ? -103.010 -28.077 -94.318 1.00 130.64 20 THR B O 1
ATOM 5761 N N . LEU D 1 17 ? -104.588 -27.064 -95.607 1.00 137.58 21 LEU B N 1
ATOM 5762 C CA . LEU D 1 17 ? -105.667 -27.331 -94.631 1.00 137.71 21 LEU B CA 1
ATOM 5763 C C . LEU D 1 17 ? -105.612 -28.845 -94.237 1.00 135.73 21 LEU B C 1
ATOM 5764 O O . LEU D 1 17 ? -105.477 -29.172 -93.026 1.00 136.87 21 LEU B O 1
ATOM 5769 N N . LEU D 1 18 ? -105.609 -29.765 -95.221 1.00 134.59 22 LEU B N 1
ATOM 5770 C CA . LEU D 1 18 ? -105.455 -31.209 -94.856 1.00 135.09 22 LEU B CA 1
ATOM 5771 C C . LEU D 1 18 ? -104.181 -31.537 -94.049 1.00 129.27 22 LEU B C 1
ATOM 5772 O O . LEU D 1 18 ? -104.268 -32.023 -92.898 1.00 125.03 22 LEU B O 1
ATOM 5777 N N . PHE D 1 19 ? -103.016 -31.341 -94.673 1.00 127.11 23 PHE B N 1
ATOM 5778 C CA . PHE D 1 19 ? -101.747 -31.805 -94.072 1.00 126.53 23 PHE B CA 1
ATOM 5779 C C . PHE D 1 19 ? -101.609 -31.326 -92.622 1.00 126.32 23 PHE B C 1
ATOM 5780 O O . PHE D 1 19 ? -101.234 -32.106 -91.723 1.00 125.20 23 PHE B O 1
ATOM 5788 N N . VAL D 1 20 ? -102.032 -30.089 -92.370 1.00 128.41 24 VAL B N 1
ATOM 5789 C CA . VAL D 1 20 ? -101.924 -29.541 -91.026 1.00 129.30 24 VAL B CA 1
ATOM 5790 C C . VAL D 1 20 ? -102.925 -30.251 -90.082 1.00 130.35 24 VAL B C 1
ATOM 5791 O O . VAL D 1 20 ? -102.504 -30.727 -89.009 1.00 130.07 24 VAL B O 1
ATOM 5795 N N . PHE D 1 21 ? -104.210 -30.362 -90.461 1.00 132.45 25 PHE B N 1
ATOM 5796 C CA . PHE D 1 21 ? -105.186 -31.083 -89.598 1.00 133.13 25 PHE B CA 1
ATOM 5797 C C . PHE D 1 21 ? -104.720 -32.496 -89.222 1.00 129.99 25 PHE B C 1
ATOM 5798 O O . PHE D 1 21 ? -104.614 -32.812 -88.033 1.00 127.16 25 PHE B O 1
ATOM 5806 N N . PHE D 1 22 ? -104.415 -33.340 -90.214 1.00 128.49 26 PHE B N 1
ATOM 5807 C CA . PHE D 1 22 ? -103.999 -34.710 -89.867 1.00 123.85 26 PHE B CA 1
ATOM 5808 C C . PHE D 1 22 ? -102.778 -34.657 -88.968 1.00 123.73 26 PHE B C 1
ATOM 5809 O O . PHE D 1 22 ? -102.771 -35.261 -87.888 1.00 120.22 26 PHE B O 1
ATOM 5817 N N . GLY D 1 23 ? -101.743 -33.952 -89.421 1.00 124.86 27 GLY B N 1
ATOM 5818 C CA . GLY D 1 23 ? -100.497 -33.923 -88.683 1.00 122.52 27 GLY B CA 1
ATOM 5819 C C . GLY D 1 23 ? -100.732 -33.581 -87.227 1.00 124.16 27 GLY B C 1
ATOM 5820 O O . GLY D 1 23 ? -100.493 -34.417 -86.357 1.00 121.93 27 GLY B O 1
ATOM 5821 N N . LEU D 1 24 ? -101.197 -32.363 -86.952 1.00 126.79 28 LEU B N 1
ATOM 5822 C CA . LEU D 1 24 ? -101.402 -31.955 -85.562 1.00 129.99 28 LEU B CA 1
ATOM 5823 C C . LEU D 1 24 ? -102.316 -32.972 -84.848 1.00 128.98 28 LEU B C 1
ATOM 5824 O O . LEU D 1 24 ? -102.072 -33.331 -83.698 1.00 128.87 28 LEU B O 1
ATOM 5829 N N . GLY D 1 25 ? -103.367 -33.428 -85.527 1.00 124.73 29 GLY B N 1
ATOM 5830 C CA . GLY D 1 25 ? -104.256 -34.435 -84.964 1.00 120.88 29 GLY B CA 1
ATOM 5831 C C . GLY D 1 25 ? -103.581 -35.709 -84.491 1.00 124.98 29 GLY B C 1
ATOM 5832 O O . GLY D 1 25 ? -103.929 -36.241 -83.440 1.00 125.75 29 GLY B O 1
ATOM 5833 N N . SER D 1 26 ? -102.616 -36.205 -85.257 1.00 126.22 30 SER B N 1
ATOM 5834 C CA . SER D 1 26 ? -101.894 -37.413 -84.866 1.00 131.35 30 SER B CA 1
ATOM 5835 C C . SER D 1 26 ? -100.972 -37.108 -83.689 1.00 133.65 30 SER B C 1
ATOM 5836 O O . SER D 1 26 ? -100.295 -38.002 -83.185 1.00 128.79 30 SER B O 1
ATOM 5839 N N . ALA D 1 27 ? -100.940 -35.844 -83.264 1.00 130.60 31 ALA B N 1
ATOM 5840 C CA . ALA D 1 27 ? -99.957 -35.379 -82.296 1.00 134.47 31 ALA B CA 1
ATOM 5841 C C . ALA D 1 27 ? -100.571 -34.942 -80.957 1.00 135.44 31 ALA B C 1
ATOM 5842 O O . ALA D 1 27 ? -99.873 -34.388 -80.103 1.00 134.01 31 ALA B O 1
ATOM 5844 N N . LEU D 1 28 ? -101.868 -35.176 -80.773 1.00 133.06 32 LEU B N 1
ATOM 5845 C CA . LEU D 1 28 ? -102.547 -34.765 -79.542 1.00 135.14 32 LEU B CA 1
ATOM 5846 C C . LEU D 1 28 ? -102.229 -35.768 -78.399 1.00 140.23 32 LEU B C 1
ATOM 5847 O O . LEU D 1 28 ? -101.812 -36.897 -78.667 1.00 138.47 32 LEU B O 1
ATOM 5852 N N . ASN D 1 29 ? -102.411 -35.345 -77.142 1.00 142.98 33 ASN B N 1
ATOM 5853 C CA . ASN D 1 29 ? -102.027 -36.140 -75.953 1.00 146.24 33 ASN B CA 1
ATOM 5854 C C . ASN D 1 29 ? -103.089 -36.986 -75.269 1.00 146.56 33 ASN B C 1
ATOM 5855 O O . ASN D 1 29 ? -103.632 -36.595 -74.234 1.00 148.41 33 ASN B O 1
ATOM 5860 N N . TRP D 1 30 ? -103.383 -38.134 -75.849 1.00 145.94 34 TRP B N 1
ATOM 5861 C CA . TRP D 1 30 ? -104.419 -39.034 -75.351 1.00 145.49 34 TRP B CA 1
ATOM 5862 C C . TRP D 1 30 ? -104.077 -39.969 -74.191 1.00 150.91 34 TRP B C 1
ATOM 5863 O O . TRP D 1 30 ? -103.232 -40.825 -74.349 1.00 148.77 34 TRP B O 1
ATOM 5874 N N . PRO D 1 31 ? -104.794 -39.888 -73.061 1.00 153.97 35 PRO B N 1
ATOM 5875 C CA . PRO D 1 31 ? -104.343 -40.687 -71.911 1.00 156.00 35 PRO B CA 1
ATOM 5876 C C . PRO D 1 31 ? -104.446 -42.223 -72.054 1.00 157.35 35 PRO B C 1
ATOM 5877 O O . PRO D 1 31 ? -103.519 -42.929 -71.651 1.00 154.55 35 PRO B O 1
ATOM 5881 N N . GLN D 1 32 ? -105.548 -42.721 -72.611 1.00 156.42 36 GLN B N 1
ATOM 5882 C CA . GLN D 1 32 ? -105.807 -44.165 -72.689 1.00 156.83 36 GLN B CA 1
ATOM 5883 C C . GLN D 1 32 ? -104.908 -44.932 -73.658 1.00 149.56 36 GLN B C 1
ATOM 5884 O O . GLN D 1 32 ? -104.428 -46.018 -73.328 1.00 147.76 36 GLN B O 1
ATOM 5890 N N . ALA D 1 33 ? -104.699 -44.379 -74.850 1.00 143.50 37 ALA B N 1
ATOM 5891 C CA . ALA D 1 33 ? -103.841 -45.013 -75.848 1.00 137.26 37 ALA B CA 1
ATOM 5892 C C . ALA D 1 33 ? -102.825 -44.010 -76.387 1.00 135.61 37 ALA B C 1
ATOM 5893 O O . ALA D 1 33 ? -103.172 -43.188 -77.227 1.00 136.34 37 ALA B O 1
ATOM 5895 N N . LEU D 1 34 ? -101.589 -44.064 -75.877 1.00 133.58 38 LEU B N 1
ATOM 5896 C CA . LEU D 1 34 ? -100.534 -43.110 -76.261 1.00 133.86 38 LEU B CA 1
ATOM 5897 C C . LEU D 1 34 ? -99.529 -43.514 -77.381 1.00 130.76 38 LEU B C 1
ATOM 5898 O O . LEU D 1 34 ? -98.801 -44.498 -77.232 1.00 128.91 38 LEU B O 1
ATOM 5903 N N . PRO D 1 35 ? -99.504 -42.751 -78.501 1.00 128.02 39 PRO B N 1
ATOM 5904 C CA . PRO D 1 35 ? -98.672 -42.712 -79.718 1.00 127.54 39 PRO B CA 1
ATOM 5905 C C . PRO D 1 35 ? -97.157 -42.539 -79.619 1.00 120.41 39 PRO B C 1
ATOM 5906 O O . PRO D 1 35 ? -96.674 -41.666 -78.901 1.00 119.98 39 PRO B O 1
ATOM 5910 N N . SER D 1 36 ? -96.428 -43.387 -80.331 1.00 114.15 40 SER B N 1
ATOM 5911 C CA . SER D 1 36 ? -95.002 -43.188 -80.563 1.00 114.86 40 SER B CA 1
ATOM 5912 C C . SER D 1 36 ? -94.759 -42.096 -81.624 1.00 113.30 40 SER B C 1
ATOM 5913 O O . SER D 1 36 ? -95.649 -41.794 -82.416 1.00 112.38 40 SER B O 1
ATOM 5916 N N . VAL D 1 37 ? -93.562 -41.508 -81.627 1.00 109.75 41 VAL B N 1
ATOM 5917 C CA . VAL D 1 37 ? -93.184 -40.468 -82.599 1.00 106.99 41 VAL B CA 1
ATOM 5918 C C . VAL D 1 37 ? -93.469 -40.920 -84.020 1.00 107.07 41 VAL B C 1
ATOM 5919 O O . VAL D 1 37 ? -93.872 -40.131 -84.881 1.00 104.74 41 VAL B O 1
ATOM 5923 N N . LEU D 1 38 ? -93.226 -42.196 -84.270 1.00 109.96 42 LEU B N 1
ATOM 5924 C CA . LEU D 1 38 ? -93.437 -42.732 -85.591 1.00 112.41 42 LEU B CA 1
ATOM 5925 C C . LEU D 1 38 ? -94.847 -42.537 -86.026 1.00 110.21 42 LEU B C 1
ATOM 5926 O O . LEU D 1 38 ? -95.095 -42.242 -87.170 1.00 107.56 42 LEU B O 1
ATOM 5931 N N . GLN D 1 39 ? -95.773 -42.764 -85.114 1.00 105.83 43 GLN B N 1
ATOM 5932 C CA . GLN D 1 39 ? -97.169 -42.592 -85.424 1.00 102.78 43 GLN B CA 1
ATOM 5933 C C . GLN D 1 39 ? -97.351 -41.254 -86.103 1.00 104.07 43 GLN B C 1
ATOM 5934 O O . GLN D 1 39 ? -97.992 -41.141 -87.142 1.00 101.55 43 GLN B O 1
ATOM 5940 N N . ILE D 1 40 ? -96.760 -40.246 -85.501 1.00 108.18 44 ILE B N 1
ATOM 5941 C CA . ILE D 1 40 ? -96.777 -38.915 -86.050 1.00 112.25 44 ILE B CA 1
ATOM 5942 C C . ILE D 1 40 ? -96.049 -38.875 -87.388 1.00 111.07 44 ILE B C 1
ATOM 5943 O O . ILE D 1 40 ? -96.527 -38.273 -88.344 1.00 109.16 44 ILE B O 1
ATOM 5948 N N . ALA D 1 41 ? -94.880 -39.504 -87.446 1.00 106.84 45 ALA B N 1
ATOM 5949 C CA . ALA D 1 41 ? -94.091 -39.483 -88.668 1.00 106.57 45 ALA B CA 1
ATOM 5950 C C . ALA D 1 41 ? -94.879 -40.099 -89.816 1.00 107.17 45 ALA B C 1
ATOM 5951 O O . ALA D 1 41 ? -94.939 -39.552 -90.904 1.00 105.34 45 ALA B O 1
ATOM 5953 N N . MET D 1 42 ? -95.475 -41.249 -89.557 1.00 106.68 46 MET B N 1
ATOM 5954 C CA . MET D 1 42 ? -96.283 -41.942 -90.523 1.00 104.12 46 MET B CA 1
ATOM 5955 C C . MET D 1 42 ? -97.461 -41.011 -90.792 1.00 105.22 46 MET B C 1
ATOM 5956 O O . MET D 1 42 ? -97.890 -40.864 -91.912 1.00 104.94 46 MET B O 1
ATOM 5961 N N . ALA D 1 43 ? -97.997 -40.372 -89.759 1.00 103.30 47 ALA B N 1
ATOM 5962 C CA . ALA D 1 43 ? -99.110 -39.452 -89.987 1.00 107.28 47 ALA B CA 1
ATOM 5963 C C . ALA D 1 43 ? -98.738 -38.400 -91.032 1.00 102.64 47 ALA B C 1
ATOM 5964 O O . ALA D 1 43 ? -99.305 -38.381 -92.117 1.00 101.91 47 ALA B O 1
ATOM 5966 N N . PHE D 1 44 ? -97.758 -37.555 -90.736 1.00 100.76 48 PHE B N 1
ATOM 5967 C CA . PHE D 1 44 ? -97.413 -36.513 -91.689 1.00 104.13 48 PHE B CA 1
ATOM 5968 C C . PHE D 1 44 ? -96.917 -37.140 -92.950 1.00 104.89 48 PHE B C 1
ATOM 5969 O O . PHE D 1 44 ? -97.439 -36.891 -94.023 1.00 101.14 48 PHE B O 1
ATOM 5977 N N . GLY D 1 45 ? -95.889 -37.960 -92.808 1.00 105.79 49 GLY B N 1
ATOM 5978 C CA . GLY D 1 45 ? -95.264 -38.545 -93.962 1.00 103.73 49 GLY B CA 1
ATOM 5979 C C . GLY D 1 45 ? -96.186 -39.375 -94.824 1.00 96.55 49 GLY B C 1
ATOM 5980 O O . GLY D 1 45 ? -96.242 -39.165 -96.017 1.00 98.01 49 GLY B O 1
ATOM 5981 N N . LEU D 1 46 ? -96.953 -40.283 -94.247 1.00 95.79 50 LEU B N 1
ATOM 5982 C CA . LEU D 1 46 ? -97.944 -40.971 -95.056 1.00 95.26 50 LEU B CA 1
ATOM 5983 C C . LEU D 1 46 ? -98.868 -39.914 -95.614 1.00 101.49 50 LEU B C 1
ATOM 5984 O O . LEU D 1 46 ? -99.297 -40.010 -96.750 1.00 104.38 50 LEU B O 1
ATOM 5989 N N . GLY D 1 47 ? -99.212 -38.939 -94.778 1.00 100.10 51 GLY B N 1
ATOM 5990 C CA . GLY D 1 47 ? -100.060 -37.849 -95.209 1.00 96.04 51 GLY B CA 1
ATOM 5991 C C . GLY D 1 47 ? -99.586 -37.243 -96.502 1.00 88.94 51 GLY B C 1
ATOM 5992 O O . GLY D 1 47 ? -100.259 -37.326 -97.514 1.00 89.52 51 GLY B O 1
ATOM 5993 N N . ILE D 1 48 ? -98.376 -36.726 -96.485 1.00 89.69 52 ILE B N 1
ATOM 5994 C CA . ILE D 1 48 ? -97.796 -36.067 -97.627 1.00 95.52 52 ILE B CA 1
ATOM 5995 C C . ILE D 1 48 ? -97.660 -37.044 -98.755 1.00 97.03 52 ILE B C 1
ATOM 5996 O O . ILE D 1 48 ? -97.900 -36.685 -99.899 1.00 101.12 52 ILE B O 1
ATOM 6001 N N . GLY D 1 49 ? -97.214 -38.255 -98.461 1.00 99.23 53 GLY B N 1
ATOM 6002 C CA . GLY D 1 49 ? -97.070 -39.213 -99.527 1.00 105.25 53 GLY B CA 1
ATOM 6003 C C . GLY D 1 49 ? -98.403 -39.373 -100.228 1.00 102.35 53 GLY B C 1
ATOM 6004 O O . GLY D 1 49 ? -98.514 -39.208 -101.436 1.00 104.65 53 GLY B O 1
ATOM 6005 N N . THR D 1 50 ? -99.441 -39.556 -99.427 1.00 100.78 54 THR B N 1
ATOM 6006 C CA . THR D 1 50 ? -100.815 -39.628 -99.904 1.00 103.68 54 THR B CA 1
ATOM 6007 C C . THR D 1 50 ? -101.208 -38.398 -100.698 1.00 106.18 54 THR B C 1
ATOM 6008 O O . THR D 1 50 ? -101.796 -38.499 -101.773 1.00 107.17 54 THR B O 1
ATOM 6012 N N . LEU D 1 51 ? -100.907 -37.234 -100.148 1.00 103.51 55 LEU B N 1
ATOM 6013 C CA . LEU D 1 51 ? -101.303 -35.987 -100.770 1.00 103.03 55 LEU B CA 1
ATOM 6014 C C . LEU D 1 51 ? -100.612 -35.713 -102.083 1.00 105.02 55 LEU B C 1
ATOM 6015 O O . LEU D 1 51 ? -101.237 -35.213 -102.997 1.00 109.62 55 LEU B O 1
ATOM 6020 N N . VAL D 1 52 ? -99.319 -35.992 -102.163 1.00 105.39 56 VAL B N 1
ATOM 6021 C CA . VAL D 1 52 ? -98.581 -35.809 -103.402 1.00 113.05 56 VAL B CA 1
ATOM 6022 C C . VAL D 1 52 ? -99.018 -36.908 -104.361 1.00 111.07 56 VAL B C 1
ATOM 6023 O O . VAL D 1 52 ? -99.017 -36.710 -105.576 1.00 115.69 56 VAL B O 1
ATOM 6027 N N . GLN D 1 53 ? -99.372 -38.071 -103.815 1.00 110.68 57 GLN B N 1
ATOM 6028 C CA . GLN D 1 53 ? -99.942 -39.115 -104.651 1.00 112.01 57 GLN B CA 1
ATOM 6029 C C . GLN D 1 53 ? -101.201 -38.504 -105.217 1.00 109.20 57 GLN B C 1
ATOM 6030 O O . GLN D 1 53 ? -101.544 -38.692 -106.382 1.00 111.66 57 GLN B O 1
ATOM 6036 N N . ALA D 1 54 ? -101.889 -37.777 -104.349 1.00 107.63 58 ALA B N 1
ATOM 6037 C CA . ALA D 1 54 ? -103.149 -37.144 -104.686 1.00 113.51 58 ALA B CA 1
ATOM 6038 C C . ALA D 1 54 ? -103.031 -35.900 -105.594 1.00 119.22 58 ALA B C 1
ATOM 6039 O O . ALA D 1 54 ? -103.782 -35.773 -106.545 1.00 120.46 58 ALA B O 1
ATOM 6041 N N . LEU D 1 55 ? -102.117 -34.981 -105.288 1.00 119.84 59 LEU B N 1
ATOM 6042 C CA . LEU D 1 55 ? -102.070 -33.668 -105.938 1.00 119.22 59 LEU B CA 1
ATOM 6043 C C . LEU D 1 55 ? -100.781 -33.478 -106.728 1.00 117.11 59 LEU B C 1
ATOM 6044 O O . LEU D 1 55 ? -100.421 -32.356 -107.132 1.00 117.91 59 LEU B O 1
ATOM 6049 N N . GLY D 1 56 ? -100.137 -34.604 -107.006 1.00 114.02 60 GLY B N 1
ATOM 6050 C CA . GLY D 1 56 ? -98.948 -34.634 -107.820 1.00 119.35 60 GLY B CA 1
ATOM 6051 C C . GLY D 1 56 ? -99.402 -34.257 -109.202 1.00 118.59 60 GLY B C 1
ATOM 6052 O O . GLY D 1 56 ? -98.751 -33.483 -109.908 1.00 119.35 60 GLY B O 1
ATOM 6053 N N . HIS D 1 57 ? -100.532 -34.837 -109.592 1.00 121.47 61 HIS B N 1
ATOM 6054 C CA . HIS D 1 57 ? -101.072 -34.597 -110.918 1.00 123.60 61 HIS B CA 1
ATOM 6055 C C . HIS D 1 57 ? -101.752 -33.219 -111.085 1.00 112.65 61 HIS B C 1
ATOM 6056 O O . HIS D 1 57 ? -102.281 -32.944 -112.160 1.00 107.90 61 HIS B O 1
ATOM 6063 N N . ILE D 1 58 ? -101.796 -32.384 -110.041 1.00 113.91 62 ILE B N 1
ATOM 6064 C CA . ILE D 1 58 ? -102.399 -31.047 -110.180 1.00 114.21 62 ILE B CA 1
ATOM 6065 C C . ILE D 1 58 ? -101.416 -29.894 -109.910 1.00 115.53 62 ILE B C 1
ATOM 6066 O O . ILE D 1 58 ? -101.409 -28.917 -110.662 1.00 113.62 62 ILE B O 1
ATOM 6071 N N . SER D 1 59 ? -100.601 -29.991 -108.858 1.00 117.15 63 SER B N 1
ATOM 6072 C CA . SER D 1 59 ? -99.841 -28.816 -108.405 1.00 120.29 63 SER B CA 1
ATOM 6073 C C . SER D 1 59 ? -98.312 -28.811 -108.582 1.00 123.28 63 SER B C 1
ATOM 6074 O O . SER D 1 59 ? -97.728 -27.749 -108.812 1.00 118.87 63 SER B O 1
ATOM 6077 N N . GLY D 1 60 ? -97.658 -29.963 -108.457 1.00 114.13 64 GLY B N 1
ATOM 6078 C CA . GLY D 1 60 ? -96.211 -29.986 -108.300 1.00 110.34 64 GLY B CA 1
ATOM 6079 C C . GLY D 1 60 ? -95.903 -30.019 -106.817 1.00 116.93 64 GLY B C 1
ATOM 6080 O O . GLY D 1 60 ? -94.762 -30.233 -106.405 1.00 112.20 64 GLY B O 1
ATOM 6081 N N . ALA D 1 61 ? -96.954 -29.808 -106.025 1.00 122.48 65 ALA B N 1
ATOM 6082 C CA . ALA D 1 61 ? -96.937 -30.012 -104.582 1.00 123.10 65 ALA B CA 1
ATOM 6083 C C . ALA D 1 61 ? -95.794 -29.292 -103.922 1.00 114.25 65 ALA B C 1
ATOM 6084 O O . ALA D 1 61 ? -94.850 -29.891 -103.411 1.00 115.29 65 ALA B O 1
ATOM 6086 N N . HIS D 1 62 ? -95.883 -27.982 -103.969 1.00 116.76 66 HIS B N 1
ATOM 6087 C CA . HIS D 1 62 ? -94.952 -27.159 -103.262 1.00 118.28 66 HIS B CA 1
ATOM 6088 C C . HIS D 1 62 ? -95.150 -27.399 -101.757 1.00 112.68 66 HIS B C 1
ATOM 6089 O O . HIS D 1 62 ? -94.190 -27.588 -101.018 1.00 110.55 66 HIS B O 1
ATOM 6096 N N . ILE D 1 63 ? -96.410 -27.425 -101.332 1.00 112.98 67 ILE B N 1
ATOM 6097 C CA . ILE D 1 63 ? -96.809 -27.658 -99.937 1.00 116.89 67 ILE B CA 1
ATOM 6098 C C . ILE D 1 63 ? -95.936 -26.939 -98.897 1.00 116.63 67 ILE B C 1
ATOM 6099 O O . ILE D 1 63 ? -95.722 -27.455 -97.801 1.00 116.53 67 ILE B O 1
ATOM 6104 N N . ASN D 1 64 ? -95.442 -25.752 -99.227 1.00 111.08 68 ASN B N 1
ATOM 6105 C CA . ASN D 1 64 ? -94.602 -25.002 -98.300 1.00 110.86 68 ASN B CA 1
ATOM 6106 C C . ASN D 1 64 ? -94.258 -23.634 -98.835 1.00 113.47 68 ASN B C 1
ATOM 6107 O O . ASN D 1 64 ? -93.713 -23.553 -99.934 1.00 110.94 68 ASN B O 1
ATOM 6112 N N . PRO D 1 65 ? -94.443 -22.571 -98.030 1.00 116.18 69 PRO B N 1
ATOM 6113 C CA . PRO D 1 65 ? -94.043 -21.265 -98.561 1.00 116.36 69 PRO B CA 1
ATOM 6114 C C . PRO D 1 65 ? -92.551 -21.277 -98.845 1.00 117.81 69 PRO B C 1
ATOM 6115 O O . PRO D 1 65 ? -92.162 -20.700 -99.838 1.00 115.93 69 PRO B O 1
ATOM 6119 N N . ALA D 1 66 ? -91.733 -21.877 -97.984 1.00 119.78 70 ALA B N 1
ATOM 6120 C CA . ALA D 1 66 ? -90.319 -22.060 -98.310 1.00 118.20 70 ALA B CA 1
ATOM 6121 C C . ALA D 1 66 ? -90.155 -22.860 -99.614 1.00 121.94 70 ALA B C 1
ATOM 6122 O O . ALA D 1 66 ? -89.354 -22.480 -100.465 1.00 119.94 70 ALA B O 1
ATOM 6124 N N . VAL D 1 67 ? -90.880 -23.971 -99.771 1.00 119.04 71 VAL B N 1
ATOM 6125 C CA . VAL D 1 67 ? -90.823 -24.722 -101.033 1.00 117.37 71 VAL B CA 1
ATOM 6126 C C . VAL D 1 67 ? -91.335 -23.899 -102.211 1.00 117.24 71 VAL B C 1
ATOM 6127 O O . VAL D 1 67 ? -90.806 -24.000 -103.302 1.00 118.54 71 VAL B O 1
ATOM 6131 N N . THR D 1 68 ? -92.376 -23.098 -102.012 1.00 110.72 72 THR B N 1
ATOM 6132 C CA . THR D 1 68 ? -92.906 -22.308 -103.124 1.00 111.79 72 THR B CA 1
ATOM 6133 C C . THR D 1 68 ? -91.854 -21.254 -103.473 1.00 120.35 72 THR B C 1
ATOM 6134 O O . THR D 1 68 ? -91.538 -21.030 -104.644 1.00 120.73 72 THR B O 1
ATOM 6138 N N . VAL D 1 69 ? -91.332 -20.609 -102.441 1.00 120.36 73 VAL B N 1
ATOM 6139 C CA . VAL D 1 69 ? -90.171 -19.751 -102.540 1.00 118.39 73 VAL B CA 1
ATOM 6140 C C . VAL D 1 69 ? -89.004 -20.481 -103.207 1.00 123.09 73 VAL B C 1
ATOM 6141 O O . VAL D 1 69 ? -88.224 -19.876 -103.940 1.00 128.54 73 VAL B O 1
ATOM 6145 N N . ALA D 1 70 ? -88.891 -21.781 -102.957 1.00 120.43 74 ALA B N 1
ATOM 6146 C CA . ALA D 1 70 ? -87.888 -22.597 -103.638 1.00 122.20 74 ALA B CA 1
ATOM 6147 C C . ALA D 1 70 ? -88.241 -22.652 -105.112 1.00 125.82 74 ALA B C 1
ATOM 6148 O O . ALA D 1 70 ? -87.395 -22.445 -105.984 1.00 130.98 74 ALA B O 1
ATOM 6150 N N . CYS D 1 71 ? -89.505 -22.955 -105.375 1.00 118.88 75 CYS B N 1
ATOM 6151 C CA . CYS D 1 71 ? -90.013 -23.050 -106.723 1.00 124.97 75 CYS B CA 1
ATOM 6152 C C . CYS D 1 71 ? -89.889 -21.685 -107.395 1.00 127.92 75 CYS B C 1
ATOM 6153 O O . CYS D 1 71 ? -89.835 -21.575 -108.616 1.00 129.05 75 CYS B O 1
ATOM 6156 N N . LEU D 1 72 ? -89.857 -20.641 -106.575 1.00 132.73 76 LEU B N 1
ATOM 6157 C CA . LEU D 1 72 ? -89.752 -19.268 -107.054 1.00 134.54 76 LEU B CA 1
ATOM 6158 C C . LEU D 1 72 ? -88.322 -18.888 -107.448 1.00 129.76 76 LEU B C 1
ATOM 6159 O O . LEU D 1 72 ? -88.055 -18.539 -108.601 1.00 130.18 76 LEU B O 1
ATOM 6164 N N . VAL D 1 73 ? -87.410 -18.975 -106.484 1.00 132.43 77 VAL B N 1
ATOM 6165 C CA . VAL D 1 73 ? -85.996 -18.700 -106.718 1.00 134.72 77 VAL B CA 1
ATOM 6166 C C . VAL D 1 73 ? -85.379 -19.608 -107.768 1.00 136.29 77 VAL B C 1
ATOM 6167 O O . VAL D 1 73 ? -84.448 -19.216 -108.475 1.00 134.51 77 VAL B O 1
ATOM 6171 N N . GLY D 1 74 ? -85.918 -20.816 -107.871 1.00 138.08 78 GLY B N 1
ATOM 6172 C CA . GLY D 1 74 ? -85.487 -21.770 -108.871 1.00 141.39 78 GLY B CA 1
ATOM 6173 C C . GLY D 1 74 ? -86.193 -21.533 -110.187 1.00 133.84 78 GLY B C 1
ATOM 6174 O O . GLY D 1 74 ? -85.993 -22.260 -111.158 1.00 128.96 78 GLY B O 1
ATOM 6175 N N . CYS D 1 75 ? -87.024 -20.499 -110.211 1.00 132.18 79 CYS B N 1
ATOM 6176 C CA . CYS D 1 75 ? -87.857 -20.193 -111.358 1.00 131.47 79 CYS B CA 1
ATOM 6177 C C . CYS D 1 75 ? -88.792 -21.355 -111.676 1.00 129.87 79 CYS B C 1
ATOM 6178 O O . CYS D 1 75 ? -89.247 -21.476 -112.809 1.00 118.19 79 CYS B O 1
ATOM 6181 N N . HIS D 1 76 ? -89.139 -22.169 -110.682 1.00 131.53 80 HIS B N 1
ATOM 6182 C CA . HIS D 1 76 ? -90.114 -23.232 -110.928 1.00 126.22 80 HIS B CA 1
ATOM 6183 C C . HIS D 1 76 ? -91.537 -22.692 -110.889 1.00 117.83 80 HIS B C 1
ATOM 6184 O O . HIS D 1 76 ? -92.479 -23.388 -111.243 1.00 107.92 80 HIS B O 1
ATOM 6191 N N . VAL D 1 77 ? -91.691 -21.443 -110.475 1.00 129.02 81 VAL B N 1
ATOM 6192 C CA . VAL D 1 77 ? -92.989 -20.790 -110.509 1.00 136.51 81 VAL B CA 1
ATOM 6193 C C . VAL D 1 77 ? -92.708 -19.332 -110.807 1.00 134.90 81 VAL B C 1
ATOM 6194 O O . VAL D 1 77 ? -91.611 -18.829 -110.568 1.00 135.49 81 VAL B O 1
ATOM 6198 N N . SER D 1 78 ? -93.721 -18.654 -111.316 1.00 136.13 82 SER B N 1
ATOM 6199 C CA . SER D 1 78 ? -93.586 -17.276 -111.738 1.00 143.43 82 SER B CA 1
ATOM 6200 C C . SER D 1 78 ? -93.684 -16.308 -110.567 1.00 151.36 82 SER B C 1
ATOM 6201 O O . SER D 1 78 ? -93.554 -16.713 -109.412 1.00 148.97 82 SER B O 1
ATOM 6204 N N . VAL D 1 79 ? -93.899 -15.030 -110.862 1.00 152.32 83 VAL B N 1
ATOM 6205 C CA . VAL D 1 79 ? -93.727 -13.989 -109.860 1.00 147.34 83 VAL B CA 1
ATOM 6206 C C . VAL D 1 79 ? -95.016 -13.761 -109.073 1.00 144.68 83 VAL B C 1
ATOM 6207 O O . VAL D 1 79 ? -94.990 -13.309 -107.930 1.00 141.33 83 VAL B O 1
ATOM 6211 N N . LEU D 1 80 ? -96.137 -14.076 -109.711 1.00 147.56 84 LEU B N 1
ATOM 6212 C CA . LEU D 1 80 ? -97.476 -13.872 -109.161 1.00 149.53 84 LEU B CA 1
ATOM 6213 C C . LEU D 1 80 ? -97.978 -15.082 -108.332 1.00 150.00 84 LEU B C 1
ATOM 6214 O O . LEU D 1 80 ? -98.443 -14.941 -107.177 1.00 151.29 84 LEU B O 1
ATOM 6219 N N . ARG D 1 81 ? -97.855 -16.266 -108.935 1.00 147.64 85 ARG B N 1
ATOM 6220 C CA . ARG D 1 81 ? -98.234 -17.536 -108.322 1.00 149.27 85 ARG B CA 1
ATOM 6221 C C . ARG D 1 81 ? -97.679 -17.653 -106.913 1.00 148.56 85 ARG B C 1
ATOM 6222 O O . ARG D 1 81 ? -98.291 -18.268 -106.039 1.00 144.47 85 ARG B O 1
ATOM 6230 N N . ALA D 1 82 ? -96.530 -17.025 -106.695 1.00 149.88 86 ALA B N 1
ATOM 6231 C CA . ALA D 1 82 ? -95.867 -17.050 -105.401 1.00 146.95 86 ALA B CA 1
ATOM 6232 C C . ALA D 1 82 ? -96.665 -16.421 -104.267 1.00 147.28 86 ALA B C 1
ATOM 6233 O O . ALA D 1 82 ? -97.301 -17.129 -103.484 1.00 146.03 86 ALA B O 1
ATOM 6235 N N . ALA D 1 83 ? -96.647 -15.095 -104.187 1.00 151.51 87 ALA B N 1
ATOM 6236 C CA . ALA D 1 83 ? -97.371 -14.397 -103.135 1.00 153.54 87 ALA B CA 1
ATOM 6237 C C . ALA D 1 83 ? -98.822 -14.854 -103.138 1.00 148.30 87 ALA B C 1
ATOM 6238 O O . ALA D 1 83 ? -99.466 -14.855 -102.093 1.00 142.34 87 ALA B O 1
ATOM 6240 N N . PHE D 1 84 ? -99.373 -15.186 -104.305 1.00 147.38 88 PHE B N 1
ATOM 6241 C CA . PHE D 1 84 ? -100.727 -15.735 -104.283 1.00 140.10 88 PHE B CA 1
ATOM 6242 C C . PHE D 1 84 ? -100.838 -17.051 -103.481 1.00 132.68 88 PHE B C 1
ATOM 6243 O O . PHE D 1 84 ? -101.702 -17.164 -102.587 1.00 132.45 88 PHE B O 1
ATOM 6251 N N . TYR D 1 85 ? -99.976 -18.031 -103.773 1.00 132.92 89 TYR B N 1
ATOM 6252 C CA . TYR D 1 85 ? -99.955 -19.255 -102.966 1.00 133.13 89 TYR B CA 1
ATOM 6253 C C . TYR D 1 85 ? -99.811 -18.857 -101.511 1.00 129.55 89 TYR B C 1
ATOM 6254 O O . TYR D 1 85 ? -100.644 -19.200 -100.681 1.00 129.09 89 TYR B O 1
ATOM 6263 N N . VAL D 1 86 ? -98.752 -18.102 -101.224 1.00 130.48 90 VAL B N 1
ATOM 6264 C CA . VAL D 1 86 ? -98.438 -17.700 -99.857 1.00 129.64 90 VAL B CA 1
ATOM 6265 C C . VAL D 1 86 ? -99.655 -17.136 -99.150 1.00 130.22 90 VAL B C 1
ATOM 6266 O O . VAL D 1 86 ? -99.981 -17.564 -98.053 1.00 130.49 90 VAL B O 1
ATOM 6270 N N . ALA D 1 87 ? -100.304 -16.157 -99.769 1.00 135.25 91 ALA B N 1
ATOM 6271 C CA . ALA D 1 87 ? -101.523 -15.583 -99.220 1.00 139.62 91 ALA B CA 1
ATOM 6272 C C . ALA D 1 87 ? -102.493 -16.697 -98.863 1.00 137.10 91 ALA B C 1
ATOM 6273 O O . ALA D 1 87 ? -102.976 -16.774 -97.725 1.00 135.66 91 ALA B O 1
ATOM 6275 N N . ALA D 1 88 ? -102.775 -17.556 -99.840 1.00 131.25 92 ALA B N 1
ATOM 6276 C CA . ALA D 1 88 ? -103.669 -18.686 -99.605 1.00 130.73 92 ALA B CA 1
ATOM 6277 C C . ALA D 1 88 ? -103.202 -19.527 -98.411 1.00 132.67 92 ALA B C 1
ATOM 6278 O O . ALA D 1 88 ? -104.011 -19.947 -97.571 1.00 130.46 92 ALA B O 1
ATOM 6280 N N . GLN D 1 89 ? -101.888 -19.721 -98.323 1.00 133.26 93 GLN B N 1
ATOM 6281 C CA . GLN D 1 89 ? -101.277 -20.545 -97.286 1.00 132.66 93 GLN B CA 1
ATOM 6282 C C . GLN D 1 89 ? -101.515 -19.891 -95.908 1.00 137.63 93 GLN B C 1
ATOM 6283 O O . GLN D 1 89 ? -102.064 -20.524 -94.999 1.00 135.22 93 GLN B O 1
ATOM 6289 N N . LEU D 1 90 ? -101.160 -18.612 -95.785 1.00 136.64 94 LEU B N 1
ATOM 6290 C CA . LEU D 1 90 ? -101.335 -17.840 -94.551 1.00 137.85 94 LEU B CA 1
ATOM 6291 C C . LEU D 1 90 ? -102.800 -17.782 -94.084 1.00 141.35 94 LEU B C 1
ATOM 6292 O O . LEU D 1 90 ? -103.142 -18.148 -92.950 1.00 140.48 94 LEU B O 1
ATOM 6297 N N . LEU D 1 91 ? -103.670 -17.302 -94.964 1.00 138.67 95 LEU B N 1
ATOM 6298 C CA . LEU D 1 91 ? -105.069 -17.101 -94.598 1.00 134.25 95 LEU B CA 1
ATOM 6299 C C . LEU D 1 91 ? -105.798 -18.423 -94.354 1.00 135.23 95 LEU B C 1
ATOM 6300 O O . LEU D 1 91 ? -106.621 -18.537 -93.433 1.00 139.70 95 LEU B O 1
ATOM 6305 N N . GLY D 1 92 ? -105.510 -19.419 -95.186 1.00 133.03 96 GLY B N 1
ATOM 6306 C CA . GLY D 1 92 ? -106.051 -20.747 -94.962 1.00 135.15 96 GLY B CA 1
ATOM 6307 C C . GLY D 1 92 ? -105.639 -21.240 -93.598 1.00 138.47 96 GLY B C 1
ATOM 6308 O O . GLY D 1 92 ? -106.446 -21.752 -92.810 1.00 141.21 96 GLY B O 1
ATOM 6309 N N . ALA D 1 93 ? -104.356 -21.046 -93.326 1.00 139.59 97 ALA B N 1
ATOM 6310 C CA . ALA D 1 93 ? -103.765 -21.401 -92.055 1.00 143.57 97 ALA B CA 1
ATOM 6311 C C . ALA D 1 93 ? -104.564 -20.779 -90.903 1.00 148.94 97 ALA B C 1
ATOM 6312 O O . ALA D 1 93 ? -104.983 -21.494 -89.989 1.00 149.45 97 ALA B O 1
ATOM 6314 N N . VAL D 1 94 ? -104.772 -19.463 -90.921 1.00 145.72 98 VAL B N 1
ATOM 6315 C CA . VAL D 1 94 ? -105.523 -18.843 -89.818 1.00 142.95 98 VAL B CA 1
ATOM 6316 C C . VAL D 1 94 ? -107.023 -19.191 -89.711 1.00 144.76 98 VAL B C 1
ATOM 6317 O O . VAL D 1 94 ? -107.519 -19.473 -88.605 1.00 147.67 98 VAL B O 1
ATOM 6321 N N . ALA D 1 95 ? -107.729 -19.272 -90.837 1.00 142.85 99 ALA B N 1
ATOM 6322 C CA . ALA D 1 95 ? -109.125 -19.715 -90.797 1.00 146.24 99 ALA B CA 1
ATOM 6323 C C . ALA D 1 95 ? -109.248 -21.125 -90.212 1.00 154.77 99 ALA B C 1
ATOM 6324 O O . ALA D 1 95 ? -110.027 -21.375 -89.278 1.00 152.88 99 ALA B O 1
ATOM 6326 N N . GLY D 1 96 ? -108.468 -22.048 -90.764 1.00 152.25 100 GLY B N 1
ATOM 6327 C CA . GLY D 1 96 ? -108.447 -23.410 -90.266 1.00 149.79 100 GLY B CA 1
ATOM 6328 C C . GLY D 1 96 ? -108.044 -23.527 -88.810 1.00 154.49 100 GLY B C 1
ATOM 6329 O O . GLY D 1 96 ? -108.699 -24.215 -88.025 1.00 154.93 100 GLY B O 1
ATOM 6330 N N . ALA D 1 97 ? -106.960 -22.854 -88.443 1.00 152.83 101 ALA B N 1
ATOM 6331 C CA . ALA D 1 97 ? -106.477 -22.911 -87.074 1.00 151.29 101 ALA B CA 1
ATOM 6332 C C . ALA D 1 97 ? -107.543 -22.386 -86.129 1.00 154.12 101 ALA B C 1
ATOM 6333 O O . ALA D 1 97 ? -107.604 -22.795 -84.967 1.00 154.34 101 ALA B O 1
ATOM 6335 N N . ALA D 1 98 ? -108.380 -21.474 -86.615 1.00 152.93 102 ALA B N 1
ATOM 6336 C CA . ALA D 1 98 ? -109.571 -21.116 -85.850 1.00 150.29 102 ALA B CA 1
ATOM 6337 C C . ALA D 1 98 ? -110.606 -22.263 -85.803 1.00 154.01 102 ALA B C 1
ATOM 6338 O O . ALA D 1 98 ? -111.055 -22.632 -84.705 1.00 157.18 102 ALA B O 1
ATOM 6340 N N . LEU D 1 99 ? -110.984 -22.836 -86.952 1.00 153.07 103 LEU B N 1
ATOM 6341 C CA . LEU D 1 99 ? -111.893 -24.002 -86.918 1.00 155.14 103 LEU B CA 1
ATOM 6342 C C . LEU D 1 99 ? -111.378 -25.055 -85.909 1.00 157.44 103 LEU B C 1
ATOM 6343 O O . LEU D 1 99 ? -112.169 -25.737 -85.241 1.00 159.31 103 LEU B O 1
ATOM 6348 N N . LEU D 1 100 ? -110.057 -25.191 -85.793 1.00 155.36 104 LEU B N 1
ATOM 6349 C CA . LEU D 1 100 ? -109.470 -26.148 -84.847 1.00 159.17 104 LEU B CA 1
ATOM 6350 C C . LEU D 1 100 ? -109.672 -25.735 -83.389 1.00 159.37 104 LEU B C 1
ATOM 6351 O O . LEU D 1 100 ? -109.984 -26.577 -82.545 1.00 159.68 104 LEU B O 1
ATOM 6356 N N . HIS D 1 101 ? -109.481 -24.455 -83.083 1.00 157.39 105 HIS B N 1
ATOM 6357 C CA . HIS D 1 101 ? -109.764 -23.956 -81.739 1.00 159.16 105 HIS B CA 1
ATOM 6358 C C . HIS D 1 101 ? -111.231 -24.237 -81.463 1.00 163.29 105 HIS B C 1
ATOM 6359 O O . HIS D 1 101 ? -111.628 -24.435 -80.316 1.00 162.96 105 HIS B O 1
ATOM 6366 N N . GLU D 1 102 ? -112.042 -24.244 -82.518 1.00 163.02 106 GLU B N 1
ATOM 6367 C CA . GLU D 1 102 ? -113.446 -24.620 -82.359 1.00 162.92 106 GLU B CA 1
ATOM 6368 C C . GLU D 1 102 ? -113.768 -26.123 -82.224 1.00 167.96 106 GLU B C 1
ATOM 6369 O O . GLU D 1 102 ? -114.673 -26.464 -81.461 1.00 167.16 106 GLU B O 1
ATOM 6375 N N . ILE D 1 103 ? -113.077 -27.025 -82.924 1.00 167.68 107 ILE B N 1
ATOM 6376 C CA . ILE D 1 103 ? -113.379 -28.462 -82.738 1.00 165.45 107 ILE B CA 1
ATOM 6377 C C . ILE D 1 103 ? -112.794 -29.098 -81.452 1.00 163.70 107 ILE B C 1
ATOM 6378 O O . ILE D 1 103 ? -113.305 -30.123 -81.001 1.00 161.55 107 ILE B O 1
ATOM 6383 N N . THR D 1 104 ? -111.778 -28.493 -80.832 1.00 160.35 108 THR B N 1
ATOM 6384 C CA . THR D 1 104 ? -111.094 -29.137 -79.691 1.00 159.52 108 THR B CA 1
ATOM 6385 C C . THR D 1 104 ? -111.637 -28.654 -78.326 1.00 162.64 108 THR B C 1
ATOM 6386 O O . THR D 1 104 ? -111.864 -27.458 -78.151 1.00 163.24 108 THR B O 1
ATOM 6390 N N . PRO D 1 105 ? -111.880 -29.587 -77.370 1.00 162.89 109 PRO B N 1
ATOM 6391 C CA . PRO D 1 105 ? -112.349 -29.250 -76.008 1.00 168.89 109 PRO B CA 1
ATOM 6392 C C . PRO D 1 105 ? -111.351 -28.513 -75.103 1.00 171.27 109 PRO B C 1
ATOM 6393 O O . PRO D 1 105 ? -110.145 -28.562 -75.334 1.00 167.12 109 PRO B O 1
ATOM 6397 N N . ALA D 1 106 ? -111.876 -27.898 -74.040 1.00 170.74 110 ALA B N 1
ATOM 6398 C CA . ALA D 1 106 ? -111.124 -26.955 -73.205 1.00 170.21 110 ALA B CA 1
ATOM 6399 C C . ALA D 1 106 ? -109.954 -27.540 -72.417 1.00 170.19 110 ALA B C 1
ATOM 6400 O O . ALA D 1 106 ? -108.906 -26.904 -72.309 1.00 170.34 110 ALA B O 1
ATOM 6402 N N . ASP D 1 107 ? -110.125 -28.726 -71.849 1.00 169.88 111 ASP B N 1
ATOM 6403 C CA . ASP D 1 107 ? -109.110 -29.261 -70.951 1.00 173.40 111 ASP B CA 1
ATOM 6404 C C . ASP D 1 107 ? -107.873 -29.736 -71.694 1.00 174.68 111 ASP B C 1
ATOM 6405 O O . ASP D 1 107 ? -106.775 -29.686 -71.138 1.00 173.44 111 ASP B O 1
ATOM 6410 N N . ILE D 1 108 ? -108.037 -30.205 -72.931 1.00 172.61 112 ILE B N 1
ATOM 6411 C CA . ILE D 1 108 ? -106.896 -30.785 -73.634 1.00 175.05 112 ILE B CA 1
ATOM 6412 C C . ILE D 1 108 ? -106.433 -29.952 -74.850 1.00 170.21 112 ILE B C 1
ATOM 6413 O O . ILE D 1 108 ? -105.513 -30.366 -75.557 1.00 166.53 112 ILE B O 1
ATOM 6418 N N . ARG D 1 109 ? -107.061 -28.799 -75.101 1.00 166.61 113 ARG B N 1
ATOM 6419 C CA . ARG D 1 109 ? -106.576 -27.868 -76.136 1.00 164.67 113 ARG B CA 1
ATOM 6420 C C . ARG D 1 109 ? -105.584 -26.852 -75.562 1.00 163.09 113 ARG B C 1
ATOM 6421 O O . ARG D 1 109 ? -105.554 -25.702 -75.998 1.00 160.59 113 ARG B O 1
ATOM 6429 N N . GLY D 1 110 ? -104.749 -27.267 -74.619 1.00 164.07 114 GLY B N 1
ATOM 6430 C CA . GLY D 1 110 ? -103.903 -26.316 -73.917 1.00 165.11 114 GLY B CA 1
ATOM 6431 C C . GLY D 1 110 ? -102.864 -25.580 -74.749 1.00 166.97 114 GLY B C 1
ATOM 6432 O O . GLY D 1 110 ? -103.066 -24.418 -75.100 1.00 160.39 114 GLY B O 1
ATOM 6433 N N . ASP D 1 111 ? -101.747 -26.232 -75.045 1.00 166.54 115 ASP B N 1
ATOM 6434 C CA . ASP D 1 111 ? -100.697 -25.637 -75.878 1.00 163.57 115 ASP B CA 1
ATOM 6435 C C . ASP D 1 111 ? -101.125 -25.284 -77.319 1.00 160.82 115 ASP B C 1
ATOM 6436 O O . ASP D 1 111 ? -100.758 -24.222 -77.819 1.00 154.68 115 ASP B O 1
ATOM 6441 N N . LEU D 1 112 ? -101.855 -26.190 -77.974 1.00 161.45 116 LEU B N 1
ATOM 6442 C CA . LEU D 1 112 ? -102.284 -26.077 -79.386 1.00 155.00 116 LEU B CA 1
ATOM 6443 C C . LEU D 1 112 ? -101.164 -26.513 -80.352 1.00 152.41 116 LEU B C 1
ATOM 6444 O O . LEU D 1 112 ? -101.033 -25.978 -81.453 1.00 150.28 116 LEU B O 1
ATOM 6449 N N . ALA D 1 113 ? -100.359 -27.480 -79.908 1.00 152.89 117 ALA B N 1
ATOM 6450 C CA 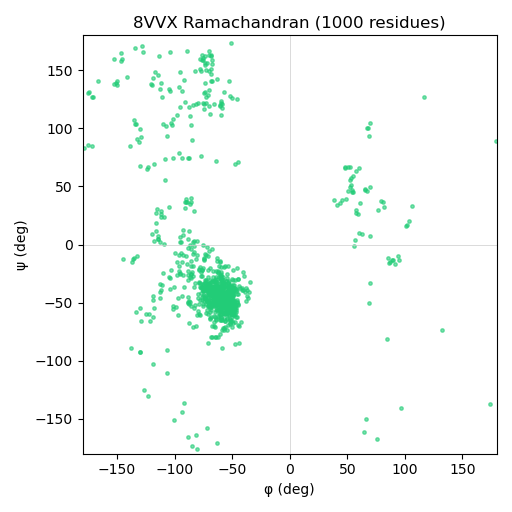. ALA D 1 113 ? -99.337 -28.153 -80.730 1.00 151.04 117 ALA B CA 1
ATOM 6451 C C . ALA D 1 113 ? -98.353 -27.258 -81.514 1.00 151.30 117 ALA B C 1
ATOM 6452 O O . ALA D 1 113 ? -98.102 -27.492 -82.698 1.00 147.72 117 ALA B O 1
ATOM 6454 N N . VAL D 1 114 ? -97.807 -26.247 -80.849 1.00 150.48 118 VAL B N 1
ATOM 6455 C CA . VAL D 1 114 ? -96.855 -25.292 -81.442 1.00 148.03 118 VAL B CA 1
ATOM 6456 C C . VAL D 1 114 ? -95.457 -25.821 -81.824 1.00 144.43 118 VAL B C 1
ATOM 6457 O O . VAL D 1 114 ? -94.922 -26.715 -81.168 1.00 142.39 118 VAL B O 1
ATOM 6461 N N . ASN D 1 115 ? -94.878 -25.262 -82.890 1.00 145.20 119 ASN B N 1
ATOM 6462 C CA . ASN D 1 115 ? -93.465 -25.488 -83.214 1.00 141.62 119 ASN B CA 1
ATOM 6463 C C . ASN D 1 115 ? -92.646 -24.750 -82.146 1.00 143.84 119 ASN B C 1
ATOM 6464 O O . ASN D 1 115 ? -92.755 -23.527 -82.038 1.00 141.60 119 ASN B O 1
ATOM 6469 N N . ALA D 1 116 ? -91.825 -25.461 -81.368 1.00 141.73 120 ALA B N 1
ATOM 6470 C CA . ALA D 1 116 ? -91.224 -24.849 -80.171 1.00 143.64 120 ALA B CA 1
ATOM 6471 C C . ALA D 1 116 ? -89.865 -25.384 -79.681 1.00 140.23 120 ALA B C 1
ATOM 6472 O O . ALA D 1 116 ? -89.621 -26.591 -79.673 1.00 137.49 120 ALA B O 1
ATOM 6474 N N . LEU D 1 117 ? -88.990 -24.456 -79.286 1.00 140.33 121 LEU B N 1
ATOM 6475 C CA . LEU D 1 117 ? -87.698 -24.771 -78.660 1.00 143.73 121 LEU B CA 1
ATOM 6476 C C . LEU D 1 117 ? -87.834 -25.431 -77.270 1.00 146.80 121 LEU B C 1
ATOM 6477 O O . LEU D 1 117 ? -88.417 -24.844 -76.356 1.00 145.41 121 LEU B O 1
ATOM 6482 N N . SER D 1 118 ? -87.288 -26.640 -77.124 1.00 148.44 122 SER B N 1
ATOM 6483 C CA . SER D 1 118 ? -87.305 -27.399 -75.861 1.00 148.32 122 SER B CA 1
ATOM 6484 C C . SER D 1 118 ? -85.896 -27.652 -75.300 1.00 153.50 122 SER B C 1
ATOM 6485 O O . SER D 1 118 ? -84.939 -27.772 -76.064 1.00 151.73 122 SER B O 1
ATOM 6488 N N . ASN D 1 119 ? -85.781 -27.714 -73.970 1.00 152.42 123 ASN B N 1
ATOM 6489 C CA . ASN D 1 119 ? -84.527 -28.071 -73.281 1.00 152.38 123 ASN B CA 1
ATOM 6490 C C . ASN D 1 119 ? -83.382 -27.043 -73.343 1.00 152.49 123 ASN B C 1
ATOM 6491 O O . ASN D 1 119 ? -82.245 -27.385 -73.667 1.00 150.25 123 ASN B O 1
ATOM 6496 N N . SER D 1 120 ? -83.703 -25.788 -73.024 1.00 154.07 124 SER B N 1
ATOM 6497 C CA . SER D 1 120 ? -82.715 -24.705 -72.841 1.00 153.92 124 SER B CA 1
ATOM 6498 C C . SER D 1 120 ? -81.811 -24.427 -74.049 1.00 147.89 124 SER B C 1
ATOM 6499 O O . SER D 1 120 ? -80.595 -24.618 -73.966 1.00 142.59 124 SER B O 1
ATOM 6502 N N . THR D 1 121 ? -82.397 -23.993 -75.163 1.00 145.77 125 THR B N 1
ATOM 6503 C CA . THR D 1 121 ? -81.621 -23.621 -76.350 1.00 140.28 125 THR B CA 1
ATOM 6504 C C . THR D 1 121 ? -81.772 -22.176 -76.806 1.00 141.50 125 THR B C 1
ATOM 6505 O O . THR D 1 121 ? -82.882 -21.644 -76.831 1.00 136.64 125 THR B O 1
ATOM 6509 N N . THR D 1 122 ? -80.659 -21.543 -77.167 1.00 142.37 126 THR B N 1
ATOM 6510 C CA . THR D 1 122 ? -80.729 -20.248 -77.824 1.00 138.82 126 THR B CA 1
ATOM 6511 C C . THR D 1 122 ? -81.221 -20.490 -79.256 1.00 136.64 126 THR B C 1
ATOM 6512 O O . THR D 1 122 ? -80.969 -21.539 -79.848 1.00 133.71 126 THR B O 1
ATOM 6516 N N . ALA D 1 123 ? -81.917 -19.506 -79.803 1.00 137.41 127 ALA B N 1
ATOM 6517 C CA . ALA D 1 123 ? -82.557 -19.613 -81.120 1.00 132.48 127 ALA B CA 1
ATOM 6518 C C . ALA D 1 123 ? -81.702 -19.784 -82.396 1.00 132.38 127 ALA B C 1
ATOM 6519 O O . ALA D 1 123 ? -82.175 -20.385 -83.372 1.00 134.89 127 ALA B O 1
ATOM 6521 N N . GLY D 1 124 ? -80.487 -19.240 -82.424 1.00 131.74 128 GLY B N 1
ATOM 6522 C CA . GLY D 1 124 ? -79.674 -19.291 -83.634 1.00 134.96 128 GLY B CA 1
ATOM 6523 C C . GLY D 1 124 ? -79.442 -20.748 -84.032 1.00 132.67 128 GLY B C 1
ATOM 6524 O O . GLY D 1 124 ? -79.422 -21.144 -85.214 1.00 130.76 128 GLY B O 1
ATOM 6525 N N . GLN D 1 125 ? -79.311 -21.566 -83.002 1.00 130.74 129 GLN B N 1
ATOM 6526 C CA . GLN D 1 125 ? -79.221 -23.007 -83.143 1.00 127.90 129 GLN B CA 1
ATOM 6527 C C . GLN D 1 125 ? -80.470 -23.583 -83.833 1.00 128.67 129 GLN B C 1
ATOM 6528 O O . GLN D 1 125 ? -80.384 -24.276 -84.860 1.00 129.47 129 GLN B O 1
ATOM 6534 N N . ALA D 1 126 ? -81.630 -23.274 -83.261 1.00 129.98 130 ALA B N 1
ATOM 6535 C CA . ALA D 1 126 ? -82.922 -23.693 -83.799 1.00 125.93 130 ALA B CA 1
ATOM 6536 C C . ALA D 1 126 ? -83.097 -23.341 -85.277 1.00 130.19 130 ALA B C 1
ATOM 6537 O O . ALA D 1 126 ? -83.529 -24.168 -86.093 1.00 132.17 130 ALA B O 1
ATOM 6539 N N . VAL D 1 127 ? -82.799 -22.098 -85.625 1.00 131.55 131 VAL B N 1
ATOM 6540 C CA . VAL D 1 127 ? -82.963 -21.663 -87.010 1.00 134.39 131 VAL B CA 1
ATOM 6541 C C . VAL D 1 127 ? -82.002 -22.449 -87.921 1.00 137.18 131 VAL B C 1
ATOM 6542 O O . VAL D 1 127 ? -82.411 -22.970 -89.001 1.00 133.57 131 VAL B O 1
ATOM 6546 N N . THR D 1 128 ? -80.747 -22.567 -87.476 1.00 135.96 132 THR B N 1
ATOM 6547 C CA . THR D 1 128 ? -79.776 -23.373 -88.209 1.00 134.06 132 THR B CA 1
ATOM 6548 C C . THR D 1 128 ? -80.405 -24.759 -88.457 1.00 132.16 132 THR B C 1
ATOM 6549 O O . THR D 1 128 ? -80.241 -25.318 -89.538 1.00 130.34 132 THR B O 1
ATOM 6553 N N . VAL D 1 129 ? -81.113 -25.313 -87.468 1.00 132.41 133 VAL B N 1
ATOM 6554 C CA . VAL D 1 129 ? -81.833 -26.588 -87.680 1.00 128.78 133 VAL B CA 1
ATOM 6555 C C . VAL D 1 129 ? -82.910 -26.539 -88.780 1.00 127.37 133 VAL B C 1
ATOM 6556 O O . VAL D 1 129 ? -82.915 -27.359 -89.738 1.00 121.91 133 VAL B O 1
ATOM 6560 N N . GLU D 1 130 ? -83.856 -25.616 -88.633 1.00 127.36 134 GLU B N 1
ATOM 6561 C CA . GLU D 1 130 ? -84.947 -25.569 -89.601 1.00 124.01 134 GLU B CA 1
ATOM 6562 C C . GLU D 1 130 ? -84.475 -25.494 -91.068 1.00 123.50 134 GLU B C 1
ATOM 6563 O O . GLU D 1 130 ? -85.093 -26.126 -91.960 1.00 122.20 134 GLU B O 1
ATOM 6569 N N . LEU D 1 131 ? -83.374 -24.771 -91.306 1.00 123.92 135 LEU B N 1
ATOM 6570 C CA . LEU D 1 131 ? -82.788 -24.689 -92.660 1.00 122.30 135 LEU B CA 1
ATOM 6571 C C . LEU D 1 131 ? -82.706 -26.053 -93.394 1.00 118.54 135 LEU B C 1
ATOM 6572 O O . LEU D 1 131 ? -83.443 -26.318 -94.368 1.00 120.59 135 LEU B O 1
ATOM 6577 N N . PHE D 1 132 ? -81.817 -26.925 -92.927 1.00 119.89 136 PHE B N 1
ATOM 6578 C CA . PHE D 1 132 ? -81.609 -28.198 -93.611 1.00 118.14 136 PHE B CA 1
ATOM 6579 C C . PHE D 1 132 ? -82.881 -29.049 -93.481 1.00 121.93 136 PHE B C 1
ATOM 6580 O O . PHE D 1 132 ? -83.246 -29.779 -94.441 1.00 119.69 136 PHE B O 1
ATOM 6588 N N . LEU D 1 133 ? -83.558 -28.975 -92.320 1.00 124.87 137 LEU B N 1
ATOM 6589 C CA . LEU D 1 133 ? -84.828 -29.720 -92.171 1.00 122.67 137 LEU B CA 1
ATOM 6590 C C . LEU D 1 133 ? -85.763 -29.569 -93.369 1.00 117.08 137 LEU B C 1
ATOM 6591 O O . LEU D 1 133 ? -86.274 -30.561 -93.877 1.00 116.74 137 LEU B O 1
ATOM 6596 N N . THR D 1 134 ? -86.000 -28.339 -93.820 1.00 124.93 138 THR B N 1
ATOM 6597 C CA . THR D 1 134 ? -86.843 -28.152 -95.019 1.00 127.56 138 THR B CA 1
ATOM 6598 C C . THR D 1 134 ? -86.101 -28.476 -96.326 1.00 126.66 138 THR B C 1
ATOM 6599 O O . THR D 1 134 ? -86.706 -28.985 -97.300 1.00 122.30 138 THR B O 1
ATOM 6603 N N . LEU D 1 135 ? -84.814 -28.129 -96.379 1.00 125.28 139 LEU B N 1
ATOM 6604 C CA . LEU D 1 135 ? -84.048 -28.345 -97.609 1.00 121.57 139 LEU B CA 1
ATOM 6605 C C . LEU D 1 135 ? -84.189 -29.808 -98.096 1.00 118.23 139 LEU B C 1
ATOM 6606 O O . LEU D 1 135 ? -84.519 -30.031 -99.270 1.00 116.60 139 LEU B O 1
ATOM 6611 N N . GLN D 1 136 ? -83.956 -30.801 -97.226 1.00 115.36 140 GLN B N 1
ATOM 6612 C CA . GLN D 1 136 ? -84.086 -32.214 -97.679 1.00 111.14 140 GLN B CA 1
ATOM 6613 C C . GLN D 1 136 ? -85.421 -32.499 -98.390 1.00 112.09 140 GLN B C 1
ATOM 6614 O O . GLN D 1 136 ? -85.468 -33.232 -99.387 1.00 110.27 140 GLN B O 1
ATOM 6620 N N . LEU D 1 137 ? -86.498 -31.902 -97.887 1.00 115.01 141 LEU B N 1
ATOM 6621 C CA . LEU D 1 137 ? -87.822 -32.081 -98.474 1.00 116.73 141 LEU B CA 1
ATOM 6622 C C . LEU D 1 137 ? -87.865 -31.444 -99.852 1.00 115.72 141 LEU B C 1
ATOM 6623 O O . LEU D 1 137 ? -88.251 -32.105 -100.819 1.00 112.27 141 LEU B O 1
ATOM 6628 N N . VAL D 1 138 ? -87.483 -30.170 -99.950 1.00 114.19 142 VAL B N 1
ATOM 6629 C CA . VAL D 1 138 ? -87.454 -29.529 -101.273 1.00 107.17 142 VAL B CA 1
ATOM 6630 C C . VAL D 1 138 ? -86.678 -30.398 -102.257 1.00 106.22 142 VAL B C 1
ATOM 6631 O O . VAL D 1 138 ? -87.074 -30.545 -103.414 1.00 107.92 142 VAL B O 1
ATOM 6635 N N . LEU D 1 139 ? -85.590 -30.995 -101.781 1.00 111.59 143 LEU B N 1
ATOM 6636 C CA . LEU D 1 139 ? -84.805 -31.908 -102.606 1.00 111.14 143 LEU B CA 1
ATOM 6637 C C . LEU D 1 139 ? -85.587 -33.128 -103.055 1.00 109.40 143 LEU B C 1
ATOM 6638 O O . LEU D 1 139 ? -85.609 -33.450 -104.246 1.00 110.43 143 LEU B O 1
ATOM 6643 N N . CYS D 1 140 ? -86.229 -33.802 -102.107 1.00 107.50 144 CYS B N 1
ATOM 6644 C CA . CYS D 1 140 ? -87.037 -34.958 -102.456 1.00 110.36 144 CYS B CA 1
ATOM 6645 C C . CYS D 1 140 ? -88.069 -34.592 -103.500 1.00 112.05 144 CYS B C 1
ATOM 6646 O O . CYS D 1 140 ? -88.186 -35.253 -104.530 1.00 112.21 144 CYS B O 1
ATOM 6649 N N . ILE D 1 141 ? -88.828 -33.540 -103.218 1.00 110.72 145 ILE B N 1
ATOM 6650 C CA . ILE D 1 141 ? -89.842 -33.072 -104.148 1.00 113.99 145 ILE B CA 1
ATOM 6651 C C . ILE D 1 141 ? -89.236 -32.827 -105.532 1.00 111.93 145 ILE B C 1
ATOM 6652 O O . ILE D 1 141 ? -89.635 -33.459 -106.505 1.00 112.76 145 ILE B O 1
ATOM 6657 N N . PHE D 1 142 ? -88.241 -31.945 -105.613 1.00 111.72 146 PHE B N 1
ATOM 6658 C CA . PHE D 1 142 ? -87.694 -31.564 -106.913 1.00 111.83 146 PHE B CA 1
ATOM 6659 C C . PHE D 1 142 ? -87.130 -32.762 -107.667 1.00 117.16 146 PHE B C 1
ATOM 6660 O O . PHE D 1 142 ? -87.263 -32.851 -108.886 1.00 116.23 146 PHE B O 1
ATOM 6668 N N . ALA D 1 143 ? -86.506 -33.686 -106.945 1.00 117.90 147 ALA B N 1
ATOM 6669 C CA . ALA D 1 143 ? -85.938 -34.874 -107.570 1.00 118.97 147 ALA B CA 1
ATOM 6670 C C . ALA D 1 143 ? -87.009 -35.887 -107.978 1.00 118.86 147 ALA B C 1
ATOM 6671 O O . ALA D 1 143 ? -86.856 -36.591 -108.976 1.00 115.60 147 ALA B O 1
ATOM 6673 N N . SER D 1 144 ? -88.082 -35.965 -107.198 1.00 118.46 148 SER B N 1
ATOM 6674 C CA . SER D 1 144 ? -89.169 -36.895 -107.482 1.00 115.68 148 SER B CA 1
ATOM 6675 C C . SER D 1 144 ? -90.180 -36.292 -108.458 1.00 120.40 148 SER B C 1
ATOM 6676 O O . SER D 1 144 ? -90.981 -37.013 -109.051 1.00 118.20 148 SER B O 1
ATOM 6679 N N . THR D 1 145 ? -90.155 -34.969 -108.597 1.00 120.71 149 THR B N 1
ATOM 6680 C CA . THR D 1 145 ? -91.043 -34.262 -109.519 1.00 117.05 149 THR B CA 1
ATOM 6681 C C . THR D 1 145 ? -90.523 -34.248 -110.940 1.00 111.94 149 THR B C 1
ATOM 6682 O O . THR D 1 145 ? -91.171 -33.716 -111.842 1.00 103.99 149 THR B O 1
ATOM 6686 N N . ASP D 1 146 ? -89.356 -34.841 -111.140 1.00 115.22 150 ASP B N 1
ATOM 6687 C CA . ASP D 1 146 ? -88.682 -34.742 -112.417 1.00 117.01 150 ASP B CA 1
ATOM 6688 C C . ASP D 1 146 ? -89.493 -35.287 -113.594 1.00 122.95 150 ASP B C 1
ATOM 6689 O O . ASP D 1 146 ? -89.824 -36.468 -113.630 1.00 132.60 150 ASP B O 1
ATOM 6694 N N . GLU D 1 147 ? -89.826 -34.413 -114.540 1.00 122.32 151 GLU B N 1
ATOM 6695 C CA . GLU D 1 147 ? -90.393 -34.835 -115.814 1.00 129.60 151 GLU B CA 1
ATOM 6696 C C . GLU D 1 147 ? -89.260 -35.517 -116.562 1.00 146.78 151 GLU B C 1
ATOM 6697 O O . GLU D 1 147 ? -89.492 -36.482 -117.289 1.00 151.21 151 GLU B O 1
ATOM 6703 N N . ARG D 1 148 ? -88.040 -34.981 -116.431 1.00 145.36 152 ARG B N 1
ATOM 6704 C CA . ARG D 1 148 ? -86.898 -35.596 -117.101 1.00 146.08 152 ARG B CA 1
ATOM 6705 C C . ARG D 1 148 ? -86.770 -37.019 -116.573 1.00 149.28 152 ARG B C 1
ATOM 6706 O O . ARG D 1 148 ? -86.219 -37.889 -117.247 1.00 143.76 152 ARG B O 1
ATOM 6714 N N . ARG D 1 149 ? -87.269 -37.244 -115.359 1.00 153.46 153 ARG B N 1
ATOM 6715 C CA . ARG D 1 149 ? -87.388 -38.582 -114.824 1.00 157.59 153 ARG B CA 1
ATOM 6716 C C . ARG D 1 149 ? -88.884 -38.846 -114.838 1.00 161.40 153 ARG B C 1
ATOM 6717 O O . ARG D 1 149 ? -89.490 -39.221 -113.835 1.00 159.78 153 ARG B O 1
ATOM 6725 N N . GLY D 1 150 ? -89.459 -38.697 -116.026 1.00 169.39 154 GLY B N 1
ATOM 6726 C CA . GLY D 1 150 ? -90.841 -39.060 -116.256 1.00 177.72 154 GLY B CA 1
ATOM 6727 C C . GLY D 1 150 ? -90.785 -40.552 -116.523 1.00 196.71 154 GLY B C 1
ATOM 6728 O O . GLY D 1 150 ? -91.797 -41.239 -116.658 1.00 199.27 154 GLY B O 1
ATOM 6729 N N . GLU D 1 151 ? -89.546 -41.026 -116.595 1.00 198.17 155 GLU B N 1
ATOM 6730 C CA . GLU D 1 151 ? -89.172 -42.428 -116.575 1.00 206.10 155 GLU B CA 1
ATOM 6731 C C . GLU D 1 151 ? -89.301 -42.973 -115.163 1.00 200.11 155 GLU B C 1
ATOM 6732 O O . GLU D 1 151 ? -89.298 -44.188 -114.944 1.00 202.52 155 GLU B O 1
ATOM 6738 N N . ASN D 1 152 ? -89.436 -42.057 -114.210 1.00 192.08 156 ASN B N 1
ATOM 6739 C CA . ASN D 1 152 ? -89.506 -42.408 -112.805 1.00 184.63 156 ASN B CA 1
ATOM 6740 C C . ASN D 1 152 ? -90.825 -42.024 -112.143 1.00 176.27 156 ASN B C 1
ATOM 6741 O O . ASN D 1 152 ? -90.860 -41.116 -111.309 1.00 165.31 156 ASN B O 1
ATOM 6746 N N . PRO D 1 153 ? -91.918 -42.716 -112.514 1.00 181.40 157 PRO B N 1
ATOM 6747 C CA . PRO D 1 153 ? -93.232 -42.314 -112.019 1.00 177.61 157 PRO B CA 1
ATOM 6748 C C . PRO D 1 153 ? -93.323 -42.334 -110.515 1.00 167.18 157 PRO B C 1
ATOM 6749 O O . PRO D 1 153 ? -93.308 -41.276 -109.895 1.00 159.28 157 PRO B O 1
ATOM 6753 N N . GLY D 1 154 ? -93.386 -43.522 -109.933 1.00 164.01 158 GLY B N 1
ATOM 6754 C CA . GLY D 1 154 ? -93.550 -43.614 -108.508 1.00 150.95 158 GLY B CA 1
ATOM 6755 C C . GLY D 1 154 ? -92.270 -43.367 -107.743 1.00 147.89 158 GLY B C 1
ATOM 6756 O O . GLY D 1 154 ? -91.182 -43.625 -108.257 1.00 150.69 158 GLY B O 1
ATOM 6757 N N . THR D 1 155 ? -92.371 -42.857 -106.521 1.00 134.58 159 THR B N 1
ATOM 6758 C CA . THR D 1 155 ? -93.612 -42.423 -105.885 1.00 122.62 159 THR B CA 1
ATOM 6759 C C . THR D 1 155 ? -93.377 -41.074 -105.280 1.00 114.58 159 THR B C 1
ATOM 6760 O O . THR D 1 155 ? -92.937 -40.996 -104.136 1.00 109.21 159 THR B O 1
ATOM 6764 N N . PRO D 1 156 ? -93.642 -40.011 -106.060 1.00 118.61 160 PRO B N 1
ATOM 6765 C CA . PRO D 1 156 ? -93.387 -38.642 -105.621 1.00 111.15 160 PRO B CA 1
ATOM 6766 C C . PRO D 1 156 ? -94.020 -38.581 -104.270 1.00 111.32 160 PRO B C 1
ATOM 6767 O O . PRO D 1 156 ? -93.484 -38.086 -103.287 1.00 110.36 160 PRO B O 1
ATOM 6771 N N . ALA D 1 157 ? -95.168 -39.235 -104.260 1.00 107.41 161 ALA B N 1
ATOM 6772 C CA . ALA D 1 157 ? -96.013 -39.380 -103.124 1.00 102.99 161 ALA B CA 1
ATOM 6773 C C . ALA D 1 157 ? -95.206 -39.794 -101.941 1.00 97.58 161 ALA B C 1
ATOM 6774 O O . ALA D 1 157 ? -94.639 -38.984 -101.220 1.00 101.39 161 ALA B O 1
ATOM 6776 N N . LEU D 1 158 ? -95.032 -41.087 -101.879 1.00 99.92 162 LEU B N 1
ATOM 6777 C CA . LEU D 1 158 ? -94.573 -41.780 -100.723 1.00 99.15 162 LEU B CA 1
ATOM 6778 C C . LEU D 1 158 ? -93.195 -41.381 -100.379 1.00 96.96 162 LEU B C 1
ATOM 6779 O O . LEU D 1 158 ? -92.838 -41.234 -99.230 1.00 96.57 162 LEU B O 1
ATOM 6784 N N . SER D 1 159 ? -92.405 -41.253 -101.417 1.00 102.93 163 SER B N 1
ATOM 6785 C CA . SER D 1 159 ? -91.058 -40.808 -101.253 1.00 108.43 163 SER B CA 1
ATOM 6786 C C . SER D 1 159 ? -91.080 -39.497 -100.463 1.00 102.39 163 SER B C 1
ATOM 6787 O O . SER D 1 159 ? -90.484 -39.393 -99.387 1.00 104.18 163 SER B O 1
ATOM 6790 N N . ILE D 1 160 ? -91.830 -38.520 -100.966 1.00 102.17 164 ILE B N 1
ATOM 6791 C CA . ILE D 1 160 ? -91.929 -37.226 -100.300 1.00 104.94 164 ILE B CA 1
ATOM 6792 C C . ILE D 1 160 ? -92.591 -37.323 -98.936 1.00 101.20 164 ILE B C 1
ATOM 6793 O O . ILE D 1 160 ? -92.216 -36.631 -97.989 1.00 99.64 164 ILE B O 1
ATOM 6798 N N . GLY D 1 161 ? -93.633 -38.133 -98.869 1.00 98.38 165 GLY B N 1
ATOM 6799 C CA . GLY D 1 161 ? -94.315 -38.384 -97.627 1.00 99.27 165 GLY B CA 1
ATOM 6800 C C . GLY D 1 161 ? -93.374 -38.879 -96.552 1.00 101.43 165 GLY B C 1
ATOM 6801 O O . GLY D 1 161 ? -93.094 -38.217 -95.572 1.00 100.70 165 GLY B O 1
ATOM 6802 N N . PHE D 1 162 ? -92.737 -39.992 -96.834 1.00 98.78 166 PHE B N 1
ATOM 6803 C CA . PHE D 1 162 ? -91.854 -40.610 -95.878 1.00 100.00 166 PHE B CA 1
ATOM 6804 C C . PHE D 1 162 ? -90.628 -39.749 -95.689 1.00 100.77 166 PHE B C 1
ATOM 6805 O O . PHE D 1 162 ? -89.911 -39.882 -94.702 1.00 101.24 166 PHE B O 1
ATOM 6813 N N . SER D 1 163 ? -90.379 -38.888 -96.665 1.00 101.47 167 SER B N 1
ATOM 6814 C CA . SER D 1 163 ? -89.390 -37.834 -96.507 1.00 101.30 167 SER B CA 1
ATOM 6815 C C . SER D 1 163 ? -89.881 -36.830 -95.449 1.00 104.03 167 SER B C 1
ATOM 6816 O O . SER D 1 163 ? -89.092 -36.298 -94.664 1.00 99.54 167 SER B O 1
ATOM 6819 N N . VAL D 1 164 ? -91.178 -36.535 -95.464 1.00 102.99 168 VAL B N 1
ATOM 6820 C CA . VAL D 1 164 ? -91.797 -35.721 -94.413 1.00 103.09 168 VAL B CA 1
ATOM 6821 C C . VAL D 1 164 ? -91.702 -36.411 -93.046 1.00 102.95 168 VAL B C 1
ATOM 6822 O O . VAL D 1 164 ? -91.202 -35.823 -92.058 1.00 103.62 168 VAL B O 1
ATOM 6826 N N . ALA D 1 165 ? -92.132 -37.673 -93.018 1.00 106.11 169 ALA B N 1
ATOM 6827 C CA . ALA D 1 165 ? -92.044 -38.501 -91.824 1.00 106.12 169 ALA B CA 1
ATOM 6828 C C . ALA D 1 165 ? -90.636 -38.402 -91.311 1.00 102.86 169 ALA B C 1
ATOM 6829 O O . ALA D 1 165 ? -90.386 -38.121 -90.148 1.00 104.09 169 ALA B O 1
ATOM 6831 N N . LEU D 1 166 ? -89.723 -38.610 -92.246 1.00 106.36 170 LEU B N 1
ATOM 6832 C CA . LEU D 1 166 ? -88.296 -38.522 -92.023 1.00 105.13 170 LEU B CA 1
ATOM 6833 C C . LEU D 1 166 ? -87.796 -37.234 -91.396 1.00 103.98 170 LEU B C 1
ATOM 6834 O O . LEU D 1 166 ? -87.110 -37.267 -90.372 1.00 104.77 170 LEU B O 1
ATOM 6839 N N . GLY D 1 167 ? -88.126 -36.106 -92.020 1.00 105.49 171 GLY B N 1
ATOM 6840 C CA . GLY D 1 167 ? -87.722 -34.818 -91.492 1.00 103.24 171 GLY B CA 1
ATOM 6841 C C . GLY D 1 167 ? -88.135 -34.719 -90.043 1.00 108.74 171 GLY B C 1
ATOM 6842 O O . GLY D 1 167 ? -87.340 -34.357 -89.174 1.00 113.08 171 GLY B O 1
ATOM 6843 N N . HIS D 1 168 ? -89.386 -35.069 -89.784 1.00 107.92 172 HIS B N 1
ATOM 6844 C CA . HIS D 1 168 ? -89.920 -35.031 -88.423 1.00 110.81 172 HIS B CA 1
ATOM 6845 C C . HIS D 1 168 ? -89.301 -36.034 -87.443 1.00 115.39 172 HIS B C 1
ATOM 6846 O O . HIS D 1 168 ? -89.011 -35.674 -86.304 1.00 114.82 172 HIS B O 1
ATOM 6853 N N . LEU D 1 169 ? -89.115 -37.282 -87.877 1.00 114.74 173 LEU B N 1
ATOM 6854 C CA . LEU D 1 169 ? -88.582 -38.346 -87.019 1.00 106.97 173 LEU B CA 1
ATOM 6855 C C . LEU D 1 169 ? -87.317 -37.908 -86.296 1.00 108.50 173 LEU B C 1
ATOM 6856 O O . LEU D 1 169 ? -86.944 -38.464 -85.261 1.00 110.32 173 LEU B O 1
ATOM 6861 N N . LEU D 1 170 ? -86.665 -36.902 -86.860 1.00 112.66 174 LEU B N 1
ATOM 6862 C CA . LEU D 1 170 ? -85.576 -36.213 -86.201 1.00 112.16 174 LEU B CA 1
ATOM 6863 C C . LEU D 1 170 ? -86.021 -34.888 -85.603 1.00 118.42 174 LEU B C 1
ATOM 6864 O O . LEU D 1 170 ? -85.862 -34.645 -84.408 1.00 121.19 174 LEU B O 1
ATOM 6869 N N . GLY D 1 171 ? -86.590 -34.043 -86.454 1.00 116.45 175 GLY B N 1
ATOM 6870 C CA . GLY D 1 171 ? -86.840 -32.654 -86.117 1.00 115.85 175 GLY B CA 1
ATOM 6871 C C . GLY D 1 171 ? -87.751 -32.358 -84.940 1.00 118.87 175 GLY B C 1
ATOM 6872 O O . GLY D 1 171 ? -87.778 -31.230 -84.449 1.00 124.21 175 GLY B O 1
ATOM 6873 N N . ILE D 1 172 ? -88.497 -33.352 -84.475 1.00 119.81 176 ILE B N 1
ATOM 6874 C CA . ILE D 1 172 ? -89.435 -33.139 -83.375 1.00 123.74 176 ILE B CA 1
ATOM 6875 C C . ILE D 1 172 ? -88.712 -32.807 -82.063 1.00 120.86 176 ILE B C 1
ATOM 6876 O O . ILE D 1 172 ? -89.294 -32.179 -81.175 1.00 118.49 176 ILE B O 1
ATOM 6881 N N . HIS D 1 173 ? -87.447 -33.196 -81.937 1.00 122.17 177 HIS B N 1
ATOM 6882 C CA . HIS D 1 173 ? -86.777 -33.104 -80.646 1.00 123.20 177 HIS B CA 1
ATOM 6883 C C . HIS D 1 173 ? -86.252 -31.689 -80.383 1.00 122.68 177 HIS B C 1
ATOM 6884 O O . HIS D 1 173 ? -86.197 -31.248 -79.234 1.00 120.88 177 HIS B O 1
ATOM 6891 N N . TYR D 1 174 ? -85.846 -30.997 -81.444 1.00 127.26 178 TYR B N 1
ATOM 6892 C CA . TYR D 1 174 ? -85.364 -29.614 -81.345 1.00 132.91 178 TYR B CA 1
ATOM 6893 C C . TYR D 1 174 ? -86.401 -28.478 -81.407 1.00 137.79 178 TYR B C 1
ATOM 6894 O O . TYR D 1 174 ? -86.395 -27.591 -80.553 1.00 136.80 178 TYR B O 1
ATOM 6903 N N . THR D 1 175 ? -87.292 -28.508 -82.394 1.00 136.55 179 THR B N 1
ATOM 6904 C CA . THR D 1 175 ? -88.151 -27.358 -82.693 1.00 136.42 179 THR B CA 1
ATOM 6905 C C . THR D 1 175 ? -89.611 -27.752 -82.876 1.00 139.40 179 THR B C 1
ATOM 6906 O O . THR D 1 175 ? -90.488 -26.891 -82.978 1.00 138.21 179 THR B O 1
ATOM 6910 N N . GLY D 1 176 ? -89.861 -29.054 -82.944 1.00 135.43 180 GLY B N 1
ATOM 6911 C CA . GLY D 1 176 ? -91.159 -29.573 -83.329 1.00 128.89 180 GLY B CA 1
ATOM 6912 C C . GLY D 1 176 ? -91.244 -29.682 -84.829 1.00 128.11 180 GLY B C 1
ATOM 6913 O O . GLY D 1 176 ? -92.128 -30.354 -85.356 1.00 128.24 180 GLY B O 1
ATOM 6914 N N . CYS D 1 177 ? -90.325 -29.002 -85.507 1.00 129.74 181 CYS B N 1
ATOM 6915 C CA . CYS D 1 177 ? -90.158 -29.148 -86.935 1.00 127.14 181 CYS B CA 1
ATOM 6916 C C . CYS D 1 177 ? -91.365 -28.587 -87.711 1.00 123.21 181 CYS B C 1
ATOM 6917 O O . CYS D 1 177 ? -92.409 -29.230 -87.811 1.00 121.00 181 CYS B O 1
ATOM 6920 N N . SER D 1 178 ? -91.206 -27.374 -88.241 1.00 121.55 182 SER B N 1
ATOM 6921 C CA . SER D 1 178 ? -92.206 -26.724 -89.094 1.00 117.29 182 SER B CA 1
ATOM 6922 C C . SER D 1 178 ? -92.096 -27.270 -90.513 1.00 117.34 182 SER B C 1
ATOM 6923 O O . SER D 1 178 ? -93.058 -27.828 -91.049 1.00 114.05 182 SER B O 1
ATOM 6926 N N . MET D 1 179 ? -90.926 -27.071 -91.118 1.00 119.42 183 MET B N 1
ATOM 6927 C CA . MET D 1 179 ? -90.670 -27.434 -92.510 1.00 119.74 183 MET B CA 1
ATOM 6928 C C . MET D 1 179 ? -91.543 -26.668 -93.468 1.00 117.34 183 MET B C 1
ATOM 6929 O O . MET D 1 179 ? -91.601 -26.991 -94.649 1.00 115.59 183 MET B O 1
ATOM 6934 N N . ASN D 1 180 ? -92.247 -25.674 -92.946 1.00 117.93 184 ASN B N 1
ATOM 6935 C CA . ASN D 1 180 ? -93.376 -25.102 -93.642 1.00 119.78 184 ASN B CA 1
ATOM 6936 C C . ASN D 1 180 ? -93.897 -23.914 -92.837 1.00 117.89 184 ASN B C 1
ATOM 6937 O O . ASN D 1 180 ? -94.793 -24.071 -92.022 1.00 118.50 184 ASN B O 1
ATOM 6942 N N . PRO D 1 181 ? -93.317 -22.721 -93.048 1.00 118.98 185 PRO B N 1
ATOM 6943 C CA . PRO D 1 181 ? -93.616 -21.508 -92.273 1.00 121.75 185 PRO B CA 1
ATOM 6944 C C . PRO D 1 181 ? -95.111 -21.305 -91.937 1.00 126.20 185 PRO B C 1
ATOM 6945 O O . PRO D 1 181 ? -95.458 -20.879 -90.823 1.00 129.10 185 PRO B O 1
ATOM 6949 N N . ALA D 1 182 ? -95.983 -21.624 -92.890 1.00 124.73 186 ALA B N 1
ATOM 6950 C CA . ALA D 1 182 ? -97.434 -21.497 -92.716 1.00 124.79 186 ALA B CA 1
ATOM 6951 C C . ALA D 1 182 ? -97.939 -22.297 -91.501 1.00 126.94 186 ALA B C 1
ATOM 6952 O O . ALA D 1 182 ? -98.711 -21.800 -90.622 1.00 129.27 186 ALA B O 1
ATOM 6954 N N . ARG D 1 183 ? -97.477 -23.550 -91.485 1.00 124.53 187 ARG B N 1
ATOM 6955 C CA . ARG D 1 183 ? -97.719 -24.492 -90.400 1.00 123.63 187 ARG B CA 1
ATOM 6956 C C . ARG D 1 183 ? -97.400 -23.821 -89.077 1.00 124.79 187 ARG B C 1
ATOM 6957 O O . ARG D 1 183 ? -98.102 -24.014 -88.088 1.00 127.22 187 ARG B O 1
ATOM 6965 N N . SER D 1 184 ? -96.354 -23.004 -89.074 1.00 123.26 188 SER B N 1
ATOM 6966 C CA . SER D 1 184 ? -95.949 -22.304 -87.866 1.00 125.05 188 SER B CA 1
ATOM 6967 C C . SER D 1 184 ? -96.721 -20.997 -87.626 1.00 132.29 188 SER B C 1
ATOM 6968 O O . SER D 1 184 ? -96.853 -20.579 -86.477 1.00 134.52 188 SER B O 1
ATOM 6971 N N . LEU D 1 185 ? -97.220 -20.336 -88.671 1.00 131.87 189 LEU B N 1
ATOM 6972 C CA . LEU D 1 185 ? -98.041 -19.133 -88.430 1.00 132.24 189 LEU B CA 1
ATOM 6973 C C . LEU D 1 185 ? -99.407 -19.405 -87.782 1.00 136.08 189 LEU B C 1
ATOM 6974 O O . LEU D 1 185 ? -99.788 -18.706 -86.854 1.00 136.00 189 LEU B O 1
ATOM 6979 N N . ALA D 1 186 ? -100.173 -20.363 -88.293 1.00 137.66 190 ALA B N 1
ATOM 6980 C CA . ALA D 1 186 ? -101.597 -20.503 -87.856 1.00 139.00 190 ALA B CA 1
ATOM 6981 C C . ALA D 1 186 ? -102.076 -20.546 -86.354 1.00 142.66 190 ALA B C 1
ATOM 6982 O O . ALA D 1 186 ? -102.921 -19.712 -85.898 1.00 143.26 190 ALA B O 1
ATOM 6984 N N . PRO D 1 187 ? -101.589 -21.534 -85.583 1.00 144.91 191 PRO B N 1
ATOM 6985 C CA . PRO D 1 187 ? -102.064 -21.591 -84.198 1.00 143.36 191 PRO B CA 1
ATOM 6986 C C . PRO D 1 187 ? -101.761 -20.283 -83.502 1.00 145.31 191 PRO B C 1
ATOM 6987 O O . PRO D 1 187 ? -102.626 -19.729 -82.832 1.00 142.24 191 PRO B O 1
ATOM 6991 N N . ALA D 1 188 ? -100.550 -19.786 -83.717 1.00 146.98 192 ALA B N 1
ATOM 6992 C CA . ALA D 1 188 ? -100.118 -18.505 -83.183 1.00 148.20 192 ALA B CA 1
ATOM 6993 C C . ALA D 1 188 ? -101.182 -17.444 -83.373 1.00 145.97 192 ALA B C 1
ATOM 6994 O O . ALA D 1 188 ? -101.429 -16.633 -82.481 1.00 148.09 192 ALA B O 1
ATOM 6996 N N . VAL D 1 189 ? -101.793 -17.428 -84.550 1.00 142.26 193 VAL B N 1
ATOM 6997 C CA . VAL D 1 189 ? -102.923 -16.550 -84.757 1.00 138.41 193 VAL B CA 1
ATOM 6998 C C . VAL D 1 189 ? -103.990 -16.845 -83.745 1.00 134.12 193 VAL B C 1
ATOM 6999 O O . VAL D 1 189 ? -104.318 -15.988 -82.934 1.00 128.75 193 VAL B O 1
ATOM 7003 N N . VAL D 1 190 ? -104.482 -18.072 -83.722 1.00 139.91 194 VAL B N 1
ATOM 7004 C CA . VAL D 1 190 ? -105.636 -18.298 -82.831 1.00 141.97 194 VAL B CA 1
ATOM 7005 C C . VAL D 1 190 ? -105.429 -18.320 -81.297 1.00 141.95 194 VAL B C 1
ATOM 7006 O O . VAL D 1 190 ? -106.291 -17.847 -80.555 1.00 136.68 194 VAL B O 1
ATOM 7010 N N . THR D 1 191 ? -104.306 -18.841 -80.825 1.00 143.88 195 THR B N 1
ATOM 7011 C CA . THR D 1 191 ? -104.075 -18.996 -79.390 1.00 142.53 195 THR B CA 1
ATOM 7012 C C . THR D 1 191 ? -103.139 -17.938 -78.816 1.00 141.80 195 THR B C 1
ATOM 7013 O O . THR D 1 191 ? -103.116 -17.712 -77.603 1.00 136.78 195 THR B O 1
ATOM 7017 N N . GLY D 1 192 ? -102.331 -17.335 -79.682 1.00 143.40 196 GLY B N 1
ATOM 7018 C CA . GLY D 1 192 ? -101.520 -16.188 -79.311 1.00 140.19 196 GLY B CA 1
ATOM 7019 C C . GLY D 1 192 ? -100.061 -16.487 -79.059 1.00 146.20 196 GLY B C 1
ATOM 7020 O O . GLY D 1 192 ? -99.352 -15.690 -78.448 1.00 144.73 196 GLY B O 1
ATOM 7021 N N . LYS D 1 193 ? -99.619 -17.644 -79.532 1.00 152.26 197 LYS B N 1
ATOM 7022 C CA . LYS D 1 193 ? -98.267 -18.117 -79.280 1.00 154.41 197 LYS B CA 1
ATOM 7023 C C . LYS D 1 193 ? -97.393 -18.028 -80.558 1.00 156.24 197 LYS B C 1
ATOM 7024 O O . LYS D 1 193 ? -97.499 -18.881 -81.435 1.00 153.27 197 LYS B O 1
ATOM 7030 N N . PHE D 1 194 ? -96.536 -17.004 -80.647 1.00 159.22 198 PHE B N 1
ATOM 7031 C CA . PHE D 1 194 ? -95.722 -16.699 -81.847 1.00 158.42 198 PHE B CA 1
ATOM 7032 C C . PHE D 1 194 ? -94.191 -16.923 -81.641 1.00 159.51 198 PHE B C 1
ATOM 7033 O O . PHE D 1 194 ? -93.380 -16.269 -82.300 1.00 156.85 198 PHE B O 1
ATOM 7041 N N . ASP D 1 195 ? -93.778 -17.843 -80.768 1.00 161.05 199 ASP B N 1
ATOM 7042 C CA . ASP D 1 195 ? -92.350 -17.951 -80.386 1.00 159.20 199 ASP B CA 1
ATOM 7043 C C . ASP D 1 195 ? -91.348 -18.468 -81.410 1.00 155.58 199 ASP B C 1
ATOM 7044 O O . ASP D 1 195 ? -91.556 -19.500 -82.049 1.00 154.12 199 ASP B O 1
ATOM 7049 N N . ASP D 1 196 ? -90.240 -17.736 -81.516 1.00 153.54 200 ASP B N 1
ATOM 7050 C CA . ASP D 1 196 ? -89.133 -18.107 -82.383 1.00 149.02 200 ASP B CA 1
ATOM 7051 C C . ASP D 1 196 ? -89.620 -18.377 -83.798 1.00 145.85 200 ASP B C 1
ATOM 7052 O O . ASP D 1 196 ? -89.331 -19.407 -84.386 1.00 141.07 200 ASP B O 1
ATOM 7057 N N . HIS D 1 197 ? -90.408 -17.437 -84.302 1.00 150.33 201 HIS B N 1
ATOM 7058 C CA . HIS D 1 197 ? -91.035 -17.513 -85.620 1.00 146.94 201 HIS B CA 1
ATOM 7059 C C . HIS D 1 197 ? -89.968 -17.505 -86.703 1.00 141.12 201 HIS B C 1
ATOM 7060 O O . HIS D 1 197 ? -89.902 -18.378 -87.585 1.00 138.17 201 HIS B O 1
ATOM 7067 N N . TRP D 1 198 ? -89.183 -16.437 -86.661 1.00 142.39 202 TRP B N 1
ATOM 7068 C CA . TRP D 1 198 ? -88.072 -16.240 -87.566 1.00 137.92 202 TRP B CA 1
ATOM 7069 C C . TRP D 1 198 ? -87.264 -17.534 -87.692 1.00 132.46 202 TRP B C 1
ATOM 7070 O O . TRP D 1 198 ? -86.621 -17.752 -88.694 1.00 132.94 202 TRP B O 1
ATOM 7081 N N . VAL D 1 199 ? -87.231 -18.365 -86.654 1.00 136.12 203 VAL B N 1
ATOM 7082 C CA . VAL D 1 199 ? -86.604 -19.674 -86.804 1.00 140.91 203 VAL B CA 1
ATOM 7083 C C . VAL D 1 199 ? -87.273 -20.339 -88.005 1.00 135.15 203 VAL B C 1
ATOM 7084 O O . VAL D 1 199 ? -86.607 -20.766 -88.957 1.00 133.45 203 VAL B O 1
ATOM 7088 N N . PHE D 1 200 ? -88.604 -20.317 -87.983 1.00 134.27 204 PHE B N 1
ATOM 7089 C CA . PHE D 1 200 ? -89.426 -21.000 -88.976 1.00 133.51 204 PHE B CA 1
ATOM 7090 C C . PHE D 1 200 ? -89.861 -20.127 -90.141 1.00 133.03 204 PHE B C 1
ATOM 7091 O O . PHE D 1 200 ? -90.671 -20.562 -90.954 1.00 131.69 204 PHE B O 1
ATOM 7099 N N . TRP D 1 201 ? -89.424 -18.874 -90.179 1.00 133.56 205 TRP B N 1
ATOM 7100 C CA . TRP D 1 201 ? -89.537 -18.097 -91.417 1.00 132.32 205 TRP B CA 1
ATOM 7101 C C . TRP D 1 201 ? -88.205 -17.975 -92.119 1.00 128.37 205 TRP B C 1
ATOM 7102 O O . TRP D 1 201 ? -88.122 -18.043 -93.336 1.00 127.06 205 TRP B O 1
ATOM 7113 N N . ILE D 1 202 ? -87.163 -17.812 -91.323 1.00 130.58 206 ILE B N 1
ATOM 7114 C CA . ILE D 1 202 ? -85.853 -17.447 -91.816 1.00 133.50 206 ILE B CA 1
ATOM 7115 C C . ILE D 1 202 ? -85.185 -18.782 -92.132 1.00 129.25 206 ILE B C 1
ATOM 7116 O O . ILE D 1 202 ? -84.556 -18.934 -93.178 1.00 128.89 206 ILE B O 1
ATOM 7121 N N . GLY D 1 203 ? -85.308 -19.746 -91.223 1.00 129.85 207 GLY B N 1
ATOM 7122 C CA . GLY D 1 203 ? -84.759 -21.066 -91.472 1.00 130.35 207 GLY B CA 1
ATOM 7123 C C . GLY D 1 203 ? -85.272 -21.705 -92.759 1.00 128.04 207 GLY B C 1
ATOM 7124 O O . GLY D 1 203 ? -84.504 -21.909 -93.712 1.00 125.95 207 GLY B O 1
ATOM 7125 N N . PRO D 1 204 ? -86.584 -22.011 -92.804 1.00 127.49 208 PRO B N 1
ATOM 7126 C CA . PRO D 1 204 ? -87.213 -22.632 -93.974 1.00 125.62 208 PRO B CA 1
ATOM 7127 C C . PRO D 1 204 ? -86.970 -21.895 -95.280 1.00 126.34 208 PRO B C 1
ATOM 7128 O O . PRO D 1 204 ? -86.499 -22.503 -96.241 1.00 125.48 208 PRO B O 1
ATOM 7132 N N . LEU D 1 205 ? -87.270 -20.601 -95.304 1.00 128.80 209 LEU B N 1
ATOM 7133 C CA . LEU D 1 205 ? -87.089 -19.800 -96.508 1.00 132.01 209 LEU B CA 1
ATOM 7134 C C . LEU D 1 205 ? -85.653 -19.808 -97.029 1.00 133.63 209 LEU B C 1
ATOM 7135 O O . LEU D 1 205 ? -85.431 -20.005 -98.217 1.00 132.78 209 LEU B O 1
ATOM 7140 N N . VAL D 1 206 ? -84.677 -19.631 -96.146 1.00 131.41 210 VAL B N 1
ATOM 7141 C CA . VAL D 1 206 ? -83.288 -19.623 -96.587 1.00 130.17 210 VAL B CA 1
ATOM 7142 C C . VAL D 1 206 ? -82.959 -21.017 -97.092 1.00 127.79 210 VAL B C 1
ATOM 7143 O O . VAL D 1 206 ? -82.619 -21.191 -98.264 1.00 129.02 210 VAL B O 1
ATOM 7147 N N . GLY D 1 207 ? -83.058 -22.005 -96.204 1.00 126.57 211 GLY B N 1
ATOM 7148 C CA . GLY D 1 207 ? -82.733 -23.378 -96.554 1.00 127.99 211 GLY B CA 1
ATOM 7149 C C . GLY D 1 207 ? -83.382 -23.829 -97.844 1.00 127.44 211 GLY B C 1
ATOM 7150 O O . GLY D 1 207 ? -82.784 -24.554 -98.636 1.00 127.32 211 GLY B O 1
ATOM 7151 N N . ALA D 1 208 ? -84.607 -23.376 -98.068 1.00 126.15 212 ALA B N 1
ATOM 7152 C CA . ALA D 1 208 ? -85.332 -23.733 -99.272 1.00 126.06 212 ALA B CA 1
ATOM 7153 C C . ALA D 1 208 ? -84.745 -23.030 -100.490 1.00 131.16 212 ALA B C 1
ATOM 7154 O O . ALA D 1 208 ? -84.630 -23.621 -101.566 1.00 129.89 212 ALA B O 1
ATOM 7156 N N . ILE D 1 209 ? -84.372 -21.768 -100.313 1.00 130.00 213 ILE B N 1
ATOM 7157 C CA . ILE D 1 209 ? -83.768 -20.993 -101.385 1.00 130.04 213 ILE B CA 1
ATOM 7158 C C . ILE D 1 209 ? -82.422 -21.645 -101.764 1.00 129.71 213 ILE B C 1
ATOM 7159 O O . ILE D 1 209 ? -82.104 -21.800 -102.950 1.00 132.13 213 ILE B O 1
ATOM 7164 N N . LEU D 1 210 ? -81.655 -22.066 -100.761 1.00 131.36 214 LEU B N 1
ATOM 7165 C CA . LEU D 1 210 ? -80.465 -22.889 -101.000 1.00 131.23 214 LEU B CA 1
ATOM 7166 C C . LEU D 1 210 ? -80.821 -24.145 -101.781 1.00 132.78 214 LEU B C 1
ATOM 7167 O O . LEU D 1 210 ? -80.348 -24.324 -102.900 1.00 134.20 214 LEU B O 1
ATOM 7172 N N . GLY D 1 211 ? -81.601 -25.032 -101.162 1.00 133.77 215 GLY B N 1
ATOM 7173 C CA . GLY D 1 211 ? -82.048 -26.260 -101.804 1.00 136.47 215 GLY B CA 1
ATOM 7174 C C . GLY D 1 211 ? -82.353 -26.019 -103.270 1.00 137.76 215 GLY B C 1
ATOM 7175 O O . GLY D 1 211 ? -81.973 -26.806 -104.138 1.00 138.94 215 GLY B O 1
ATOM 7176 N N . SER D 1 212 ? -83.042 -24.915 -103.545 1.00 134.95 216 SER B N 1
ATOM 7177 C CA . SER D 1 212 ? -83.275 -24.489 -104.918 1.00 137.21 216 SER B CA 1
ATOM 7178 C C . SER D 1 212 ? -81.933 -24.206 -105.612 1.00 138.03 216 SER B C 1
ATOM 7179 O O . SER D 1 212 ? -81.722 -24.628 -106.749 1.00 139.35 216 SER B O 1
ATOM 7182 N N . LEU D 1 213 ? -81.033 -23.495 -104.929 1.00 135.55 217 LEU B N 1
ATOM 7183 C CA . LEU D 1 213 ? -79.730 -23.137 -105.511 1.00 139.63 217 LEU B CA 1
ATOM 7184 C C . LEU D 1 213 ? -78.736 -24.285 -105.738 1.00 141.13 217 LEU B C 1
ATOM 7185 O O . LEU D 1 213 ? -77.976 -24.256 -106.705 1.00 141.95 217 LEU B O 1
ATOM 7190 N N . LEU D 1 214 ? -78.725 -25.282 -104.859 1.00 143.44 218 LEU B N 1
ATOM 7191 C CA . LEU D 1 214 ? -77.708 -26.337 -104.934 1.00 147.89 218 LEU B CA 1
ATOM 7192 C C . LEU D 1 214 ? -77.934 -27.267 -106.138 1.00 147.19 218 LEU B C 1
ATOM 7193 O O . LEU D 1 214 ? -76.988 -27.679 -106.803 1.00 149.07 218 LEU B O 1
ATOM 7198 N N . TYR D 1 215 ? -79.195 -27.572 -106.413 1.00 141.55 219 TYR B N 1
ATOM 7199 C CA . TYR D 1 215 ? -79.606 -28.499 -107.472 1.00 137.62 219 TYR B CA 1
ATOM 7200 C C . TYR D 1 215 ? -79.495 -27.882 -108.876 1.00 137.48 219 TYR B C 1
ATOM 7201 O O . TYR D 1 215 ? -79.035 -28.541 -109.809 1.00 128.62 219 TYR B O 1
ATOM 7210 N N . ASN D 1 216 ? -79.944 -26.634 -109.022 1.00 139.17 220 ASN B N 1
ATOM 7211 C CA . ASN D 1 216 ? -80.076 -25.984 -110.336 1.00 134.59 220 ASN B CA 1
ATOM 7212 C C . ASN D 1 216 ? -78.852 -25.288 -110.905 1.00 135.55 220 ASN B C 1
ATOM 7213 O O . ASN D 1 216 ? -78.827 -24.940 -112.087 1.00 128.14 220 ASN B O 1
ATOM 7218 N N . TYR D 1 217 ? -77.852 -25.075 -110.067 1.00 140.61 221 TYR B N 1
ATOM 7219 C CA . TYR D 1 217 ? -76.681 -24.304 -110.447 1.00 137.16 221 TYR B CA 1
ATOM 7220 C C . TYR D 1 217 ? -75.389 -25.074 -110.243 1.00 141.27 221 TYR B C 1
ATOM 7221 O O . TYR D 1 217 ? -74.635 -25.270 -111.180 1.00 133.80 221 TYR B O 1
ATOM 7230 N N . VAL D 1 218 ? -75.117 -25.479 -109.009 1.00 161.13 222 VAL B N 1
ATOM 7231 C CA . VAL D 1 218 ? -73.918 -26.255 -108.722 1.00 165.37 222 VAL B CA 1
ATOM 7232 C C . VAL D 1 218 ? -73.889 -27.436 -109.670 1.00 160.91 222 VAL B C 1
ATOM 7233 O O . VAL D 1 218 ? -72.932 -27.667 -110.413 1.00 159.54 222 VAL B O 1
ATOM 7237 N N . LEU D 1 219 ? -74.983 -28.180 -109.601 1.00 160.03 223 LEU B N 1
ATOM 7238 C CA . LEU D 1 219 ? -75.190 -29.404 -110.349 1.00 158.87 223 LEU B CA 1
ATOM 7239 C C . LEU D 1 219 ? -75.853 -29.173 -111.708 1.00 153.00 223 LEU B C 1
ATOM 7240 O O . LEU D 1 219 ? -76.689 -29.957 -112.143 1.00 152.41 223 LEU B O 1
ATOM 7245 N N . PHE D 1 220 ? -75.455 -28.102 -112.383 1.00 108.95 224 PHE B N 1
ATOM 7246 C CA . PHE D 1 220 ? -76.081 -27.697 -113.638 1.00 92.63 224 PHE B CA 1
ATOM 7247 C C . PHE D 1 220 ? -75.688 -28.614 -114.793 1.00 73.20 224 PHE B C 1
ATOM 7248 O O . PHE D 1 220 ? -74.536 -28.977 -114.930 1.00 83.40 224 PHE B O 1
ATOM 7256 N N . PRO D 1 221 ? -76.636 -28.963 -115.666 1.00 60.35 225 PRO B N 1
ATOM 7257 C CA . PRO D 1 221 ? -77.945 -28.314 -115.779 1.00 54.00 225 PRO B CA 1
ATOM 7258 C C . PRO D 1 221 ? -79.034 -28.600 -114.712 1.00 54.56 225 PRO B C 1
ATOM 7259 O O . PRO D 1 221 ? -79.711 -27.635 -114.361 1.00 64.89 225 PRO B O 1
ATOM 7263 N N . PRO D 1 222 ? -79.212 -29.830 -114.185 1.00 61.00 226 PRO B N 1
ATOM 7264 C CA . PRO D 1 222 ? -78.892 -31.257 -114.362 1.00 60.41 226 PRO B CA 1
ATOM 7265 C C . PRO D 1 222 ? -79.849 -32.062 -115.278 1.00 56.22 226 PRO B C 1
ATOM 7266 O O . PRO D 1 222 ? -80.094 -33.222 -114.960 1.00 56.56 226 PRO B O 1
ATOM 7270 N N . ALA D 1 223 ? -80.377 -31.435 -116.334 1.00 38.15 227 ALA B N 1
ATOM 7271 C CA . ALA D 1 223 ? -81.427 -31.950 -117.233 1.00 49.58 227 ALA B CA 1
ATOM 7272 C C . ALA D 1 223 ? -82.481 -30.882 -117.429 1.00 48.80 227 ALA B C 1
ATOM 7273 O O . ALA D 1 223 ? -82.594 -30.253 -118.482 1.00 39.75 227 ALA B O 1
ATOM 7275 N N . LYS D 1 224 ? -83.246 -30.725 -116.360 1.00 61.15 228 LYS B N 1
ATOM 7276 C CA . LYS D 1 224 ? -84.398 -29.854 -116.236 1.00 55.83 228 LYS B CA 1
ATOM 7277 C C . LYS D 1 224 ? -84.183 -28.441 -116.831 1.00 45.39 228 LYS B C 1
ATOM 7278 O O . LYS D 1 224 ? -84.544 -28.225 -117.989 1.00 48.57 228 LYS B O 1
ATOM 7284 N N . SER D 1 225 ? -83.603 -27.516 -116.052 1.00 44.54 229 SER B N 1
ATOM 7285 C CA . SER D 1 225 ? -83.379 -26.088 -116.415 1.00 29.96 229 SER B CA 1
ATOM 7286 C C . SER D 1 225 ? -84.466 -25.127 -115.884 1.00 28.44 229 SER B C 1
ATOM 7287 O O . SER D 1 225 ? -84.924 -25.277 -114.753 1.00 29.14 229 SER B O 1
ATOM 7290 N N . LEU D 1 226 ? -84.856 -24.133 -116.693 1.00 44.71 230 LEU B N 1
ATOM 7291 C CA . LEU D 1 226 ? -85.788 -23.063 -116.282 1.00 40.76 230 LEU B CA 1
ATOM 7292 C C . LEU D 1 226 ? -87.130 -22.982 -117.054 1.00 29.56 230 LEU B C 1
ATOM 7293 O O . LEU D 1 226 ? -88.211 -22.937 -116.470 1.00 11.92 230 LEU B O 1
ATOM 7298 N N . SER D 1 227 ? -87.027 -22.888 -118.370 1.00 34.89 231 SER B N 1
ATOM 7299 C CA . SER D 1 227 ? -88.166 -22.627 -119.239 1.00 35.62 231 SER B CA 1
ATOM 7300 C C . SER D 1 227 ? -89.205 -23.767 -119.337 1.00 44.25 231 SER B C 1
ATOM 7301 O O . SER D 1 227 ? -90.380 -23.616 -118.947 1.00 47.15 231 SER B O 1
ATOM 7304 N N . GLU D 1 228 ? -88.764 -24.910 -119.846 1.00 30.54 232 GLU B N 1
ATOM 7305 C CA . GLU D 1 228 ? -89.610 -26.080 -120.001 1.00 15.65 232 GLU B CA 1
ATOM 7306 C C . GLU D 1 228 ? -90.162 -26.559 -118.659 1.00 23.86 232 GLU B C 1
ATOM 7307 O O . GLU D 1 228 ? -91.299 -27.007 -118.589 1.00 42.74 232 GLU B O 1
ATOM 7313 N N . ARG D 1 229 ? -89.347 -26.536 -117.608 1.00 36.50 233 ARG B N 1
ATOM 7314 C CA . ARG D 1 229 ? -89.835 -26.884 -116.273 1.00 48.99 233 ARG B CA 1
ATOM 7315 C C . ARG D 1 229 ? -91.163 -26.183 -116.017 1.00 35.54 233 ARG B C 1
ATOM 7316 O O . ARG D 1 229 ? -92.183 -26.847 -115.832 1.00 34.79 233 ARG B O 1
ATOM 7324 N N . LEU D 1 230 ? -91.152 -24.852 -116.010 1.00 29.81 234 LEU B N 1
ATOM 7325 C CA . LEU D 1 230 ? -92.373 -24.060 -115.866 1.00 41.75 234 LEU B CA 1
ATOM 7326 C C . LEU D 1 230 ? -93.424 -24.503 -116.907 1.00 27.09 234 LEU B C 1
ATOM 7327 O O . LEU D 1 230 ? -94.610 -24.596 -116.565 1.00 35.10 234 LEU B O 1
ATOM 7332 N N . ALA D 1 231 ? -93.007 -24.774 -118.156 1.00 37.86 235 ALA B N 1
ATOM 7333 C CA . ALA D 1 231 ? -93.947 -25.358 -119.143 1.00 33.72 235 ALA B CA 1
ATOM 7334 C C . ALA D 1 231 ? -94.731 -26.512 -118.540 1.00 20.88 235 ALA B C 1
ATOM 7335 O O . ALA D 1 231 ? -95.957 -26.527 -118.520 1.00 16.52 235 ALA B O 1
ATOM 7337 N N . VAL D 1 232 ? -93.982 -27.497 -118.076 1.00 36.73 236 VAL B N 1
ATOM 7338 C CA . VAL D 1 232 ? -94.510 -28.708 -117.480 1.00 30.30 236 VAL B CA 1
ATOM 7339 C C . VAL D 1 232 ? -95.369 -28.391 -116.256 1.00 21.69 236 VAL B C 1
ATOM 7340 O O . VAL D 1 232 ? -96.485 -28.884 -116.150 1.00 26.66 236 VAL B O 1
ATOM 7344 N N . LEU D 1 233 ? -94.864 -27.584 -115.328 1.00 35.84 237 LEU B N 1
ATOM 7345 C CA . LEU D 1 233 ? -95.664 -27.201 -114.153 1.00 44.22 237 LEU B CA 1
ATOM 7346 C C . LEU D 1 233 ? -97.018 -26.641 -114.552 1.00 33.53 237 LEU B C 1
ATOM 7347 O O . LEU D 1 233 ? -98.022 -27.015 -113.933 1.00 40.69 237 LEU B O 1
ATOM 7352 N N . LYS D 1 234 ? -97.084 -25.743 -115.541 1.00 35.84 238 LYS B N 1
ATOM 7353 C CA . LYS D 1 234 ? -98.404 -25.255 -115.913 1.00 38.25 238 LYS B CA 1
ATOM 7354 C C . LYS D 1 234 ? -99.175 -26.440 -116.464 1.00 39.05 238 LYS B C 1
ATOM 7355 O O . LYS D 1 234 ? -100.012 -27.005 -115.770 1.00 40.49 238 LYS B O 1
ATOM 7361 N N . GLY D 1 235 ? -98.920 -26.786 -117.722 1.00 25.87 239 GLY B N 1
ATOM 7362 C CA . GLY D 1 235 ? -99.471 -27.985 -118.328 1.00 22.17 239 GLY B CA 1
ATOM 7363 C C . GLY D 1 235 ? -98.958 -29.251 -117.658 1.00 38.77 239 GLY B C 1
ATOM 7364 O O . GLY D 1 235 ? -98.148 -29.986 -118.243 1.00 18.84 239 GLY B O 1
ATOM 7365 N N . LEU D 1 236 ? -99.429 -29.509 -116.439 1.00 56.44 240 LEU B N 1
ATOM 7366 C CA . LEU D 1 236 ? -98.985 -30.665 -115.665 1.00 54.96 240 LEU B CA 1
ATOM 7367 C C . LEU D 1 236 ? -99.314 -31.902 -116.488 1.00 22.38 240 LEU B C 1
ATOM 7368 O O . LEU D 1 236 ? -98.480 -32.383 -117.250 1.00 33.02 240 LEU B O 1
ATOM 7373 N N . GLU D 1 237 ? -100.511 -32.445 -116.303 1.00 39.79 241 GLU B N 1
ATOM 7374 C CA . GLU D 1 237 ? -100.985 -33.616 -117.047 1.00 46.38 241 GLU B CA 1
ATOM 7375 C C . GLU D 1 237 ? -102.105 -33.201 -117.996 1.00 33.37 241 GLU B C 1
ATOM 7376 O O . GLU D 1 237 ? -103.076 -32.601 -117.553 1.00 36.66 241 GLU B O 1
ATOM 7382 N N . PRO D 1 238 ? -101.994 -33.530 -119.299 1.00 34.20 242 PRO B N 1
ATOM 7383 C CA . PRO D 1 238 ? -100.992 -34.364 -119.978 1.00 36.10 242 PRO B CA 1
ATOM 7384 C C . PRO D 1 238 ? -99.792 -33.595 -120.522 1.00 33.23 242 PRO B C 1
ATOM 7385 O O . PRO D 1 238 ? -99.946 -32.463 -120.991 1.00 26.67 242 PRO B O 1
ATOM 7389 N N . ASP D 1 239 ? -98.613 -34.205 -120.414 1.00 35.08 243 ASP B N 1
ATOM 7390 C CA . ASP D 1 239 ? -97.368 -33.637 -120.934 1.00 28.37 243 ASP B CA 1
ATOM 7391 C C . ASP D 1 239 ? -97.587 -33.243 -122.397 1.00 12.42 243 ASP B C 1
ATOM 7392 O O . ASP D 1 239 ? -98.602 -33.603 -123.005 1.00 12.01 243 ASP B O 1
ATOM 7397 N N . THR D 1 240 ? -96.615 -32.590 -123.012 1.00 7.71 244 THR B N 1
ATOM 7398 C CA . THR D 1 240 ? -96.936 -31.835 -124.205 1.00 7.11 244 THR B CA 1
ATOM 7399 C C . THR D 1 240 ? -96.568 -32.565 -125.487 1.00 11.65 244 THR B C 1
ATOM 7400 O O . THR D 1 240 ? -96.641 -33.783 -125.544 1.00 11.52 244 THR B O 1
ATOM 7404 N N . ASP D 1 241 ? -96.260 -31.802 -126.524 1.00 15.66 245 ASP B N 1
ATOM 7405 C CA . ASP D 1 241 ? -96.005 -32.338 -127.826 1.00 14.36 245 ASP B CA 1
ATOM 7406 C C . ASP D 1 241 ? -94.617 -32.985 -127.755 1.00 8.14 245 ASP B C 1
ATOM 7407 O O . ASP D 1 241 ? -94.282 -33.826 -128.584 1.00 9.03 245 ASP B O 1
ATOM 7412 N N . TRP D 1 242 ? -93.877 -32.696 -126.682 1.00 5.94 246 TRP B N 1
ATOM 7413 C CA . TRP D 1 242 ? -92.614 -33.387 -126.397 1.00 8.28 246 TRP B CA 1
ATOM 7414 C C . TRP D 1 242 ? -92.882 -34.844 -126.087 1.00 18.62 246 TRP B C 1
ATOM 7415 O O . TRP D 1 242 ? -92.599 -35.687 -126.938 1.00 11.48 246 TRP B O 1
ATOM 7426 N N . GLU D 1 243 ? -93.497 -35.138 -124.935 1.00 13.27 247 GLU B N 1
ATOM 7427 C CA . GLU D 1 243 ? -93.694 -36.535 -124.508 1.00 45.79 247 GLU B CA 1
ATOM 7428 C C . GLU D 1 243 ? -94.561 -37.313 -125.507 1.00 20.64 247 GLU B C 1
ATOM 7429 O O . GLU D 1 243 ? -94.384 -38.518 -125.708 1.00 2.73 247 GLU B O 1
ATOM 7435 N N . GLU D 1 244 ? -95.541 -36.607 -126.081 1.00 35.28 248 GLU B N 1
ATOM 7436 C CA . GLU D 1 244 ? -96.391 -37.092 -127.177 1.00 11.90 248 GLU B CA 1
ATOM 7437 C C . GLU D 1 244 ? -95.693 -37.495 -128.458 1.00 6.55 248 GLU B C 1
ATOM 7438 O O . GLU D 1 244 ? -95.800 -38.633 -128.869 1.00 14.55 248 GLU B O 1
ATOM 7444 N N . ARG D 1 245 ? -95.016 -36.551 -129.112 1.00 19.55 249 ARG B N 1
ATOM 7445 C CA . ARG D 1 245 ? -94.301 -36.794 -130.363 1.00 43.15 249 ARG B CA 1
ATOM 7446 C C . ARG D 1 245 ? -93.248 -37.864 -130.062 1.00 13.12 249 ARG B C 1
ATOM 7447 O O . ARG D 1 245 ? -92.853 -38.630 -130.952 1.00 13.75 249 ARG B O 1
ATOM 7455 N N . GLU D 1 246 ? -92.768 -37.879 -128.809 1.00 6.67 250 GLU B N 1
ATOM 7456 C CA . GLU D 1 246 ? -91.975 -38.994 -128.303 1.00 35.67 250 GLU B CA 1
ATOM 7457 C C . GLU D 1 246 ? -92.664 -40.361 -128.361 1.00 8.56 250 GLU B C 1
ATOM 7458 O O . GLU D 1 246 ? -92.286 -41.182 -129.208 1.00 8.33 250 GLU B O 1
ATOM 7464 N N . VAL D 1 247 ? -93.666 -40.631 -127.516 1.00 8.73 251 VAL B N 1
ATOM 7465 C CA . VAL D 1 247 ? -94.267 -41.972 -127.585 1.00 25.14 251 VAL B CA 1
ATOM 7466 C C . VAL D 1 247 ? -94.795 -42.256 -128.976 1.00 31.81 251 VAL B C 1
ATOM 7467 O O . VAL D 1 247 ? -94.925 -43.400 -129.324 1.00 18.40 251 VAL B O 1
ATOM 7471 N N . ARG D 1 248 ? -95.236 -41.238 -129.705 1.00 16.63 252 ARG B N 1
ATOM 7472 C CA . ARG D 1 248 ? -95.671 -41.415 -131.087 1.00 16.20 252 ARG B CA 1
ATOM 7473 C C . ARG D 1 248 ? -94.584 -41.727 -132.127 1.00 11.06 252 ARG B C 1
ATOM 7474 O O . ARG D 1 248 ? -94.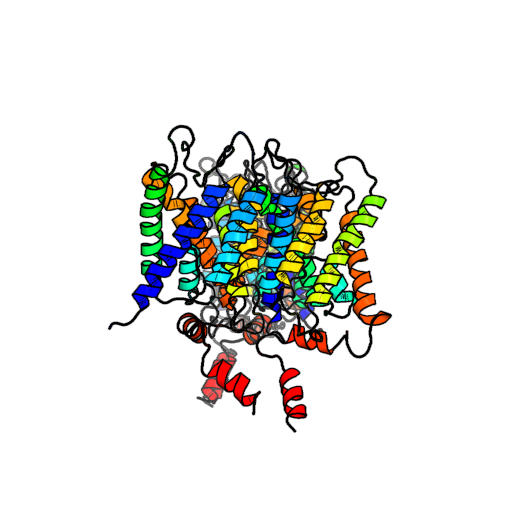821 -42.520 -133.010 1.00 15.65 252 ARG B O 1
ATOM 7476 N N . ARG D 1 249 ? -93.414 -41.101 -132.075 1.00 15.13 253 ARG B N 1
ATOM 7477 C CA . ARG D 1 249 ? -92.331 -41.513 -132.987 1.00 19.82 253 ARG B CA 1
ATOM 7478 C C . ARG D 1 249 ? -91.910 -42.913 -132.563 1.00 25.53 253 ARG B C 1
ATOM 7479 O O . ARG D 1 249 ? -91.582 -43.738 -133.416 1.00 33.10 253 ARG B O 1
ATOM 7487 N N . ARG D 1 250 ? -91.852 -43.167 -131.249 1.00 29.68 254 ARG B N 1
ATOM 7488 C CA . ARG D 1 250 ? -91.646 -44.540 -130.778 1.00 15.92 254 ARG B CA 1
ATOM 7489 C C . ARG D 1 250 ? -92.765 -45.433 -131.380 1.00 20.03 254 ARG B C 1
ATOM 7490 O O . ARG D 1 250 ? -92.491 -46.398 -132.097 1.00 23.32 254 ARG B O 1
ATOM 7498 N N . GLN D 1 251 ? -94.012 -45.071 -131.058 1.00 20.05 255 GLN B N 1
ATOM 7499 C CA . GLN D 1 251 ? -95.251 -45.664 -131.574 1.00 22.76 255 GLN B CA 1
ATOM 7500 C C . GLN D 1 251 ? -95.636 -45.221 -132.993 1.00 28.70 255 GLN B C 1
ATOM 7501 O O . GLN D 1 251 ? -96.543 -44.402 -133.154 1.00 24.83 255 GLN B O 1
ATOM 7507 N N . SER D 1 252 ? -94.940 -45.777 -133.986 1.00 31.03 256 SER B N 1
ATOM 7508 C CA . SER D 1 252 ? -95.220 -45.661 -135.436 1.00 33.76 256 SER B CA 1
ATOM 7509 C C . SER D 1 252 ? -94.064 -44.947 -136.112 1.00 33.33 256 SER B C 1
ATOM 7510 O O . SER D 1 252 ? -94.269 -44.056 -136.941 1.00 39.05 256 SER B O 1
#

Sequence (1008 aa):
RSIAFSRAVFAEFLATLLFVFFGLGSALNWPQALPSVLQIAMAFGLGIGTLVQALGHISGAHINPAVTVACLVGCHVSVLRAAFYVAAQLLGAVAGAALLHEITPADIRGDLAVNALSNSTTAGQAVTVELFLTLQLVLCIFASTDERRGENPGTPALSIGFSVALGHLLGIHYTGCSMNPARSLAPAVVTGKFDDHWVFWIGPLVGAILGSLLYNYVLFPPAKSLSERLAVLKGLEPDTDWEEREVRRRQSRSIAFSRAVFAEFLATLLFVFFGLGSALNWPQALPSVLQIAMAFGLGIGTLVQALGHISGAHINPAVTVACLVGCHVSVLRAAFYVAAQLLGAVAGAALLHEITPADIRGDLAVNALSNSTTAGQAVTVELFLTLQLVLCIFASTDERRGENPGTPALSIGFSVALGHLLGIHYTGCSMNPARSLAPAVVTGKFDDHWVFWIGPLVGAILGSLLYNYVLFPPAKSLSERLAVLKGLEPDTDWEEREVRRRQSRSIAFSRAVFAEFLATLLFVFFGLGSALNWPQALPSVLQIAMAFGLGIGTLVQALGHISGAHINPAVTVACLVGCHVSVLRAAFYVAAQLLGAVAGAALLHEITPADIRGDLAVNALSNSTTAGQAVTVELFLTLQLVLCIFASTDERRGENPGTPALSIGFSVALGHLLGIHYTGCSMNPARSLAPAVVTGKFDDHWVFWIGPLVGAILGSLLYNYVLFPPAKSLSERLAVLKGLEPDTDWEEREVRRRQSRSIAFSRAVFAEFLATLLFVFFGLGSALNWPQALPSVLQIAMAFGLGIGTLVQALGHISGAHINPAVTVACLVGCHVSVLRAAFYVAAQLLGAVAGAALLHEITPADIRGDLAVNALSNSTTAGQAVTVELFLTLQLVLCIFASTDERRGENPGTPALSIGFSVALGHLLGIHYTGCSMNPARSLAPAVVTGKFDDHWVFWIGPLVGAILGSLLYNYVLFPPAKSLSERLAVLKGLEPDTDWEEREVRRRQS

GO terms:
  GO:0016020 membrane (C, IDA)
  GO:0005886 plasma membrane (C, IDA)
  GO:0016324 apical plasma membrane (C, IDA)
  GO:0051289 protein homotetramerization (P, IDA)
  GO:0005886 plasma membrane (C, EXP)
  GO:0016324 apical plasma membrane (C, EXP)
  GO:0030659 cytoplasmic vesicle membrane (C, EXP)
  GO:0003091 renal water homeostasis (P, IMP)
  GO:0005886 plasma membrane (C, IMP)
  GO:0015250 water channel activity (F, IMP)
  GO:0006833 water transport (P, IMP)
  GO:0015250 water channel activity (F, EXP)
  GO:0003091 renal water homeostasis (P, TAS)
  GO:0005886 plasma membrane (C, TAS)
  GO:0030658 transport vesicle membrane (C, TAS)
  GO:0005515 protein binding (F, IPI)
  GO:0005372 water transmembrane transporter activity (F, IDA)
  GO:0070062 extracellular exosome (C, IDA)
  GO:0015793 glycerol transmembrane transport (P, IDA)
  GO:0015168 glycerol transmembrane transporter activity (F, IDA)

Organism: Homo sapiens (NCBI:txid9606)

Nearest PDB structures (foldseek):
  8gcl-assembly1_A  TM=9.224E-01  e=1.553E-26  Homo sapiens
  4oj2-assembly1_X  TM=8.661E-01  e=2.031E-27  Homo sapiens
  8oee-assembly1_D  TM=9.382E-01  e=1.299E-25  Homo sapiens
  8ghj-assembly1_D  TM=9.427E-01  e=2.338E-25  Homo sapiens
  4nef-assembly1_D  TM=9.373E-01  e=2.677E-25  Homo sapiens